Protein AF-0000000070467250 (afdb_homodimer)

InterPro domains:
  IPR012338 Beta-lactamase/transpeptidase-like [G3DSA:3.40.710.10] (108-352)
  IPR012338 Beta-lactamase/transpeptidase-like [SSF56601] (98-347)
  IPR045155 Beta-lactamase class A, catalytic domain [PF13354] (159-342)

Secondary structure (DSSP, 8-state):
------------------------TT-TTSSTTGGGSGGG------------------S--B-SS-EEEE-HHHHHHHHHHHHHHHHH-SSTTT---EEEEEEEEETTEEEEEEEEEESTT--B--GGGHHHHHHHHHHHIIIIIS--S-TTTTHHHHHHHHHS--HHHHHHHHHHHHT----TT---TTSHHHHHHHHHHTHHHHHHHHTT--TT-B-----SSBTTBSS--THHHHHHHHH-S-BB-HHHHHHHHHIIIIIS-HHHHHHHHHHHB--TTSSS-SSGGGSPTT-EEEEEEEEETTEEEEEEEEE-TTS-EEEEEEEE----SGGGGGTTHHHHHHHHHHTT-STTPSPEEEEETT---TTTEEE-TT-EEEE-TT-STTTT-SSSEEEEE-SS-SS-EEEEEEEEESS-EEEEEEEEE---TT--S---EEEEEEEETTTTEEEEEEEE--BTEEEEEEEEEE-SEEEEEEEEEEEPTT--S-EEE-EEEEEEPPP-/---------------------------TTGGGGGGGSGGG------------------S--B-SS-EEEE-HHHHHHHHHHHHHHHHH-SSTTT---EEEEEEEEETTEEEEEEEEEESTT--B--GGGHHHHHHHHHHHIIIIIS--S-TTTTHHHHHHHHHS--HHHHHHHHHHHHT----TT---TTSHHHHHHHHHHTHHHHHHHHTT--TT-B-----SSBTTBSS--THHHHHHHHH-S-BB-HHHHHHHHHIIIIIS-HHHHHHHHHHHB--TTSSS-SSGGGSPTT-EEEEEEEEETTEEEEEEEEE-TTS-EEEEEEEE----SGGGGGTTHHHHHHHHHHTT-STTPSPEEEEETT---TTTEEE-TT-EEEE-TT-STTTT-SSSEEEEE-SS-SS-EEEEEEEEESS-EEEEEEEEE---TT--S---EEEEEEEETTTTEEEEEEEE--BTEEEEEEEEEE-SEEEEEEEEEEEPTT--S-EEE-EEEEEEPP--

pLDDT: mean 85.25, std 23.59, range [15.07, 98.94]

Foldseek 3Di:
DDDDPDDDDDDDDDDDDDDDDDDDPPDPPDDVPPPPPPVPDPPPPPPPPPPPPPPPDQQQADDPQAGEAEDAVLQVLLVVLVVVQLQLAAPSVQWPDKWKKKWFADPPDLRYIYMHIDQQADKDDQALLLLLLLLVLQQCCCCPPVNVPASCPPVVLSLCCFQVVDQASQLVSLCVSLVADFDQPADECPPPVLVVRQVSLCSSVVVCVVRSLQPPWDRRAGRPPYNVHRDDHGSRVNVCVVVNDTIDGNSSSLVSLSCLQPVDPPSRNVVQQVSQWDDQAPLQAQARLLAFPPKTWGWGWGDDDQKTWMWIWIQHNVGTTMTMTMITSHRDAPLNSNLCNVSNNSSCVSVVVCPPAFDKDKDWPVPPPPQFKDWDPQKDKDQDQPDSFQSLFDPRIKIKHAAQAQFKIKMFGKDAAAAWAKWWKKFAFGGGPVPPSDKDKFWKWAQADDPRDIDIWIWIDRHNGITTGDIGTHGHTMDGSRMMGIDGGRHGHMDMGTMMMIGGHDDD/DDDDPDDDDDDDDDPCPDDDDDDDDPDPPDDVPPVPPPVPDPPPPPPPPPPPPPPPDQQQADDPQAGEAEDAVLQVLLVVLVVVQLQLAAPSVQWPDKWKKKWFADPPDLRYIYMHIDQQADKDDQALLLLLLLLVLQQCCCCPPVNVPASCPPVVLSLCCFQVVDQASQLVSLCVSLVADFDQPADECPPPVLVVRQVSLCSSVVVCVVRSLQPPWDRRAGHPPYNVHRDDHHSRVNVCVVVNDTIDGNSSSLSSLSCLQPVDPPSRNVVQQVSQWDDQAPLQAQARLLAFPPKTWGWGWGDDDQKTWMWIWIQHNVGTTMTMTMITSHRDAPLNSNLCNVSNNSSCVSVVVCPPAFDKDKDWPVPPPVQFKDWDPQKDKDQDQPDSFQSLFDPRIKIKHAAQAQFKIKMFGKDAAAAWAKWWKKFAFGGGPVPPSDKDKFWKWAQADDPRDIDIWIWIDRHNGITTGDIGTHGHTMDGSRMMGIDGGRHGHMDMGTMMMIHGHDDD

Sequence (1016 aa):
MWSTILLFADPKHKPIVRPQQQQQGRQLLFFLLSILFFLQMTHLFFLTTTNALGTPQCECTNYPDLQIVDDDELSNQLAHVRDQFMKTVALKDKFTRLDATILLPIGNDTMKWRRGSVNPRQLSYPASCVKLAYLVSSMHWCMAVAKRNRVDCIEEHTHPMITYSDNLETGFVVDIITEQANIYDLNSANDVRFKSWMEKRNFTMRYLSSENLIGNQVFVSKTYPTNSGEWPIGAEDVQRKVTGGNAMASCCAASLVLHTIYRLPKEQSDYAKRLLYHRRFDDWSAIAPGLPPGTLLHNKIGNAYNDINDLAHITLPNGQVLILAVLSNGYQRPSDTTILSRFMEMLLQRLSLVQNLPPIVTLTTDNTNLIQFNTQDGWMYVNNSRLEEGVDRIGNSFVFLPPYPKKATTFSWSVILPEDGLYEVTVYSSTLSTSSSSQYSVPCVVNYYPVASSSDYSYPIRFSSWTKIGDFLLYQGLNKNVVQVQVPQNYPYPVVINAIKFSKYPNQMWSTILLFADPKHKPIVRPQQQQQGRQLLFFLLSILFFLQMTHLFFLTTTNALGTPQCECTNYPDLQIVDDDELSNQLAHVRDQFMKTVALKDKFTRLDATILLPIGNDTMKWRRGSVNPRQLSYPASCVKLAYLVSSMHWCMAVAKRNRVDCIEEHTHPMITYSDNLETGFVVDIITEQANIYDLNSANDVRFKSWMEKRNFTMRYLSSENLIGNQVFVSKTYPTNSGEWPIGAEDVQRKVTGGNAMASCCAASLVLHTIYRLPKEQSDYAKRLLYHRRFDDWSAIAPGLPPGTLLHNKIGNAYNDINDLAHITLPNGQVLILAVLSNGYQRPSDTTILSRFMEMLLQRLSLVQNLPPIVTLTTDNTNLIQFNTQDGWMYVNNSRLEEGVDRIGNSFVFLPPYPKKATTFSWSVILPEDGLYEVTVYSSTLSTSSSSQYSVPCVVNYYPVASSSDYSYPIRFSSWTKIGDFLLYQGLNKNVVQVQVPQNYPYPVVINAIKFSKYPNQ

Organism: Naegleria fowleri (NCBI:txid5763)

Nearest PDB structures (foldseek):
  2jbf-assembly1_A  TM=7.150E-01  e=1.624E-09  Synechococcus elongatus
  2j7v-assembly1_A  TM=6.895E-01  e=2.828E-09  Synechococcus elongatus
  2wuq-assembly1_B  TM=6.682E-01  e=2.394E-09  Streptomyces cacaoi
  2wuq-assembly1_A  TM=7.027E-01  e=8.572E-09  Streptomyces cacaoi
  4ewf-assembly4_D  TM=7.028E-01  e=5.971E-08  Sphaerobacter thermophilus DSM 20745

Structure (mmCIF, N/CA/C/O backbone):
data_AF-0000000070467250-model_v1
#
loop_
_entity.id
_entity.type
_entity.pdbx_description
1 polymer 'Beta-lactamase class A catalytic domain-containing protein'
#
loop_
_atom_site.group_PDB
_atom_site.id
_atom_site.type_symbol
_atom_site.label_atom_id
_atom_site.label_alt_id
_atom_site.label_comp_id
_atom_site.label_asym_id
_atom_site.label_entity_id
_atom_site.label_seq_id
_atom_site.pdbx_PDB_ins_code
_atom_site.Cartn_x
_atom_site.Cartn_y
_atom_site.Cartn_z
_atom_site.occupancy
_atom_site.B_iso_or_equiv
_atom_site.auth_seq_id
_atom_site.auth_comp_id
_atom_site.auth_asym_id
_atom_site.auth_atom_id
_atom_site.pdbx_PDB_model_num
ATOM 1 N N . MET A 1 1 ? 13.766 10.555 -54.781 1 15.77 1 MET A N 1
ATOM 2 C CA . MET A 1 1 ? 14.375 9.375 -55.375 1 15.77 1 MET A CA 1
ATOM 3 C C . MET A 1 1 ? 15.812 9.203 -54.875 1 15.77 1 MET A C 1
ATOM 5 O O . MET A 1 1 ? 16.156 8.18 -54.281 1 15.77 1 MET A O 1
ATOM 9 N N . TRP A 1 2 ? 16.781 9.547 -55.75 1 15.07 2 TRP A N 1
ATOM 10 C CA . TRP A 1 2 ? 17.938 9.016 -56.469 1 15.07 2 TRP A CA 1
ATOM 11 C C . TRP A 1 2 ? 19.234 9.273 -55.688 1 15.07 2 TRP A C 1
ATOM 13 O O . TRP A 1 2 ? 20.031 8.352 -55.5 1 15.07 2 TRP A O 1
ATOM 23 N N . SER A 1 3 ? 19.844 10.414 -55.812 1 15.55 3 SER A N 1
ATOM 24 C CA . SER A 1 3 ? 21.141 10.469 -56.5 1 15.55 3 SER A CA 1
ATOM 25 C C . SER A 1 3 ? 22.266 10.094 -55.531 1 15.55 3 SER A C 1
ATOM 27 O O . SER A 1 3 ? 22.125 10.211 -54.312 1 15.55 3 SER A O 1
ATOM 29 N N . THR A 1 4 ? 23.453 9.719 -56 1 16.28 4 THR A N 1
ATOM 30 C CA . THR A 1 4 ? 24.641 8.914 -56.219 1 16.28 4 THR A CA 1
ATOM 31 C C . THR A 1 4 ? 25.812 9.461 -55.375 1 16.28 4 THR A C 1
ATOM 33 O O . THR A 1 4 ? 26.922 8.922 -55.438 1 16.28 4 THR A O 1
ATOM 36 N N . ILE A 1 5 ? 25.719 10.258 -54.312 1 16.05 5 ILE A N 1
ATOM 37 C CA . ILE A 1 5 ? 26.969 11.016 -54.375 1 16.05 5 ILE A CA 1
ATOM 38 C C . ILE A 1 5 ? 28.156 10.07 -54.125 1 16.05 5 ILE A C 1
ATOM 40 O O . ILE A 1 5 ? 28.172 9.32 -53.156 1 16.05 5 ILE A O 1
ATOM 44 N N . LEU A 1 6 ? 29.188 9.875 -55.031 1 15.24 6 LEU A N 1
ATOM 45 C CA . LEU A 1 6 ? 30.328 9.18 -55.594 1 15.24 6 LEU A CA 1
ATOM 46 C C . LEU A 1 6 ? 31.547 9.312 -54.656 1 15.24 6 LEU A C 1
ATOM 48 O O . LEU A 1 6 ? 32.594 8.719 -54.938 1 15.24 6 LEU A O 1
ATOM 52 N N . LEU A 1 7 ? 31.562 9.992 -53.562 1 15.66 7 LEU A N 1
ATOM 53 C CA . LEU A 1 7 ? 32.906 10.547 -53.594 1 15.66 7 LEU A CA 1
ATOM 54 C C . LEU A 1 7 ? 33.938 9.445 -53.469 1 15.66 7 LEU A C 1
ATOM 56 O O . LEU A 1 7 ? 33.656 8.359 -52.969 1 15.66 7 LEU A O 1
ATOM 60 N N . PHE A 1 8 ? 35.219 9.797 -53.281 1 15.84 8 PHE A N 1
ATOM 61 C CA . PHE A 1 8 ? 36.594 9.789 -53.781 1 15.84 8 PHE A CA 1
ATOM 62 C C . PHE A 1 8 ? 37.438 8.797 -53 1 15.84 8 PHE A C 1
ATOM 64 O O . PHE A 1 8 ? 37.156 8.508 -51.812 1 15.84 8 PHE A O 1
ATOM 71 N N . ALA A 1 9 ? 38.562 8.164 -53.531 1 15.62 9 ALA A N 1
ATOM 72 C CA . ALA A 1 9 ? 39.406 6.988 -53.781 1 15.62 9 ALA A CA 1
ATOM 73 C C . ALA A 1 9 ? 40.531 6.902 -52.75 1 15.62 9 ALA A C 1
ATOM 75 O O . ALA A 1 9 ? 41.094 5.828 -52.531 1 15.62 9 ALA A O 1
ATOM 76 N N . ASP A 1 10 ? 40.812 7.852 -51.812 1 15.17 10 ASP A N 1
ATOM 77 C CA . ASP A 1 10 ? 42.25 8.008 -52 1 15.17 10 ASP A CA 1
ATOM 78 C C . ASP A 1 10 ? 43 6.746 -51.562 1 15.17 10 ASP A C 1
ATOM 80 O O . ASP A 1 10 ? 42.469 5.906 -50.844 1 15.17 10 ASP A O 1
ATOM 84 N N . PRO A 1 11 ? 44.219 6.938 -50.812 1 16.25 11 PRO A N 1
ATOM 85 C CA . PRO A 1 11 ? 45.625 6.613 -51.125 1 16.25 11 PRO A CA 1
ATOM 86 C C . PRO A 1 11 ? 46.062 5.277 -50.531 1 16.25 11 PRO A C 1
ATOM 88 O O . PRO A 1 11 ? 45.469 4.812 -49.531 1 16.25 11 PRO A O 1
ATOM 91 N N . LYS A 1 12 ? 47.125 4.641 -51.031 1 16.36 12 LYS A N 1
ATOM 92 C CA . LYS A 1 12 ? 47.812 3.457 -51.531 1 16.36 12 LYS A CA 1
ATOM 93 C C . LYS A 1 12 ? 48.719 2.885 -50.438 1 16.36 12 LYS A C 1
ATOM 95 O O . LYS A 1 12 ? 49.188 1.746 -50.531 1 16.36 12 LYS A O 1
ATOM 100 N N . HIS A 1 13 ? 49.25 3.611 -49.406 1 16.89 13 HIS A N 1
ATOM 101 C CA . HIS A 1 13 ? 50.688 3.379 -49.312 1 16.89 13 HIS A CA 1
ATOM 102 C C . HIS A 1 13 ? 50.969 2.006 -48.688 1 16.89 13 HIS A C 1
ATOM 104 O O . HIS A 1 13 ? 50.312 1.586 -47.75 1 16.89 13 HIS A O 1
ATOM 110 N N . LYS A 1 14 ? 51.938 1.214 -49.25 1 16.59 14 LYS A N 1
ATOM 111 C CA . LYS A 1 14 ? 52.344 -0.158 -49.531 1 16.59 14 LYS A CA 1
ATOM 112 C C . LYS A 1 14 ? 53.25 -0.697 -48.438 1 16.59 14 LYS A C 1
ATOM 114 O O . LYS A 1 14 ? 53.656 -1.859 -48.469 1 16.59 14 LYS A O 1
ATOM 119 N N . PRO A 1 15 ? 53.312 -0.312 -47.188 1 16.39 15 PRO A N 1
ATOM 120 C CA . PRO A 1 15 ? 54.719 -0.475 -46.812 1 16.39 15 PRO A CA 1
ATOM 121 C C . PRO A 1 15 ? 55.188 -1.923 -46.938 1 16.39 15 PRO A C 1
ATOM 123 O O . PRO A 1 15 ? 54.375 -2.848 -46.875 1 16.39 15 PRO A O 1
ATOM 126 N N . ILE A 1 16 ? 56.562 -2.08 -46.844 1 17.08 16 ILE A N 1
ATOM 127 C CA . ILE A 1 16 ? 57.719 -2.863 -47.25 1 17.08 16 ILE A CA 1
ATOM 128 C C . ILE A 1 16 ? 57.75 -4.16 -46.438 1 17.08 16 ILE A C 1
ATOM 130 O O . ILE A 1 16 ? 57.406 -4.176 -45.25 1 17.08 16 ILE A O 1
ATOM 134 N N . VAL A 1 17 ? 58.438 -5.27 -46.906 1 16.52 17 VAL A N 1
ATOM 135 C CA . VAL A 1 17 ? 58.438 -6.699 -47.188 1 16.52 17 VAL A CA 1
ATOM 136 C C . VAL A 1 17 ? 59.156 -7.457 -46.094 1 16.52 17 VAL A C 1
ATOM 138 O O . VAL A 1 17 ? 58.688 -8.508 -45.656 1 16.52 17 VAL A O 1
ATOM 141 N N . ARG A 1 18 ? 60.188 -6.945 -45.312 1 16.55 18 ARG A N 1
ATOM 142 C CA . ARG A 1 18 ? 61.344 -7.828 -45.5 1 16.55 18 ARG A CA 1
ATOM 143 C C . ARG A 1 18 ? 61.156 -9.125 -44.719 1 16.55 18 ARG A C 1
ATOM 145 O O . ARG A 1 18 ? 60.594 -9.125 -43.625 1 16.55 18 ARG A O 1
ATOM 152 N N . PRO A 1 19 ? 61.688 -10.406 -45.219 1 17.14 19 PRO A N 1
ATOM 153 C CA . PRO A 1 19 ? 61.438 -11.844 -45.156 1 17.14 19 PRO A CA 1
ATOM 154 C C . PRO A 1 19 ? 62.031 -12.516 -43.938 1 17.14 19 PRO A C 1
ATOM 156 O O . PRO A 1 19 ? 61.688 -13.648 -43.594 1 17.14 19 PRO A O 1
ATOM 159 N N . GLN A 1 20 ? 62.906 -11.82 -43.156 1 15.81 20 GLN A N 1
ATOM 160 C CA . GLN A 1 20 ? 64.125 -12.625 -43.031 1 15.81 20 GLN A CA 1
ATOM 161 C C . GLN A 1 20 ? 63.844 -13.938 -42.312 1 15.81 20 GLN A C 1
ATOM 163 O O . GLN A 1 20 ? 64.188 -15.016 -42.781 1 15.81 20 GLN A O 1
ATOM 168 N N . GLN A 1 21 ? 64.5 -14.109 -41.031 1 17.75 21 GLN A N 1
ATOM 169 C CA . GLN A 1 21 ? 65.562 -15.008 -40.562 1 17.75 21 GLN A CA 1
ATOM 170 C C . GLN A 1 21 ? 64.938 -16.266 -39.938 1 17.75 21 GLN A C 1
ATOM 172 O O . GLN A 1 21 ? 64.062 -16.188 -39.062 1 17.75 21 GLN A O 1
ATOM 177 N N . GLN A 1 22 ? 65.312 -17.547 -40.406 1 17.12 22 GLN A N 1
ATOM 178 C CA . GLN A 1 22 ? 64.938 -18.953 -40.625 1 17.12 22 GLN A CA 1
ATOM 179 C C . GLN A 1 22 ? 65 -19.75 -39.312 1 17.12 22 GLN A C 1
ATOM 181 O O . GLN A 1 22 ? 64.125 -20.547 -39 1 17.12 22 GLN A O 1
ATOM 186 N N . GLN A 1 23 ? 66.25 -19.906 -38.781 1 16.75 23 GLN A N 1
ATOM 187 C CA . GLN A 1 23 ? 66.812 -21.219 -38.812 1 16.75 23 GLN A CA 1
ATOM 188 C C . GLN A 1 23 ? 66.312 -22.094 -37.656 1 16.75 23 GLN A C 1
ATOM 190 O O . GLN A 1 23 ? 65.875 -23.219 -37.875 1 16.75 23 GLN A O 1
ATOM 195 N N . GLN A 1 24 ? 67.062 -22.094 -36.469 1 17.69 24 GLN A N 1
ATOM 196 C CA . GLN A 1 24 ? 67.812 -23.203 -35.938 1 17.69 24 GLN A CA 1
ATOM 197 C C . GLN A 1 24 ? 67 -24.016 -34.938 1 17.69 24 GLN A C 1
ATOM 199 O O . GLN A 1 24 ? 67.438 -25.078 -34.469 1 17.69 24 GLN A O 1
ATOM 204 N N . GLY A 1 25 ? 66 -23.484 -34.312 1 17.97 25 GLY A N 1
ATOM 205 C CA . GLY A 1 25 ? 65.75 -23.953 -32.969 1 17.97 25 GLY A CA 1
ATOM 206 C C . GLY A 1 25 ? 65.188 -25.359 -32.875 1 17.97 25 GLY A C 1
ATOM 207 O O . GLY A 1 25 ? 63.969 -25.531 -32.812 1 17.97 25 GLY A O 1
ATOM 208 N N . ARG A 1 26 ? 65.75 -26.312 -33.656 1 17.98 26 ARG A N 1
ATOM 209 C CA . ARG A 1 26 ? 65.125 -27.609 -33.906 1 17.98 26 ARG A CA 1
ATOM 210 C C . ARG A 1 26 ? 65 -28.406 -32.594 1 17.98 26 ARG A C 1
ATOM 212 O O . ARG A 1 26 ? 64.062 -29.156 -32.438 1 17.98 26 ARG A O 1
ATOM 219 N N . GLN A 1 27 ? 66.188 -28.5 -31.906 1 18.91 27 GLN A N 1
ATOM 220 C CA . GLN A 1 27 ? 66.562 -29.828 -31.469 1 18.91 27 GLN A CA 1
ATOM 221 C C . GLN A 1 27 ? 65.688 -30.328 -30.328 1 18.91 27 GLN A C 1
ATOM 223 O O . GLN A 1 27 ? 65.5 -31.531 -30.172 1 18.91 27 GLN A O 1
ATOM 228 N N . LEU A 1 28 ? 65.625 -29.516 -29.25 1 20.64 28 LEU A N 1
ATOM 229 C CA . LEU A 1 28 ? 65.562 -30.047 -27.906 1 20.64 28 LEU A CA 1
ATOM 230 C C . LEU A 1 28 ? 64.25 -30.766 -27.656 1 20.64 28 LEU A C 1
ATOM 232 O O . LEU A 1 28 ? 63.219 -30.125 -27.406 1 20.64 28 LEU A O 1
ATOM 236 N N . LEU A 1 29 ? 63.75 -31.641 -28.594 1 20.64 29 LEU A N 1
ATOM 237 C CA . LEU A 1 29 ? 62.469 -32.344 -28.75 1 20.64 29 LEU A CA 1
ATOM 238 C C . LEU A 1 29 ? 62.281 -33.375 -27.656 1 20.64 29 LEU A C 1
ATOM 240 O O . LEU A 1 29 ? 61.156 -33.594 -27.188 1 20.64 29 LEU A O 1
ATOM 244 N N . PHE A 1 30 ? 63.312 -34.219 -27.422 1 22.08 30 PHE A N 1
ATOM 245 C CA . PHE A 1 30 ? 63.094 -35.656 -27.266 1 22.08 30 PHE A CA 1
ATOM 246 C C . PHE A 1 30 ? 62.469 -35.938 -25.906 1 22.08 30 PHE A C 1
ATOM 248 O O . PHE A 1 30 ? 61.594 -36.812 -25.797 1 22.08 30 PHE A O 1
ATOM 255 N N . PHE A 1 31 ? 63.281 -35.562 -24.844 1 24.38 31 PHE A N 1
ATOM 256 C CA . PHE A 1 31 ? 63.344 -36.375 -23.625 1 24.38 31 PHE A CA 1
ATOM 257 C C . PHE A 1 31 ? 62 -36.281 -22.875 1 24.38 31 PHE A C 1
ATOM 259 O O . PHE A 1 31 ? 61.688 -37.156 -22.047 1 24.38 31 PHE A O 1
ATOM 266 N N . LEU A 1 32 ? 61.406 -35.125 -22.797 1 21.69 32 LEU A N 1
ATOM 267 C CA . LEU A 1 32 ? 60.375 -34.875 -21.781 1 21.69 32 LEU A CA 1
ATOM 268 C C . LEU A 1 32 ? 59.125 -35.719 -22.078 1 21.69 32 LEU A C 1
ATOM 270 O O . LEU A 1 32 ? 58.125 -35.156 -22.531 1 21.69 32 LEU A O 1
ATOM 274 N N . LEU A 1 33 ? 59.188 -36.719 -22.922 1 22.77 33 LEU A N 1
ATOM 275 C CA . LEU A 1 33 ? 58.062 -37.5 -23.453 1 22.77 33 LEU A CA 1
ATOM 276 C C . LEU A 1 33 ? 57.5 -38.438 -22.391 1 22.77 33 LEU A C 1
ATOM 278 O O . LEU A 1 33 ? 56.406 -38.969 -22.531 1 22.77 33 LEU A O 1
ATOM 282 N N . SER A 1 34 ? 58.438 -39.094 -21.625 1 23.12 34 SER A N 1
ATOM 283 C CA . SER A 1 34 ? 58.156 -40.406 -21.094 1 23.12 34 SER A CA 1
ATOM 284 C C . SER A 1 34 ? 57 -40.375 -20.078 1 23.12 34 SER A C 1
ATOM 286 O O . SER A 1 34 ? 56.281 -41.344 -19.906 1 23.12 34 SER A O 1
ATOM 288 N N . ILE A 1 35 ? 57.25 -39.656 -18.969 1 28.03 35 ILE A N 1
ATOM 289 C CA . ILE A 1 35 ? 56.594 -39.875 -17.703 1 28.03 35 ILE A CA 1
ATOM 290 C C . ILE A 1 35 ? 55.094 -39.688 -17.859 1 28.03 35 ILE A C 1
ATOM 292 O O . ILE A 1 35 ? 54.375 -39.406 -16.906 1 28.03 35 ILE A O 1
ATOM 296 N N . LEU A 1 36 ? 54.594 -39.625 -19.109 1 24.03 36 LEU A N 1
ATOM 297 C CA . LEU A 1 36 ? 53.188 -39.375 -19.453 1 24.03 36 LEU A CA 1
ATOM 298 C C . LEU A 1 36 ? 52.312 -40.594 -19.109 1 24.03 36 LEU A C 1
ATOM 300 O O . LEU A 1 36 ? 51.094 -40.5 -19.094 1 24.03 36 LEU A O 1
ATOM 304 N N . PHE A 1 37 ? 52.938 -41.75 -19.359 1 24.95 37 PHE A N 1
ATOM 305 C CA . PHE A 1 37 ? 52.031 -42.844 -19.656 1 24.95 37 PHE A CA 1
ATOM 306 C C . PHE A 1 37 ? 51.219 -43.219 -18.422 1 24.95 37 PHE A C 1
ATOM 308 O O . PHE A 1 37 ? 50.094 -43.719 -18.547 1 24.95 37 PHE A O 1
ATOM 315 N N . PHE A 1 38 ? 52 -43.5 -17.391 1 26.48 38 PHE A N 1
ATOM 316 C CA . PHE A 1 38 ? 51.469 -44.438 -16.406 1 26.48 38 PHE A CA 1
ATOM 317 C C . PHE A 1 38 ? 50.219 -43.906 -15.758 1 26.48 38 PHE A C 1
ATOM 319 O O . PHE A 1 38 ? 49.469 -44.656 -15.133 1 26.48 38 PHE A O 1
ATOM 326 N N . LEU A 1 39 ? 50.312 -42.688 -15.398 1 25.19 39 LEU A N 1
ATOM 327 C CA . LEU A 1 39 ? 49.344 -42.281 -14.383 1 25.19 39 LEU A CA 1
ATOM 328 C C . LEU A 1 39 ? 47.938 -42.375 -14.922 1 25.19 39 LEU A C 1
ATOM 330 O O . LEU A 1 39 ? 47.031 -41.688 -14.414 1 25.19 39 LEU A O 1
ATOM 334 N N . GLN A 1 40 ? 47.75 -42.844 -16.188 1 21.12 40 GLN A N 1
ATOM 335 C CA . GLN A 1 40 ? 46.469 -42.625 -16.797 1 21.12 40 GLN A CA 1
ATOM 336 C C . GLN A 1 40 ? 45.375 -43.406 -16.109 1 21.12 40 GLN A C 1
ATOM 338 O O . GLN A 1 40 ? 44.219 -43 -16.047 1 21.12 40 GLN A O 1
ATOM 343 N N . MET A 1 41 ? 45.594 -44.75 -15.992 1 22.98 41 MET A N 1
ATOM 344 C CA . MET A 1 41 ? 44.438 -45.562 -16.281 1 22.98 41 MET A CA 1
ATOM 345 C C . MET A 1 41 ? 43.438 -45.531 -15.125 1 22.98 41 MET A C 1
ATOM 347 O O . MET A 1 41 ? 42.5 -46.312 -15.086 1 22.98 41 MET A O 1
ATOM 351 N N . THR A 1 42 ? 43.844 -45.188 -13.953 1 26.11 42 THR A N 1
ATOM 352 C CA . THR A 1 42 ? 42.875 -45.688 -12.977 1 26.11 42 THR A CA 1
ATOM 353 C C . THR A 1 42 ? 41.469 -45.156 -13.305 1 26.11 42 THR A C 1
ATOM 355 O O . THR A 1 42 ? 41.219 -43.969 -13.273 1 26.11 42 THR A O 1
ATOM 358 N N . HIS A 1 43 ? 40.812 -45.875 -14.281 1 24.05 43 HIS A N 1
ATOM 359 C CA . HIS A 1 43 ? 39.438 -45.688 -14.641 1 24.05 43 HIS A CA 1
ATOM 360 C C . HIS A 1 43 ? 38.531 -45.625 -13.398 1 24.05 43 HIS A C 1
ATOM 362 O O . HIS A 1 43 ? 38.438 -46.625 -12.656 1 24.05 43 HIS A O 1
ATOM 368 N N . LEU A 1 44 ? 38.656 -44.594 -12.555 1 24.95 44 LEU A N 1
ATOM 369 C CA . LEU A 1 44 ? 37.594 -44.469 -11.555 1 24.95 44 LEU A CA 1
ATOM 370 C C . LEU A 1 44 ? 36.25 -44.781 -12.156 1 24.95 44 LEU A C 1
ATOM 372 O O . LEU A 1 44 ? 35.812 -44.125 -13.109 1 24.95 44 LEU A O 1
ATOM 376 N N . PHE A 1 45 ? 35.906 -46.062 -12.125 1 26.36 45 PHE A N 1
ATOM 377 C CA . PHE A 1 45 ? 34.531 -46.438 -12.352 1 26.36 45 PHE A CA 1
ATOM 378 C C . PHE A 1 45 ? 33.562 -45.5 -11.617 1 26.36 45 PHE A C 1
ATOM 380 O O . PHE A 1 45 ? 33.5 -45.531 -10.391 1 26.36 45 PHE A O 1
ATOM 387 N N . PHE A 1 46 ? 33.562 -44.219 -12.07 1 26.69 46 PHE A N 1
ATOM 388 C CA . PHE A 1 46 ? 32.375 -43.5 -11.703 1 26.69 46 PHE A CA 1
ATOM 389 C C . PHE A 1 46 ? 31.125 -44.312 -12.023 1 26.69 46 PHE A C 1
ATOM 391 O O . PHE A 1 46 ? 30.797 -44.531 -13.188 1 26.69 46 PHE A O 1
ATOM 398 N N . LEU A 1 47 ? 30.953 -45.375 -11.266 1 26.48 47 LEU A N 1
ATOM 399 C CA . LEU A 1 47 ? 29.594 -45.906 -11.312 1 26.48 47 LEU A CA 1
ATOM 400 C C . LEU A 1 47 ? 28.562 -44.75 -11.398 1 26.48 47 LEU A C 1
ATOM 402 O O . LEU A 1 47 ? 28.453 -43.938 -10.477 1 26.48 47 LEU A O 1
ATOM 406 N N . THR A 1 48 ? 28.438 -44.281 -12.609 1 28.25 48 THR A N 1
ATOM 407 C CA . THR A 1 48 ? 27.188 -43.625 -12.938 1 28.25 48 THR A CA 1
ATOM 408 C C . THR A 1 48 ? 26 -44.406 -12.406 1 28.25 48 THR A C 1
ATOM 410 O O . THR A 1 48 ? 25.656 -45.469 -12.953 1 28.25 48 THR A O 1
ATOM 413 N N . THR A 1 49 ? 25.969 -44.656 -11.125 1 29.58 49 THR A N 1
ATOM 414 C CA . THR A 1 49 ? 24.609 -45.062 -10.82 1 29.58 49 THR A CA 1
ATOM 415 C C . THR A 1 49 ? 23.609 -44.25 -11.633 1 29.58 49 THR A C 1
ATOM 417 O O . THR A 1 49 ? 23.594 -43 -11.555 1 29.58 49 THR A O 1
ATOM 420 N N . THR A 1 50 ? 23.391 -44.625 -12.859 1 29.75 50 THR A N 1
ATOM 421 C CA . THR A 1 50 ? 22.156 -44.25 -13.547 1 29.75 50 THR A CA 1
ATOM 422 C C . THR A 1 50 ? 21 -44.094 -12.555 1 29.75 50 THR A C 1
ATOM 424 O O . THR A 1 50 ? 20.391 -45.094 -12.156 1 29.75 50 THR A O 1
ATOM 427 N N . ASN A 1 51 ? 21.156 -43.375 -11.516 1 30.7 51 ASN A N 1
ATOM 428 C CA . ASN A 1 51 ? 19.859 -43.094 -10.93 1 30.7 51 ASN A CA 1
ATOM 429 C C . ASN A 1 51 ? 18.797 -42.875 -12.008 1 30.7 51 ASN A C 1
ATOM 431 O O . ASN A 1 51 ? 19.062 -42.188 -13 1 30.7 51 ASN A O 1
ATOM 435 N N . ALA A 1 52 ? 17.906 -43.688 -12.227 1 33.28 52 ALA A N 1
ATOM 436 C CA . ALA A 1 52 ? 16.703 -43.469 -13.016 1 33.28 52 ALA A CA 1
ATOM 437 C C . ALA A 1 52 ? 16.391 -41.969 -13.117 1 33.28 52 ALA A C 1
ATOM 439 O O . ALA A 1 52 ? 16.578 -41.219 -12.156 1 33.28 52 ALA A O 1
ATOM 440 N N . LEU A 1 53 ? 16.359 -41.375 -14.32 1 35.28 53 LEU A N 1
ATOM 441 C CA . LEU A 1 53 ? 15.906 -40.031 -14.688 1 35.28 53 LEU A CA 1
ATOM 442 C C . LEU A 1 53 ? 14.859 -39.5 -13.711 1 35.28 53 LEU A C 1
ATOM 444 O O . LEU A 1 53 ? 13.656 -39.594 -13.984 1 35.28 53 LEU A O 1
ATOM 448 N N . GLY A 1 54 ? 14.844 -40 -12.516 1 38.47 54 GLY A N 1
ATOM 449 C CA . GLY A 1 54 ? 13.812 -39.5 -11.609 1 38.47 54 GLY A CA 1
ATOM 450 C C . GLY A 1 54 ? 13.75 -38 -11.555 1 38.47 54 GLY A C 1
ATOM 451 O O . GLY A 1 54 ? 14.711 -37.312 -11.906 1 38.47 54 GLY A O 1
ATOM 452 N N . THR A 1 55 ? 12.578 -37.438 -11.773 1 49 55 THR A N 1
ATOM 453 C CA . THR A 1 55 ? 12.328 -36 -11.562 1 49 55 THR A CA 1
ATOM 454 C C . THR A 1 55 ? 13.242 -35.469 -10.469 1 49 55 THR A C 1
ATOM 456 O O . THR A 1 55 ? 13.359 -36.062 -9.391 1 49 55 THR A O 1
ATOM 459 N N . PRO A 1 56 ? 14.359 -34.781 -10.883 1 59.44 56 PRO A N 1
ATOM 460 C CA . PRO A 1 56 ? 15.227 -34.219 -9.844 1 59.44 56 PRO A CA 1
ATOM 461 C C . PRO A 1 56 ? 14.469 -33.875 -8.57 1 59.44 56 PRO A C 1
ATOM 463 O O . PRO A 1 56 ? 13.445 -33.188 -8.625 1 59.44 56 PRO A O 1
ATOM 466 N N . GLN A 1 57 ? 14.695 -34.625 -7.57 1 73.81 57 GLN A N 1
ATOM 467 C CA . GLN A 1 57 ? 14.008 -34.562 -6.285 1 73.81 57 GLN A CA 1
ATOM 468 C C . GLN A 1 57 ? 14.336 -33.25 -5.574 1 73.81 57 GLN A C 1
ATOM 470 O O . GLN A 1 57 ? 15.438 -32.719 -5.723 1 73.81 57 GLN A O 1
ATOM 475 N N . CYS A 1 58 ? 13.375 -32.531 -5.117 1 87.12 58 CYS A N 1
ATOM 476 C CA . CYS A 1 58 ? 13.508 -31.328 -4.312 1 87.12 58 CYS A CA 1
ATOM 477 C C . CYS A 1 58 ? 14.469 -31.547 -3.152 1 87.12 58 CYS A C 1
ATOM 479 O O . CYS A 1 58 ? 14.391 -32.562 -2.451 1 87.12 58 CYS A O 1
ATOM 481 N N . GLU A 1 59 ? 15.547 -30.75 -2.938 1 86.81 59 GLU A N 1
ATOM 482 C CA . GLU A 1 59 ? 16.594 -30.859 -1.933 1 86.81 59 GLU A CA 1
ATOM 483 C C . GLU A 1 59 ? 16.109 -30.359 -0.571 1 86.81 59 GLU A C 1
ATOM 485 O O . GLU A 1 59 ? 16.672 -30.734 0.464 1 86.81 59 GLU A O 1
ATOM 490 N N . CYS A 1 60 ? 15.156 -29.578 -0.393 1 91.88 60 CYS A N 1
ATOM 491 C CA . CYS A 1 60 ? 14.695 -28.938 0.83 1 91.88 60 CYS A CA 1
ATOM 492 C C . CYS A 1 60 ? 13.539 -29.703 1.455 1 91.88 60 CYS A C 1
ATOM 494 O O . CYS A 1 60 ? 12.406 -29.219 1.481 1 91.88 60 CYS A O 1
ATOM 496 N N . THR A 1 61 ? 13.797 -30.969 1.995 1 84.69 61 THR A N 1
ATOM 497 C CA . THR A 1 61 ? 12.719 -31.844 2.424 1 84.69 61 THR A CA 1
ATOM 498 C C . THR A 1 61 ? 12.984 -32.375 3.822 1 84.69 61 THR A C 1
ATOM 500 O O . THR A 1 61 ? 12.07 -32.875 4.488 1 84.69 61 THR A O 1
ATOM 503 N N . ASN A 1 62 ? 14.148 -32.438 4.301 1 81.12 62 ASN A N 1
ATOM 504 C CA . ASN A 1 62 ? 14.461 -33.156 5.535 1 81.12 62 ASN A CA 1
ATOM 505 C C . ASN A 1 62 ? 14.539 -32.188 6.727 1 81.12 62 ASN A C 1
ATOM 507 O O . ASN A 1 62 ? 15.531 -31.5 6.898 1 81.12 62 ASN A O 1
ATOM 511 N N . TYR A 1 63 ? 13.336 -32.219 7.469 1 90.44 63 TYR A N 1
ATOM 512 C CA . TYR A 1 63 ? 13.281 -31.422 8.695 1 90.44 63 TYR A CA 1
ATOM 513 C C . TYR A 1 63 ? 12.914 -32.312 9.891 1 90.44 63 TYR A C 1
ATOM 515 O O . TYR A 1 63 ? 12.133 -33.25 9.75 1 90.44 63 TYR A O 1
ATOM 523 N N . PRO A 1 64 ? 13.477 -32.094 11.055 1 86.56 64 PRO A N 1
ATOM 524 C CA . PRO A 1 64 ? 13.195 -32.969 12.211 1 86.56 64 PRO A CA 1
ATOM 525 C C . PRO A 1 64 ? 11.742 -32.875 12.672 1 86.56 64 PRO A C 1
ATOM 527 O O . PRO A 1 64 ? 11.172 -33.844 13.133 1 86.56 64 PRO A O 1
ATOM 530 N N . ASP A 1 65 ? 11.117 -31.797 12.562 1 89.12 65 ASP A N 1
ATOM 531 C CA . ASP A 1 65 ? 9.82 -31.531 13.172 1 89.12 65 ASP A CA 1
ATOM 532 C C . ASP A 1 65 ? 8.742 -31.328 12.109 1 89.12 65 ASP A C 1
ATOM 534 O O . ASP A 1 65 ? 7.598 -30.984 12.43 1 89.12 65 ASP A O 1
ATOM 538 N N . LEU A 1 66 ? 9.102 -31.484 10.875 1 91.94 66 LEU A N 1
ATOM 539 C CA . LEU A 1 66 ? 8.195 -31.25 9.758 1 91.94 66 LEU A CA 1
ATOM 540 C C . LEU A 1 66 ? 8.492 -32.188 8.602 1 91.94 66 LEU A C 1
ATOM 542 O O . LEU A 1 66 ? 9.648 -32.406 8.242 1 91.94 66 LEU A O 1
ATOM 546 N N . GLN A 1 67 ? 7.426 -32.844 8.109 1 93 67 GLN A N 1
ATOM 547 C CA . GLN A 1 67 ? 7.586 -33.812 7.035 1 93 67 GLN A CA 1
ATOM 548 C C . GLN A 1 67 ? 6.988 -33.281 5.73 1 93 67 GLN A C 1
ATOM 550 O O . GLN A 1 67 ? 5.875 -32.75 5.719 1 93 67 GLN A O 1
ATOM 555 N N . ILE A 1 68 ? 7.738 -33.438 4.699 1 95.56 68 ILE A N 1
ATOM 556 C CA . ILE A 1 68 ? 7.266 -33.156 3.344 1 95.56 68 ILE A CA 1
ATOM 557 C C . ILE A 1 68 ? 7.367 -34.438 2.506 1 95.56 68 ILE A C 1
ATOM 559 O O . ILE A 1 68 ? 8.445 -35.031 2.396 1 95.56 68 ILE A O 1
ATOM 563 N N . VAL A 1 69 ? 6.266 -34.844 1.953 1 94 69 VAL A N 1
ATOM 564 C CA . VAL A 1 69 ? 6.23 -36.062 1.113 1 94 69 VAL A CA 1
ATOM 565 C C . VAL A 1 69 ? 5.973 -35.656 -0.339 1 94 69 VAL A C 1
ATOM 567 O O . VAL A 1 69 ? 4.965 -35 -0.644 1 94 69 VAL A O 1
ATOM 570 N N . ASP A 1 70 ? 6.84 -36.094 -1.192 1 94.88 70 ASP A N 1
ATOM 571 C CA . ASP A 1 70 ? 6.609 -35.844 -2.611 1 94.88 70 ASP A CA 1
ATOM 572 C C . ASP A 1 70 ? 5.43 -36.656 -3.131 1 94.88 70 ASP A C 1
ATOM 574 O O . ASP A 1 70 ? 5.359 -37.875 -2.918 1 94.88 70 ASP A O 1
ATOM 578 N N . ASP A 1 71 ? 4.535 -36 -3.756 1 96.38 71 ASP A N 1
ATOM 579 C CA . ASP A 1 71 ? 3.309 -36.594 -4.277 1 96.38 71 ASP A CA 1
ATOM 580 C C . ASP A 1 71 ? 3.262 -36.531 -5.801 1 96.38 71 ASP A C 1
ATOM 582 O O . ASP A 1 71 ? 2.9 -35.5 -6.359 1 96.38 71 ASP A O 1
ATOM 586 N N . ASP A 1 72 ? 3.461 -37.656 -6.441 1 96.75 72 ASP A N 1
ATOM 587 C CA . ASP A 1 72 ? 3.539 -37.719 -7.898 1 96.75 72 ASP A CA 1
ATOM 588 C C . ASP A 1 72 ? 2.201 -37.344 -8.531 1 96.75 72 ASP A C 1
ATOM 590 O O . ASP A 1 72 ? 2.168 -36.719 -9.602 1 96.75 72 ASP A O 1
ATOM 594 N N . GLU A 1 73 ? 1.188 -37.781 -7.938 1 97.62 73 GLU A N 1
ATOM 595 C CA . GLU A 1 73 ? -0.126 -37.438 -8.469 1 97.62 73 GLU A CA 1
ATOM 596 C C . GLU A 1 73 ? -0.366 -35.938 -8.414 1 97.62 73 GLU A C 1
ATOM 598 O O . GLU A 1 73 ? -0.903 -35.344 -9.352 1 97.62 73 GLU A O 1
ATOM 603 N N . LEU A 1 74 ? -0.028 -35.344 -7.324 1 98.12 74 LEU A N 1
ATOM 604 C CA . LEU A 1 74 ? -0.146 -33.875 -7.191 1 98.12 74 LEU A CA 1
ATOM 605 C C . LEU A 1 74 ? 0.726 -33.188 -8.219 1 98.12 74 LEU A C 1
ATOM 607 O O . LEU A 1 74 ? 0.312 -32.156 -8.797 1 98.12 74 LEU A O 1
ATOM 611 N N . SER A 1 75 ? 1.918 -33.688 -8.469 1 98.19 75 SER A N 1
ATOM 612 C CA . SER A 1 75 ? 2.805 -33.125 -9.484 1 98.19 75 SER A CA 1
ATOM 613 C C . SER A 1 75 ? 2.174 -33.188 -10.867 1 98.19 75 SER A C 1
ATOM 615 O O . SER A 1 75 ? 2.27 -32.25 -11.656 1 98.19 75 SER A O 1
ATOM 617 N N . ASN A 1 76 ? 1.573 -34.312 -11.102 1 98.31 76 ASN A N 1
ATOM 618 C CA . ASN A 1 76 ? 0.93 -34.5 -12.398 1 98.31 76 ASN A CA 1
ATOM 619 C C . ASN A 1 76 ? -0.229 -33.531 -12.594 1 98.31 76 ASN A C 1
ATOM 621 O O . ASN A 1 76 ? -0.411 -32.969 -13.688 1 98.31 76 ASN A O 1
ATOM 625 N N . GLN A 1 77 ? -1.005 -33.344 -11.578 1 98.5 77 GLN A N 1
ATOM 626 C CA . GLN A 1 77 ? -2.109 -32.406 -11.648 1 98.5 77 GLN A CA 1
ATOM 627 C C . GLN A 1 77 ? -1.6 -30.969 -11.859 1 98.5 77 GLN A C 1
ATOM 629 O O . GLN A 1 77 ? -2.145 -30.219 -12.672 1 98.5 77 GLN A O 1
ATOM 634 N N . LEU A 1 78 ? -0.596 -30.625 -11.164 1 98.62 78 LEU A N 1
ATOM 635 C CA . LEU A 1 78 ? 0.02 -29.312 -11.305 1 98.62 78 LEU A CA 1
ATOM 636 C C . LEU A 1 78 ? 0.565 -29.125 -12.719 1 98.62 78 LEU A C 1
ATOM 638 O O . LEU A 1 78 ? 0.374 -28.062 -13.328 1 98.62 78 LEU A O 1
ATOM 642 N N . ALA A 1 79 ? 1.229 -30.109 -13.227 1 98.44 79 ALA A N 1
ATOM 643 C CA . ALA A 1 79 ? 1.79 -30.047 -14.57 1 98.44 79 ALA A CA 1
ATOM 644 C C . ALA A 1 79 ? 0.69 -29.891 -15.617 1 98.44 79 ALA A C 1
ATOM 646 O O . ALA A 1 79 ? 0.855 -29.156 -16.594 1 98.44 79 ALA A O 1
ATOM 647 N N . HIS A 1 80 ? -0.338 -30.594 -15.398 1 98.5 80 HIS A N 1
ATOM 648 C CA . HIS A 1 80 ? -1.466 -30.484 -16.328 1 98.5 80 HIS A CA 1
ATOM 649 C C . HIS A 1 80 ? -2.012 -29.062 -16.375 1 98.5 80 HIS A C 1
ATOM 651 O O . HIS A 1 80 ? -2.223 -28.516 -17.453 1 98.5 80 HIS A O 1
ATOM 657 N N . VAL A 1 81 ? -2.266 -28.469 -15.242 1 98.5 81 VAL A N 1
ATOM 658 C CA . VAL A 1 81 ? -2.787 -27.109 -15.172 1 98.5 81 VAL A CA 1
ATOM 659 C C . VAL A 1 81 ? -1.793 -26.141 -15.805 1 98.5 81 VAL A C 1
ATOM 661 O O . VAL A 1 81 ? -2.184 -25.25 -16.562 1 98.5 81 VAL A O 1
ATOM 664 N N . ARG A 1 82 ? -0.528 -26.297 -15.453 1 98.31 82 ARG A N 1
ATOM 665 C CA . ARG A 1 82 ? 0.524 -25.453 -16.016 1 98.31 82 ARG A CA 1
ATOM 666 C C . ARG A 1 82 ? 0.515 -25.516 -17.531 1 98.31 82 ARG A C 1
ATOM 668 O O . ARG A 1 82 ? 0.562 -24.484 -18.203 1 98.31 82 ARG A O 1
ATOM 675 N N . ASP A 1 83 ? 0.43 -26.703 -18.078 1 97.5 83 ASP A N 1
ATOM 676 C CA . ASP A 1 83 ? 0.447 -26.891 -19.531 1 97.5 83 ASP A CA 1
ATOM 677 C C . ASP A 1 83 ? -0.791 -26.266 -20.172 1 97.5 83 ASP A C 1
ATOM 679 O O . ASP A 1 83 ? -0.695 -25.609 -21.219 1 97.5 83 ASP A O 1
ATOM 683 N N . GLN A 1 84 ? -1.916 -26.469 -19.594 1 96.06 84 GLN A N 1
ATOM 684 C CA . GLN A 1 84 ? -3.145 -25.875 -20.125 1 96.06 84 GLN A CA 1
ATOM 685 C C . GLN A 1 84 ? -3.088 -24.344 -20.078 1 96.06 84 GLN A C 1
ATOM 687 O O . GLN A 1 84 ? -3.5 -23.688 -21.031 1 96.06 84 GLN A O 1
ATOM 692 N N . PHE A 1 85 ? -2.613 -23.828 -19 1 96.5 85 PHE A N 1
ATOM 693 C CA . PHE A 1 85 ? -2.471 -22.391 -18.859 1 96.5 85 PHE A CA 1
ATOM 694 C C . PHE A 1 85 ? -1.521 -21.828 -19.906 1 96.5 85 PHE A C 1
ATOM 696 O O . PHE A 1 85 ? -1.838 -20.844 -20.578 1 96.5 85 PHE A O 1
ATOM 703 N N . MET A 1 86 ? -0.4 -22.469 -20.094 1 95.56 86 MET A N 1
ATOM 704 C CA . MET A 1 86 ? 0.623 -21.984 -21.016 1 95.56 86 MET A CA 1
ATOM 705 C C . MET A 1 86 ? 0.121 -22.031 -22.453 1 95.56 86 MET A C 1
ATOM 707 O O . MET A 1 86 ? 0.591 -21.266 -23.297 1 95.56 86 MET A O 1
ATOM 711 N N . LYS A 1 87 ? -0.822 -22.812 -22.719 1 91.19 87 LYS A N 1
ATOM 712 C CA . LYS A 1 87 ? -1.397 -22.891 -24.047 1 91.19 87 LYS A CA 1
ATOM 713 C C . LYS A 1 87 ? -2.279 -21.688 -24.344 1 91.19 87 LYS A C 1
ATOM 715 O O . LYS A 1 87 ? -2.521 -21.344 -25.5 1 91.19 87 LYS A O 1
ATOM 720 N N . THR A 1 88 ? -2.74 -21.016 -23.312 1 88.12 88 THR A N 1
ATOM 721 C CA . THR A 1 88 ? -3.744 -19.984 -23.516 1 88.12 88 THR A CA 1
ATOM 722 C C . THR A 1 88 ? -3.193 -18.609 -23.109 1 88.12 88 THR A C 1
ATOM 724 O O . THR A 1 88 ? -3.93 -17.625 -23.078 1 88.12 88 THR A O 1
ATOM 727 N N . VAL A 1 89 ? -1.926 -18.547 -22.797 1 87.69 89 VAL A N 1
ATOM 728 C CA . VAL A 1 89 ? -1.392 -17.266 -22.344 1 87.69 89 VAL A CA 1
ATOM 729 C C . VAL A 1 89 ? -1.175 -16.344 -23.531 1 87.69 89 VAL A C 1
ATOM 731 O O . VAL A 1 89 ? -0.94 -16.812 -24.656 1 87.69 89 VAL A O 1
ATOM 734 N N . ALA A 1 90 ? -1.339 -15.086 -23.281 1 80.88 90 ALA A N 1
ATOM 735 C CA . ALA A 1 90 ? -1.009 -14.094 -24.297 1 80.88 90 ALA A CA 1
ATOM 736 C C . ALA A 1 90 ? 0.501 -14 -24.5 1 80.88 90 ALA A C 1
ATOM 738 O O . ALA A 1 90 ? 1.275 -14.305 -23.594 1 80.88 90 ALA A O 1
ATOM 739 N N . LEU A 1 91 ? 1.003 -13.57 -25.656 1 82 91 LEU A N 1
ATOM 740 C CA . LEU A 1 91 ? 2.416 -13.383 -25.969 1 82 91 LEU A CA 1
ATOM 741 C C . LEU A 1 91 ? 3.201 -14.664 -25.719 1 82 91 LEU A C 1
ATOM 743 O O . LEU A 1 91 ? 4.223 -14.648 -25.016 1 82 91 LEU A O 1
ATOM 747 N N . LYS A 1 92 ? 2.777 -15.719 -26.25 1 83.38 92 LYS A N 1
ATOM 748 C CA . LYS A 1 92 ? 3.305 -17.062 -26.016 1 83.38 92 LYS A CA 1
ATOM 749 C C . LYS A 1 92 ? 4.773 -17.156 -26.422 1 83.38 92 LYS A C 1
ATOM 751 O O . LYS A 1 92 ? 5.527 -17.953 -25.859 1 83.38 92 LYS A O 1
ATOM 756 N N . ASP A 1 93 ? 5.145 -16.391 -27.281 1 87.69 93 ASP A N 1
ATOM 757 C CA . ASP A 1 93 ? 6.531 -16.422 -27.75 1 87.69 93 ASP A CA 1
ATOM 758 C C . ASP A 1 93 ? 7.465 -15.781 -26.719 1 87.69 93 ASP A C 1
ATOM 760 O O . ASP A 1 93 ? 8.664 -16.047 -26.719 1 87.69 93 ASP A O 1
ATOM 764 N N . LYS A 1 94 ? 6.898 -14.977 -25.875 1 91.19 94 LYS A N 1
ATOM 765 C CA . LYS A 1 94 ? 7.711 -14.289 -24.875 1 91.19 94 LYS A CA 1
ATOM 766 C C . LYS A 1 94 ? 7.527 -14.922 -23.5 1 91.19 94 LYS A C 1
ATOM 768 O O . LYS A 1 94 ? 8.484 -15.023 -22.719 1 91.19 94 LYS A O 1
ATOM 773 N N . PHE A 1 95 ? 6.34 -15.305 -23.203 1 93.88 95 PHE A N 1
ATOM 774 C CA . PHE A 1 95 ? 6.062 -16.047 -21.969 1 93.88 95 PHE A CA 1
ATOM 775 C C . PHE A 1 95 ? 6.34 -17.531 -22.172 1 93.88 95 PHE A C 1
ATOM 777 O O . PHE A 1 95 ? 5.453 -18.281 -22.578 1 93.88 95 PHE A O 1
ATOM 784 N N . THR A 1 96 ? 7.547 -18.016 -21.688 1 95.44 96 THR A N 1
ATOM 785 C CA . THR A 1 96 ? 8 -19.344 -22.109 1 95.44 96 THR A CA 1
ATOM 786 C C . THR A 1 96 ? 8.305 -20.219 -20.891 1 95.44 96 THR A C 1
ATOM 788 O O . THR A 1 96 ? 8.562 -21.406 -21.031 1 95.44 96 THR A O 1
ATOM 791 N N . ARG A 1 97 ? 8.234 -19.625 -19.75 1 96.69 97 ARG A N 1
ATOM 792 C CA . ARG A 1 97 ? 8.648 -20.375 -18.578 1 96.69 97 ARG A CA 1
ATOM 793 C C . ARG A 1 97 ? 7.688 -20.156 -17.406 1 96.69 97 ARG A C 1
ATOM 795 O O . ARG A 1 97 ? 7.344 -19.016 -17.094 1 96.69 97 ARG A O 1
ATOM 802 N N . LEU A 1 98 ? 7.289 -21.219 -16.75 1 98.25 98 LEU A N 1
ATOM 803 C CA . LEU A 1 98 ? 6.523 -21.25 -15.516 1 98.25 98 LEU A CA 1
ATOM 804 C C . LEU A 1 98 ? 6.859 -22.484 -14.688 1 98.25 98 LEU A C 1
ATOM 806 O O . LEU A 1 98 ? 6.457 -23.594 -15.031 1 98.25 98 LEU A O 1
ATOM 810 N N . ASP A 1 99 ? 7.609 -22.344 -13.641 1 98.56 99 ASP A N 1
ATOM 811 C CA . ASP A 1 99 ? 7.973 -23.375 -12.672 1 98.56 99 ASP A CA 1
ATOM 812 C C . ASP A 1 99 ? 7.211 -23.188 -11.359 1 98.56 99 ASP A C 1
ATOM 814 O O . ASP A 1 99 ? 7.004 -22.062 -10.906 1 98.56 99 ASP A O 1
ATOM 818 N N . ALA A 1 100 ? 6.734 -24.297 -10.812 1 98.81 100 ALA A N 1
ATOM 819 C CA . ALA A 1 100 ? 5.875 -24.125 -9.641 1 98.81 100 ALA A CA 1
ATOM 820 C C . ALA A 1 100 ? 5.977 -25.328 -8.703 1 98.81 100 ALA A C 1
ATOM 822 O O . ALA A 1 100 ? 6.254 -26.453 -9.148 1 98.81 100 ALA A O 1
ATOM 823 N N . THR A 1 101 ? 5.852 -25.094 -7.473 1 98.81 101 THR A N 1
ATOM 824 C CA . THR A 1 101 ? 5.707 -26.094 -6.422 1 98.81 101 THR A CA 1
ATOM 825 C C . THR A 1 101 ? 4.543 -25.75 -5.5 1 98.81 101 THR A C 1
ATOM 827 O O . THR A 1 101 ? 4.41 -24.594 -5.059 1 98.81 101 THR A O 1
ATOM 830 N N . ILE A 1 102 ? 3.715 -26.75 -5.246 1 98.81 102 ILE A N 1
ATOM 831 C CA . ILE A 1 102 ? 2.574 -26.578 -4.348 1 98.81 102 ILE A CA 1
ATOM 832 C C . ILE A 1 102 ? 2.701 -27.531 -3.166 1 98.81 102 ILE A C 1
ATOM 834 O O . ILE A 1 102 ? 3.176 -28.656 -3.318 1 98.81 102 ILE A O 1
ATOM 838 N N . LEU A 1 103 ? 2.395 -27.062 -1.974 1 98.38 103 LEU A N 1
ATOM 839 C CA . LEU A 1 103 ? 2.293 -27.875 -0.765 1 98.38 103 LEU A CA 1
ATOM 840 C C . LEU A 1 103 ? 0.87 -27.859 -0.22 1 98.38 103 LEU A C 1
ATOM 842 O O . LEU A 1 103 ? 0.246 -26.797 -0.124 1 98.38 103 LEU A O 1
ATOM 846 N N . LEU A 1 104 ? 0.377 -29.031 0.067 1 98.06 104 LEU A N 1
ATOM 847 C CA . LEU A 1 104 ? -0.901 -29.219 0.744 1 98.06 104 LEU A CA 1
ATOM 848 C C . LEU A 1 104 ? -0.723 -30.016 2.029 1 98.06 104 LEU A C 1
ATOM 850 O O . LEU A 1 104 ? 0.049 -30.984 2.062 1 98.06 104 LEU A O 1
ATOM 854 N N . PRO A 1 105 ? -1.397 -29.578 3.061 1 96.94 105 PRO A N 1
ATOM 855 C CA . PRO A 1 105 ? -1.304 -30.375 4.285 1 96.94 105 PRO A CA 1
ATOM 856 C C . PRO A 1 105 ? -1.906 -31.766 4.125 1 96.94 105 PRO A C 1
ATOM 858 O O . PRO A 1 105 ? -2.824 -31.953 3.324 1 96.94 105 PRO A O 1
ATOM 861 N N . ILE A 1 106 ? -1.358 -32.688 4.848 1 94.94 106 ILE A N 1
ATOM 862 C CA . ILE A 1 106 ? -1.943 -34 4.922 1 94.94 106 ILE A CA 1
ATOM 863 C C . ILE A 1 106 ? -2.92 -34.094 6.094 1 94.94 106 ILE A C 1
ATOM 865 O O . ILE A 1 106 ? -2.516 -33.969 7.258 1 94.94 106 ILE A O 1
ATOM 869 N N . GLY A 1 107 ? -4.102 -34.188 5.824 1 88.81 107 GLY A N 1
ATOM 870 C CA . GLY A 1 107 ? -5.105 -34.125 6.875 1 88.81 107 GLY A CA 1
ATOM 871 C C . GLY A 1 107 ? -5.168 -32.781 7.543 1 88.81 107 GLY A C 1
ATOM 872 O O . GLY A 1 107 ? -5.125 -31.734 6.867 1 88.81 107 GLY A O 1
ATOM 873 N N . ASN A 1 108 ? -5.324 -32.781 8.867 1 83.94 108 ASN A N 1
ATOM 874 C CA . ASN A 1 108 ? -5.398 -31.547 9.625 1 83.94 108 ASN A CA 1
ATOM 875 C C . ASN A 1 108 ? -4.094 -31.266 10.359 1 83.94 108 ASN A C 1
ATOM 877 O O . ASN A 1 108 ? -4.051 -30.406 11.25 1 83.94 108 ASN A O 1
ATOM 881 N N . ASP A 1 109 ? -3.057 -31.938 9.883 1 83 109 ASP A N 1
ATOM 882 C CA . ASP A 1 109 ? -1.751 -31.812 10.516 1 83 109 ASP A CA 1
ATOM 883 C C . ASP A 1 109 ? -0.87 -30.812 9.766 1 83 109 ASP A C 1
ATOM 885 O O . ASP A 1 109 ? -0.411 -31.094 8.656 1 83 109 ASP A O 1
ATOM 889 N N . THR A 1 110 ? -0.582 -29.703 10.422 1 84.12 110 THR A N 1
ATOM 890 C CA . THR A 1 110 ? 0.213 -28.688 9.742 1 84.12 110 THR A CA 1
ATOM 891 C C . THR A 1 110 ? 1.703 -29 9.859 1 84.12 110 THR A C 1
ATOM 893 O O . THR A 1 110 ? 2.545 -28.172 9.484 1 84.12 110 THR A O 1
ATOM 896 N N . MET A 1 111 ? 2.016 -30.234 10.266 1 90.25 111 MET A N 1
ATOM 897 C CA . MET A 1 111 ? 3.422 -30.625 10.305 1 90.25 111 MET A CA 1
ATOM 898 C C . MET A 1 111 ? 3.709 -31.719 9.297 1 90.25 111 MET A C 1
ATOM 900 O O . MET A 1 111 ? 4.836 -32.219 9.211 1 90.25 111 MET A O 1
ATOM 904 N N . LYS A 1 112 ? 2.742 -32.094 8.523 1 94.75 112 LYS A N 1
ATOM 905 C CA . LYS A 1 112 ? 2.902 -33.031 7.406 1 94.75 112 LYS A CA 1
ATOM 906 C C . LYS A 1 112 ? 2.293 -32.469 6.125 1 94.75 112 LYS A C 1
ATOM 908 O O . LYS A 1 112 ? 1.1 -32.156 6.082 1 94.75 112 LYS A O 1
ATOM 913 N N . TRP A 1 113 ? 3.105 -32.438 5.109 1 96.81 113 TRP A N 1
ATOM 914 C CA . TRP A 1 113 ? 2.686 -31.812 3.861 1 96.81 113 TRP A CA 1
ATOM 915 C C . TRP A 1 113 ? 2.994 -32.719 2.666 1 96.81 113 TRP A C 1
ATOM 917 O O . TRP A 1 113 ? 3.994 -33.438 2.666 1 96.81 113 TRP A O 1
ATOM 927 N N . ARG A 1 114 ? 2.143 -32.75 1.711 1 96.5 114 ARG A N 1
ATOM 928 C CA . ARG A 1 114 ? 2.467 -33.344 0.415 1 96.5 114 ARG A CA 1
ATOM 929 C C . ARG A 1 114 ? 2.893 -32.281 -0.582 1 96.5 114 ARG A C 1
ATOM 931 O O . ARG A 1 114 ? 2.346 -31.156 -0.583 1 96.5 114 ARG A O 1
ATOM 938 N N . ARG A 1 115 ? 3.809 -32.594 -1.422 1 97.62 115 ARG A N 1
ATOM 939 C CA . ARG A 1 115 ? 4.418 -31.641 -2.354 1 97.62 115 ARG A CA 1
ATOM 940 C C . ARG A 1 115 ? 4.234 -32.094 -3.797 1 97.62 115 ARG A C 1
ATOM 942 O O . ARG A 1 115 ? 4.461 -33.281 -4.117 1 97.62 115 ARG A O 1
ATOM 949 N N . GLY A 1 116 ? 3.693 -31.266 -4.656 1 98.25 116 GLY A N 1
ATOM 950 C CA . GLY A 1 116 ? 3.709 -31.391 -6.105 1 98.25 116 GLY A CA 1
ATOM 951 C C . GLY A 1 116 ? 4.52 -30.297 -6.789 1 98.25 116 GLY A C 1
ATOM 952 O O . GLY A 1 116 ? 4.469 -29.141 -6.387 1 98.25 116 GLY A O 1
ATOM 953 N N . SER A 1 117 ? 5.344 -30.75 -7.844 1 97.88 117 SER A N 1
ATOM 954 C CA . SER A 1 117 ? 6.211 -29.75 -8.461 1 97.88 117 SER A CA 1
ATOM 955 C C . SER A 1 117 ? 6.305 -29.969 -9.969 1 97.88 117 SER A C 1
ATOM 957 O O . SER A 1 117 ? 6.156 -31.078 -10.461 1 97.88 117 SER A O 1
ATOM 959 N N . VAL A 1 118 ? 6.488 -28.859 -10.664 1 97.81 118 VAL A N 1
ATOM 960 C CA . VAL A 1 118 ? 6.902 -28.812 -12.062 1 97.81 118 VAL A CA 1
ATOM 961 C C . VAL A 1 118 ? 8.211 -28.047 -12.195 1 97.81 118 VAL A C 1
ATOM 963 O O . VAL A 1 118 ? 8.281 -26.859 -11.859 1 97.81 118 VAL A O 1
ATOM 966 N N . ASN A 1 119 ? 9.305 -28.703 -12.664 1 97.31 119 ASN A N 1
ATOM 967 C CA . ASN A 1 119 ? 10.648 -28.141 -12.766 1 97.31 119 ASN A CA 1
ATOM 968 C C . ASN A 1 119 ? 11.133 -27.594 -11.422 1 97.31 119 ASN A C 1
ATOM 970 O O . ASN A 1 119 ? 11.562 -26.438 -11.336 1 97.31 119 ASN A O 1
ATOM 974 N N . PRO A 1 120 ? 11.117 -28.531 -10.445 1 97.12 120 PRO A N 1
ATOM 975 C CA . PRO A 1 120 ? 11.32 -28.094 -9.055 1 97.12 120 PRO A CA 1
ATOM 976 C C . PRO A 1 120 ? 12.688 -27.453 -8.828 1 97.12 120 PRO A C 1
ATOM 978 O O . PRO A 1 120 ? 12.844 -26.625 -7.938 1 97.12 120 PRO A O 1
ATOM 981 N N . ARG A 1 121 ? 13.75 -27.719 -9.602 1 97.19 121 ARG A N 1
ATOM 982 C CA . ARG A 1 121 ? 15.109 -27.281 -9.32 1 97.19 121 ARG A CA 1
ATOM 983 C C . ARG A 1 121 ? 15.562 -26.234 -10.328 1 97.19 121 ARG A C 1
ATOM 985 O O . ARG A 1 121 ? 16.688 -25.734 -10.258 1 97.19 121 ARG A O 1
ATOM 992 N N . GLN A 1 122 ? 14.688 -25.938 -11.312 1 97.69 122 GLN A N 1
ATOM 993 C CA . GLN A 1 122 ? 15.047 -24.906 -12.281 1 97.69 122 GLN A CA 1
ATOM 994 C C . GLN A 1 122 ? 15.266 -23.562 -11.594 1 97.69 122 GLN A C 1
ATOM 996 O O . GLN A 1 122 ? 14.422 -23.109 -10.82 1 97.69 122 GLN A O 1
ATOM 1001 N N . LEU A 1 123 ? 16.453 -23.031 -11.859 1 97.88 123 LEU A N 1
ATOM 1002 C CA . LEU A 1 123 ? 16.781 -21.734 -11.25 1 97.88 123 LEU A CA 1
ATOM 1003 C C . LEU A 1 123 ? 16.234 -20.594 -12.094 1 97.88 123 LEU A C 1
ATOM 1005 O O . LEU A 1 123 ? 16.281 -20.641 -13.328 1 97.88 123 LEU A O 1
ATOM 1009 N N . SER A 1 124 ? 15.664 -19.625 -11.391 1 97.69 124 SER A N 1
ATOM 1010 C CA . SER A 1 124 ? 15.172 -18.391 -12 1 97.69 124 SER A CA 1
ATOM 1011 C C . SER A 1 124 ? 15.57 -17.172 -11.172 1 97.69 124 SER A C 1
ATOM 1013 O O . SER A 1 124 ? 15.891 -17.297 -9.992 1 97.69 124 SER A O 1
ATOM 1015 N N . TYR A 1 125 ? 15.625 -16.031 -11.898 1 98.12 125 TYR A N 1
ATOM 1016 C CA . TYR A 1 125 ? 15.805 -14.781 -11.172 1 98.12 125 TYR A CA 1
ATOM 1017 C C . TYR A 1 125 ? 14.625 -14.523 -10.234 1 98.12 125 TYR A C 1
ATOM 1019 O O . TYR A 1 125 ? 13.477 -14.461 -10.672 1 98.12 125 TYR A O 1
ATOM 1027 N N . PRO A 1 126 ? 14.898 -14.367 -8.984 1 98.56 126 PRO A N 1
ATOM 1028 C CA . PRO A 1 126 ? 13.797 -14.297 -8.016 1 98.56 126 PRO A CA 1
ATOM 1029 C C . PRO A 1 126 ? 13.156 -12.914 -7.961 1 98.56 126 PRO A C 1
ATOM 1031 O O . PRO A 1 126 ? 12.055 -12.766 -7.414 1 98.56 126 PRO A O 1
ATOM 1034 N N . ALA A 1 127 ? 13.812 -11.914 -8.5 1 98.19 127 ALA A N 1
ATOM 1035 C CA . ALA A 1 127 ? 13.414 -10.547 -8.188 1 98.19 127 ALA A CA 1
ATOM 1036 C C . ALA A 1 127 ? 13.227 -10.359 -6.684 1 98.19 127 ALA A C 1
ATOM 1038 O O . ALA A 1 127 ? 14.062 -10.797 -5.887 1 98.19 127 ALA A O 1
ATOM 1039 N N . SER A 1 128 ? 12.117 -9.758 -6.234 1 98.62 128 SER A N 1
ATOM 1040 C CA . SER A 1 128 ? 11.953 -9.391 -4.828 1 98.62 128 SER A CA 1
ATOM 1041 C C . SER A 1 128 ? 11.555 -10.602 -3.986 1 98.62 128 SER A C 1
ATOM 1043 O O . SER A 1 128 ? 11.477 -10.508 -2.76 1 98.62 128 SER A O 1
ATOM 1045 N N . CYS A 1 129 ? 11.336 -11.719 -4.516 1 98.88 129 CYS A N 1
ATOM 1046 C CA . CYS A 1 129 ? 11.039 -12.906 -3.717 1 98.88 129 CYS A CA 1
ATOM 1047 C C . CYS A 1 129 ? 12.195 -13.234 -2.781 1 98.88 129 CYS A C 1
ATOM 1049 O O . CYS A 1 129 ? 11.984 -13.82 -1.714 1 98.88 129 CYS A O 1
ATOM 1051 N N . VAL A 1 130 ? 13.383 -12.844 -3.154 1 98.94 130 VAL A N 1
ATOM 1052 C CA . VAL A 1 130 ? 14.562 -13.125 -2.344 1 98.94 130 VAL A CA 1
ATOM 1053 C C . VAL A 1 130 ? 14.422 -12.453 -0.979 1 98.94 130 VAL A C 1
ATOM 1055 O O . VAL A 1 130 ? 15.016 -12.898 0.004 1 98.94 130 VAL A O 1
ATOM 1058 N N . LYS A 1 131 ? 13.586 -11.445 -0.881 1 98.94 131 LYS A N 1
ATOM 1059 C CA . LYS A 1 131 ? 13.43 -10.672 0.347 1 98.94 131 LYS A CA 1
ATOM 1060 C C . LYS A 1 131 ? 12.844 -11.531 1.467 1 98.94 131 LYS A C 1
ATOM 1062 O O . LYS A 1 131 ? 13.016 -11.219 2.646 1 98.94 131 LYS A O 1
ATOM 1067 N N . LEU A 1 132 ? 12.141 -12.594 1.127 1 98.94 132 LEU A N 1
ATOM 1068 C CA . LEU A 1 132 ? 11.688 -13.516 2.164 1 98.94 132 LEU A CA 1
ATOM 1069 C C . LEU A 1 132 ? 12.875 -14.195 2.846 1 98.94 132 LEU A C 1
ATOM 1071 O O . LEU A 1 132 ? 12.867 -14.398 4.062 1 98.94 132 LEU A O 1
ATOM 1075 N N . ALA A 1 133 ? 13.898 -14.578 2.088 1 98.94 133 ALA A N 1
ATOM 1076 C CA . ALA A 1 133 ? 15.109 -15.156 2.652 1 98.94 133 ALA A CA 1
ATOM 1077 C C . ALA A 1 133 ? 15.797 -14.18 3.605 1 98.94 133 ALA A C 1
ATOM 1079 O O . ALA A 1 133 ? 16.25 -14.57 4.684 1 98.94 133 ALA A O 1
ATOM 1080 N N . TYR A 1 134 ? 15.82 -12.938 3.207 1 98.94 134 TYR A N 1
ATOM 1081 C CA . TYR A 1 134 ? 16.438 -11.914 4.043 1 98.94 134 TYR A CA 1
ATOM 1082 C C . TYR A 1 134 ? 15.641 -11.695 5.32 1 98.94 134 TYR A C 1
ATOM 1084 O O . TYR A 1 134 ? 16.203 -11.422 6.379 1 98.94 134 TYR A O 1
ATOM 1092 N N . LEU A 1 135 ? 14.297 -11.773 5.207 1 98.94 135 LEU A N 1
ATOM 1093 C CA . LEU A 1 135 ? 13.477 -11.617 6.398 1 98.94 135 LEU A CA 1
ATOM 1094 C C . LEU A 1 135 ? 13.773 -12.719 7.41 1 98.94 135 LEU A C 1
ATOM 1096 O O . LEU A 1 135 ? 14 -12.438 8.594 1 98.94 135 LEU A O 1
ATOM 1100 N N . VAL A 1 136 ? 13.789 -13.953 6.961 1 98.75 136 VAL A N 1
ATOM 1101 C CA . VAL A 1 136 ? 14.016 -15.094 7.84 1 98.75 136 VAL A CA 1
ATOM 1102 C C . VAL A 1 136 ? 15.414 -14.992 8.461 1 98.75 136 VAL A C 1
ATOM 1104 O O . VAL A 1 136 ? 15.578 -15.227 9.656 1 98.75 136 VAL A O 1
ATOM 1107 N N . SER A 1 137 ? 16.344 -14.625 7.688 1 98.75 137 SER A N 1
ATOM 1108 C CA . SER A 1 137 ? 17.703 -14.469 8.164 1 98.75 137 SER A CA 1
ATOM 1109 C C . SER A 1 137 ? 17.828 -13.32 9.164 1 98.75 137 SER A C 1
ATOM 1111 O O . SER A 1 137 ? 18.609 -13.383 10.102 1 98.75 137 SER A O 1
ATOM 1113 N N . SER A 1 138 ? 17.062 -12.258 8.922 1 98.75 138 SER A N 1
ATOM 1114 C CA . SER A 1 138 ? 17.094 -11.117 9.828 1 98.75 138 SER A CA 1
ATOM 1115 C C . SER A 1 138 ? 16.562 -11.484 11.203 1 98.75 138 SER A C 1
ATOM 1117 O O . SER A 1 138 ? 17.062 -11.016 12.227 1 98.75 138 SER A O 1
ATOM 1119 N N . MET A 1 139 ? 15.531 -12.281 11.219 1 98.5 139 MET A N 1
ATOM 1120 C CA . MET A 1 139 ? 14.992 -12.727 12.5 1 98.5 139 MET A CA 1
ATOM 1121 C C . MET A 1 139 ? 16 -13.586 13.25 1 98.5 139 MET A C 1
ATOM 1123 O O . MET A 1 139 ? 16.156 -13.461 14.469 1 98.5 139 MET A O 1
ATOM 1127 N N . HIS A 1 140 ? 16.719 -14.438 12.531 1 97.88 140 HIS A N 1
ATOM 1128 C CA . HIS A 1 140 ? 17.797 -15.211 13.133 1 97.88 140 HIS A CA 1
ATOM 1129 C C . HIS A 1 140 ? 18.906 -14.297 13.664 1 97.88 140 HIS A C 1
ATOM 1131 O O . HIS A 1 140 ? 19.391 -14.5 14.781 1 97.88 140 HIS A O 1
ATOM 1137 N N . TRP A 1 141 ? 19.281 -13.336 12.867 1 98.38 141 TRP A N 1
ATOM 1138 C CA . TRP A 1 141 ? 20.312 -12.398 13.273 1 98.38 141 TRP A CA 1
ATOM 1139 C C . TRP A 1 141 ? 19.922 -11.664 14.547 1 98.38 141 TRP A C 1
ATOM 1141 O O . TRP A 1 141 ? 20.703 -11.555 15.484 1 98.38 141 TRP A O 1
ATOM 1151 N N . CYS A 1 142 ? 18.703 -11.164 14.617 1 98.06 142 CYS A N 1
ATOM 1152 C CA . CYS A 1 142 ? 18.203 -10.422 15.773 1 98.06 142 CYS A CA 1
ATOM 1153 C C . CYS A 1 142 ? 18.25 -11.281 17.031 1 98.06 142 CYS A C 1
ATOM 1155 O O . CYS A 1 142 ? 18.609 -10.797 18.109 1 98.06 142 CYS A O 1
ATOM 1157 N N . MET A 1 143 ? 17.969 -12.555 16.875 1 96.44 143 MET A N 1
ATOM 1158 C CA . MET A 1 143 ? 17.781 -13.414 18.047 1 96.44 143 MET A CA 1
ATOM 1159 C C . MET A 1 143 ? 19.109 -14.086 18.438 1 96.44 143 MET A C 1
ATOM 1161 O O . MET A 1 143 ? 19.438 -14.148 19.609 1 96.44 143 MET A O 1
ATOM 1165 N N . ALA A 1 144 ? 19.859 -14.539 17.516 1 94.56 144 ALA A N 1
ATOM 1166 C CA . ALA A 1 144 ? 20.969 -15.445 17.797 1 94.56 144 ALA A CA 1
ATOM 1167 C C . ALA A 1 144 ? 22.312 -14.742 17.641 1 94.56 144 ALA A C 1
ATOM 1169 O O . ALA A 1 144 ? 23.312 -15.133 18.266 1 94.56 144 ALA A O 1
ATOM 1170 N N . VAL A 1 145 ? 22.375 -13.742 16.844 1 94.44 145 VAL A N 1
ATOM 1171 C CA . VAL A 1 145 ? 23.656 -13.109 16.562 1 94.44 145 VAL A CA 1
ATOM 1172 C C . VAL A 1 145 ? 23.766 -11.797 17.344 1 94.44 145 VAL A C 1
ATOM 1174 O O . VAL A 1 145 ? 24.594 -11.672 18.234 1 94.44 145 VAL A O 1
ATOM 1177 N N . ALA A 1 146 ? 22.812 -10.93 17.078 1 93.38 146 ALA A N 1
ATOM 1178 C CA . ALA A 1 146 ? 22.812 -9.656 17.781 1 93.38 146 ALA A CA 1
ATOM 1179 C C . ALA A 1 146 ? 22.281 -9.812 19.203 1 93.38 146 ALA A C 1
ATOM 1181 O O . ALA A 1 146 ? 22.484 -8.945 20.047 1 93.38 146 ALA A O 1
ATOM 1182 N N . LYS A 1 147 ? 21.594 -10.836 19.547 1 92.38 147 LYS A N 1
ATOM 1183 C CA . LYS A 1 147 ? 21.047 -11.18 20.859 1 92.38 147 LYS A CA 1
ATOM 1184 C C . LYS A 1 147 ? 20.219 -10.023 21.422 1 92.38 147 LYS A C 1
ATOM 1186 O O . LYS A 1 147 ? 20.422 -9.617 22.578 1 92.38 147 LYS A O 1
ATOM 1191 N N . ARG A 1 148 ? 19.391 -9.445 20.578 1 89.75 148 ARG A N 1
ATOM 1192 C CA . ARG A 1 148 ? 18.531 -8.336 20.984 1 89.75 148 ARG A CA 1
ATOM 1193 C C . ARG A 1 148 ? 17.266 -8.844 21.672 1 89.75 148 ARG A C 1
ATOM 1195 O O . ARG A 1 148 ? 16.469 -8.055 22.188 1 89.75 148 ARG A O 1
ATOM 1202 N N . ASN A 1 149 ? 16.984 -10.117 21.688 1 89.88 149 ASN A N 1
ATOM 1203 C CA . ASN A 1 149 ? 15.836 -10.781 22.297 1 89.88 149 ASN A CA 1
ATOM 1204 C C . ASN A 1 149 ? 14.523 -10.242 21.75 1 89.88 149 ASN A C 1
ATOM 1206 O O . ASN A 1 149 ? 13.539 -10.125 22.484 1 89.88 149 ASN A O 1
ATOM 1210 N N . ARG A 1 150 ? 14.516 -9.719 20.625 1 93 150 ARG A N 1
ATOM 1211 C CA . ARG A 1 150 ? 13.344 -9.297 19.859 1 93 150 ARG A CA 1
ATOM 1212 C C . ARG A 1 150 ? 13.477 -9.672 18.391 1 93 150 ARG A C 1
ATOM 1214 O O . ARG A 1 150 ? 14.531 -9.461 17.781 1 93 150 ARG A O 1
ATOM 1221 N N . VAL A 1 151 ? 12.453 -10.266 17.812 1 93.62 151 VAL A N 1
ATOM 1222 C CA . VAL A 1 151 ? 12.5 -10.758 16.453 1 93.62 151 VAL A CA 1
ATOM 1223 C C . VAL A 1 151 ? 12.477 -9.586 15.469 1 93.62 151 VAL A C 1
ATOM 1225 O O . VAL A 1 151 ? 12.93 -9.711 14.336 1 93.62 151 VAL A O 1
ATOM 1228 N N . ASP A 1 152 ? 11.938 -8.43 15.922 1 94.88 152 ASP A N 1
ATOM 1229 C CA . ASP A 1 152 ? 11.711 -7.266 15.07 1 94.88 152 ASP A CA 1
ATOM 1230 C C . ASP A 1 152 ? 12.719 -6.16 15.375 1 94.88 152 ASP A C 1
ATOM 1232 O O . ASP A 1 152 ? 12.375 -4.977 15.352 1 94.88 152 ASP A O 1
ATOM 1236 N N . CYS A 1 153 ? 13.953 -6.48 15.664 1 96.31 153 CYS A N 1
ATOM 1237 C CA . CYS A 1 153 ? 14.938 -5.531 16.172 1 96.31 153 CYS A CA 1
ATOM 1238 C C . CYS A 1 153 ? 15.367 -4.555 15.086 1 96.31 153 CYS A C 1
ATOM 1240 O O . CYS A 1 153 ? 15.961 -3.518 15.383 1 96.31 153 CYS A O 1
ATOM 1242 N N . ILE A 1 154 ? 15.023 -4.805 13.82 1 97.06 154 ILE A N 1
ATOM 1243 C CA . ILE A 1 154 ? 15.297 -3.867 12.742 1 97.06 154 ILE A CA 1
ATOM 1244 C C . ILE A 1 154 ? 14.047 -3.697 11.875 1 97.06 154 ILE A C 1
ATOM 1246 O O . ILE A 1 154 ? 14.133 -3.68 10.648 1 97.06 154 ILE A O 1
ATOM 1250 N N . GLU A 1 155 ? 12.953 -3.627 12.484 1 96.44 155 GLU A N 1
ATOM 1251 C CA . GLU A 1 155 ? 11.656 -3.578 11.82 1 96.44 155 GLU A CA 1
ATOM 1252 C C . GLU A 1 155 ? 11.539 -2.35 10.922 1 96.44 155 GLU A C 1
ATOM 1254 O O . GLU A 1 155 ? 10.859 -2.387 9.898 1 96.44 155 GLU A O 1
ATOM 1259 N N . GLU A 1 156 ? 12.227 -1.228 11.227 1 95.25 156 GLU A N 1
ATOM 1260 C CA . GLU A 1 156 ? 12.195 -0.034 10.391 1 95.25 156 GLU A CA 1
ATOM 1261 C C . GLU A 1 156 ? 12.664 -0.344 8.969 1 95.25 156 GLU A C 1
ATOM 1263 O O . GLU A 1 156 ? 12.297 0.357 8.023 1 95.25 156 GLU A O 1
ATOM 1268 N N . HIS A 1 157 ? 13.414 -1.48 8.859 1 97.62 157 HIS A N 1
ATOM 1269 C CA . HIS A 1 157 ? 13.914 -1.885 7.551 1 97.62 157 HIS A CA 1
ATOM 1270 C C . HIS A 1 157 ? 13.164 -3.105 7.027 1 97.62 157 HIS A C 1
ATOM 1272 O O . HIS A 1 157 ? 12.789 -3.15 5.852 1 97.62 157 HIS A O 1
ATOM 1278 N N . THR A 1 158 ? 12.875 -4.078 7.887 1 98.56 158 THR A N 1
ATOM 1279 C CA . THR A 1 158 ? 12.258 -5.32 7.422 1 98.56 158 THR A CA 1
ATOM 1280 C C . THR A 1 158 ? 10.805 -5.094 7.035 1 98.56 158 THR A C 1
ATOM 1282 O O . THR A 1 158 ? 10.297 -5.727 6.105 1 98.56 158 THR A O 1
ATOM 1285 N N . HIS A 1 159 ? 10.141 -4.18 7.691 1 98.25 159 HIS A N 1
ATOM 1286 C CA . HIS A 1 159 ? 8.742 -3.92 7.391 1 98.25 159 HIS A CA 1
ATOM 1287 C C . HIS A 1 159 ? 8.57 -3.396 5.969 1 98.25 159 HIS A C 1
ATOM 1289 O O . HIS A 1 159 ? 7.887 -4.016 5.148 1 98.25 159 HIS A O 1
ATOM 1295 N N . PRO A 1 160 ? 9.203 -2.301 5.59 1 97.69 160 PRO A N 1
ATOM 1296 C CA . PRO A 1 160 ? 9.047 -1.842 4.207 1 97.69 160 PRO A CA 1
ATOM 1297 C C . PRO A 1 160 ? 9.648 -2.812 3.193 1 97.69 160 PRO A C 1
ATOM 1299 O O . PRO A 1 160 ? 9.148 -2.918 2.068 1 97.69 160 PRO A O 1
ATOM 1302 N N . MET A 1 161 ? 10.688 -3.555 3.553 1 98.56 161 MET A N 1
ATOM 1303 C CA . MET A 1 161 ? 11.281 -4.555 2.666 1 98.56 161 MET A CA 1
ATOM 1304 C C . MET A 1 161 ? 10.242 -5.59 2.246 1 98.56 161 MET A C 1
ATOM 1306 O O . MET A 1 161 ? 10.156 -5.945 1.068 1 98.56 161 MET A O 1
ATOM 1310 N N . ILE A 1 162 ? 9.438 -5.977 3.17 1 98.75 162 ILE A N 1
ATOM 1311 C CA . ILE A 1 162 ? 8.547 -7.109 2.912 1 98.75 162 ILE A CA 1
ATOM 1312 C C . ILE A 1 162 ? 7.191 -6.602 2.434 1 98.75 162 ILE A C 1
ATOM 1314 O O . ILE A 1 162 ? 6.699 -7.023 1.384 1 98.75 162 ILE A O 1
ATOM 1318 N N . THR A 1 163 ? 6.594 -5.664 3.104 1 97.56 163 THR A N 1
ATOM 1319 C CA . THR A 1 163 ? 5.23 -5.227 2.822 1 97.56 163 THR A CA 1
ATOM 1320 C C . THR A 1 163 ? 5.18 -4.422 1.526 1 97.56 163 THR A C 1
ATOM 1322 O O . THR A 1 163 ? 4.219 -4.527 0.761 1 97.56 163 THR A O 1
ATOM 1325 N N . TYR A 1 164 ? 6.266 -3.648 1.277 1 96.44 164 TYR A N 1
ATOM 1326 C CA . TYR A 1 164 ? 6.234 -2.748 0.13 1 96.44 164 TYR A CA 1
ATOM 1327 C C . TYR A 1 164 ? 7.359 -3.064 -0.844 1 96.44 164 TYR A C 1
ATOM 1329 O O . TYR A 1 164 ? 7.652 -2.275 -1.746 1 96.44 164 TYR A O 1
ATOM 1337 N N . SER A 1 165 ? 8.016 -4.195 -0.622 1 97.56 165 SER A N 1
ATOM 1338 C CA . SER A 1 165 ? 9.102 -4.656 -1.479 1 97.56 165 SER A CA 1
ATOM 1339 C C . SER A 1 165 ? 10.133 -3.559 -1.7 1 97.56 165 SER A C 1
ATOM 1341 O O . SER A 1 165 ? 10.656 -3.406 -2.807 1 97.56 165 SER A O 1
ATOM 1343 N N . ASP A 1 166 ? 10.516 -2.824 -0.698 1 97.38 166 ASP A N 1
ATOM 1344 C CA . ASP A 1 166 ? 11.406 -1.67 -0.784 1 97.38 166 ASP A CA 1
ATOM 1345 C C . ASP A 1 166 ? 12.859 -2.107 -0.963 1 97.38 166 ASP A C 1
ATOM 1347 O O . ASP A 1 166 ? 13.438 -2.752 -0.082 1 97.38 166 ASP A O 1
ATOM 1351 N N . ASN A 1 167 ? 13.484 -1.66 -2.039 1 97.94 167 ASN A N 1
ATOM 1352 C CA . ASN A 1 167 ? 14.859 -2.053 -2.348 1 97.94 167 ASN A CA 1
ATOM 1353 C C . ASN A 1 167 ? 15.867 -1.327 -1.459 1 97.94 167 ASN A C 1
ATOM 1355 O O . ASN A 1 167 ? 16.875 -1.902 -1.066 1 97.94 167 ASN A O 1
ATOM 1359 N N . LEU A 1 168 ? 15.602 -0.084 -1.199 1 97.31 168 LEU A N 1
ATOM 1360 C CA . LEU A 1 168 ? 16.5 0.676 -0.332 1 97.31 168 LEU A CA 1
ATOM 1361 C C . LEU A 1 168 ? 16.641 -0.003 1.026 1 97.31 168 LEU A C 1
ATOM 1363 O O . LEU A 1 168 ? 17.766 -0.245 1.487 1 97.31 168 LEU A O 1
ATOM 1367 N N . GLU A 1 169 ? 15.508 -0.301 1.603 1 97.75 169 GLU A N 1
ATOM 1368 C CA . GLU A 1 169 ? 15.492 -0.908 2.93 1 97.75 169 GLU A CA 1
ATOM 1369 C C . GLU A 1 169 ? 16.062 -2.324 2.895 1 97.75 169 GLU A C 1
ATOM 1371 O O . GLU A 1 169 ? 16.672 -2.781 3.867 1 97.75 169 GLU A O 1
ATOM 1376 N N . THR A 1 170 ? 15.93 -3.008 1.766 1 98.69 170 THR A N 1
ATOM 1377 C CA . THR A 1 170 ? 16.562 -4.316 1.607 1 98.69 170 THR A CA 1
ATOM 1378 C C . THR A 1 170 ? 18.078 -4.203 1.721 1 98.69 170 THR A C 1
ATOM 1380 O O . THR A 1 170 ? 18.719 -5.051 2.342 1 98.69 170 THR A O 1
ATOM 1383 N N . GLY A 1 171 ? 18.594 -3.18 1.077 1 98.06 171 GLY A N 1
ATOM 1384 C CA . GLY A 1 171 ? 20.031 -2.975 1.175 1 98.06 171 GLY A CA 1
ATOM 1385 C C . GLY A 1 171 ? 20.516 -2.797 2.602 1 98.06 171 GLY A C 1
ATOM 1386 O O . GLY A 1 171 ? 21.531 -3.357 2.992 1 98.06 171 GLY A O 1
ATOM 1387 N N . PHE A 1 172 ? 19.797 -2.059 3.377 1 97.81 172 PHE A N 1
ATOM 1388 C CA . PHE A 1 172 ? 20.141 -1.864 4.781 1 97.81 172 PHE A CA 1
ATOM 1389 C C . PHE A 1 172 ? 20.062 -3.182 5.543 1 97.81 172 PHE A C 1
ATOM 1391 O O . PHE A 1 172 ? 20.938 -3.475 6.367 1 97.81 172 PHE A O 1
ATOM 1398 N N . VAL A 1 173 ? 19.031 -3.975 5.273 1 98.62 173 VAL A N 1
ATOM 1399 C CA . VAL A 1 173 ? 18.875 -5.262 5.945 1 98.62 173 VAL A CA 1
ATOM 1400 C C . VAL A 1 173 ? 20.094 -6.145 5.641 1 98.62 173 VAL A C 1
ATOM 1402 O O . VAL A 1 173 ? 20.703 -6.695 6.555 1 98.62 173 VAL A O 1
ATOM 1405 N N . VAL A 1 174 ? 20.453 -6.242 4.387 1 98.69 174 VAL A N 1
ATOM 1406 C CA . VAL A 1 174 ? 21.562 -7.102 3.982 1 98.69 174 VAL A CA 1
ATOM 1407 C C . VAL A 1 174 ? 22.859 -6.629 4.645 1 98.69 174 VAL A C 1
ATOM 1409 O O . VAL A 1 174 ? 23.625 -7.441 5.156 1 98.69 174 VAL A O 1
ATOM 1412 N N . ASP A 1 175 ? 23.094 -5.344 4.652 1 98.12 175 ASP A N 1
ATOM 1413 C CA . ASP A 1 175 ? 24.297 -4.809 5.305 1 98.12 175 ASP A CA 1
ATOM 1414 C C . ASP A 1 175 ? 24.297 -5.148 6.793 1 98.12 175 ASP A C 1
ATOM 1416 O O . ASP A 1 175 ? 25.328 -5.555 7.336 1 98.12 175 ASP A O 1
ATOM 1420 N N . ILE A 1 176 ? 23.188 -4.949 7.457 1 97.94 176 ILE A N 1
ATOM 1421 C CA . ILE A 1 176 ? 23.094 -5.125 8.898 1 97.94 176 ILE A CA 1
ATOM 1422 C C . ILE A 1 176 ? 23.328 -6.586 9.266 1 97.94 176 ILE A C 1
ATOM 1424 O O . ILE A 1 176 ? 24.188 -6.891 10.102 1 97.94 176 ILE A O 1
ATOM 1428 N N . ILE A 1 177 ? 22.656 -7.516 8.562 1 98.44 177 ILE A N 1
ATOM 1429 C CA . ILE A 1 177 ? 22.672 -8.898 9.023 1 98.44 177 ILE A CA 1
ATOM 1430 C C . ILE A 1 177 ? 24 -9.555 8.625 1 98.44 177 ILE A C 1
ATOM 1432 O O . ILE A 1 177 ? 24.406 -10.562 9.211 1 98.44 177 ILE A O 1
ATOM 1436 N N . THR A 1 178 ? 24.656 -9 7.637 1 98.12 178 THR A N 1
ATOM 1437 C CA . THR A 1 178 ? 25.969 -9.531 7.254 1 98.12 178 THR A CA 1
ATOM 1438 C C . THR A 1 178 ? 27.094 -8.766 7.941 1 98.12 178 THR A C 1
ATOM 1440 O O . THR A 1 178 ? 28.25 -9.18 7.895 1 98.12 178 THR A O 1
ATOM 1443 N N . GLU A 1 179 ? 26.719 -7.613 8.508 1 95.25 179 GLU A N 1
ATOM 1444 C CA . GLU A 1 179 ? 27.656 -6.703 9.141 1 95.25 179 GLU A CA 1
ATOM 1445 C C . GLU A 1 179 ? 28.734 -6.246 8.148 1 95.25 179 GLU A C 1
ATOM 1447 O O . GLU A 1 179 ? 29.906 -6.121 8.508 1 95.25 179 GLU A O 1
ATOM 1452 N N . GLN A 1 180 ? 28.297 -6.176 6.914 1 92.06 180 GLN A N 1
ATOM 1453 C CA . GLN A 1 180 ? 29.219 -5.793 5.848 1 92.06 180 GLN A CA 1
ATOM 1454 C C . GLN A 1 180 ? 28.547 -4.82 4.875 1 92.06 180 GLN A C 1
ATOM 1456 O O . GLN A 1 180 ? 27.656 -5.199 4.125 1 92.06 180 GLN A O 1
ATOM 1461 N N . ALA A 1 181 ? 29.094 -3.617 4.859 1 93.44 181 ALA A N 1
ATOM 1462 C CA . ALA A 1 181 ? 28.719 -2.656 3.826 1 93.44 181 ALA A CA 1
ATOM 1463 C C . ALA A 1 181 ? 29.562 -2.844 2.57 1 93.44 181 ALA A C 1
ATOM 1465 O O . ALA A 1 181 ? 30.5 -3.635 2.564 1 93.44 181 ALA A O 1
ATOM 1466 N N . ASN A 1 182 ? 29.172 -2.219 1.508 1 94.81 182 ASN A N 1
ATOM 1467 C CA . ASN A 1 182 ? 29.906 -2.268 0.256 1 94.81 182 ASN A CA 1
ATOM 1468 C C . ASN A 1 182 ? 31.328 -1.706 0.423 1 94.81 182 ASN A C 1
ATOM 1470 O O . ASN A 1 182 ? 31.562 -0.866 1.293 1 94.81 182 ASN A O 1
ATOM 1474 N N . ILE A 1 183 ? 32.281 -2.264 -0.318 1 96.06 183 ILE A N 1
ATOM 1475 C CA . ILE A 1 183 ? 33.594 -1.672 -0.505 1 96.06 183 ILE A CA 1
ATOM 1476 C C . ILE A 1 183 ? 33.688 -1.094 -1.914 1 96.06 183 ILE A C 1
ATOM 1478 O O . ILE A 1 183 ? 34.031 -1.812 -2.863 1 96.06 183 ILE A O 1
ATOM 1482 N N . TYR A 1 184 ? 33.625 0.15 -2.055 1 90.75 184 TYR A N 1
ATOM 1483 C CA . TYR A 1 184 ? 33.344 0.798 -3.334 1 90.75 184 TYR A CA 1
ATOM 1484 C C . TYR A 1 184 ? 34.562 0.751 -4.234 1 90.75 184 TYR A C 1
ATOM 1486 O O . TYR A 1 184 ? 34.469 0.727 -5.461 1 90.75 184 TYR A O 1
ATOM 1494 N N . ASP A 1 185 ? 35.75 0.75 -3.625 1 92.62 185 ASP A N 1
ATOM 1495 C CA . ASP A 1 185 ? 36.969 0.806 -4.43 1 92.62 185 ASP A CA 1
ATOM 1496 C C . ASP A 1 185 ? 37.5 -0.595 -4.707 1 92.62 185 ASP A C 1
ATOM 1498 O O . ASP A 1 185 ? 38.625 -0.747 -5.223 1 92.62 185 ASP A O 1
ATOM 1502 N N . LEU A 1 186 ? 36.75 -1.594 -4.348 1 95.75 186 LEU A N 1
ATOM 1503 C CA . LEU A 1 186 ? 37.156 -2.971 -4.609 1 95.75 186 LEU A CA 1
ATOM 1504 C C . LEU A 1 186 ? 36.75 -3.396 -6.02 1 95.75 186 LEU A C 1
ATOM 1506 O O . LEU A 1 186 ? 35.594 -3.303 -6.387 1 95.75 186 LEU A O 1
ATOM 1510 N N . ASN A 1 187 ? 37.781 -3.936 -6.812 1 94.19 187 ASN A N 1
ATOM 1511 C CA . ASN A 1 187 ? 37.438 -4.176 -8.219 1 94.19 187 ASN A CA 1
ATOM 1512 C C . ASN A 1 187 ? 37.875 -5.578 -8.656 1 94.19 187 ASN A C 1
ATOM 1514 O O . ASN A 1 187 ? 37.75 -5.93 -9.828 1 94.19 187 ASN A O 1
ATOM 1518 N N . SER A 1 188 ? 38.344 -6.352 -7.672 1 96.75 188 SER A N 1
ATOM 1519 C CA . SER A 1 188 ? 38.812 -7.68 -8.047 1 96.75 188 SER A CA 1
ATOM 1520 C C . SER A 1 188 ? 38.594 -8.68 -6.914 1 96.75 188 SER A C 1
ATOM 1522 O O . SER A 1 188 ? 38.75 -8.336 -5.738 1 96.75 188 SER A O 1
ATOM 1524 N N . ALA A 1 189 ? 38.375 -9.922 -7.316 1 96.88 189 ALA A N 1
ATOM 1525 C CA . ALA A 1 189 ? 38.25 -10.992 -6.336 1 96.88 189 ALA A CA 1
ATOM 1526 C C . ALA A 1 189 ? 39.562 -11.312 -5.672 1 96.88 189 ALA A C 1
ATOM 1528 O O . ALA A 1 189 ? 39.594 -11.969 -4.629 1 96.88 189 ALA A O 1
ATOM 1529 N N . ASN A 1 190 ? 40.625 -10.836 -6.301 1 96.5 190 ASN A N 1
ATOM 1530 C CA . ASN A 1 190 ? 41.969 -11.062 -5.75 1 96.5 190 ASN A CA 1
ATOM 1531 C C . ASN A 1 190 ? 42.312 -10.031 -4.672 1 96.5 190 ASN A C 1
ATOM 1533 O O . ASN A 1 190 ? 43.312 -10.188 -3.963 1 96.5 190 ASN A O 1
ATOM 1537 N N . ASP A 1 191 ? 41.531 -9.039 -4.641 1 96.62 191 ASP A N 1
ATOM 1538 C CA . ASP A 1 191 ? 41.688 -8.102 -3.537 1 96.62 191 ASP A CA 1
ATOM 1539 C C . ASP A 1 191 ? 41.562 -8.805 -2.188 1 96.62 191 ASP A C 1
ATOM 1541 O O . ASP A 1 191 ? 40.594 -9.531 -1.94 1 96.62 191 ASP A O 1
ATOM 1545 N N . VAL A 1 192 ? 42.5 -8.586 -1.294 1 94.62 192 VAL A N 1
ATOM 1546 C CA . VAL A 1 192 ? 42.625 -9.312 -0.036 1 94.62 192 VAL A CA 1
ATOM 1547 C C . VAL A 1 192 ? 41.406 -9.062 0.824 1 94.62 192 VAL A C 1
ATOM 1549 O O . VAL A 1 192 ? 41.031 -9.898 1.65 1 94.62 192 VAL A O 1
ATOM 1552 N N . ARG A 1 193 ? 40.781 -8.016 0.62 1 96.38 193 ARG A N 1
ATOM 1553 C CA . ARG A 1 193 ? 39.594 -7.68 1.399 1 96.38 193 ARG A CA 1
ATOM 1554 C C . ARG A 1 193 ? 38.406 -8.523 0.969 1 96.38 193 ARG A C 1
ATOM 1556 O O . ARG A 1 193 ? 37.438 -8.703 1.733 1 96.38 193 ARG A O 1
ATOM 1563 N N . PHE A 1 194 ? 38.344 -8.953 -0.249 1 97.75 194 PHE A N 1
ATOM 1564 C CA . PHE A 1 194 ? 37.156 -9.562 -0.853 1 97.75 194 PHE A CA 1
ATOM 1565 C C . PHE A 1 194 ? 36.812 -10.859 -0.141 1 97.75 194 PHE A C 1
ATOM 1567 O O . PHE A 1 194 ? 35.625 -11.141 0.1 1 97.75 194 PHE A O 1
ATOM 1574 N N . LYS A 1 195 ? 37.781 -11.641 0.185 1 96.56 195 LYS A N 1
ATOM 1575 C CA . LYS A 1 195 ? 37.531 -12.938 0.811 1 96.56 195 LYS A CA 1
ATOM 1576 C C . LYS A 1 195 ? 36.781 -12.773 2.129 1 96.56 195 LYS A C 1
ATOM 1578 O O . LYS A 1 195 ? 35.781 -13.438 2.359 1 96.56 195 LYS A O 1
ATOM 1583 N N . SER A 1 196 ? 37.281 -11.93 2.992 1 96.69 196 SER A N 1
ATOM 1584 C CA . SER A 1 196 ? 36.625 -11.688 4.273 1 96.69 196 SER A CA 1
ATOM 1585 C C . SER A 1 196 ? 35.25 -11.055 4.086 1 96.69 196 SER A C 1
ATOM 1587 O O . SER A 1 196 ? 34.312 -11.398 4.801 1 96.69 196 SER A O 1
ATOM 1589 N N . TRP A 1 197 ? 35.156 -10.172 3.156 1 98.12 197 TRP A N 1
ATOM 1590 C CA . TRP A 1 197 ? 33.875 -9.539 2.846 1 98.12 197 TRP A CA 1
ATOM 1591 C C . TRP A 1 197 ? 32.844 -10.57 2.416 1 98.12 197 TRP A C 1
ATOM 1593 O O . TRP A 1 197 ? 31.719 -10.562 2.896 1 98.12 197 TRP A O 1
ATOM 1603 N N . MET A 1 198 ? 33.25 -11.453 1.574 1 97.56 198 MET A N 1
ATOM 1604 C CA . MET A 1 198 ? 32.375 -12.477 1.03 1 97.56 198 MET A CA 1
ATOM 1605 C C . MET A 1 198 ? 31.938 -13.453 2.119 1 97.56 198 MET A C 1
ATOM 1607 O O . MET A 1 198 ? 30.781 -13.914 2.125 1 97.56 198 MET A O 1
ATOM 1611 N N . GLU A 1 199 ? 32.812 -13.797 2.996 1 97.31 199 GLU A N 1
ATOM 1612 C CA . GLU A 1 199 ? 32.5 -14.695 4.098 1 97.31 199 GLU A CA 1
ATOM 1613 C C . GLU A 1 199 ? 31.359 -14.141 4.953 1 97.31 199 GLU A C 1
ATOM 1615 O O . GLU A 1 199 ? 30.422 -14.867 5.312 1 97.31 199 GLU A O 1
ATOM 1620 N N . LYS A 1 200 ? 31.453 -12.922 5.219 1 97.62 200 LYS A N 1
ATOM 1621 C CA . LYS A 1 200 ? 30.422 -12.273 6.02 1 97.62 200 LYS A CA 1
ATOM 1622 C C . LYS A 1 200 ? 29.125 -12.102 5.219 1 97.62 200 LYS A C 1
ATOM 1624 O O . LYS A 1 200 ? 28.031 -12.32 5.738 1 97.62 200 LYS A O 1
ATOM 1629 N N . ARG A 1 201 ? 29.297 -11.766 3.965 1 98.06 201 ARG A N 1
ATOM 1630 C CA . ARG A 1 201 ? 28.156 -11.516 3.078 1 98.06 201 ARG A CA 1
ATOM 1631 C C . ARG A 1 201 ? 27.344 -12.789 2.863 1 98.06 201 ARG A C 1
ATOM 1633 O O . ARG A 1 201 ? 26.172 -12.727 2.51 1 98.06 201 ARG A O 1
ATOM 1640 N N . ASN A 1 202 ? 27.906 -13.922 3.133 1 98.12 202 ASN A N 1
ATOM 1641 C CA . ASN A 1 202 ? 27.266 -15.211 2.926 1 98.12 202 ASN A CA 1
ATOM 1642 C C . ASN A 1 202 ? 26.406 -15.609 4.125 1 98.12 202 ASN A C 1
ATOM 1644 O O . ASN A 1 202 ? 26.016 -16.766 4.254 1 98.12 202 ASN A O 1
ATOM 1648 N N . PHE A 1 203 ? 26.109 -14.664 4.938 1 98.62 203 PHE A N 1
ATOM 1649 C CA . PHE A 1 203 ? 25.375 -14.93 6.164 1 98.62 203 PHE A CA 1
ATOM 1650 C C . PHE A 1 203 ? 24.062 -15.648 5.859 1 98.62 203 PHE A C 1
ATOM 1652 O O . PHE A 1 203 ? 23.75 -16.672 6.465 1 98.62 203 PHE A O 1
ATOM 1659 N N . THR A 1 204 ? 23.266 -15.156 4.906 1 98.75 204 THR A N 1
ATOM 1660 C CA . THR A 1 204 ? 21.969 -15.727 4.559 1 98.75 204 THR A CA 1
ATOM 1661 C C . THR A 1 204 ? 22.125 -17.141 3.996 1 98.75 204 THR A C 1
ATOM 1663 O O . THR A 1 204 ? 21.391 -18.047 4.371 1 98.75 204 THR A O 1
ATOM 1666 N N . MET A 1 205 ? 23.094 -17.281 3.16 1 98.62 205 MET A N 1
ATOM 1667 C CA . MET A 1 205 ? 23.375 -18.609 2.592 1 98.62 205 MET A CA 1
ATOM 1668 C C . MET A 1 205 ? 23.703 -19.609 3.688 1 98.62 205 MET A C 1
ATOM 1670 O O . MET A 1 205 ? 23.203 -20.734 3.686 1 98.62 205 MET A O 1
ATOM 1674 N N . ARG A 1 206 ? 24.547 -19.219 4.59 1 98.31 206 ARG A N 1
ATOM 1675 C CA . ARG A 1 206 ? 24.969 -20.109 5.668 1 98.31 206 ARG A CA 1
ATOM 1676 C C . ARG A 1 206 ? 23.797 -20.484 6.562 1 98.31 206 ARG A C 1
ATOM 1678 O O . ARG A 1 206 ? 23.625 -21.656 6.91 1 98.31 206 ARG A O 1
ATOM 1685 N N . TYR A 1 207 ? 23.062 -19.5 6.934 1 98.38 207 TYR A N 1
ATOM 1686 C CA . TYR A 1 207 ? 21.922 -19.766 7.812 1 98.38 207 TYR A CA 1
ATOM 1687 C C . TYR A 1 207 ? 20.922 -20.703 7.148 1 98.38 207 TYR A C 1
ATOM 1689 O O . TYR A 1 207 ? 20.531 -21.703 7.738 1 98.38 207 TYR A O 1
ATOM 1697 N N . LEU A 1 208 ? 20.547 -20.406 5.895 1 98.31 208 LEU A N 1
ATOM 1698 C CA . LEU A 1 208 ? 19.547 -21.234 5.215 1 98.31 208 LEU A CA 1
ATOM 1699 C C . LEU A 1 208 ? 20.078 -22.625 4.949 1 98.31 208 LEU A C 1
ATOM 1701 O O . LEU A 1 208 ? 19.312 -23.609 4.969 1 98.31 208 LEU A O 1
ATOM 1705 N N . SER A 1 209 ? 21.328 -22.703 4.703 1 97.44 209 SER A N 1
ATOM 1706 C CA . SER A 1 209 ? 21.938 -24.016 4.562 1 97.44 209 SER A CA 1
ATOM 1707 C C . SER A 1 209 ? 21.828 -24.828 5.855 1 97.44 209 SER A C 1
ATOM 1709 O O . SER A 1 209 ? 21.516 -26.016 5.828 1 97.44 209 SER A O 1
ATOM 1711 N N . SER A 1 210 ? 22.078 -24.203 6.953 1 96.56 210 SER A N 1
ATOM 1712 C CA . SER A 1 210 ? 22 -24.875 8.242 1 96.56 210 SER A CA 1
ATOM 1713 C C . SER A 1 210 ? 20.578 -25.359 8.523 1 96.56 210 SER A C 1
ATOM 1715 O O . SER A 1 210 ? 20.375 -26.312 9.273 1 96.56 210 SER A O 1
ATOM 1717 N N . GLU A 1 211 ? 19.656 -24.703 7.895 1 96.12 211 GLU A N 1
ATOM 1718 C CA . GLU A 1 211 ? 18.25 -25.078 8.078 1 96.12 211 GLU A CA 1
ATOM 1719 C C . GLU A 1 211 ? 17.766 -25.969 6.945 1 96.12 211 GLU A C 1
ATOM 1721 O O . GLU A 1 211 ? 16.578 -26.281 6.855 1 96.12 211 GLU A O 1
ATOM 1726 N N . ASN A 1 212 ? 18.688 -26.359 5.996 1 96.62 212 ASN A N 1
ATOM 1727 C CA . ASN A 1 212 ? 18.344 -27.172 4.828 1 96.62 212 ASN A CA 1
ATOM 1728 C C . ASN A 1 212 ? 17.297 -26.484 3.955 1 96.62 212 ASN A C 1
ATOM 1730 O O . ASN A 1 212 ? 16.297 -27.109 3.588 1 96.62 212 ASN A O 1
ATOM 1734 N N . LEU A 1 213 ? 17.516 -25.25 3.656 1 97.75 213 LEU A N 1
ATOM 1735 C CA . LEU A 1 213 ? 16.547 -24.469 2.906 1 97.75 213 LEU A CA 1
ATOM 1736 C C . LEU A 1 213 ? 17.172 -23.859 1.65 1 97.75 213 LEU A C 1
ATOM 1738 O O . LEU A 1 213 ? 16.5 -23.172 0.891 1 97.75 213 LEU A O 1
ATOM 1742 N N . ILE A 1 214 ? 18.375 -24.109 1.413 1 97.06 214 ILE A N 1
ATOM 1743 C CA . ILE A 1 214 ? 19.047 -23.359 0.35 1 97.06 214 ILE A CA 1
ATOM 1744 C C . ILE A 1 214 ? 19 -24.172 -0.948 1 97.06 214 ILE A C 1
ATOM 1746 O O . ILE A 1 214 ? 18.734 -23.609 -2.02 1 97.06 214 ILE A O 1
ATOM 1750 N N . GLY A 1 215 ? 19.297 -25.562 -0.91 1 95.88 215 GLY A N 1
ATOM 1751 C CA . GLY A 1 215 ? 19.422 -26.328 -2.133 1 95.88 215 GLY A CA 1
ATOM 1752 C C . GLY A 1 215 ? 20.406 -25.719 -3.121 1 95.88 215 GLY A C 1
ATOM 1753 O O . GLY A 1 215 ? 21.531 -25.391 -2.758 1 95.88 215 GLY A O 1
ATOM 1754 N N . ASN A 1 216 ? 20.016 -25.609 -4.375 1 96.88 216 ASN A N 1
ATOM 1755 C CA . ASN A 1 216 ? 20.891 -25.047 -5.398 1 96.88 216 ASN A CA 1
ATOM 1756 C C . ASN A 1 216 ? 20.672 -23.547 -5.555 1 96.88 216 ASN A C 1
ATOM 1758 O O . ASN A 1 216 ? 21.141 -22.953 -6.527 1 96.88 216 ASN A O 1
ATOM 1762 N N . GLN A 1 217 ? 19.969 -22.906 -4.637 1 98.31 217 GLN A N 1
ATOM 1763 C CA . GLN A 1 217 ? 19.625 -21.484 -4.719 1 98.31 217 GLN A CA 1
ATOM 1764 C C . GLN A 1 217 ? 20.812 -20.609 -4.332 1 98.31 217 GLN A C 1
ATOM 1766 O O . GLN A 1 217 ? 21.781 -21.094 -3.723 1 98.31 217 GLN A O 1
ATOM 1771 N N . VAL A 1 218 ? 20.797 -19.359 -4.75 1 98.56 218 VAL A N 1
ATOM 1772 C CA . VAL A 1 218 ? 21.828 -18.375 -4.414 1 98.56 218 VAL A CA 1
ATOM 1773 C C . VAL A 1 218 ? 21.156 -17.094 -3.93 1 98.56 218 VAL A C 1
ATOM 1775 O O . VAL A 1 218 ? 20.359 -16.484 -4.648 1 98.56 218 VAL A O 1
ATOM 1778 N N . PHE A 1 219 ? 21.453 -16.703 -2.699 1 98.62 219 PHE A N 1
ATOM 1779 C CA . PHE A 1 219 ? 20.953 -15.477 -2.104 1 98.62 219 PHE A CA 1
ATOM 1780 C C . PHE A 1 219 ? 22.094 -14.688 -1.466 1 98.62 219 PHE A C 1
ATOM 1782 O O . PHE A 1 219 ? 22.375 -14.852 -0.278 1 98.62 219 PHE A O 1
ATOM 1789 N N . VAL A 1 220 ? 22.672 -13.781 -2.197 1 98.44 220 VAL A N 1
ATOM 1790 C CA . VAL A 1 220 ? 23.828 -13.039 -1.684 1 98.44 220 VAL A CA 1
ATOM 1791 C C . VAL A 1 220 ? 23.656 -11.555 -1.986 1 98.44 220 VAL A C 1
ATOM 1793 O O . VAL A 1 220 ? 23.969 -10.703 -1.146 1 98.44 220 VAL A O 1
ATOM 1796 N N . SER A 1 221 ? 23.172 -11.25 -3.129 1 98 221 SER A N 1
ATOM 1797 C CA . SER A 1 221 ? 23.125 -9.891 -3.65 1 98 221 SER A CA 1
ATOM 1798 C C . SER A 1 221 ? 21.953 -9.102 -3.049 1 98 221 SER A C 1
ATOM 1800 O O . SER A 1 221 ? 20.906 -9.672 -2.768 1 98 221 SER A O 1
ATOM 1802 N N . LYS A 1 222 ? 22.203 -7.805 -2.91 1 98.06 222 LYS A N 1
ATOM 1803 C CA . LYS A 1 222 ? 21.094 -6.898 -2.652 1 98.06 222 LYS A CA 1
ATOM 1804 C C . LYS A 1 222 ? 20.156 -6.828 -3.852 1 98.06 222 LYS A C 1
ATOM 1806 O O . LYS A 1 222 ? 20.344 -7.531 -4.844 1 98.06 222 LYS A O 1
ATOM 1811 N N . THR A 1 223 ? 19.062 -6.145 -3.707 1 97.94 223 THR A N 1
ATOM 1812 C CA . THR A 1 223 ? 18.172 -5.797 -4.812 1 97.94 223 THR A CA 1
ATOM 1813 C C . THR A 1 223 ? 18.328 -4.324 -5.184 1 97.94 223 THR A C 1
ATOM 1815 O O . THR A 1 223 ? 18.234 -3.449 -4.316 1 97.94 223 THR A O 1
ATOM 1818 N N . TYR A 1 224 ? 18.609 -4.016 -6.457 1 94.62 224 TYR A N 1
ATOM 1819 C CA . TYR A 1 224 ? 18.953 -2.666 -6.887 1 94.62 224 TYR A CA 1
ATOM 1820 C C . TYR A 1 224 ? 17.797 -2.01 -7.625 1 94.62 224 TYR A C 1
ATOM 1822 O O . TYR A 1 224 ? 16.984 -2.693 -8.258 1 94.62 224 TYR A O 1
ATOM 1830 N N . PRO A 1 225 ? 17.703 -0.71 -7.641 1 93.94 225 PRO A N 1
ATOM 1831 C CA . PRO A 1 225 ? 18.531 0.241 -6.902 1 93.94 225 PRO A CA 1
ATOM 1832 C C . PRO A 1 225 ? 18.359 0.125 -5.391 1 93.94 225 PRO A C 1
ATOM 1834 O O . PRO A 1 225 ? 17.297 -0.252 -4.914 1 93.94 225 PRO A O 1
ATOM 1837 N N . THR A 1 226 ? 19.438 0.417 -4.652 1 96.06 226 THR A N 1
ATOM 1838 C CA . THR A 1 226 ? 19.406 0.272 -3.203 1 96.06 226 THR A CA 1
ATOM 1839 C C . THR A 1 226 ? 20.359 1.275 -2.541 1 96.06 226 THR A C 1
ATOM 1841 O O . THR A 1 226 ? 20.703 2.295 -3.139 1 96.06 226 THR A O 1
ATOM 1844 N N . ASN A 1 227 ? 20.719 1.087 -1.235 1 94.94 227 ASN A N 1
ATOM 1845 C CA . ASN A 1 227 ? 21.484 2.031 -0.421 1 94.94 227 ASN A CA 1
ATOM 1846 C C . ASN A 1 227 ? 22.906 2.17 -0.917 1 94.94 227 ASN A C 1
ATOM 1848 O O . ASN A 1 227 ? 23.625 3.102 -0.53 1 94.94 227 ASN A O 1
ATOM 1852 N N . SER A 1 228 ? 23.344 1.247 -1.763 1 93 228 SER A N 1
ATOM 1853 C CA . SER A 1 228 ? 24.703 1.297 -2.281 1 93 228 SER A CA 1
ATOM 1854 C C . SER A 1 228 ? 24.734 1.731 -3.742 1 93 228 SER A C 1
ATOM 1856 O O . SER A 1 228 ? 25.75 1.582 -4.426 1 93 228 SER A O 1
ATOM 1858 N N . GLY A 1 229 ? 23.562 2.135 -4.234 1 89.44 229 GLY A N 1
ATOM 1859 C CA . GLY A 1 229 ? 23.547 2.719 -5.566 1 89.44 229 GLY A CA 1
ATOM 1860 C C . GLY A 1 229 ? 22.531 2.082 -6.488 1 89.44 229 GLY A C 1
ATOM 1861 O O . GLY A 1 229 ? 21.766 1.218 -6.066 1 89.44 229 GLY A O 1
ATOM 1862 N N . GLU A 1 230 ? 22.547 2.48 -7.793 1 90.12 230 GLU A N 1
ATOM 1863 C CA . GLU A 1 230 ? 21.578 2.053 -8.797 1 90.12 230 GLU A CA 1
ATOM 1864 C C . GLU A 1 230 ? 21.906 0.653 -9.312 1 90.12 230 GLU A C 1
ATOM 1866 O O . GLU A 1 230 ? 21 -0.086 -9.727 1 90.12 230 GLU A O 1
ATOM 1871 N N . TRP A 1 231 ? 23.219 0.366 -9.289 1 90.69 231 TRP A N 1
ATOM 1872 C CA . TRP A 1 231 ? 23.75 -0.91 -9.758 1 90.69 231 TRP A CA 1
ATOM 1873 C C . TRP A 1 231 ? 24.844 -1.421 -8.82 1 90.69 231 TRP A C 1
ATOM 1875 O O . TRP A 1 231 ? 25.422 -0.648 -8.055 1 90.69 231 TRP A O 1
ATOM 1885 N N . PRO A 1 232 ? 25.047 -2.734 -8.922 1 93.69 232 PRO A N 1
ATOM 1886 C CA . PRO A 1 232 ? 26.156 -3.229 -8.125 1 93.69 232 PRO A CA 1
ATOM 1887 C C . PRO A 1 232 ? 27.5 -2.615 -8.531 1 93.69 232 PRO A C 1
ATOM 1889 O O . PRO A 1 232 ? 27.828 -2.59 -9.719 1 93.69 232 PRO A O 1
ATOM 1892 N N . ILE A 1 233 ? 28.203 -2.117 -7.594 1 91.44 233 ILE A N 1
ATOM 1893 C CA . ILE A 1 233 ? 29.531 -1.574 -7.781 1 91.44 233 ILE A CA 1
ATOM 1894 C C . ILE A 1 233 ? 30.453 -2.078 -6.668 1 91.44 233 ILE A C 1
ATOM 1896 O O . ILE A 1 233 ? 29.984 -2.617 -5.664 1 91.44 233 ILE A O 1
ATOM 1900 N N . GLY A 1 234 ? 31.734 -1.989 -6.871 1 94.5 234 GLY A N 1
ATOM 1901 C CA . GLY A 1 234 ? 32.656 -2.4 -5.836 1 94.5 234 GLY A CA 1
ATOM 1902 C C . GLY A 1 234 ? 32.594 -3.881 -5.508 1 94.5 234 GLY A C 1
ATOM 1903 O O . GLY A 1 234 ? 32.562 -4.719 -6.41 1 94.5 234 GLY A O 1
ATOM 1904 N N . ALA A 1 235 ? 32.594 -4.141 -4.246 1 97.75 235 ALA A N 1
ATOM 1905 C CA . ALA A 1 235 ? 32.562 -5.527 -3.787 1 97.75 235 ALA A CA 1
ATOM 1906 C C . ALA A 1 235 ? 31.328 -6.246 -4.289 1 97.75 235 ALA A C 1
ATOM 1908 O O . ALA A 1 235 ? 31.359 -7.445 -4.578 1 97.75 235 ALA A O 1
ATOM 1909 N N . GLU A 1 236 ? 30.266 -5.531 -4.398 1 97.19 236 GLU A N 1
ATOM 1910 C CA . GLU A 1 236 ? 29 -6.129 -4.816 1 97.19 236 GLU A CA 1
ATOM 1911 C C . GLU A 1 236 ? 29.031 -6.504 -6.293 1 97.19 236 GLU A C 1
ATOM 1913 O O . GLU A 1 236 ? 28.422 -7.492 -6.703 1 97.19 236 GLU A O 1
ATOM 1918 N N . ASP A 1 237 ? 29.734 -5.742 -7.082 1 96.44 237 ASP A N 1
ATOM 1919 C CA . ASP A 1 237 ? 29.938 -6.105 -8.484 1 96.44 237 ASP A CA 1
ATOM 1920 C C . ASP A 1 237 ? 30.828 -7.34 -8.609 1 96.44 237 ASP A C 1
ATOM 1922 O O . ASP A 1 237 ? 30.531 -8.242 -9.398 1 96.44 237 ASP A O 1
ATOM 1926 N N . VAL A 1 238 ? 31.938 -7.32 -7.852 1 97.88 238 VAL A N 1
ATOM 1927 C CA . VAL A 1 238 ? 32.844 -8.453 -7.867 1 97.88 238 VAL A CA 1
ATOM 1928 C C . VAL A 1 238 ? 32.125 -9.711 -7.406 1 97.88 238 VAL A C 1
ATOM 1930 O O . VAL A 1 238 ? 32.312 -10.789 -7.988 1 97.88 238 VAL A O 1
ATOM 1933 N N . GLN A 1 239 ? 31.344 -9.578 -6.363 1 97.94 239 GLN A N 1
ATOM 1934 C CA . GLN A 1 239 ? 30.562 -10.695 -5.867 1 97.94 239 GLN A CA 1
ATOM 1935 C C . GLN A 1 239 ? 29.703 -11.297 -6.973 1 97.94 239 GLN A C 1
ATOM 1937 O O . GLN A 1 239 ? 29.641 -12.516 -7.133 1 97.94 239 GLN A O 1
ATOM 1942 N N . ARG A 1 240 ? 29.031 -10.562 -7.742 1 97 240 ARG A N 1
ATOM 1943 C CA . ARG A 1 240 ? 28.141 -11.039 -8.789 1 97 240 ARG A CA 1
ATOM 1944 C C . ARG A 1 240 ? 28.922 -11.75 -9.898 1 97 240 ARG A C 1
ATOM 1946 O O . ARG A 1 240 ? 28.422 -12.703 -10.5 1 97 240 ARG A O 1
ATOM 1953 N N . LYS A 1 241 ? 30.062 -11.227 -10.086 1 96.62 241 LYS A N 1
ATOM 1954 C CA . LYS A 1 241 ? 30.922 -11.859 -11.086 1 96.62 241 LYS A CA 1
ATOM 1955 C C . LYS A 1 241 ? 31.391 -13.234 -10.602 1 96.62 241 LYS A C 1
ATOM 1957 O O . LYS A 1 241 ? 31.656 -14.125 -11.414 1 96.62 241 LYS A O 1
ATOM 1962 N N . VAL A 1 242 ? 31.453 -13.352 -9.352 1 96.94 242 VAL A N 1
ATOM 1963 C CA . VAL A 1 242 ? 31.984 -14.578 -8.766 1 96.94 242 VAL A CA 1
ATOM 1964 C C . VAL A 1 242 ? 30.859 -15.578 -8.539 1 96.94 242 VAL A C 1
ATOM 1966 O O . VAL A 1 242 ? 30.984 -16.75 -8.891 1 96.94 242 VAL A O 1
ATOM 1969 N N . THR A 1 243 ? 29.781 -15.18 -7.949 1 96.12 243 THR A N 1
ATOM 1970 C CA . THR A 1 243 ? 28.75 -16.094 -7.516 1 96.12 243 THR A CA 1
ATOM 1971 C C . THR A 1 243 ? 27.562 -16.062 -8.477 1 96.12 243 THR A C 1
ATOM 1973 O O . THR A 1 243 ? 26.688 -16.938 -8.414 1 96.12 243 THR A O 1
ATOM 1976 N N . GLY A 1 244 ? 27.594 -15.133 -9.43 1 95.81 244 GLY A N 1
ATOM 1977 C CA . GLY A 1 244 ? 26.359 -14.836 -10.117 1 95.81 244 GLY A CA 1
ATOM 1978 C C . GLY A 1 244 ? 25.375 -14.047 -9.273 1 95.81 244 GLY A C 1
ATOM 1979 O O . GLY A 1 244 ? 25.656 -13.719 -8.125 1 95.81 244 GLY A O 1
ATOM 1980 N N . GLY A 1 245 ? 24.219 -13.727 -9.859 1 97.31 245 GLY A N 1
ATOM 1981 C CA . GLY A 1 245 ? 23.141 -13.055 -9.133 1 97.31 245 GLY A CA 1
ATOM 1982 C C . GLY A 1 245 ? 22.297 -14.016 -8.312 1 97.31 245 GLY A C 1
ATOM 1983 O O . GLY A 1 245 ? 22.547 -15.219 -8.305 1 97.31 245 GLY A O 1
ATOM 1984 N N . ASN A 1 246 ? 21.344 -13.453 -7.609 1 98.62 246 ASN A N 1
ATOM 1985 C CA . ASN A 1 246 ? 20.406 -14.289 -6.867 1 98.62 246 ASN A CA 1
ATOM 1986 C C . ASN A 1 246 ? 19.672 -15.258 -7.789 1 98.62 246 ASN A C 1
ATOM 1988 O O . ASN A 1 246 ? 19.328 -14.906 -8.914 1 98.62 246 ASN A O 1
ATOM 1992 N N . ALA A 1 247 ? 19.453 -16.438 -7.312 1 98.75 247 ALA A N 1
ATOM 1993 C CA . ALA A 1 247 ? 18.75 -17.484 -8.047 1 98.75 247 ALA A CA 1
ATOM 1994 C C . ALA A 1 247 ? 17.859 -18.312 -7.117 1 98.75 247 ALA A C 1
ATOM 1996 O O . ALA A 1 247 ? 18.25 -18.625 -5.988 1 98.75 247 ALA A O 1
ATOM 1997 N N . MET A 1 248 ? 16.688 -18.609 -7.602 1 98.75 248 MET A N 1
ATOM 1998 C CA . MET A 1 248 ? 15.688 -19.281 -6.773 1 98.75 248 MET A CA 1
ATOM 1999 C C . MET A 1 248 ? 15.07 -20.453 -7.516 1 98.75 248 MET A C 1
ATOM 2001 O O . MET A 1 248 ? 14.891 -20.406 -8.734 1 98.75 248 MET A O 1
ATOM 2005 N N . ALA A 1 249 ? 14.766 -21.484 -6.805 1 98.62 249 ALA A N 1
ATOM 2006 C CA . ALA A 1 249 ? 14.047 -22.656 -7.297 1 98.62 249 ALA A CA 1
ATOM 2007 C C . ALA A 1 249 ? 12.727 -22.844 -6.555 1 98.62 249 ALA A C 1
ATOM 2009 O O . ALA A 1 249 ? 12.648 -22.609 -5.344 1 98.62 249 ALA A O 1
ATOM 2010 N N . SER A 1 250 ? 11.688 -23.266 -7.297 1 98.56 250 SER A N 1
ATOM 2011 C CA . SER A 1 250 ? 10.344 -23.266 -6.727 1 98.56 250 SER A CA 1
ATOM 2012 C C . SER A 1 250 ? 10.25 -24.234 -5.551 1 98.56 250 SER A C 1
ATOM 2014 O O . SER A 1 250 ? 9.547 -23.969 -4.574 1 98.56 250 SER A O 1
ATOM 2016 N N . CYS A 1 251 ? 10.938 -25.359 -5.652 1 97.19 251 CYS A N 1
ATOM 2017 C CA . CYS A 1 251 ? 10.797 -26.375 -4.617 1 97.19 251 CYS A CA 1
ATOM 2018 C C . CYS A 1 251 ? 11.297 -25.859 -3.273 1 97.19 251 CYS A C 1
ATOM 2020 O O . CYS A 1 251 ? 10.562 -25.859 -2.287 1 97.19 251 CYS A O 1
ATOM 2022 N N . CYS A 1 252 ? 12.531 -25.375 -3.193 1 98.31 252 CYS A N 1
ATOM 2023 C CA . CYS A 1 252 ? 13.086 -24.891 -1.936 1 98.31 252 CYS A CA 1
ATOM 2024 C C . CYS A 1 252 ? 12.422 -23.578 -1.518 1 98.31 252 CYS A C 1
ATOM 2026 O O . CYS A 1 252 ? 12.297 -23.297 -0.325 1 98.31 252 CYS A O 1
ATOM 2028 N N . ALA A 1 253 ? 11.938 -22.797 -2.467 1 98.81 253 ALA A N 1
ATOM 2029 C CA . ALA A 1 253 ? 11.188 -21.594 -2.139 1 98.81 253 ALA A CA 1
ATOM 2030 C C . ALA A 1 253 ? 9.906 -21.922 -1.382 1 98.81 253 ALA A C 1
ATOM 2032 O O . ALA A 1 253 ? 9.547 -21.25 -0.416 1 98.81 253 ALA A O 1
ATOM 2033 N N . ALA A 1 254 ? 9.203 -22.938 -1.834 1 98.75 254 ALA A N 1
ATOM 2034 C CA . ALA A 1 254 ? 8.008 -23.375 -1.124 1 98.75 254 ALA A CA 1
ATOM 2035 C C . ALA A 1 254 ? 8.344 -23.828 0.296 1 98.75 254 ALA A C 1
ATOM 2037 O O . ALA A 1 254 ? 7.609 -23.516 1.24 1 98.75 254 ALA A O 1
ATOM 2038 N N . SER A 1 255 ? 9.43 -24.547 0.436 1 98.31 255 SER A N 1
ATOM 2039 C CA . SER A 1 255 ? 9.875 -24.969 1.755 1 98.31 255 SER A CA 1
ATOM 2040 C C . SER A 1 255 ? 10.211 -23.781 2.645 1 98.31 255 SER A C 1
ATOM 2042 O O . SER A 1 255 ? 10 -23.828 3.857 1 98.31 255 SER A O 1
ATOM 2044 N N . LEU A 1 256 ? 10.766 -22.766 2.047 1 98.69 256 LEU A N 1
ATOM 2045 C CA . LEU A 1 256 ? 11.062 -21.547 2.789 1 98.69 256 LEU A CA 1
ATOM 2046 C C . LEU A 1 256 ? 9.781 -20.922 3.338 1 98.69 256 LEU A C 1
ATOM 2048 O O . LEU A 1 256 ? 9.75 -20.469 4.484 1 98.69 256 LEU A O 1
ATOM 2052 N N . VAL A 1 257 ? 8.727 -20.859 2.525 1 98.81 257 VAL A N 1
ATOM 2053 C CA . VAL A 1 257 ? 7.445 -20.344 2.99 1 98.81 257 VAL A CA 1
ATOM 2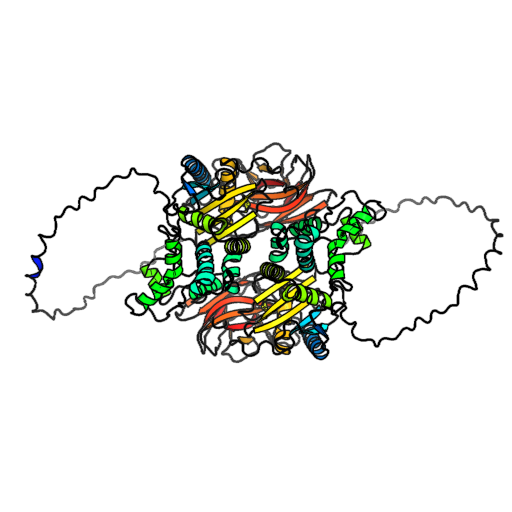054 C C . VAL A 1 257 ? 6.922 -21.219 4.129 1 98.81 257 VAL A C 1
ATOM 2056 O O . VAL A 1 257 ? 6.488 -20.703 5.164 1 98.81 257 VAL A O 1
ATOM 2059 N N . LEU A 1 258 ? 6.984 -22.5 3.934 1 98.19 258 LEU A N 1
ATOM 2060 C CA . LEU A 1 258 ? 6.527 -23.438 4.945 1 98.19 258 LEU A CA 1
ATOM 2061 C C . LEU A 1 258 ? 7.281 -23.25 6.254 1 98.19 258 LEU A C 1
ATOM 2063 O O . LEU A 1 258 ? 6.676 -23.203 7.328 1 98.19 258 LEU A O 1
ATOM 2067 N N . HIS A 1 259 ? 8.539 -23.156 6.148 1 97.38 259 HIS A N 1
ATOM 2068 C CA . HIS A 1 259 ? 9.391 -22.906 7.305 1 97.38 259 HIS A CA 1
ATOM 2069 C C . HIS A 1 259 ? 8.984 -21.609 8.016 1 97.38 259 HIS A C 1
ATOM 2071 O O . HIS A 1 259 ? 8.844 -21.594 9.242 1 97.38 259 HIS A O 1
ATOM 2077 N N . THR A 1 260 ? 8.758 -20.562 7.324 1 98.12 260 THR A N 1
ATOM 2078 C CA . THR A 1 260 ? 8.453 -19.234 7.84 1 98.12 260 THR A CA 1
ATOM 2079 C C . THR A 1 260 ? 7.125 -19.234 8.594 1 98.12 260 THR A C 1
ATOM 2081 O O . THR A 1 260 ? 7.004 -18.625 9.656 1 98.12 260 THR A O 1
ATOM 2084 N N . ILE A 1 261 ? 6.211 -19.953 8.062 1 97.81 261 ILE A N 1
ATOM 2085 C CA . ILE A 1 261 ? 4.848 -19.891 8.586 1 97.81 261 ILE A CA 1
ATOM 2086 C C . ILE A 1 261 ? 4.668 -20.906 9.703 1 97.81 261 ILE A C 1
ATOM 2088 O O . ILE A 1 261 ? 3.971 -20.656 10.688 1 97.81 261 ILE A O 1
ATOM 2092 N N . TYR A 1 262 ? 5.379 -22.109 9.68 1 96.25 262 TYR A N 1
ATOM 2093 C CA . TYR A 1 262 ? 4.957 -23.188 10.555 1 96.25 262 TYR A CA 1
ATOM 2094 C C . TYR A 1 262 ? 6.125 -23.703 11.391 1 96.25 262 TYR A C 1
ATOM 2096 O O . TYR A 1 262 ? 5.922 -24.344 12.43 1 96.25 262 TYR A O 1
ATOM 2104 N N . ARG A 1 263 ? 7.289 -23.531 10.992 1 95.5 263 ARG A N 1
ATOM 2105 C CA . ARG A 1 263 ? 8.398 -24.172 11.695 1 95.5 263 ARG A CA 1
ATOM 2106 C C . ARG A 1 263 ? 9.062 -23.188 12.664 1 95.5 263 ARG A C 1
ATOM 2108 O O . ARG A 1 263 ? 9.562 -23.594 13.711 1 95.5 263 ARG A O 1
ATOM 2115 N N . LEU A 1 264 ? 9.172 -21.969 12.289 1 96.19 264 LEU A N 1
ATOM 2116 C CA . LEU A 1 264 ? 9.766 -20.984 13.172 1 96.19 264 LEU A CA 1
ATOM 2117 C C . LEU A 1 264 ? 8.953 -20.844 14.461 1 96.19 264 LEU A C 1
ATOM 2119 O O . LEU A 1 264 ? 7.758 -21.156 14.484 1 96.19 264 LEU A O 1
ATOM 2123 N N . PRO A 1 265 ? 9.641 -20.406 15.562 1 95.12 265 PRO A N 1
ATOM 2124 C CA . PRO A 1 265 ? 8.883 -20.094 16.766 1 95.12 265 PRO A CA 1
ATOM 2125 C C . PRO A 1 265 ? 7.715 -19.141 16.5 1 95.12 265 PRO A C 1
ATOM 2127 O O . PRO A 1 265 ? 7.797 -18.297 15.617 1 95.12 265 PRO A O 1
ATOM 2130 N N . LYS A 1 266 ? 6.766 -19.219 17.297 1 93.94 266 LYS A N 1
ATOM 2131 C CA . LYS A 1 266 ? 5.5 -18.516 17.094 1 93.94 266 LYS A CA 1
ATOM 2132 C C . LYS A 1 266 ? 5.715 -17.016 16.938 1 93.94 266 LYS A C 1
ATOM 2134 O O . LYS A 1 266 ? 5.105 -16.391 16.078 1 93.94 266 LYS A O 1
ATOM 2139 N N . GLU A 1 267 ? 6.496 -16.406 17.766 1 93.25 267 GLU A N 1
ATOM 2140 C CA . GLU A 1 267 ? 6.734 -14.977 17.688 1 93.25 267 GLU A CA 1
ATOM 2141 C C . GLU A 1 267 ? 7.289 -14.562 16.328 1 93.25 267 GLU A C 1
ATOM 2143 O O . GLU A 1 267 ? 6.906 -13.531 15.789 1 93.25 267 GLU A O 1
ATOM 2148 N N . GLN A 1 268 ? 8.188 -15.406 15.812 1 96.81 268 GLN A N 1
ATOM 2149 C CA . GLN A 1 268 ? 8.789 -15.141 14.508 1 96.81 268 GLN A CA 1
ATOM 2150 C C . GLN A 1 268 ? 7.777 -15.336 13.391 1 96.81 268 GLN A C 1
ATOM 2152 O O . GLN A 1 268 ? 7.676 -14.508 12.484 1 96.81 268 GLN A O 1
ATOM 2157 N N . SER A 1 269 ? 7.066 -16.391 13.461 1 97 269 SER A N 1
ATOM 2158 C CA . SER A 1 269 ? 6.062 -16.688 12.445 1 97 269 SER A CA 1
ATOM 2159 C C . SER A 1 269 ? 4.98 -15.609 12.422 1 97 269 SER A C 1
ATOM 2161 O O . SER A 1 269 ? 4.551 -15.18 11.344 1 97 269 SER A O 1
ATOM 2163 N N . ASP A 1 270 ? 4.516 -15.18 13.57 1 94.12 270 ASP A N 1
ATOM 2164 C CA . ASP A 1 270 ? 3.498 -14.133 13.656 1 94.12 270 ASP A CA 1
ATOM 2165 C C . ASP A 1 270 ? 4.008 -12.82 13.062 1 94.12 270 ASP A C 1
ATOM 2167 O O . ASP A 1 270 ? 3.271 -12.133 12.359 1 94.12 270 ASP A O 1
ATOM 2171 N N . TYR A 1 271 ? 5.246 -12.5 13.414 1 96.06 271 TYR A N 1
ATOM 2172 C CA . TYR A 1 271 ? 5.863 -11.289 12.875 1 96.06 271 TYR A CA 1
ATOM 2173 C C . TYR A 1 271 ? 5.93 -11.344 11.359 1 96.06 271 TYR A C 1
ATOM 2175 O O . TYR A 1 271 ? 5.535 -10.398 10.68 1 96.06 271 TYR A O 1
ATOM 2183 N N . ALA A 1 272 ? 6.344 -12.469 10.836 1 98.44 272 ALA A N 1
ATOM 2184 C CA . ALA A 1 272 ? 6.465 -12.641 9.391 1 98.44 272 ALA A CA 1
ATOM 2185 C C . ALA A 1 272 ? 5.098 -12.555 8.719 1 98.44 272 ALA A C 1
ATOM 2187 O O . ALA A 1 272 ? 4.949 -11.891 7.688 1 98.44 272 ALA A O 1
ATOM 2188 N N . LYS A 1 273 ? 4.141 -13.203 9.266 1 97.38 273 LYS A N 1
ATOM 2189 C CA . LYS A 1 273 ? 2.797 -13.203 8.688 1 97.38 273 LYS A CA 1
ATOM 2190 C C . LYS A 1 273 ? 2.24 -11.789 8.586 1 97.38 273 LYS A C 1
ATOM 2192 O O . LYS A 1 273 ? 1.632 -11.422 7.574 1 97.38 273 LYS A O 1
ATOM 2197 N N . ARG A 1 274 ? 2.439 -11.039 9.562 1 96.5 274 ARG A N 1
ATOM 2198 C CA . ARG A 1 274 ? 1.924 -9.672 9.562 1 96.5 274 ARG A CA 1
ATOM 2199 C C . ARG A 1 274 ? 2.553 -8.852 8.438 1 96.5 274 ARG A C 1
ATOM 2201 O O . ARG A 1 274 ? 1.876 -8.047 7.797 1 96.5 274 ARG A O 1
ATOM 2208 N N . LEU A 1 275 ? 3.848 -9.031 8.258 1 98.19 275 LEU A N 1
ATOM 2209 C CA . LEU A 1 275 ? 4.527 -8.273 7.207 1 98.19 275 LEU A CA 1
ATOM 2210 C C . LEU A 1 275 ? 4.137 -8.789 5.824 1 98.19 275 LEU A C 1
ATOM 2212 O O . LEU A 1 275 ? 4.094 -8.023 4.859 1 98.19 275 LEU A O 1
ATOM 2216 N N . LEU A 1 276 ? 3.756 -10.055 5.734 1 98.56 276 LEU A N 1
ATOM 2217 C CA . LEU A 1 276 ? 3.492 -10.711 4.461 1 98.56 276 LEU A CA 1
ATOM 2218 C C . LEU A 1 276 ? 2.029 -10.555 4.062 1 98.56 276 LEU A C 1
ATOM 2220 O O . LEU A 1 276 ? 1.643 -10.922 2.949 1 98.56 276 LEU A O 1
ATOM 2224 N N . TYR A 1 277 ? 1.26 -9.977 4.879 1 97.88 277 TYR A N 1
ATOM 2225 C CA . TYR A 1 277 ? -0.163 -9.828 4.594 1 97.88 277 TYR A CA 1
ATOM 2226 C C . TYR A 1 277 ? -0.392 -8.836 3.459 1 97.88 277 TYR A C 1
ATOM 2228 O O . TYR A 1 277 ? 0.114 -7.715 3.494 1 97.88 277 TYR A O 1
ATOM 2236 N N . HIS A 1 278 ? -1.144 -9.281 2.496 1 97.69 278 HIS A N 1
ATOM 2237 C CA . HIS A 1 278 ? -1.544 -8.391 1.413 1 97.69 278 HIS A CA 1
ATOM 2238 C C . HIS A 1 278 ? -3.008 -8.602 1.04 1 97.69 278 HIS A C 1
ATOM 2240 O O . HIS A 1 278 ? -3.549 -9.695 1.225 1 97.69 278 HIS A O 1
ATOM 2246 N N . ARG A 1 279 ? -3.574 -7.539 0.497 1 95.44 279 ARG A N 1
ATOM 2247 C CA . ARG A 1 279 ? -4.914 -7.633 -0.073 1 95.44 279 ARG A CA 1
ATOM 2248 C C . ARG A 1 279 ? -4.871 -8.227 -1.478 1 95.44 279 ARG A C 1
ATOM 2250 O O . ARG A 1 279 ? -3.832 -8.195 -2.139 1 95.44 279 ARG A O 1
ATOM 2257 N N . ARG A 1 280 ? -5.961 -8.633 -1.983 1 95.5 280 ARG A N 1
ATOM 2258 C CA . ARG A 1 280 ? -6.004 -9.445 -3.199 1 95.5 280 ARG A CA 1
ATOM 2259 C C . ARG A 1 280 ? -5.871 -8.57 -4.441 1 95.5 280 ARG A C 1
ATOM 2261 O O . ARG A 1 280 ? -5.473 -9.047 -5.504 1 95.5 280 ARG A O 1
ATOM 2268 N N . PHE A 1 281 ? -6.188 -7.277 -4.383 1 93.31 281 PHE A N 1
ATOM 2269 C CA . PHE A 1 281 ? -6.234 -6.496 -5.613 1 93.31 281 PHE A CA 1
ATOM 2270 C C . PHE A 1 281 ? -5.32 -5.281 -5.523 1 93.31 281 PHE A C 1
ATOM 2272 O O . PHE A 1 281 ? -5.582 -4.25 -6.148 1 93.31 281 PHE A O 1
ATOM 2279 N N . ASP A 1 282 ? -4.227 -5.301 -4.707 1 87.69 282 ASP A N 1
ATOM 2280 C CA . ASP A 1 282 ? -3.307 -4.18 -4.57 1 87.69 282 ASP A CA 1
ATOM 2281 C C . ASP A 1 282 ? -2.043 -4.398 -5.402 1 87.69 282 ASP A C 1
ATOM 2283 O O . ASP A 1 282 ? -1.064 -3.666 -5.258 1 87.69 282 ASP A O 1
ATOM 2287 N N . ASP A 1 283 ? -1.906 -5.23 -6.25 1 86.12 283 ASP A N 1
ATOM 2288 C CA . ASP A 1 283 ? -0.793 -5.5 -7.156 1 86.12 283 ASP A CA 1
ATOM 2289 C C . ASP A 1 283 ? 0.431 -5.992 -6.387 1 86.12 283 ASP A C 1
ATOM 2291 O O . ASP A 1 283 ? 1.567 -5.719 -6.777 1 86.12 283 ASP A O 1
ATOM 2295 N N . TRP A 1 284 ? 0.239 -6.555 -5.27 1 94.62 284 TRP A N 1
ATOM 2296 C CA . TRP A 1 284 ? 1.345 -7.109 -4.496 1 94.62 284 TRP A CA 1
ATOM 2297 C C . TRP A 1 284 ? 1.345 -8.633 -4.566 1 94.62 284 TRP A C 1
ATOM 2299 O O . TRP A 1 284 ? 1.984 -9.297 -3.746 1 94.62 284 TRP A O 1
ATOM 2309 N N . SER A 1 285 ? 0.598 -9.102 -5.547 1 97.31 285 SER A N 1
ATOM 2310 C CA . SER A 1 285 ? 0.579 -10.539 -5.781 1 97.31 285 SER A CA 1
ATOM 2311 C C . SER A 1 285 ? 0.296 -10.859 -7.242 1 97.31 285 SER A C 1
ATOM 2313 O O . SER A 1 285 ? -0.571 -10.242 -7.863 1 97.31 285 SER A O 1
ATOM 2315 N N . ALA A 1 286 ? 0.992 -11.836 -7.707 1 97.31 286 ALA A N 1
ATOM 2316 C CA . ALA A 1 286 ? 0.833 -12.234 -9.102 1 97.31 286 ALA A CA 1
ATOM 2317 C C . ALA A 1 286 ? -0.368 -13.164 -9.273 1 97.31 286 ALA A C 1
ATOM 2319 O O . ALA A 1 286 ? -0.833 -13.383 -10.391 1 97.31 286 ALA A O 1
ATOM 2320 N N . ILE A 1 287 ? -0.932 -13.641 -8.164 1 98.12 287 ILE A N 1
ATOM 2321 C CA . ILE A 1 287 ? -1.912 -14.711 -8.289 1 98.12 287 ILE A CA 1
ATOM 2322 C C . ILE A 1 287 ? -3.223 -14.289 -7.625 1 98.12 287 ILE A C 1
ATOM 2324 O O . ILE A 1 287 ? -4.266 -14.914 -7.84 1 98.12 287 ILE A O 1
ATOM 2328 N N . ALA A 1 288 ? -3.314 -13.273 -6.914 1 97.56 288 ALA A N 1
ATOM 2329 C CA . ALA A 1 288 ? -4.32 -13 -5.887 1 97.56 288 ALA A CA 1
ATOM 2330 C C . ALA A 1 288 ? -5.695 -12.781 -6.512 1 97.56 288 ALA A C 1
ATOM 2332 O O . ALA A 1 288 ? -6.707 -13.211 -5.961 1 97.56 288 ALA A O 1
ATOM 2333 N N . PRO A 1 289 ? -5.781 -12.156 -7.699 1 96.81 289 PRO A N 1
ATOM 2334 C CA . PRO A 1 289 ? -7.113 -11.945 -8.266 1 96.81 289 PRO A CA 1
ATOM 2335 C C . PRO A 1 289 ? -7.828 -13.25 -8.602 1 96.81 289 PRO A C 1
ATOM 2337 O O . PRO A 1 289 ? -9.031 -13.258 -8.852 1 96.81 289 PRO A O 1
ATOM 2340 N N . GLY A 1 290 ? -7.09 -14.336 -8.602 1 97.31 290 GLY A N 1
ATOM 2341 C CA . GLY A 1 290 ? -7.684 -15.633 -8.867 1 97.31 290 GLY A CA 1
ATOM 2342 C C . GLY A 1 290 ? -8.234 -16.297 -7.617 1 97.31 290 GLY A C 1
ATOM 2343 O O . GLY A 1 290 ? -8.82 -17.391 -7.691 1 97.31 290 GLY A O 1
ATOM 2344 N N . LEU A 1 291 ? -8.102 -15.695 -6.457 1 98.31 291 LEU A N 1
ATOM 2345 C CA . LEU A 1 291 ? -8.539 -16.25 -5.176 1 98.31 291 LEU A CA 1
ATOM 2346 C C . LEU A 1 291 ? -9.922 -15.734 -4.809 1 98.31 291 LEU A C 1
ATOM 2348 O O . LEU A 1 291 ? -10.258 -14.578 -5.098 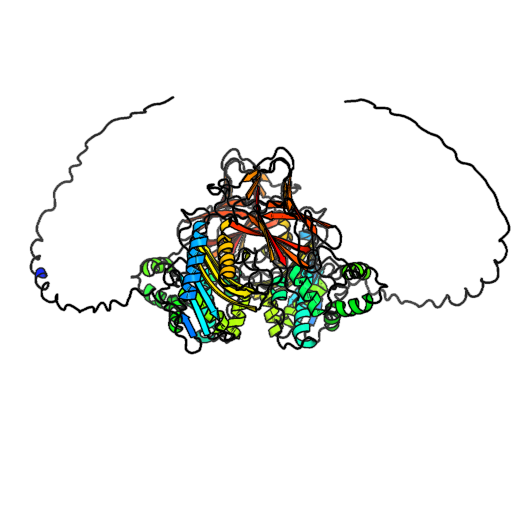1 98.31 291 LEU A O 1
ATOM 2352 N N . PRO A 1 292 ? -10.75 -16.5 -4.172 1 97.75 292 PRO A N 1
ATOM 2353 C CA . PRO A 1 292 ? -12.078 -16.047 -3.768 1 97.75 292 PRO A CA 1
ATOM 2354 C C . PRO A 1 292 ? -12.039 -15.047 -2.615 1 97.75 292 PRO A C 1
ATOM 2356 O O . PRO A 1 292 ? -11.062 -15.008 -1.862 1 97.75 292 PRO A O 1
ATOM 2359 N N . PRO A 1 293 ? -13.148 -14.203 -2.553 1 97.06 293 PRO A N 1
ATOM 2360 C CA . PRO A 1 293 ? -13.18 -13.273 -1.418 1 97.06 293 PRO A CA 1
ATOM 2361 C C . PRO A 1 293 ? -13.203 -14 -0.071 1 97.06 293 PRO A C 1
ATOM 2363 O O . PRO A 1 293 ? -13.766 -15.094 0.04 1 97.06 293 PRO A O 1
ATOM 2366 N N . GLY A 1 294 ? -12.594 -13.383 0.934 1 95.62 294 GLY A N 1
ATOM 2367 C CA . GLY A 1 294 ? -12.453 -14.008 2.242 1 95.62 294 GLY A CA 1
ATOM 2368 C C . GLY A 1 294 ? -11.148 -14.766 2.404 1 95.62 294 GLY A C 1
ATOM 2369 O O . GLY A 1 294 ? -10.828 -15.234 3.496 1 95.62 294 GLY A O 1
ATOM 2370 N N . THR A 1 295 ? -10.359 -14.844 1.344 1 97.5 295 THR A N 1
ATOM 2371 C CA . THR A 1 295 ? -9.062 -15.516 1.396 1 97.5 295 THR A CA 1
ATOM 2372 C C . THR A 1 295 ? -8.062 -14.695 2.199 1 97.5 295 THR A C 1
ATOM 2374 O O . THR A 1 295 ? -8 -13.469 2.059 1 97.5 295 THR A O 1
ATOM 2377 N N . LEU A 1 296 ? -7.359 -15.352 3.105 1 97.25 296 LEU A N 1
ATOM 2378 C CA . LEU A 1 296 ? -6.207 -14.75 3.771 1 97.25 296 LEU A CA 1
ATOM 2379 C C . LEU A 1 296 ? -4.922 -15.047 3.008 1 97.25 296 LEU A C 1
ATOM 2381 O O . LEU A 1 296 ? -4.59 -16.219 2.775 1 97.25 296 LEU A O 1
ATOM 2385 N N . LEU A 1 297 ? -4.246 -13.992 2.627 1 98.31 297 LEU A N 1
ATOM 2386 C CA . LEU A 1 297 ? -3.074 -14.109 1.767 1 98.31 297 LEU A CA 1
ATOM 2387 C C . LEU A 1 297 ? -1.831 -13.578 2.469 1 98.31 297 LEU A C 1
ATOM 2389 O O . LEU A 1 297 ? -1.798 -12.414 2.883 1 98.31 297 LEU A O 1
ATOM 2393 N N . HIS A 1 298 ? -0.834 -14.391 2.664 1 98.75 298 HIS A N 1
ATOM 2394 C CA . HIS A 1 298 ? 0.521 -14.023 3.064 1 98.75 298 HIS A CA 1
ATOM 2395 C C . HIS A 1 298 ? 1.524 -14.344 1.96 1 98.75 298 HIS A C 1
ATOM 2397 O O . HIS A 1 298 ? 1.815 -15.508 1.695 1 98.75 298 HIS A O 1
ATOM 2403 N N . ASN A 1 299 ? 2.062 -13.242 1.348 1 98.81 299 ASN A N 1
ATOM 2404 C CA . ASN A 1 299 ? 2.871 -13.539 0.17 1 98.81 299 ASN A CA 1
ATOM 2405 C C . ASN A 1 299 ? 4.016 -12.547 0.009 1 98.81 299 ASN A C 1
ATOM 2407 O O . ASN A 1 299 ? 4.031 -11.5 0.656 1 98.81 299 ASN A O 1
ATOM 2411 N N . LYS A 1 300 ? 4.941 -12.922 -0.762 1 98.81 300 LYS A N 1
ATOM 2412 C CA . LYS A 1 300 ? 6.008 -12.07 -1.285 1 98.81 300 LYS A CA 1
ATOM 2413 C C . LYS A 1 300 ? 6.082 -12.156 -2.807 1 98.81 300 LYS A C 1
ATOM 2415 O O . LYS A 1 300 ? 6.418 -13.211 -3.355 1 98.81 300 LYS A O 1
ATOM 2420 N N . ILE A 1 301 ? 5.844 -11.094 -3.477 1 98.5 301 ILE A N 1
ATOM 2421 C CA . ILE A 1 301 ? 5.887 -11.008 -4.934 1 98.5 301 ILE A CA 1
ATOM 2422 C C . ILE A 1 301 ? 7.309 -10.711 -5.395 1 98.5 301 ILE A C 1
ATOM 2424 O O . ILE A 1 301 ? 8.117 -10.172 -4.633 1 98.5 301 ILE A O 1
ATOM 2428 N N . GLY A 1 302 ? 7.691 -11.133 -6.594 1 98.44 302 GLY A N 1
ATOM 2429 C CA . GLY A 1 302 ? 8.883 -10.719 -7.316 1 98.44 302 GLY A CA 1
ATOM 2430 C C . GLY A 1 302 ? 8.602 -10.305 -8.75 1 98.44 302 GLY A C 1
ATOM 2431 O O . GLY A 1 302 ? 8.125 -11.109 -9.555 1 98.44 302 GLY A O 1
ATOM 2432 N N . ASN A 1 303 ? 8.852 -9.078 -9.047 1 96.94 303 ASN A N 1
ATOM 2433 C CA . ASN A 1 303 ? 8.617 -8.523 -10.383 1 96.94 303 ASN A CA 1
ATOM 2434 C C . ASN A 1 303 ? 9.789 -7.656 -10.836 1 96.94 303 ASN A C 1
ATOM 2436 O O . ASN A 1 303 ? 10.031 -6.586 -10.273 1 96.94 303 ASN A O 1
ATOM 2440 N N . ALA A 1 304 ? 10.5 -8.102 -11.781 1 95.44 304 ALA A N 1
ATOM 2441 C CA . ALA A 1 304 ? 11.602 -7.355 -12.391 1 95.44 304 ALA A CA 1
ATOM 2442 C C . ALA A 1 304 ? 11.914 -7.879 -13.789 1 95.44 304 ALA A C 1
ATOM 2444 O O . ALA A 1 304 ? 11.891 -9.086 -14.023 1 95.44 304 ALA A O 1
ATOM 2445 N N . TYR A 1 305 ? 12.18 -6.906 -14.672 1 94.12 305 TYR A N 1
ATOM 2446 C CA . TYR A 1 305 ? 12.445 -7.258 -16.062 1 94.12 305 TYR A CA 1
ATOM 2447 C C . TYR A 1 305 ? 11.281 -8.023 -16.672 1 94.12 305 TYR A C 1
ATOM 2449 O O . TYR A 1 305 ? 10.148 -7.539 -16.672 1 94.12 305 TYR A O 1
ATOM 2457 N N . ASN A 1 306 ? 11.539 -9.289 -17.047 1 95.56 306 ASN A N 1
ATOM 2458 C CA . ASN A 1 306 ? 10.422 -10.055 -17.594 1 95.56 306 ASN A CA 1
ATOM 2459 C C . ASN A 1 306 ? 9.906 -11.094 -16.609 1 95.56 306 ASN A C 1
ATOM 2461 O O . ASN A 1 306 ? 9.039 -11.898 -16.938 1 95.56 306 ASN A O 1
ATOM 2465 N N . ASP A 1 307 ? 10.438 -11.062 -15.367 1 97.44 307 ASP A N 1
ATOM 2466 C CA . ASP A 1 307 ? 10.055 -12.062 -14.375 1 97.44 307 ASP A CA 1
ATOM 2467 C C . ASP A 1 307 ? 8.867 -11.594 -13.547 1 97.44 307 ASP A C 1
ATOM 2469 O O . ASP A 1 307 ? 8.781 -10.422 -13.18 1 97.44 307 ASP A O 1
ATOM 2473 N N . ILE A 1 308 ? 7.902 -12.469 -13.32 1 97.56 308 ILE A N 1
ATOM 2474 C CA . ILE A 1 308 ? 6.816 -12.289 -12.359 1 97.56 308 ILE A CA 1
ATOM 2475 C C . ILE A 1 308 ? 6.637 -13.562 -11.539 1 97.56 308 ILE A C 1
ATOM 2477 O O . ILE A 1 308 ? 6.332 -14.625 -12.094 1 97.56 308 ILE A O 1
ATOM 2481 N N . ASN A 1 309 ? 6.926 -13.477 -10.211 1 98.69 309 ASN A N 1
ATOM 2482 C CA . ASN A 1 309 ? 6.973 -14.586 -9.258 1 98.69 309 ASN A CA 1
ATOM 2483 C C . ASN A 1 309 ? 6.09 -14.312 -8.039 1 98.69 309 ASN A C 1
ATOM 2485 O O . ASN A 1 309 ? 5.707 -13.164 -7.789 1 98.69 309 ASN A O 1
ATOM 2489 N N . ASP A 1 310 ? 5.746 -15.398 -7.359 1 98.81 310 ASP A N 1
ATOM 2490 C CA . ASP A 1 310 ? 4.984 -15.234 -6.121 1 98.81 310 ASP A CA 1
ATOM 2491 C C . ASP A 1 310 ? 5.227 -16.406 -5.172 1 98.81 310 ASP A C 1
ATOM 2493 O O . ASP A 1 310 ? 5.172 -17.562 -5.586 1 98.81 310 ASP A O 1
ATOM 2497 N N . LEU A 1 311 ? 5.613 -16.125 -3.975 1 98.94 311 LEU A N 1
ATOM 2498 C CA . LEU A 1 311 ? 5.621 -17.078 -2.859 1 98.94 311 LEU A CA 1
ATOM 2499 C C . LEU A 1 311 ? 4.449 -16.812 -1.919 1 98.94 311 LEU A C 1
ATOM 2501 O O . LEU A 1 311 ? 4.363 -15.742 -1.309 1 98.94 311 LEU A O 1
ATOM 2505 N N . ALA A 1 312 ? 3.58 -17.828 -1.754 1 98.88 312 ALA A N 1
ATOM 2506 C CA . ALA A 1 312 ? 2.336 -17.484 -1.068 1 98.88 312 ALA A CA 1
ATOM 2507 C C . ALA A 1 312 ? 1.901 -18.609 -0.127 1 98.88 312 ALA A C 1
ATOM 2509 O O . ALA A 1 312 ? 2.014 -19.797 -0.465 1 98.88 312 ALA A O 1
ATOM 2510 N N . HIS A 1 313 ? 1.547 -18.281 1.065 1 98.88 313 HIS A N 1
ATOM 2511 C CA . HIS A 1 313 ? 0.697 -19.062 1.955 1 98.88 313 HIS A CA 1
ATOM 2512 C C . HIS A 1 313 ? -0.75 -18.578 1.894 1 98.88 313 HIS A C 1
ATOM 2514 O O . HIS A 1 313 ? -1.025 -17.391 2.072 1 98.88 313 HIS A O 1
ATOM 2520 N N . ILE A 1 314 ? -1.636 -19.469 1.62 1 98.62 314 ILE A N 1
ATOM 2521 C CA . ILE A 1 314 ? -3.02 -19.109 1.324 1 98.62 314 ILE A CA 1
ATOM 2522 C C . ILE A 1 314 ? -3.961 -19.875 2.244 1 98.62 314 ILE A C 1
ATOM 2524 O O . ILE A 1 314 ? -3.836 -21.094 2.389 1 98.62 314 ILE A O 1
ATOM 2528 N N . THR A 1 315 ? -4.848 -19.203 2.896 1 97.62 315 THR A N 1
ATOM 2529 C CA . THR A 1 315 ? -5.977 -19.797 3.607 1 97.62 315 THR A CA 1
ATOM 2530 C C . THR A 1 315 ? -7.293 -19.422 2.939 1 97.62 315 THR A C 1
ATOM 2532 O O . THR A 1 315 ? -7.711 -18.266 2.982 1 97.62 315 THR A O 1
ATOM 2535 N N . LEU A 1 316 ? -7.93 -20.375 2.381 1 97.31 316 LEU A N 1
ATOM 2536 C CA . LEU A 1 316 ? -9.188 -20.156 1.676 1 97.31 316 LEU A CA 1
ATOM 2537 C C . LEU A 1 316 ? -10.344 -20 2.66 1 97.31 316 LEU A C 1
ATOM 2539 O O . LEU A 1 316 ? -10.219 -20.375 3.83 1 97.31 316 LEU A O 1
ATOM 2543 N N . PRO A 1 317 ? -11.5 -19.453 2.188 1 95.75 317 PRO A N 1
ATOM 2544 C CA . PRO A 1 317 ? -12.609 -19.188 3.105 1 95.75 317 PRO A CA 1
ATOM 2545 C C . PRO A 1 317 ? -13.227 -20.453 3.688 1 95.75 317 PRO A C 1
ATOM 2547 O O . PRO A 1 317 ? -13.883 -20.406 4.73 1 95.75 317 PRO A O 1
ATOM 2550 N N . ASN A 1 318 ? -13.062 -21.562 3.102 1 95.44 318 ASN A N 1
ATOM 2551 C CA . ASN A 1 318 ? -13.578 -22.828 3.625 1 95.44 318 ASN A CA 1
ATOM 2552 C C . ASN A 1 318 ? -12.594 -23.469 4.598 1 95.44 318 ASN A C 1
ATOM 2554 O O . ASN A 1 318 ? -12.797 -24.609 5.027 1 95.44 318 ASN A O 1
ATOM 2558 N N . GLY A 1 319 ? -11.461 -22.812 4.793 1 93.94 319 GLY A N 1
ATOM 2559 C CA . GLY A 1 319 ? -10.5 -23.281 5.773 1 93.94 319 GLY A CA 1
ATOM 2560 C C . GLY A 1 319 ? -9.336 -24.031 5.16 1 93.94 319 GLY A C 1
ATOM 2561 O O . GLY A 1 319 ? -8.336 -24.297 5.828 1 93.94 319 GLY A O 1
ATOM 2562 N N . GLN A 1 320 ? -9.43 -24.391 3.934 1 95.38 320 GLN A N 1
ATOM 2563 C CA . GLN A 1 320 ? -8.328 -25.078 3.277 1 95.38 320 GLN A CA 1
ATOM 2564 C C . GLN A 1 320 ? -7.094 -24.188 3.186 1 95.38 320 GLN A C 1
ATOM 2566 O O . GLN A 1 320 ? -7.211 -22.984 2.988 1 95.38 320 GLN A O 1
ATOM 2571 N N . VAL A 1 321 ? -5.949 -24.875 3.344 1 96.88 321 VAL A N 1
ATOM 2572 C CA . VAL A 1 321 ? -4.676 -24.172 3.324 1 96.88 321 VAL A CA 1
ATOM 2573 C C . VAL A 1 321 ? -3.775 -24.75 2.234 1 96.88 321 VAL A C 1
ATOM 2575 O O . VAL A 1 321 ? -3.822 -25.938 1.954 1 96.88 321 VAL A O 1
ATOM 2578 N N . LEU A 1 322 ? -2.994 -23.875 1.643 1 98.19 322 LEU A N 1
ATOM 2579 C CA . LEU A 1 322 ? -1.98 -24.312 0.693 1 98.19 322 LEU A CA 1
ATOM 2580 C C . LEU A 1 322 ? -0.815 -23.328 0.643 1 98.19 322 LEU A C 1
ATOM 2582 O O . LEU A 1 322 ? -0.941 -22.188 1.093 1 98.19 322 LEU A O 1
ATOM 2586 N N . ILE A 1 323 ? 0.293 -23.781 0.181 1 98.69 323 ILE A N 1
ATOM 2587 C CA . ILE A 1 323 ? 1.469 -22.984 -0.138 1 98.69 323 ILE A CA 1
ATOM 2588 C C . ILE A 1 323 ? 1.807 -23.125 -1.62 1 98.69 323 ILE A C 1
ATOM 2590 O O . ILE A 1 323 ? 1.75 -24.234 -2.17 1 98.69 323 ILE A O 1
ATOM 2594 N N . LEU A 1 324 ? 2.105 -22.031 -2.268 1 98.94 324 LEU A N 1
ATOM 2595 C CA . LEU A 1 324 ? 2.48 -22.031 -3.678 1 98.94 324 LEU A CA 1
ATOM 2596 C C . LEU A 1 324 ? 3.713 -21.172 -3.92 1 98.94 324 LEU A C 1
ATOM 2598 O O . LEU A 1 324 ? 3.758 -20.016 -3.5 1 98.94 324 LEU A O 1
ATOM 2602 N N . ALA A 1 325 ? 4.711 -21.719 -4.477 1 98.94 325 ALA A N 1
ATOM 2603 C CA . ALA A 1 325 ? 5.824 -20.984 -5.074 1 98.94 325 ALA A CA 1
ATOM 2604 C C . ALA A 1 325 ? 5.785 -21.078 -6.594 1 98.94 325 ALA A C 1
ATOM 2606 O O . ALA A 1 325 ? 5.871 -22.172 -7.164 1 98.94 325 ALA A O 1
ATOM 2607 N N . VAL A 1 326 ? 5.621 -19.969 -7.234 1 98.94 326 VAL A N 1
ATOM 2608 C CA . VAL A 1 326 ? 5.535 -19.938 -8.695 1 98.94 326 VAL A CA 1
ATOM 2609 C C . VAL A 1 326 ? 6.516 -18.906 -9.25 1 98.94 326 VAL A C 1
ATOM 2611 O O . VAL A 1 326 ? 6.559 -17.766 -8.781 1 98.94 326 VAL A O 1
ATOM 2614 N N . LEU A 1 327 ? 7.359 -19.344 -10.164 1 98.88 327 LEU A N 1
ATOM 2615 C CA . LEU A 1 327 ? 8.383 -18.531 -10.828 1 98.88 327 LEU A CA 1
ATOM 2616 C C . LEU A 1 327 ? 8.188 -18.531 -12.336 1 98.88 327 LEU A C 1
ATOM 2618 O O . LEU A 1 327 ? 8.062 -19.594 -12.953 1 98.88 327 LEU A O 1
ATOM 2622 N N . SER A 1 328 ? 8.133 -17.297 -12.945 1 98.31 328 SER A N 1
ATOM 2623 C CA . SER A 1 328 ? 7.844 -17.234 -14.375 1 98.31 328 SER A CA 1
ATOM 2624 C C . SER A 1 328 ? 8.5 -16.016 -15.016 1 98.31 328 SER A C 1
ATOM 2626 O O . SER A 1 328 ? 9.008 -15.133 -14.312 1 98.31 328 SER A O 1
ATOM 2628 N N . ASN A 1 329 ? 8.531 -16 -16.328 1 97.38 329 ASN A N 1
ATOM 2629 C CA . ASN A 1 329 ? 8.93 -14.812 -17.078 1 97.38 329 ASN A CA 1
ATOM 2630 C C . ASN A 1 329 ? 7.742 -14.18 -17.812 1 97.38 329 ASN A C 1
ATOM 2632 O O . ASN A 1 329 ? 7.855 -13.789 -18.969 1 97.38 329 ASN A O 1
ATOM 2636 N N . GLY A 1 330 ? 6.656 -14.094 -17.094 1 93.12 330 GLY A N 1
ATOM 2637 C CA . GLY A 1 330 ? 5.398 -13.711 -17.719 1 93.12 330 GLY A CA 1
ATOM 2638 C C . GLY A 1 330 ? 5.184 -12.211 -17.766 1 93.12 330 GLY A C 1
ATOM 2639 O O . GLY A 1 330 ? 4.23 -11.734 -18.375 1 93.12 330 GLY A O 1
ATOM 2640 N N . TYR A 1 331 ? 6.012 -11.453 -17.203 1 89.88 331 TYR A N 1
ATOM 2641 C CA . TYR A 1 331 ? 5.82 -10.008 -17.188 1 89.88 331 TYR A CA 1
ATOM 2642 C C . TYR A 1 331 ? 6.273 -9.383 -18.5 1 89.88 331 TYR A C 1
ATOM 2644 O O . TYR A 1 331 ? 7.434 -9 -18.641 1 89.88 331 TYR A O 1
ATOM 2652 N N . GLN A 1 332 ? 5.328 -9.156 -19.297 1 84.44 332 GLN A N 1
ATOM 2653 C CA . GLN A 1 332 ? 5.652 -8.672 -20.641 1 84.44 332 GLN A CA 1
ATOM 2654 C C . GLN A 1 332 ? 5.016 -7.305 -20.906 1 84.44 332 GLN A C 1
ATOM 2656 O O . GLN A 1 332 ? 5.469 -6.559 -21.766 1 84.44 332 GLN A O 1
ATOM 2661 N N . ARG A 1 333 ? 3.947 -7.062 -20.234 1 84.19 333 ARG A N 1
ATOM 2662 C CA . ARG A 1 333 ? 3.258 -5.777 -20.234 1 84.19 333 ARG A CA 1
ATOM 2663 C C . ARG A 1 333 ? 3.07 -5.25 -18.812 1 84.19 333 ARG A C 1
ATOM 2665 O O . ARG A 1 333 ? 3.064 -6.027 -17.859 1 84.19 333 ARG A O 1
ATOM 2672 N N . PRO A 1 334 ? 2.861 -3.92 -18.609 1 78.06 334 PRO A N 1
ATOM 2673 C CA . PRO A 1 334 ? 2.627 -3.385 -17.266 1 78.06 334 PRO A CA 1
ATOM 2674 C C . PRO A 1 334 ? 1.437 -4.039 -16.562 1 78.06 334 PRO A C 1
ATOM 2676 O O . PRO A 1 334 ? 1.427 -4.164 -15.336 1 78.06 334 PRO A O 1
ATOM 2679 N N . SER A 1 335 ? 0.538 -4.504 -17.297 1 77.31 335 SER A N 1
ATOM 2680 C CA . SER A 1 335 ? -0.661 -5.109 -16.719 1 77.31 335 SER A CA 1
ATOM 2681 C C . SER A 1 335 ? -0.41 -6.562 -16.328 1 77.31 335 SER A C 1
ATOM 2683 O O . SER A 1 335 ? -1.255 -7.188 -15.688 1 77.31 335 SER A O 1
ATOM 2685 N N . ASP A 1 336 ? 0.779 -7.051 -16.594 1 88.88 336 ASP A N 1
ATOM 2686 C CA . ASP A 1 336 ? 1.012 -8.484 -16.422 1 88.88 336 ASP A CA 1
ATOM 2687 C C . ASP A 1 336 ? 1.466 -8.797 -14.992 1 88.88 336 ASP A C 1
ATOM 2689 O O . ASP A 1 336 ? 1.912 -9.914 -14.711 1 88.88 336 ASP A O 1
ATOM 2693 N N . THR A 1 337 ? 1.299 -7.82 -14.117 1 91.94 337 THR A N 1
ATOM 2694 C CA . THR A 1 337 ? 1.672 -8.047 -12.727 1 91.94 337 THR A CA 1
ATOM 2695 C C . THR A 1 337 ? 0.809 -9.148 -12.109 1 91.94 337 THR A C 1
ATOM 2697 O O . THR A 1 337 ? 1.215 -9.789 -11.141 1 91.94 337 THR A O 1
ATOM 2700 N N . THR A 1 338 ? -0.379 -9.352 -12.641 1 93.75 338 THR A N 1
ATOM 2701 C CA . THR A 1 338 ? -1.289 -10.352 -12.094 1 93.75 338 THR A CA 1
ATOM 2702 C C . THR A 1 338 ? -1.581 -11.438 -13.117 1 93.75 338 THR A C 1
ATOM 2704 O O . THR A 1 338 ? -2.619 -12.102 -13.055 1 93.75 338 THR A O 1
ATOM 2707 N N . ILE A 1 339 ? -0.732 -11.672 -14 1 92.31 339 ILE A N 1
ATOM 2708 C CA . ILE A 1 339 ? -0.946 -12.547 -15.156 1 92.31 339 ILE A CA 1
ATOM 2709 C C . ILE A 1 339 ? -1.13 -13.984 -14.68 1 92.31 339 ILE A C 1
ATOM 2711 O O . ILE A 1 339 ? -1.688 -14.812 -15.398 1 92.31 339 ILE A O 1
ATOM 2715 N N . LEU A 1 340 ? -0.686 -14.297 -13.445 1 96.88 340 LEU A N 1
ATOM 2716 C CA . LEU A 1 340 ? -0.742 -15.672 -12.961 1 96.88 340 LEU A CA 1
ATOM 2717 C C . LEU A 1 340 ? -2.051 -15.938 -12.227 1 96.88 340 LEU A C 1
ATOM 2719 O O . LEU A 1 340 ? -2.25 -17.016 -11.672 1 96.88 340 LEU A O 1
ATOM 2723 N N . SER A 1 341 ? -2.947 -15.008 -12.234 1 95.5 341 SER A N 1
ATOM 2724 C CA . SER A 1 341 ? -4.227 -15.148 -11.547 1 95.5 341 SER A CA 1
ATOM 2725 C C . SER A 1 341 ? -5.043 -16.297 -12.133 1 95.5 341 SER A C 1
ATOM 2727 O O . SER A 1 341 ? -5.652 -17.078 -11.391 1 95.5 341 SER A O 1
ATOM 2729 N N . ARG A 1 342 ? -5.055 -16.406 -13.43 1 95.06 342 ARG A N 1
ATOM 2730 C CA . ARG A 1 342 ? -5.809 -17.469 -14.078 1 95.06 342 ARG A CA 1
ATOM 2731 C C . ARG A 1 342 ? -5.203 -18.828 -13.766 1 95.06 342 ARG A C 1
ATOM 2733 O O . ARG A 1 342 ? -5.93 -19.812 -13.562 1 95.06 342 ARG A O 1
ATOM 2740 N N . PHE A 1 343 ? -3.891 -18.859 -13.766 1 97.69 343 PHE A N 1
ATOM 2741 C CA . PHE A 1 343 ? -3.221 -20.094 -13.367 1 97.69 343 PHE A CA 1
ATOM 2742 C C . PHE A 1 343 ? -3.686 -20.547 -11.984 1 97.69 343 PHE A C 1
ATOM 2744 O O . PHE A 1 343 ? -4.016 -21.719 -11.789 1 97.69 343 PHE A O 1
ATOM 2751 N N . MET A 1 344 ? -3.703 -19.625 -11.031 1 98.31 344 MET A N 1
ATOM 2752 C CA . MET A 1 344 ? -4.133 -19.906 -9.664 1 98.31 344 MET A CA 1
ATOM 2753 C C . MET A 1 344 ? -5.57 -20.422 -9.641 1 98.31 344 MET A C 1
ATOM 2755 O O . MET A 1 344 ? -5.879 -21.391 -8.953 1 98.31 344 MET A O 1
ATOM 2759 N N . GLU A 1 345 ? -6.391 -19.797 -10.336 1 96.94 345 GLU A N 1
ATOM 2760 C CA . GLU A 1 345 ? -7.797 -20.188 -10.406 1 96.94 345 GLU A CA 1
ATOM 2761 C C . GLU A 1 345 ? -7.941 -21.609 -10.953 1 96.94 345 GLU A C 1
ATOM 2763 O O . GLU A 1 345 ? -8.688 -22.406 -10.406 1 96.94 345 GLU A O 1
ATOM 2768 N N . MET A 1 346 ? -7.281 -21.891 -12.055 1 97.44 346 MET A N 1
ATOM 2769 C CA . MET A 1 346 ? -7.324 -23.219 -12.672 1 97.44 346 MET A CA 1
ATOM 2770 C C . MET A 1 346 ? -6.812 -24.281 -11.703 1 97.44 346 MET A C 1
ATOM 2772 O O . MET A 1 346 ? -7.367 -25.375 -11.641 1 97.44 346 MET A O 1
ATOM 2776 N N . LEU A 1 347 ? -5.805 -23.891 -11.008 1 98.62 347 LEU A N 1
ATOM 2777 C CA . LEU A 1 347 ? -5.203 -24.828 -10.07 1 98.62 347 LEU A CA 1
ATOM 2778 C C . LEU A 1 347 ? -6.172 -25.172 -8.938 1 98.62 347 LEU A C 1
ATOM 2780 O O . LEU A 1 347 ? -6.332 -26.344 -8.578 1 98.62 347 LEU A O 1
ATOM 2784 N N . LEU A 1 348 ? -6.812 -24.188 -8.359 1 98.38 348 LEU A N 1
ATOM 2785 C CA . LEU A 1 348 ? -7.777 -24.406 -7.289 1 98.38 348 LEU A CA 1
ATOM 2786 C C . LEU A 1 348 ? -8.922 -25.312 -7.758 1 98.38 348 LEU A C 1
ATOM 2788 O O . LEU A 1 348 ? -9.375 -26.172 -7.012 1 98.38 348 LEU A O 1
ATOM 2792 N N . GLN A 1 349 ? -9.344 -25.094 -8.969 1 96.69 349 GLN A N 1
ATOM 2793 C CA . GLN A 1 349 ? -10.43 -25.891 -9.523 1 96.69 349 GLN A CA 1
ATOM 2794 C C . GLN A 1 349 ? -9.992 -27.344 -9.734 1 96.69 349 GLN A C 1
ATOM 2796 O O . GLN A 1 349 ? -10.711 -28.266 -9.359 1 96.69 349 GLN A O 1
ATOM 2801 N N . ARG A 1 350 ? -8.867 -27.5 -10.336 1 97.94 350 ARG A N 1
ATOM 2802 C CA . ARG A 1 350 ? -8.344 -28.828 -10.648 1 97.94 350 ARG A CA 1
ATOM 2803 C C . ARG A 1 350 ? -8.188 -29.656 -9.383 1 97.94 350 ARG A C 1
ATOM 2805 O O . ARG A 1 350 ? -8.445 -30.859 -9.383 1 97.94 350 ARG A O 1
ATOM 2812 N N . LEU A 1 351 ? -7.809 -29.016 -8.32 1 97.94 351 LEU A N 1
ATOM 2813 C CA . LEU A 1 351 ? -7.508 -29.719 -7.078 1 97.94 351 LEU A CA 1
ATOM 2814 C C . LEU A 1 351 ? -8.727 -29.766 -6.168 1 97.94 351 LEU A C 1
ATOM 2816 O O . LEU A 1 351 ? -8.641 -30.234 -5.027 1 97.94 351 LEU A O 1
ATOM 2820 N N . SER A 1 352 ? -9.867 -29.234 -6.582 1 96.56 352 SER A N 1
ATOM 2821 C CA . SER A 1 352 ? -11.125 -29.234 -5.848 1 96.56 352 SER A CA 1
ATOM 2822 C C . SER A 1 352 ? -10.969 -28.562 -4.48 1 96.56 352 SER A C 1
ATOM 2824 O O . SER A 1 352 ? -11.453 -29.094 -3.475 1 96.56 352 SER A O 1
ATOM 2826 N N . LEU A 1 353 ? -10.227 -27.531 -4.5 1 96.5 353 LEU A N 1
ATOM 2827 C CA . LEU A 1 353 ? -9.977 -26.844 -3.24 1 96.5 353 LEU A CA 1
ATOM 2828 C C . LEU A 1 353 ? -11.047 -25.781 -2.982 1 96.5 353 LEU A C 1
ATOM 2830 O O . LEU A 1 353 ? -11.102 -25.203 -1.899 1 96.5 353 LEU A O 1
ATOM 2834 N N . VAL A 1 354 ? -11.883 -25.516 -3.916 1 94.31 354 VAL A N 1
ATOM 2835 C CA . VAL A 1 354 ? -12.875 -24.453 -3.795 1 94.31 354 VAL A CA 1
ATOM 2836 C C . VAL A 1 354 ? -14.273 -25.047 -3.65 1 94.31 354 VAL A C 1
ATOM 2838 O O . VAL A 1 354 ? -15.25 -24.484 -4.137 1 94.31 354 VAL A O 1
ATOM 2841 N N . GLN A 1 355 ? -14.352 -26.156 -3.031 1 93.75 355 GLN A N 1
ATOM 2842 C CA . GLN A 1 355 ? -15.633 -26.766 -2.682 1 93.75 355 GLN A CA 1
ATOM 2843 C C . GLN A 1 355 ? -16.172 -26.172 -1.384 1 93.75 355 GLN A C 1
ATOM 2845 O O . GLN A 1 355 ? -15.414 -25.719 -0.532 1 93.75 355 GLN A O 1
ATOM 2850 N N . ASN A 1 356 ? -17.531 -26.109 -1.229 1 93.62 356 ASN A N 1
ATOM 2851 C CA . ASN A 1 356 ? -18.203 -25.641 -0.025 1 93.62 356 ASN A CA 1
ATOM 2852 C C . ASN A 1 356 ? -17.891 -24.172 0.274 1 93.62 356 ASN A C 1
ATOM 2854 O O . ASN A 1 356 ? -17.656 -23.812 1.43 1 93.62 356 ASN A O 1
ATOM 2858 N N . LEU A 1 357 ? -17.641 -23.453 -0.722 1 95.44 357 LEU A N 1
ATOM 2859 C CA . LEU A 1 357 ? -17.531 -22 -0.623 1 95.44 357 LEU A CA 1
ATOM 2860 C C . LEU A 1 357 ? -18.891 -21.344 -0.819 1 95.44 357 LEU A C 1
ATOM 2862 O O . LEU A 1 357 ? -19.812 -21.953 -1.35 1 95.44 357 LEU A O 1
ATOM 2866 N N . PRO A 1 358 ? -18.969 -20.062 -0.325 1 95.25 358 PRO A N 1
ATOM 2867 C CA . PRO A 1 358 ? -20.141 -19.328 -0.774 1 95.25 358 PRO A CA 1
ATOM 2868 C C . PRO A 1 358 ? -20.266 -19.281 -2.295 1 95.25 358 PRO A C 1
ATOM 2870 O O . PRO A 1 358 ? -19.281 -19.5 -3.006 1 95.25 358 PRO A O 1
ATOM 2873 N N . PRO A 1 359 ? -21.438 -19.016 -2.748 1 95.81 359 PRO A N 1
ATOM 2874 C CA . PRO A 1 359 ? -21.688 -19.094 -4.188 1 95.81 359 PRO A CA 1
ATOM 2875 C C . PRO A 1 359 ? -20.75 -18.219 -5.004 1 95.81 359 PRO A C 1
ATOM 2877 O O . PRO A 1 359 ? -20.5 -17.062 -4.633 1 95.81 359 PRO A O 1
ATOM 2880 N N . ILE A 1 360 ? -20.266 -18.75 -6.035 1 96.44 360 ILE A N 1
ATOM 2881 C CA . ILE A 1 360 ? -19.5 -18.047 -7.066 1 96.44 360 ILE A CA 1
ATOM 2882 C C . ILE A 1 360 ? -20.141 -18.297 -8.43 1 96.44 360 ILE A C 1
ATOM 2884 O O . ILE A 1 360 ? -20.219 -19.438 -8.891 1 96.44 360 ILE A O 1
ATOM 2888 N N . VAL A 1 361 ? -20.641 -17.25 -9.055 1 96.31 361 VAL A N 1
ATOM 2889 C CA . VAL A 1 361 ? -21.25 -17.344 -10.367 1 96.31 361 VAL A CA 1
ATOM 2890 C C . VAL A 1 361 ? -20.375 -16.656 -11.406 1 96.31 361 VAL A C 1
ATOM 2892 O O . VAL A 1 361 ? -20.094 -15.461 -11.305 1 96.31 361 VAL A O 1
ATOM 2895 N N . THR A 1 362 ? -19.922 -17.422 -12.336 1 95.25 362 THR A N 1
ATOM 2896 C CA . THR A 1 362 ? -19.109 -16.891 -13.438 1 95.25 362 THR A CA 1
ATOM 2897 C C . THR A 1 362 ? -19.906 -16.922 -14.742 1 95.25 362 THR A C 1
ATOM 2899 O O . THR A 1 362 ? -20.438 -17.953 -15.133 1 95.25 362 THR A O 1
ATOM 2902 N N . LEU A 1 363 ? -19.969 -15.781 -15.344 1 95.25 363 LEU A N 1
ATOM 2903 C CA . LEU A 1 363 ? -20.594 -15.656 -16.656 1 95.25 363 LEU A CA 1
ATOM 2904 C C . LEU A 1 363 ? -19.562 -15.328 -17.719 1 95.25 363 LEU A C 1
ATOM 2906 O O . LEU A 1 363 ? -18.641 -14.539 -17.469 1 95.25 363 LEU A O 1
ATOM 2910 N N . THR A 1 364 ? -19.672 -15.953 -18.844 1 94.06 364 THR A N 1
ATOM 2911 C CA . THR A 1 364 ? -18.828 -15.648 -20 1 94.06 364 THR A CA 1
ATOM 2912 C C . THR A 1 364 ? -19.688 -15.172 -21.172 1 94.06 364 THR A C 1
ATOM 2914 O O . THR A 1 364 ? -20.906 -15.273 -21.141 1 94.06 364 THR A O 1
ATOM 2917 N N . THR A 1 365 ? -19.062 -14.656 -22.141 1 91.62 365 THR A N 1
ATOM 2918 C CA . THR A 1 365 ? -19.766 -14.18 -23.328 1 91.62 365 THR A CA 1
ATOM 2919 C C . THR A 1 365 ? -20.156 -15.352 -24.234 1 91.62 365 THR A C 1
ATOM 2921 O O . THR A 1 365 ? -20.766 -15.148 -25.281 1 91.62 365 THR A O 1
ATOM 2924 N N . ASP A 1 366 ? -19.828 -16.594 -23.781 1 87.62 366 ASP A N 1
ATOM 2925 C CA . ASP A 1 366 ? -20.266 -17.766 -24.531 1 87.62 366 ASP A CA 1
ATOM 2926 C C . ASP A 1 366 ? -21.766 -18 -24.359 1 87.62 366 ASP A C 1
ATOM 2928 O O . ASP A 1 366 ? -22.391 -18.656 -25.203 1 87.62 366 ASP A O 1
ATOM 2932 N N . ASN A 1 367 ? -22.219 -17.75 -23.109 1 71.5 367 ASN A N 1
ATOM 2933 C CA . ASN A 1 367 ? -23.594 -18.078 -22.797 1 71.5 367 ASN A CA 1
ATOM 2934 C C . ASN A 1 367 ? -24.578 -17.234 -23.625 1 71.5 367 ASN A C 1
ATOM 2936 O O . ASN A 1 367 ? -24.656 -16.016 -23.438 1 71.5 367 ASN A O 1
ATOM 2940 N N . THR A 1 368 ? -25.141 -17.797 -24.75 1 59.28 368 THR A N 1
ATOM 2941 C CA . THR A 1 368 ? -25.984 -17.109 -25.703 1 59.28 368 THR A CA 1
ATOM 2942 C C . THR A 1 368 ? -27.391 -16.891 -25.141 1 59.28 368 THR A C 1
ATOM 2944 O O . THR A 1 368 ? -28.297 -16.453 -25.859 1 59.28 368 THR A O 1
ATOM 2947 N N . ASN A 1 369 ? -27.516 -17.375 -23.984 1 56.34 369 ASN A N 1
ATOM 2948 C CA . ASN A 1 369 ? -28.828 -17.016 -23.469 1 56.34 369 ASN A CA 1
ATOM 2949 C C . ASN A 1 369 ? -28.953 -15.516 -23.234 1 56.34 369 ASN A C 1
ATOM 2951 O O . ASN A 1 369 ? -28.203 -14.953 -22.422 1 56.34 369 ASN A O 1
ATOM 2955 N N . LEU A 1 370 ? -29.641 -14.859 -24.172 1 53.62 370 LEU A N 1
ATOM 2956 C CA . LEU A 1 370 ? -29.844 -13.414 -24.25 1 53.62 370 LEU A CA 1
ATOM 2957 C C . LEU A 1 370 ? -30.125 -12.82 -22.875 1 53.62 370 LEU A C 1
ATOM 2959 O O . LEU A 1 370 ? -30.016 -11.609 -22.688 1 53.62 370 LEU A O 1
ATOM 2963 N N . ILE A 1 371 ? -30.25 -13.641 -21.938 1 61.78 371 ILE A N 1
ATOM 2964 C CA . ILE A 1 371 ? -30.625 -13.117 -20.625 1 61.78 371 ILE A CA 1
ATOM 2965 C C . ILE A 1 371 ? -29.375 -12.719 -19.844 1 61.78 371 ILE A C 1
ATOM 2967 O O . ILE A 1 371 ? -29.391 -11.766 -19.062 1 61.78 371 ILE A O 1
ATOM 2971 N N . GLN A 1 372 ? -28.266 -13.125 -20.266 1 81.81 372 GLN A N 1
ATOM 2972 C CA . GLN A 1 372 ? -27.125 -12.922 -19.391 1 81.81 372 GLN A CA 1
ATOM 2973 C C . GLN A 1 372 ? -26.375 -11.641 -19.75 1 81.81 372 GLN A C 1
ATOM 2975 O O . GLN A 1 372 ? -25.891 -10.93 -18.859 1 81.81 372 GLN A O 1
ATOM 2980 N N . PHE A 1 373 ? -26.328 -11.359 -21.094 1 86.25 373 PHE A N 1
ATOM 2981 C CA . PHE A 1 373 ? -25.781 -10.039 -21.406 1 86.25 373 PHE A CA 1
ATOM 2982 C C . PHE A 1 373 ? -26.453 -9.453 -22.641 1 86.25 373 PHE A C 1
ATOM 2984 O O . PHE A 1 373 ? -27.094 -10.18 -23.406 1 86.25 373 PHE A O 1
ATOM 2991 N N . ASN A 1 374 ? -26.531 -8.172 -22.766 1 89.56 374 ASN A N 1
ATOM 2992 C CA . ASN A 1 374 ? -27.078 -7.414 -23.875 1 89.56 374 ASN A CA 1
ATOM 2993 C C . ASN A 1 374 ? -26.141 -6.297 -24.312 1 89.56 374 ASN A C 1
ATOM 2995 O O . ASN A 1 374 ? -25.391 -5.75 -23.5 1 89.56 374 ASN A O 1
ATOM 2999 N N . THR A 1 375 ? -26.141 -6.086 -25.656 1 90.94 375 THR A N 1
ATOM 3000 C CA . THR A 1 375 ? -25.297 -5.023 -26.188 1 90.94 375 THR A CA 1
ATOM 3001 C C . THR A 1 375 ? -26.141 -4.016 -26.984 1 90.94 375 THR A C 1
ATOM 3003 O O . THR A 1 375 ? -27.141 -4.379 -27.594 1 90.94 375 THR A O 1
ATOM 3006 N N . GLN A 1 376 ? -25.719 -2.855 -26.875 1 93.44 376 GLN A N 1
ATOM 3007 C CA . GLN A 1 376 ? -26.188 -1.846 -27.828 1 93.44 376 GLN A CA 1
ATOM 3008 C C . GLN A 1 376 ? -25.328 -1.822 -29.078 1 93.44 376 GLN A C 1
ATOM 3010 O O . GLN A 1 376 ? -24.516 -2.723 -29.297 1 93.44 376 GLN A O 1
ATOM 3015 N N . ASP A 1 377 ? -25.578 -0.872 -29.906 1 92.06 377 ASP A N 1
ATOM 3016 C CA . ASP A 1 377 ? -24.891 -0.792 -31.188 1 92.06 377 ASP A CA 1
ATOM 3017 C C . ASP A 1 377 ? -23.391 -0.565 -31 1 92.06 377 ASP A C 1
ATOM 3019 O O . ASP A 1 377 ? -22.984 0.111 -30.047 1 92.06 377 ASP A O 1
ATOM 3023 N N . GLY A 1 378 ? -22.578 -1.156 -31.891 1 93.38 378 GLY A N 1
ATOM 3024 C CA . GLY A 1 378 ? -21.156 -0.872 -31.938 1 93.38 378 GLY A CA 1
ATOM 3025 C C . GLY A 1 378 ? -20.312 -2.01 -31.406 1 93.38 378 GLY A C 1
ATOM 3026 O O . GLY A 1 378 ? -19.125 -2.105 -31.719 1 93.38 378 GLY A O 1
ATOM 3027 N N . TRP A 1 379 ? -20.922 -2.818 -30.641 1 94 379 TRP A N 1
ATOM 3028 C CA . TRP A 1 379 ? -20.188 -3.934 -30.047 1 94 379 TRP A CA 1
ATOM 3029 C C . TRP A 1 379 ? -20.062 -5.082 -31.047 1 94 379 TRP A C 1
ATOM 3031 O O . TRP A 1 379 ? -21 -5.383 -31.781 1 94 379 TRP A O 1
ATOM 3041 N N . MET A 1 380 ? -18.875 -5.703 -31.016 1 89.88 380 MET A N 1
ATOM 3042 C CA . MET A 1 380 ? -18.609 -6.824 -31.906 1 89.88 380 MET A CA 1
ATOM 3043 C C . MET A 1 380 ? -18.438 -8.117 -31.109 1 89.88 380 MET A C 1
ATOM 3045 O O . MET A 1 380 ? -17.672 -8.172 -30.156 1 89.88 380 MET A O 1
ATOM 3049 N N . TYR A 1 381 ? -19.125 -9.031 -31.516 1 89.62 381 TYR A N 1
ATOM 3050 C CA . TYR A 1 381 ? -19.016 -10.367 -30.938 1 89.62 381 TYR A CA 1
ATOM 3051 C C . TYR A 1 381 ? -18.016 -11.219 -31.703 1 89.62 381 TYR A C 1
ATOM 3053 O O . TYR A 1 381 ? -18.141 -11.367 -32.938 1 89.62 381 TYR A O 1
ATOM 3061 N N . VAL A 1 382 ? -17.094 -11.703 -31 1 86.12 382 VAL A N 1
ATOM 3062 C CA . VAL A 1 382 ? -16.062 -12.523 -31.625 1 86.12 382 VAL A CA 1
ATOM 3063 C C . VAL A 1 382 ? -16.125 -13.945 -31.062 1 86.12 382 VAL A C 1
ATOM 3065 O O . VAL A 1 382 ? -16 -14.148 -29.859 1 86.12 382 VAL A O 1
ATOM 3068 N N . ASN A 1 383 ? -16.484 -14.812 -31.891 1 81.56 383 ASN A N 1
ATOM 3069 C 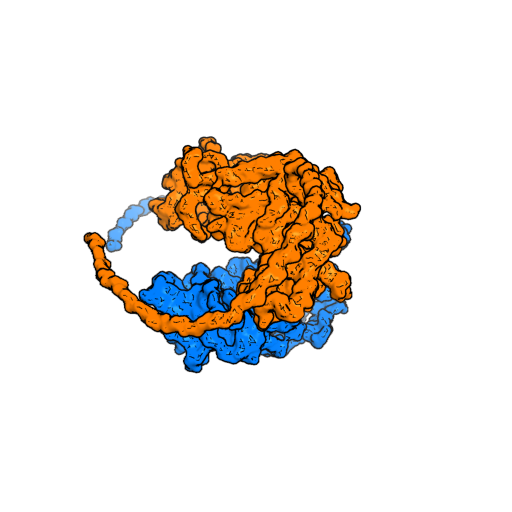CA . ASN A 1 383 ? -16.516 -16.219 -31.5 1 81.56 383 ASN A CA 1
ATOM 3070 C C . ASN A 1 383 ? -15.625 -17.062 -32.406 1 81.56 383 ASN A C 1
ATOM 3072 O O . ASN A 1 383 ? -16.031 -17.438 -33.5 1 81.56 383 ASN A O 1
ATOM 3076 N N . ASN A 1 384 ? -14.398 -16.766 -32.438 1 65.31 384 ASN A N 1
ATOM 3077 C CA . ASN A 1 384 ? -13.562 -17.547 -33.344 1 65.31 384 ASN A CA 1
ATOM 3078 C C . ASN A 1 384 ? -12.43 -18.234 -32.594 1 65.31 384 ASN A C 1
ATOM 3080 O O . ASN A 1 384 ? -11.586 -17.562 -31.984 1 65.31 384 ASN A O 1
ATOM 3084 N N . SER A 1 385 ? -12.539 -19.562 -32.625 1 59.75 385 SER A N 1
ATOM 3085 C CA . SER A 1 385 ? -11.539 -20.375 -31.969 1 59.75 385 SER A CA 1
ATOM 3086 C C . SER A 1 385 ? -10.148 -20.125 -32.531 1 59.75 385 SER A C 1
ATOM 3088 O O . SER A 1 385 ? -9.141 -20.469 -31.906 1 59.75 385 SER A O 1
ATOM 3090 N N . ARG A 1 386 ? -10.086 -19.516 -33.688 1 53.97 386 ARG A N 1
ATOM 3091 C CA . ARG A 1 386 ? -8.789 -19.469 -34.375 1 53.97 386 ARG A CA 1
ATOM 3092 C C . ARG A 1 386 ? -8.172 -18.062 -34.281 1 53.97 386 ARG A C 1
ATOM 3094 O O . ARG A 1 386 ? -7.133 -17.797 -34.875 1 53.97 386 ARG A O 1
ATOM 3101 N N . LEU A 1 387 ? -8.82 -17.219 -33.5 1 60.47 387 LEU A N 1
ATOM 3102 C CA . LEU A 1 387 ? -8.297 -15.852 -33.5 1 60.47 387 LEU A CA 1
ATOM 3103 C C . LEU A 1 387 ? -7.133 -15.711 -32.531 1 60.47 387 LEU A C 1
ATOM 3105 O O . LEU A 1 387 ? -7.145 -16.312 -31.453 1 60.47 387 LEU A O 1
ATOM 3109 N N . GLU A 1 388 ? -6.078 -15.148 -33.156 1 62.94 388 GLU A N 1
ATOM 3110 C CA . GLU A 1 388 ? -4.91 -14.773 -32.344 1 62.94 388 GLU A CA 1
ATOM 3111 C C . GLU A 1 388 ? -5.273 -13.734 -31.297 1 62.94 388 GLU A C 1
ATOM 3113 O O . GLU A 1 388 ? -4.582 -13.609 -30.281 1 62.94 388 GLU A O 1
ATOM 3118 N N . GLU A 1 389 ? -6.422 -13.156 -31.547 1 70.69 389 GLU A N 1
ATOM 3119 C CA . GLU A 1 389 ? -6.855 -12.164 -30.562 1 70.69 389 GLU A CA 1
ATOM 3120 C C . GLU A 1 389 ? -7.625 -12.812 -29.422 1 70.69 389 GLU A C 1
ATOM 3122 O O . GLU A 1 389 ? -8.422 -13.727 -29.641 1 70.69 389 GLU A O 1
ATOM 3127 N N . GLY A 1 390 ? -7.246 -12.438 -28.297 1 78.62 390 GLY A N 1
ATOM 3128 C CA . GLY A 1 390 ? -7.965 -12.93 -27.141 1 78.62 390 GLY A CA 1
ATOM 3129 C C . GLY A 1 390 ? -7.664 -14.383 -26.828 1 78.62 390 GLY A C 1
ATOM 3130 O O . GLY A 1 390 ? -8.562 -15.148 -26.453 1 78.62 390 GLY A O 1
ATOM 3131 N N . VAL A 1 391 ? -6.465 -14.852 -27.109 1 83.56 391 VAL A N 1
ATOM 3132 C CA . VAL A 1 391 ? -6.098 -16.25 -26.906 1 83.56 391 VAL A CA 1
ATOM 3133 C C . VAL A 1 391 ? -6.27 -16.625 -25.438 1 83.56 391 VAL A C 1
ATOM 3135 O O . VAL A 1 391 ? -6.52 -17.797 -25.125 1 83.56 391 VAL A O 1
ATOM 3138 N N . ASP A 1 392 ? -6.195 -15.664 -24.594 1 89.69 392 ASP A N 1
ATOM 3139 C CA . ASP A 1 392 ? -6.266 -15.883 -23.156 1 89.69 392 ASP A CA 1
ATOM 3140 C C . ASP A 1 392 ? -7.711 -15.805 -22.656 1 89.69 392 ASP A C 1
ATOM 3142 O O . ASP A 1 392 ? -7.953 -15.742 -21.453 1 89.69 392 ASP A O 1
ATOM 3146 N N . ARG A 1 393 ? -8.688 -15.82 -23.484 1 91 393 ARG A N 1
ATOM 3147 C CA . ARG A 1 393 ? -10.086 -15.695 -23.109 1 91 393 ARG A CA 1
ATOM 3148 C C . ARG A 1 393 ? -10.547 -16.906 -22.297 1 91 393 ARG A C 1
ATOM 3150 O O . ARG A 1 393 ? -9.984 -18 -22.422 1 91 393 ARG A O 1
ATOM 3157 N N . ILE A 1 394 ? -11.5 -16.703 -21.484 1 91.88 394 ILE A N 1
ATOM 3158 C CA . ILE A 1 394 ? -12.234 -17.781 -20.844 1 91.88 394 ILE A CA 1
ATOM 3159 C C . ILE A 1 394 ? -13.414 -18.203 -21.703 1 91.88 394 ILE A C 1
ATOM 3161 O O . ILE A 1 394 ? -14.273 -17.375 -22.047 1 91.88 394 ILE A O 1
ATOM 3165 N N . GLY A 1 395 ? -13.414 -19.438 -22.078 1 89.06 395 GLY A N 1
ATOM 3166 C CA . GLY A 1 395 ? -14.414 -19.891 -23.031 1 89.06 395 GLY A CA 1
ATOM 3167 C C . GLY A 1 395 ? -14 -19.688 -24.469 1 89.06 395 GLY A C 1
ATOM 3168 O O . GLY A 1 395 ? -12.828 -19.844 -24.812 1 89.06 395 GLY A O 1
ATOM 3169 N N . ASN A 1 396 ? -15.016 -19.359 -25.312 1 87.81 396 ASN A N 1
ATOM 3170 C CA . ASN A 1 396 ? -14.719 -19.391 -26.75 1 87.81 396 ASN A CA 1
ATOM 3171 C C . ASN A 1 396 ? -14.961 -18.031 -27.391 1 87.81 396 ASN A C 1
ATOM 3173 O O . ASN A 1 396 ? -14.703 -17.844 -28.578 1 87.81 396 ASN A O 1
ATOM 3177 N N . SER A 1 397 ? -15.445 -17.109 -26.578 1 88.88 397 SER A N 1
ATOM 3178 C CA . SER A 1 397 ? -15.828 -15.859 -27.203 1 88.88 397 SER A CA 1
ATOM 3179 C C . SER A 1 397 ? -15.5 -14.664 -26.312 1 88.88 397 SER A C 1
ATOM 3181 O O . SER A 1 397 ? -15.188 -14.836 -25.141 1 88.88 397 SER A O 1
ATOM 3183 N N . PHE A 1 398 ? -15.469 -13.492 -26.922 1 90.25 398 PHE A N 1
ATOM 3184 C CA . PHE A 1 398 ? -15.422 -12.211 -26.234 1 90.25 398 PHE A CA 1
ATOM 3185 C C . PHE A 1 398 ? -16.141 -11.141 -27.031 1 90.25 398 PHE A C 1
ATOM 3187 O O . PHE A 1 398 ? -16.5 -11.352 -28.188 1 90.25 398 PHE A O 1
ATOM 3194 N N . VAL A 1 399 ? -16.5 -10.109 -26.391 1 91.19 399 VAL A N 1
ATOM 3195 C CA . VAL A 1 399 ? -17.125 -8.953 -27.016 1 91.19 399 VAL A CA 1
ATOM 3196 C C . VAL A 1 399 ? -16.172 -7.762 -26.969 1 91.19 399 VAL A C 1
ATOM 3198 O O . VAL A 1 399 ? -15.477 -7.551 -25.984 1 91.19 399 VAL A O 1
ATOM 3201 N N . PHE A 1 400 ? -16.141 -7.098 -28.078 1 90.5 400 PHE A N 1
ATOM 3202 C CA . PHE A 1 400 ? -15.156 -6.031 -28.203 1 90.5 400 PHE A CA 1
ATOM 3203 C C . PHE A 1 400 ? -15.789 -4.781 -28.812 1 90.5 400 PHE A C 1
ATOM 3205 O O . PHE A 1 400 ? -16.703 -4.875 -29.625 1 90.5 400 PHE A O 1
ATOM 3212 N N . LEU A 1 401 ? -15.43 -3.604 -28.25 1 92.69 401 LEU A N 1
ATOM 3213 C CA . LEU A 1 401 ? -15.797 -2.301 -28.797 1 92.69 401 LEU A CA 1
ATOM 3214 C C . LEU A 1 401 ? -14.555 -1.551 -29.281 1 92.69 401 LEU A C 1
ATOM 3216 O O . LEU A 1 401 ? -13.68 -1.213 -28.484 1 92.69 401 LEU A O 1
ATOM 3220 N N . PRO A 1 402 ? -14.438 -1.277 -30.609 1 91.06 402 PRO A N 1
ATOM 3221 C CA . PRO A 1 402 ? -13.305 -0.488 -31.109 1 91.06 402 PRO A CA 1
ATOM 3222 C C . PRO A 1 402 ? -13.258 0.912 -30.5 1 91.06 402 PRO A C 1
ATOM 3224 O O . PRO A 1 402 ? -14.273 1.418 -30.016 1 91.06 402 PRO A O 1
ATOM 3227 N N . PRO A 1 403 ? -12.086 1.509 -30.516 1 91.5 403 PRO A N 1
ATOM 3228 C CA . PRO A 1 403 ? -11.984 2.879 -30 1 91.5 403 PRO A CA 1
ATOM 3229 C C . PRO A 1 403 ? -12.812 3.873 -30.828 1 91.5 403 PRO A C 1
ATOM 3231 O O . PRO A 1 403 ? -13.109 3.617 -31.984 1 91.5 403 PRO A O 1
ATOM 3234 N N . TYR A 1 404 ? -13.195 4.934 -30.203 1 93.5 404 TYR A N 1
ATOM 3235 C CA . TYR A 1 404 ? -13.867 6.078 -30.812 1 93.5 404 TYR A CA 1
ATOM 3236 C C . TYR A 1 404 ? -15.227 5.68 -31.375 1 93.5 404 TYR A C 1
ATOM 3238 O O . TYR A 1 404 ? -15.531 5.949 -32.531 1 93.5 404 TYR A O 1
ATOM 3246 N N . PRO A 1 405 ? -16.031 5.086 -30.562 1 94.94 405 PRO A N 1
ATOM 3247 C CA . PRO A 1 405 ? -17.391 4.812 -31.047 1 94.94 405 PRO A CA 1
ATOM 3248 C C . PRO A 1 405 ? -18.125 6.082 -31.453 1 94.94 405 PRO A C 1
ATOM 3250 O O . PRO A 1 405 ? -18 7.117 -30.797 1 94.94 405 PRO A O 1
ATOM 3253 N N . LYS A 1 406 ? -18.969 5.996 -32.469 1 95.44 406 LYS A N 1
ATOM 3254 C CA . LYS A 1 406 ? -19.672 7.145 -33.031 1 95.44 406 LYS A CA 1
ATOM 3255 C C . LYS A 1 406 ? -20.734 7.664 -32.062 1 95.44 406 LYS A C 1
ATOM 3257 O O . LYS A 1 406 ? -21.078 8.844 -32.094 1 95.44 406 LYS A O 1
ATOM 3262 N N . LYS A 1 407 ? -21.312 6.777 -31.266 1 96.19 407 LYS A N 1
ATOM 3263 C CA . LYS A 1 407 ? -22.297 7.117 -30.234 1 96.19 407 LYS A CA 1
ATOM 3264 C C . LYS A 1 407 ? -21.969 6.418 -28.922 1 96.19 407 LYS A C 1
ATOM 3266 O O . LYS A 1 407 ? -21.281 5.395 -28.906 1 96.19 407 LYS A O 1
ATOM 3271 N N . ALA A 1 408 ? -22.469 7.125 -27.844 1 96.94 408 ALA A N 1
ATOM 3272 C CA . ALA A 1 408 ? -22.391 6.418 -26.562 1 96.94 408 ALA A CA 1
ATOM 3273 C C . ALA A 1 408 ? -23.094 5.066 -26.656 1 96.94 408 ALA A C 1
ATOM 3275 O O . ALA A 1 408 ? -24.141 4.938 -27.297 1 96.94 408 ALA A O 1
ATOM 3276 N N . THR A 1 409 ? -22.547 4.027 -26.031 1 97.38 409 THR A N 1
ATOM 3277 C CA . THR A 1 409 ? -23.094 2.676 -26.125 1 97.38 409 THR A CA 1
ATOM 3278 C C . THR A 1 409 ? -22.906 1.925 -24.812 1 97.38 409 THR A C 1
ATOM 3280 O O . THR A 1 409 ? -22.109 2.336 -23.969 1 97.38 409 THR A O 1
ATOM 3283 N N . THR A 1 410 ? -23.75 0.882 -24.641 1 96.62 410 THR A N 1
ATOM 3284 C CA . THR A 1 410 ? -23.75 0.183 -23.359 1 96.62 410 THR A CA 1
ATOM 3285 C C . THR A 1 410 ? -23.734 -1.329 -23.562 1 96.62 410 THR A C 1
ATOM 3287 O O . THR A 1 410 ? -24.406 -1.843 -24.469 1 96.62 410 THR A O 1
ATOM 3290 N N . PHE A 1 411 ? -22.891 -2.027 -22.875 1 96 411 PHE A N 1
ATOM 3291 C CA . PHE A 1 411 ? -22.938 -3.469 -22.656 1 96 411 PHE A CA 1
ATOM 3292 C C . PHE A 1 411 ? -23.438 -3.789 -21.25 1 96 411 PHE A C 1
ATOM 3294 O O . PHE A 1 411 ? -22.922 -3.271 -20.266 1 96 411 PHE A O 1
ATOM 3301 N N . SER A 1 412 ? -24.453 -4.684 -21.109 1 95 412 SER A N 1
ATOM 3302 C CA . SER A 1 412 ? -25.047 -4.938 -19.812 1 95 412 SER A CA 1
ATOM 3303 C C . SER A 1 412 ? -24.969 -6.418 -19.438 1 95 412 SER A C 1
ATOM 3305 O O . SER A 1 412 ? -25.25 -7.281 -20.281 1 95 412 SER A O 1
ATOM 3307 N N . TRP A 1 413 ? -24.594 -6.676 -18.172 1 95.19 413 TRP A N 1
ATOM 3308 C CA . TRP A 1 413 ? -24.672 -8.008 -17.594 1 95.19 413 TRP A CA 1
ATOM 3309 C C . TRP A 1 413 ? -25.922 -8.148 -16.719 1 95.19 413 TRP A C 1
ATOM 3311 O O . TRP A 1 413 ? -26.281 -7.227 -15.992 1 95.19 413 TRP A O 1
ATOM 3321 N N . SER A 1 414 ? -26.578 -9.25 -16.859 1 93.94 414 SER A N 1
ATOM 3322 C CA . SER A 1 414 ? -27.578 -9.703 -15.914 1 93.94 414 SER A CA 1
ATOM 3323 C C . SER A 1 414 ? -27.203 -11.039 -15.289 1 93.94 414 SER A C 1
ATOM 3325 O O . SER A 1 414 ? -26.516 -11.852 -15.914 1 93.94 414 SER A O 1
ATOM 3327 N N . VAL A 1 415 ? -27.625 -11.273 -14.008 1 94.38 415 VAL A N 1
ATOM 3328 C CA . VAL A 1 415 ? -27.203 -12.5 -13.344 1 94.38 415 VAL A CA 1
ATOM 3329 C C . VAL A 1 415 ? -28.312 -13.016 -12.445 1 94.38 415 VAL A C 1
ATOM 3331 O O . VAL A 1 415 ? -29.094 -12.227 -11.891 1 94.38 415 VAL A O 1
ATOM 3334 N N . ILE A 1 416 ? -28.469 -14.273 -12.398 1 94.44 416 ILE A N 1
ATOM 3335 C CA . ILE A 1 416 ? -29.312 -14.93 -11.406 1 94.44 416 ILE A CA 1
ATOM 3336 C C . ILE A 1 416 ? -28.453 -15.453 -10.258 1 94.44 416 ILE A C 1
ATOM 3338 O O . ILE A 1 416 ? -27.578 -16.312 -10.469 1 94.44 416 ILE A O 1
ATOM 3342 N N . LEU A 1 417 ? -28.672 -14.914 -9.102 1 95.56 417 LEU A N 1
ATOM 3343 C CA . LEU A 1 417 ? -27.875 -15.305 -7.949 1 95.56 417 LEU A CA 1
ATOM 3344 C C . LEU A 1 417 ? -28.656 -16.234 -7.027 1 95.56 417 LEU A C 1
ATOM 3346 O O . LEU A 1 417 ? -29.859 -16.062 -6.848 1 95.56 417 LEU A O 1
ATOM 3350 N N . PRO A 1 418 ? -28.016 -17.188 -6.402 1 96.44 418 PRO A N 1
ATOM 3351 C CA . PRO A 1 418 ? -28.719 -18.188 -5.586 1 96.44 418 PRO A CA 1
ATOM 3352 C C . PRO A 1 418 ? -29.094 -17.656 -4.207 1 96.44 418 PRO A C 1
ATOM 3354 O O . PRO A 1 418 ? -29.969 -18.219 -3.549 1 96.44 418 PRO A O 1
ATOM 3357 N N . GLU A 1 419 ? -28.406 -16.609 -3.715 1 95.06 419 GLU A N 1
ATOM 3358 C CA . GLU A 1 419 ? -28.625 -16.078 -2.375 1 95.06 419 GLU A CA 1
ATOM 3359 C C . GLU A 1 419 ? -28.469 -14.555 -2.359 1 95.06 419 GLU A C 1
ATOM 3361 O O . GLU A 1 419 ? -27.719 -13.992 -3.164 1 95.06 419 GLU A O 1
ATOM 3366 N N . ASP A 1 420 ? -29.188 -13.992 -1.4 1 92.5 420 ASP A N 1
ATOM 3367 C CA . ASP A 1 420 ? -28.875 -12.602 -1.086 1 92.5 420 ASP A CA 1
ATOM 3368 C C . ASP A 1 420 ? -27.516 -12.492 -0.412 1 92.5 420 ASP A C 1
ATOM 3370 O O . ASP A 1 420 ? -27.078 -13.422 0.269 1 92.5 420 ASP A O 1
ATOM 3374 N N . GLY A 1 421 ? -26.859 -11.398 -0.66 1 92.38 421 GLY A N 1
ATOM 3375 C CA . GLY A 1 421 ? -25.656 -11.203 0.123 1 92.38 421 GLY A CA 1
ATOM 3376 C C . GLY A 1 421 ? -24.688 -10.219 -0.509 1 92.38 421 GLY A C 1
ATOM 3377 O O . GLY A 1 421 ? -25.031 -9.531 -1.476 1 92.38 421 GLY A O 1
ATOM 3378 N N . LEU A 1 422 ? -23.578 -10.008 0.226 1 94.62 422 LEU A N 1
ATOM 3379 C CA . LEU A 1 422 ? -22.469 -9.188 -0.266 1 94.62 422 LEU A CA 1
ATOM 3380 C C . LEU A 1 422 ? -21.625 -9.953 -1.279 1 94.62 422 LEU A C 1
ATOM 3382 O O . LEU A 1 422 ? -21.109 -11.023 -0.97 1 94.62 422 LEU A O 1
ATOM 3386 N N . TYR A 1 423 ? -21.547 -9.414 -2.506 1 96.62 423 TYR A N 1
ATOM 3387 C CA . TYR A 1 423 ? -20.812 -10.07 -3.582 1 96.62 423 TYR A CA 1
ATOM 3388 C C . TYR A 1 423 ? -19.641 -9.203 -4.055 1 96.62 423 TYR A C 1
ATOM 3390 O O . TYR A 1 423 ? -19.797 -7.992 -4.23 1 96.62 423 TYR A O 1
ATOM 3398 N N . GLU A 1 424 ? -18.516 -9.805 -4.199 1 97.5 424 GLU A N 1
ATOM 3399 C CA . GLU A 1 424 ? -17.422 -9.227 -4.973 1 97.5 424 GLU A CA 1
ATOM 3400 C C . GLU A 1 424 ? -17.656 -9.383 -6.469 1 97.5 424 GLU A C 1
ATOM 3402 O O . GLU A 1 424 ? -17.891 -10.492 -6.953 1 97.5 424 GLU A O 1
ATOM 3407 N N . VAL A 1 425 ? -17.594 -8.258 -7.18 1 97.38 425 VAL A N 1
ATOM 3408 C CA . VAL A 1 425 ? -17.797 -8.289 -8.625 1 97.38 425 VAL A CA 1
ATOM 3409 C C . VAL A 1 425 ? -16.484 -8.016 -9.344 1 97.38 425 VAL A C 1
ATOM 3411 O O . VAL A 1 425 ? -15.875 -6.961 -9.148 1 97.38 425 VAL A O 1
ATOM 3414 N N . THR A 1 426 ? -16.078 -8.969 -10.188 1 97.5 426 THR A N 1
ATOM 3415 C CA . THR A 1 426 ? -14.836 -8.844 -10.938 1 97.5 426 THR A CA 1
ATOM 3416 C C . THR A 1 426 ? -15.078 -9.117 -12.422 1 97.5 426 THR A C 1
ATOM 3418 O O . THR A 1 426 ? -15.984 -9.875 -12.781 1 97.5 426 THR A O 1
ATOM 3421 N N . VAL A 1 427 ? -14.289 -8.461 -13.281 1 96.31 427 VAL A N 1
ATOM 3422 C CA . VAL A 1 427 ? -14.398 -8.641 -14.727 1 96.31 427 VAL A CA 1
ATOM 3423 C C . VAL A 1 427 ? -13.07 -9.148 -15.281 1 96.31 427 VAL A C 1
ATOM 3425 O O . VAL A 1 427 ? -12 -8.82 -14.766 1 96.31 427 VAL A O 1
ATOM 3428 N N . TYR A 1 428 ? -13.188 -10 -16.281 1 95 428 TYR A N 1
ATOM 3429 C CA . TYR A 1 428 ? -12.031 -10.531 -17 1 95 428 TYR A CA 1
ATOM 3430 C C . TYR A 1 428 ? -11.961 -9.977 -18.422 1 95 428 TYR A C 1
ATOM 3432 O O . TYR A 1 428 ? -12.945 -10.008 -19.156 1 95 428 TYR A O 1
ATOM 3440 N N . SER A 1 429 ? -10.852 -9.461 -18.75 1 90.31 429 SER A N 1
ATOM 3441 C CA . SER A 1 429 ? -10.625 -8.945 -20.094 1 90.31 429 SER A CA 1
ATOM 3442 C C . SER A 1 429 ? -9.523 -9.727 -20.812 1 90.31 429 SER A C 1
ATOM 3444 O O . SER A 1 429 ? -8.398 -9.82 -20.328 1 90.31 429 SER A O 1
ATOM 3446 N N . SER A 1 430 ? -9.852 -10.234 -21.984 1 88.94 430 SER A N 1
ATOM 3447 C CA . SER A 1 430 ? -8.859 -10.938 -22.797 1 88.94 430 SER A CA 1
ATOM 3448 C C . SER A 1 430 ? -7.996 -9.953 -23.578 1 88.94 430 SER A C 1
ATOM 3450 O O . SER A 1 430 ? -8.398 -8.805 -23.797 1 88.94 430 SER A O 1
ATOM 3452 N N . THR A 1 431 ? -6.828 -10.461 -23.938 1 85.75 431 THR A N 1
ATOM 3453 C CA . THR A 1 431 ? -5.852 -9.617 -24.625 1 85.75 431 THR A CA 1
ATOM 3454 C C . THR A 1 431 ? -6.328 -9.266 -26.031 1 85.75 431 THR A C 1
ATOM 3456 O O . THR A 1 431 ? -6.891 -10.109 -26.734 1 85.75 431 THR A O 1
ATOM 3459 N N . LEU A 1 432 ? -6.113 -7.973 -26.359 1 75.81 432 LEU A N 1
ATOM 3460 C CA . LEU A 1 432 ? -6.273 -7.52 -27.734 1 75.81 432 LEU A CA 1
ATOM 3461 C C . LEU A 1 432 ? -4.934 -7.09 -28.328 1 75.81 432 LEU A C 1
ATOM 3463 O O . LEU A 1 432 ? -4.078 -6.559 -27.609 1 75.81 432 LEU A O 1
ATOM 3467 N N . SER A 1 433 ? -4.77 -7.512 -29.531 1 64.88 433 SER A N 1
ATOM 3468 C CA . SER A 1 433 ? -3.518 -7.191 -30.203 1 64.88 433 SER A CA 1
ATOM 3469 C C . SER A 1 433 ? -3.178 -5.711 -30.062 1 64.88 433 SER A C 1
ATOM 3471 O O . SER A 1 433 ? -2.002 -5.34 -30.016 1 64.88 433 SER A O 1
ATOM 3473 N N . THR A 1 434 ? -4.219 -4.914 -30.125 1 60.16 434 THR A N 1
ATOM 3474 C CA . THR A 1 434 ? -3.953 -3.484 -30.016 1 60.16 434 THR A CA 1
ATOM 3475 C C . THR A 1 434 ? -3.713 -3.088 -28.562 1 60.16 434 THR A C 1
ATOM 3477 O O . THR A 1 434 ? -3.629 -1.899 -28.25 1 60.16 434 THR A O 1
ATOM 3480 N N . SER A 1 435 ? -3.773 -4.098 -27.812 1 59.47 435 SER A N 1
ATOM 3481 C CA . SER A 1 435 ? -3.672 -3.818 -26.375 1 59.47 435 SER A CA 1
ATOM 3482 C C . SER A 1 435 ? -2.307 -3.242 -26.031 1 59.47 435 SER A C 1
ATOM 3484 O O . SER A 1 435 ? -1.294 -3.943 -26.094 1 59.47 435 SER A O 1
ATOM 3486 N N . SER A 1 436 ? -2.186 -1.968 -26.5 1 57.09 436 SER A N 1
ATOM 3487 C CA . SER A 1 436 ? -1 -1.213 -26.109 1 57.09 436 SER A CA 1
ATOM 3488 C C . SER A 1 436 ? -0.837 -1.184 -24.594 1 57.09 436 SER A C 1
ATOM 3490 O O . SER A 1 436 ? -1.743 -1.581 -23.859 1 57.09 436 SER A O 1
ATOM 3492 N N . SER A 1 437 ? 0.368 -0.843 -24.172 1 57.22 437 SER A N 1
ATOM 3493 C CA . SER A 1 437 ? 0.913 -0.689 -22.828 1 57.22 437 SER A CA 1
ATOM 3494 C C . SER A 1 437 ? 0.081 0.286 -22 1 57.22 437 SER A C 1
ATOM 3496 O O . SER A 1 437 ? 0.379 0.528 -20.828 1 57.22 437 SER A O 1
ATOM 3498 N N . SER A 1 438 ? -1.09 0.61 -22.609 1 58.72 438 SER A N 1
ATOM 3499 C CA . SER A 1 438 ? -1.684 1.731 -21.891 1 58.72 438 SER A CA 1
ATOM 3500 C C . SER A 1 438 ? -2.703 1.251 -20.859 1 58.72 438 SER A C 1
ATOM 3502 O O . SER A 1 438 ? -3.498 0.352 -21.141 1 58.72 438 SER A O 1
ATOM 3504 N N . GLN A 1 439 ? -2.539 1.634 -19.688 1 68.88 439 GLN A N 1
ATOM 3505 C CA . GLN A 1 439 ? -3.508 1.444 -18.609 1 68.88 439 GLN A CA 1
ATOM 3506 C C . GLN A 1 439 ? -4.598 2.51 -18.656 1 68.88 439 GLN A C 1
ATOM 3508 O O . GLN A 1 439 ? -4.305 3.701 -18.781 1 68.88 439 GLN A O 1
ATOM 3513 N N . TYR A 1 440 ? -5.836 2.084 -19.016 1 82.81 440 TYR A N 1
ATOM 3514 C CA . TYR A 1 440 ? -6.977 2.992 -18.984 1 82.81 440 TYR A CA 1
ATOM 3515 C C . TYR A 1 440 ? -8.125 2.4 -18.172 1 82.81 440 TYR A C 1
ATOM 3517 O O . TYR A 1 440 ? -8.078 1.234 -17.781 1 82.81 440 TYR A O 1
ATOM 3525 N N . SER A 1 441 ? -9.023 3.301 -17.891 1 89.69 441 SER A N 1
ATOM 3526 C CA . SER A 1 441 ? -10.18 2.877 -17.094 1 89.69 441 SER A CA 1
ATOM 3527 C C . SER A 1 441 ? -11.438 2.795 -17.953 1 89.69 441 SER A C 1
ATOM 3529 O O . SER A 1 441 ? -11.609 3.58 -18.891 1 89.69 441 SER A O 1
ATOM 3531 N N . VAL A 1 442 ? -12.266 1.868 -17.609 1 92.31 442 VAL A N 1
ATOM 3532 C CA . VAL A 1 442 ? -13.523 1.648 -18.297 1 92.31 442 VAL A CA 1
ATOM 3533 C C . VAL A 1 442 ? -14.688 2.07 -17.406 1 92.31 442 VAL A C 1
ATOM 3535 O O . VAL A 1 442 ? -14.844 1.557 -16.297 1 92.31 442 VAL A O 1
ATOM 3538 N N . PRO A 1 443 ? -15.516 2.971 -17.906 1 94.5 443 PRO A N 1
ATOM 3539 C CA . PRO A 1 443 ? -16.656 3.4 -17.094 1 94.5 443 PRO A CA 1
ATOM 3540 C C . PRO A 1 443 ? -17.766 2.352 -17.016 1 94.5 443 PRO A C 1
ATOM 3542 O O . PRO A 1 443 ? -18.031 1.675 -18.016 1 94.5 443 PRO A O 1
ATOM 3545 N N . CYS A 1 444 ? -18.375 2.275 -15.867 1 95.75 444 CYS A N 1
ATOM 3546 C CA . CYS A 1 444 ? -19.516 1.377 -15.719 1 95.75 444 CYS A CA 1
ATOM 3547 C C . CYS A 1 444 ? -20.453 1.856 -14.609 1 95.75 444 CYS A C 1
ATOM 3549 O O . CYS A 1 444 ? -20.109 2.762 -13.852 1 95.75 444 CYS A O 1
ATOM 3551 N N . VAL A 1 445 ? -21.641 1.314 -14.695 1 94.75 445 VAL A N 1
ATOM 3552 C CA . VAL A 1 445 ? -22.656 1.529 -13.68 1 94.75 445 VAL A CA 1
ATOM 3553 C C . VAL A 1 445 ? -23.062 0.193 -13.055 1 94.75 445 VAL A C 1
ATOM 3555 O O . VAL A 1 445 ? -23.203 -0.81 -13.758 1 94.75 445 VAL A O 1
ATOM 3558 N N . VAL A 1 446 ? -23.125 0.171 -11.766 1 94.12 446 VAL A N 1
ATOM 3559 C CA . VAL A 1 446 ? -23.594 -1.033 -11.078 1 94.12 446 VAL A CA 1
ATOM 3560 C C . VAL A 1 446 ? -24.922 -0.761 -10.391 1 94.12 446 VAL A C 1
ATOM 3562 O O . VAL A 1 446 ? -25.062 0.21 -9.641 1 94.12 446 VAL A O 1
ATOM 3565 N N . ASN A 1 447 ? -25.812 -1.612 -10.719 1 91.88 447 ASN A N 1
ATOM 3566 C CA . ASN A 1 447 ? -27.109 -1.581 -10.055 1 91.88 447 ASN A CA 1
ATOM 3567 C C . ASN A 1 447 ? -27.172 -2.551 -8.875 1 91.88 447 ASN A C 1
ATOM 3569 O O . ASN A 1 447 ? -26.797 -3.721 -9.016 1 91.88 447 ASN A O 1
ATOM 3573 N N . TYR A 1 448 ? -27.453 -2.031 -7.672 1 84.19 448 TYR A N 1
ATOM 3574 C CA . TYR A 1 448 ? -27.422 -2.84 -6.457 1 84.19 448 TYR A CA 1
ATOM 3575 C C . TYR A 1 448 ? -28.641 -2.549 -5.578 1 84.19 448 TYR A C 1
ATOM 3577 O O . TYR A 1 448 ? -29.469 -1.694 -5.91 1 84.19 448 TYR A O 1
ATOM 3585 N N . TYR A 1 449 ? -28.891 -3.518 -4.609 1 72.75 449 TYR A N 1
ATOM 3586 C CA . TYR A 1 449 ? -29.984 -3.453 -3.654 1 72.75 449 TYR A CA 1
ATOM 3587 C C . TYR A 1 449 ? -29.5 -3.002 -2.283 1 72.75 449 TYR A C 1
ATOM 3589 O O . TYR A 1 449 ? -28.281 -2.971 -2.029 1 72.75 449 TYR A O 1
ATOM 3597 N N . PRO A 1 450 ? -30.766 -2.662 -1.452 1 60.91 450 PRO A N 1
ATOM 3598 C CA . PRO A 1 450 ? -32.219 -2.738 -1.517 1 60.91 450 PRO A CA 1
ATOM 3599 C C . PRO A 1 450 ? -32.844 -1.547 -2.24 1 60.91 450 PRO A C 1
ATOM 3601 O O . PRO A 1 450 ? -34 -1.61 -2.662 1 60.91 450 PRO A O 1
ATOM 3604 N N . VAL A 1 451 ? -31.938 -0.436 -2.342 1 57.09 451 VAL A N 1
ATOM 3605 C CA . VAL A 1 451 ? -32.625 0.653 -3.01 1 57.09 451 VAL A CA 1
ATOM 3606 C C . VAL A 1 451 ? -32.125 0.804 -4.438 1 57.09 451 VAL A C 1
ATOM 3608 O O . VAL A 1 451 ? -30.938 0.596 -4.699 1 57.09 451 VAL A O 1
ATOM 3611 N N . ALA A 1 452 ? -33.094 0.535 -5.367 1 59.69 452 ALA A N 1
ATOM 3612 C CA . ALA A 1 452 ? -32.75 0.728 -6.777 1 59.69 452 ALA A CA 1
ATOM 3613 C C . ALA A 1 452 ? -31.719 1.837 -6.945 1 59.69 452 ALA A C 1
ATOM 3615 O O . ALA A 1 452 ? -32.062 2.977 -7.262 1 59.69 452 ALA A O 1
ATOM 3616 N N . SER A 1 453 ? -30.578 1.468 -6.438 1 74.06 453 SER A N 1
ATOM 3617 C CA . SER A 1 453 ? -29.5 2.461 -6.48 1 74.06 453 SER A CA 1
ATOM 3618 C C . SER A 1 453 ? -28.422 2.061 -7.473 1 74.06 453 SER A C 1
ATOM 3620 O O . SER A 1 453 ? -28.297 0.887 -7.832 1 74.06 453 SER A O 1
ATOM 3622 N N . SER A 1 454 ? -28 3.109 -8.125 1 79.31 454 SER A N 1
ATOM 3623 C CA . SER A 1 454 ? -26.891 2.936 -9.047 1 79.31 454 SER A CA 1
ATOM 3624 C C . SER A 1 454 ? -25.719 3.848 -8.68 1 79.31 454 SER A C 1
ATOM 3626 O O . SER A 1 454 ? -25.906 4.883 -8.039 1 79.31 454 SER A O 1
ATOM 3628 N N . SER A 1 455 ? -24.594 3.275 -8.875 1 82.62 455 SER A N 1
ATOM 3629 C CA . SER A 1 455 ? -23.406 4.086 -8.672 1 82.62 455 SER A CA 1
ATOM 3630 C C . SER A 1 455 ? -22.469 4 -9.875 1 82.62 455 SER A C 1
ATOM 3632 O O . SER A 1 455 ? -22.375 2.957 -10.523 1 82.62 455 SER A O 1
ATOM 3634 N N . ASP A 1 456 ? -21.859 5.168 -10.133 1 82.31 456 ASP A N 1
ATOM 3635 C CA . ASP A 1 456 ? -20.844 5.223 -11.18 1 82.31 456 ASP A CA 1
ATOM 3636 C C . ASP A 1 456 ? -19.516 4.676 -10.68 1 82.31 456 ASP A C 1
ATOM 3638 O O . ASP A 1 456 ? -19.062 5.023 -9.586 1 82.31 456 ASP A O 1
ATOM 3642 N N . TYR A 1 457 ? -19.016 3.791 -11.461 1 89.75 457 TYR A N 1
ATOM 3643 C CA . TYR A 1 457 ? -17.703 3.223 -11.195 1 89.75 457 TYR A CA 1
ATOM 3644 C C . TYR A 1 457 ? -16.828 3.24 -12.445 1 89.75 457 TYR A C 1
ATOM 3646 O O . TYR A 1 457 ? -17.25 3.736 -13.492 1 89.75 457 TYR A O 1
ATOM 3654 N N . SER A 1 458 ? -15.641 3.006 -12.312 1 91.81 458 SER A N 1
ATOM 3655 C CA . SER A 1 458 ? -14.672 2.699 -13.367 1 91.81 458 SER A CA 1
ATOM 3656 C C . SER A 1 458 ? -13.664 1.652 -12.906 1 91.81 458 SER A C 1
ATOM 3658 O O . SER A 1 458 ? -13.391 1.534 -11.711 1 91.81 458 SER A O 1
ATOM 3660 N N . TYR A 1 459 ? -13.32 0.828 -13.797 1 89.69 459 TYR A N 1
ATOM 3661 C CA . TYR A 1 459 ? -12.297 -0.155 -13.461 1 89.69 459 TYR A CA 1
ATOM 3662 C C . TYR A 1 459 ? -11.156 -0.122 -14.469 1 89.69 459 TYR A C 1
ATOM 3664 O O . TYR A 1 459 ? -11.375 0.123 -15.656 1 89.69 459 TYR A O 1
ATOM 3672 N N . PRO A 1 460 ? -9.969 -0.294 -13.969 1 87.69 460 PRO A N 1
ATOM 3673 C CA . PRO A 1 460 ? -8.836 -0.363 -14.898 1 87.69 460 PRO A CA 1
ATOM 3674 C C . PRO A 1 460 ? -8.852 -1.631 -15.75 1 87.69 460 PRO A C 1
ATOM 3676 O O . PRO A 1 460 ? -9.172 -2.711 -15.25 1 87.69 460 PRO A O 1
ATOM 3679 N N . ILE A 1 461 ? -8.531 -1.449 -16.938 1 84.69 461 ILE A N 1
ATOM 3680 C CA . ILE A 1 461 ? -8.438 -2.627 -17.797 1 84.69 461 ILE A CA 1
ATOM 3681 C C . ILE A 1 461 ? -7.109 -3.338 -17.562 1 84.69 461 ILE A C 1
ATOM 3683 O O . ILE A 1 461 ? -6.051 -2.707 -17.578 1 84.69 461 ILE A O 1
ATOM 3687 N N . ARG A 1 462 ? -7.195 -4.555 -17.156 1 86.25 462 ARG A N 1
ATOM 3688 C CA . ARG A 1 462 ? -6.062 -5.473 -17.062 1 86.25 462 ARG A CA 1
ATOM 3689 C C . ARG A 1 462 ? -6.309 -6.734 -17.891 1 86.25 462 ARG A C 1
ATOM 3691 O O . ARG A 1 462 ? -7.234 -7.496 -17.594 1 86.25 462 ARG A O 1
ATOM 3698 N N . PHE A 1 463 ? -5.445 -6.871 -18.812 1 86.88 463 PHE A N 1
ATOM 3699 C CA . PHE A 1 463 ? -5.641 -8.023 -19.688 1 86.88 463 PHE A CA 1
ATOM 3700 C C . PHE A 1 463 ? -5.145 -9.297 -19.016 1 86.88 463 PHE A C 1
ATOM 3702 O O . PHE A 1 463 ? -4.207 -9.258 -18.219 1 86.88 463 PHE A O 1
ATOM 3709 N N . SER A 1 464 ? -5.727 -10.383 -19.297 1 89.06 464 SER A N 1
ATOM 3710 C CA . SER A 1 464 ? -5.359 -11.727 -18.859 1 89.06 464 SER A CA 1
ATOM 3711 C C . SER A 1 464 ? -5.504 -11.867 -17.344 1 89.06 464 SER A C 1
ATOM 3713 O O . SER A 1 464 ? -4.754 -12.609 -16.719 1 89.06 464 SER A O 1
ATOM 3715 N N . SER A 1 465 ? -6.371 -11.078 -16.797 1 92.12 465 SER A N 1
ATOM 3716 C CA . SER A 1 465 ? -6.566 -11.125 -15.344 1 92.12 465 SER A CA 1
ATOM 3717 C C . SER A 1 465 ? -7.949 -10.625 -14.953 1 92.12 465 SER A C 1
ATOM 3719 O O . SER A 1 465 ? -8.656 -10.039 -15.773 1 92.12 465 SER A O 1
ATOM 3721 N N . TRP A 1 466 ? -8.32 -10.891 -13.727 1 95.06 466 TRP A N 1
ATOM 3722 C CA . TRP A 1 466 ? -9.547 -10.352 -13.148 1 95.06 466 TRP A CA 1
ATOM 3723 C C . TRP A 1 466 ? -9.305 -8.961 -12.555 1 95.06 466 TRP A C 1
ATOM 3725 O O . TRP A 1 466 ? -8.273 -8.719 -11.93 1 95.06 466 TRP A O 1
ATOM 3735 N N . THR A 1 467 ? -10.211 -8.094 -12.812 1 94.44 467 THR A N 1
ATOM 3736 C CA . THR A 1 467 ? -10.203 -6.762 -12.211 1 94.44 467 THR A CA 1
ATOM 3737 C C . THR A 1 467 ? -11.453 -6.543 -11.367 1 94.44 467 THR A C 1
ATOM 3739 O O . THR A 1 467 ? -12.562 -6.871 -11.789 1 94.44 467 THR A O 1
ATOM 3742 N N . LYS A 1 468 ? -11.266 -6 -10.234 1 96.12 468 LYS A N 1
ATOM 3743 C CA . LYS A 1 468 ? -12.375 -5.797 -9.305 1 96.12 468 LYS A CA 1
ATOM 3744 C C . LYS A 1 468 ? -13.117 -4.5 -9.609 1 96.12 468 LYS A C 1
ATOM 3746 O O . LYS A 1 468 ? -12.5 -3.445 -9.758 1 96.12 468 LYS A O 1
ATOM 3751 N N . ILE A 1 469 ? -14.422 -4.574 -9.719 1 95.56 469 ILE A N 1
ATOM 3752 C CA . ILE A 1 469 ? -15.266 -3.389 -9.82 1 95.56 469 ILE A CA 1
ATOM 3753 C C . ILE A 1 469 ? -15.602 -2.871 -8.422 1 95.56 469 ILE A C 1
ATOM 3755 O O . ILE A 1 469 ? -15.477 -1.674 -8.156 1 95.56 469 ILE A O 1
ATOM 3759 N N . GLY A 1 470 ? -16 -3.818 -7.598 1 95 470 GLY A N 1
ATOM 3760 C CA . GLY A 1 470 ? -16.359 -3.445 -6.238 1 95 470 GLY A CA 1
ATOM 3761 C C . GLY A 1 470 ? -17.094 -4.547 -5.488 1 95 470 GLY A C 1
ATOM 3762 O O . GLY A 1 470 ? -17.078 -5.703 -5.914 1 95 470 GLY A O 1
ATOM 3763 N N . ASP A 1 471 ? -17.562 -4.281 -4.281 1 95.56 471 ASP A N 1
ATOM 3764 C CA . ASP A 1 471 ? -18.344 -5.148 -3.414 1 95.56 471 ASP A CA 1
ATOM 3765 C C . ASP A 1 471 ? -19.766 -4.609 -3.242 1 95.56 471 ASP A C 1
ATOM 3767 O O . ASP A 1 471 ? -19.953 -3.455 -2.848 1 95.56 471 ASP A O 1
ATOM 3771 N N . PHE A 1 472 ? -20.766 -5.426 -3.564 1 94.62 472 PHE A N 1
ATOM 3772 C CA . PHE A 1 472 ? -22.125 -4.906 -3.617 1 94.62 472 PHE A CA 1
ATOM 3773 C C . PHE A 1 472 ? -23.094 -5.875 -2.961 1 94.62 472 PHE A C 1
ATOM 3775 O O . PHE A 1 472 ? -22.922 -7.094 -3.049 1 94.62 472 PHE A O 1
ATOM 3782 N N . LEU A 1 473 ? -24.062 -5.32 -2.357 1 93.06 473 LEU A N 1
ATOM 3783 C CA . LEU A 1 473 ? -25.203 -6.125 -1.907 1 93.06 473 LEU A CA 1
ATOM 3784 C C . LEU A 1 473 ? -26.141 -6.445 -3.066 1 93.06 473 LEU A C 1
ATOM 3786 O O . LEU A 1 473 ? -26.688 -5.539 -3.689 1 93.06 473 LEU A O 1
ATOM 3790 N N . LEU A 1 474 ? -26.312 -7.738 -3.316 1 93.62 474 LEU A N 1
ATOM 3791 C CA . LEU A 1 474 ? -27.172 -8.188 -4.41 1 93.62 474 LEU A CA 1
ATOM 3792 C C . LEU A 1 474 ? -28.203 -9.18 -3.908 1 93.62 474 LEU A C 1
ATOM 3794 O O . LEU A 1 474 ? -28.047 -9.758 -2.83 1 93.62 474 LEU A O 1
ATOM 3798 N N . TYR A 1 475 ? -29.266 -9.359 -4.672 1 91.81 475 TYR A N 1
ATOM 3799 C CA . TYR A 1 475 ? -30.391 -10.18 -4.23 1 91.81 475 TYR A CA 1
ATOM 3800 C C . TYR A 1 475 ? -30.359 -11.555 -4.898 1 91.81 475 TYR A C 1
ATOM 3802 O O . TYR A 1 475 ? -29.797 -11.703 -5.988 1 91.81 475 TYR A O 1
ATOM 3810 N N . GLN A 1 476 ? -30.984 -12.43 -4.148 1 94.62 476 GLN A N 1
ATOM 3811 C CA . GLN A 1 476 ? -31.266 -13.719 -4.762 1 94.62 476 GLN A CA 1
ATOM 3812 C C . GLN A 1 476 ? -32.188 -13.562 -5.973 1 94.62 476 GLN A C 1
ATOM 3814 O O . GLN A 1 476 ? -33.125 -12.781 -5.938 1 94.62 476 GLN A O 1
ATOM 3819 N N . GLY A 1 477 ? -31.891 -14.344 -6.992 1 93.5 477 GLY A N 1
ATOM 3820 C CA . GLY A 1 477 ? -32.688 -14.289 -8.211 1 93.5 477 GLY A CA 1
ATOM 3821 C C . GLY A 1 477 ? -32.062 -13.398 -9.281 1 93.5 477 GLY A C 1
ATOM 3822 O O . GLY A 1 477 ? -30.844 -13.266 -9.352 1 93.5 477 GLY A O 1
ATOM 3823 N N . LEU A 1 478 ? -32.938 -12.898 -10.102 1 92.5 478 LEU A N 1
ATOM 3824 C CA . LEU A 1 478 ? -32.438 -12.172 -11.281 1 92.5 478 LEU A CA 1
ATOM 3825 C C . LEU A 1 478 ? -32.062 -10.742 -10.914 1 92.5 478 LEU A C 1
ATOM 3827 O O . LEU A 1 478 ? -32.906 -9.977 -10.414 1 92.5 478 LEU A O 1
ATOM 3831 N N . ASN A 1 479 ? -30.875 -10.391 -11.031 1 93.12 479 ASN A N 1
ATOM 3832 C CA . ASN A 1 479 ? -30.375 -9.023 -11.055 1 93.12 479 ASN A CA 1
ATOM 3833 C C . ASN A 1 479 ? -30.156 -8.523 -12.477 1 93.12 479 ASN A C 1
ATOM 3835 O O . ASN A 1 479 ? -29.109 -8.781 -13.078 1 93.12 479 ASN A O 1
ATOM 3839 N N . LYS A 1 480 ? -31.109 -7.801 -12.945 1 91.25 480 LYS A N 1
ATOM 3840 C CA . LYS A 1 480 ? -31.094 -7.363 -14.336 1 91.25 480 LYS A CA 1
ATOM 3841 C C . LYS A 1 480 ? -30.188 -6.16 -14.531 1 91.25 480 LYS A C 1
ATOM 3843 O O . LYS A 1 480 ? -30.203 -5.223 -13.734 1 91.25 480 LYS A O 1
ATOM 3848 N N . ASN A 1 481 ? -29.438 -6.191 -15.617 1 92.38 481 ASN A N 1
ATOM 3849 C CA . ASN A 1 481 ? -28.516 -5.105 -15.945 1 92.38 481 ASN A CA 1
ATOM 3850 C C . ASN A 1 481 ? -27.719 -4.668 -14.719 1 92.38 481 ASN A C 1
ATOM 3852 O O . ASN A 1 481 ? -27.625 -3.477 -14.43 1 92.38 481 ASN A O 1
ATOM 3856 N N . VAL A 1 482 ? -27.281 -5.633 -13.969 1 94.31 482 VAL A N 1
ATOM 3857 C CA . VAL A 1 482 ? -26.625 -5.383 -12.695 1 94.31 482 VAL A CA 1
ATOM 3858 C C . VAL A 1 482 ? -25.328 -4.609 -12.922 1 94.31 482 VAL A C 1
ATOM 3860 O O . VAL A 1 482 ? -24.953 -3.746 -12.117 1 94.31 482 VAL A O 1
ATOM 3863 N N . VAL A 1 483 ? -24.578 -4.945 -13.938 1 96.06 483 VAL A N 1
ATOM 3864 C CA . VAL A 1 483 ? -23.375 -4.199 -14.328 1 96.06 483 VAL A CA 1
ATOM 3865 C C . VAL A 1 483 ? -23.531 -3.699 -15.766 1 96.06 483 VAL A C 1
ATOM 3867 O O . VAL A 1 483 ? -23.719 -4.492 -16.688 1 96.06 483 VAL A O 1
ATOM 3870 N N . GLN A 1 484 ? -23.438 -2.4 -15.93 1 96.25 484 GLN A N 1
ATOM 3871 C CA . GLN A 1 484 ? -23.547 -1.775 -17.234 1 96.25 484 GLN A CA 1
ATOM 3872 C C . GLN A 1 484 ? -22.266 -1.042 -17.609 1 96.25 484 GLN A C 1
ATOM 3874 O O . GLN A 1 484 ? -21.953 0.005 -17.047 1 96.25 484 GLN A O 1
ATOM 3879 N N . VAL A 1 485 ? -21.531 -1.627 -18.547 1 96.38 485 VAL A N 1
ATOM 3880 C CA . VAL A 1 485 ? -20.375 -0.928 -19.094 1 96.38 485 VAL A CA 1
ATOM 3881 C C . VAL A 1 485 ? -20.844 0.153 -20.078 1 96.38 485 VAL A C 1
ATOM 3883 O O . VAL A 1 485 ? -21.266 -0.151 -21.188 1 96.38 485 VAL A O 1
ATOM 3886 N N . GLN A 1 486 ? -20.703 1.388 -19.656 1 96.19 486 GLN A N 1
ATOM 3887 C CA . GLN A 1 486 ? -21.188 2.521 -20.438 1 96.19 486 GLN A CA 1
ATOM 3888 C C . GLN A 1 486 ? -20.031 3.314 -21.031 1 96.19 486 GLN A C 1
ATOM 3890 O O . GLN A 1 486 ? -19.422 4.137 -20.359 1 96.19 486 GLN A O 1
ATOM 3895 N N . VAL A 1 487 ? -19.906 3.178 -22.312 1 95.75 487 VAL A N 1
ATOM 3896 C CA . VAL A 1 487 ? -18.781 3.814 -23.016 1 95.75 487 VAL A CA 1
ATOM 3897 C C . VAL A 1 487 ? -19.266 5.09 -23.688 1 95.75 487 VAL A C 1
ATOM 3899 O O . VAL A 1 487 ? -20.188 5.051 -24.531 1 95.75 487 VAL A O 1
ATOM 3902 N N . PRO A 1 488 ? -18.656 6.211 -23.344 1 95.81 488 PRO A N 1
ATOM 3903 C CA . PRO A 1 488 ? -19.078 7.465 -23.969 1 95.81 488 PRO A CA 1
ATOM 3904 C C . PRO A 1 488 ? -18.656 7.574 -25.422 1 95.81 488 PRO A C 1
ATOM 3906 O O . PRO A 1 488 ? -17.797 6.824 -25.875 1 95.81 488 PRO A O 1
ATOM 3909 N N . GLN A 1 489 ? -19.312 8.508 -26.094 1 95.81 489 GLN A N 1
ATOM 3910 C CA . GLN A 1 489 ? -18.922 8.82 -27.469 1 95.81 489 GLN A CA 1
ATOM 3911 C C . GLN A 1 489 ? -17.453 9.234 -27.547 1 95.81 489 GLN A C 1
ATOM 3913 O O . GLN A 1 489 ? -16.969 9.961 -26.672 1 95.81 489 GLN A O 1
ATOM 3918 N N . ASN A 1 490 ? -16.719 8.719 -28.5 1 94.62 490 ASN A N 1
ATOM 3919 C CA . ASN A 1 490 ? -15.344 9.07 -28.844 1 94.62 490 ASN A CA 1
ATOM 3920 C C . ASN A 1 490 ? -14.375 8.57 -27.766 1 94.62 490 ASN A C 1
ATOM 3922 O O . ASN A 1 490 ? -13.273 9.117 -27.625 1 94.62 490 ASN A O 1
ATOM 3926 N N . TYR A 1 491 ? -14.844 7.598 -26.953 1 92.5 491 TYR A N 1
ATOM 3927 C CA . TYR A 1 491 ? -13.898 6.977 -26.031 1 92.5 491 TYR A CA 1
ATOM 3928 C C . TYR A 1 491 ? -12.695 6.422 -26.781 1 92.5 491 TYR A C 1
ATOM 3930 O O . TYR A 1 491 ? -12.852 5.605 -27.703 1 92.5 491 TYR A O 1
ATOM 3938 N N . PRO A 1 492 ? -11.469 6.793 -26.375 1 89 492 PRO A N 1
ATOM 3939 C CA . PRO A 1 492 ? -10.328 6.594 -27.266 1 89 492 PRO A CA 1
ATOM 3940 C C . PRO A 1 492 ? -9.703 5.207 -27.125 1 89 492 PRO A C 1
ATOM 3942 O O . PRO A 1 492 ? -8.703 4.91 -27.781 1 89 492 PRO A O 1
ATOM 3945 N N . TYR A 1 493 ? -10.219 4.391 -26.312 1 88.12 493 TYR A N 1
ATOM 3946 C CA . TYR A 1 493 ? -9.602 3.094 -26.078 1 88.12 493 TYR A CA 1
ATOM 3947 C C . TYR A 1 493 ? -10.562 1.96 -26.406 1 88.12 493 TYR A C 1
ATOM 3949 O O . TYR A 1 493 ? -11.781 2.125 -26.312 1 88.12 493 TYR A O 1
ATOM 3957 N N . PRO A 1 494 ? -9.992 0.848 -26.781 1 89.75 494 PRO A N 1
ATOM 3958 C CA . PRO A 1 494 ? -10.852 -0.319 -26.969 1 89.75 494 PRO A CA 1
ATOM 3959 C C . PRO A 1 494 ? -11.352 -0.901 -25.656 1 89.75 494 PRO A C 1
ATOM 3961 O O . PRO A 1 494 ? -10.664 -0.807 -24.625 1 89.75 494 PRO A O 1
ATOM 3964 N N . VAL A 1 495 ? -12.523 -1.445 -25.719 1 91.44 495 VAL A N 1
ATOM 3965 C CA . VAL A 1 495 ? -13.086 -2.121 -24.562 1 91.44 495 VAL A CA 1
ATOM 3966 C C . VAL A 1 495 ? -13.336 -3.59 -24.891 1 91.44 495 VAL A C 1
ATOM 3968 O O . VAL A 1 495 ? -13.953 -3.908 -25.906 1 91.44 495 VAL A O 1
ATOM 3971 N N . VAL A 1 496 ? -12.797 -4.477 -24.062 1 91.06 496 VAL A N 1
ATOM 3972 C CA . VAL A 1 496 ? -12.977 -5.91 -24.266 1 91.06 496 VAL A CA 1
ATOM 3973 C C . VAL A 1 496 ? -13.711 -6.508 -23.062 1 91.06 496 VAL A C 1
ATOM 3975 O O . VAL A 1 496 ? -13.336 -6.27 -21.906 1 91.06 496 VAL A O 1
ATOM 3978 N N . ILE A 1 497 ? -14.719 -7.277 -23.328 1 92.56 497 ILE A N 1
ATOM 3979 C CA . ILE A 1 497 ? -15.5 -7.973 -22.297 1 92.56 497 ILE A CA 1
ATOM 3980 C C . ILE A 1 497 ? -15.492 -9.477 -22.578 1 92.56 497 ILE A C 1
ATOM 3982 O O . ILE A 1 497 ? -15.891 -9.914 -23.672 1 92.56 497 ILE A O 1
ATOM 3986 N N . ASN A 1 498 ? -15.039 -10.227 -21.594 1 93.69 498 ASN A N 1
ATOM 3987 C CA . ASN A 1 498 ? -14.961 -11.672 -21.781 1 93.69 498 ASN A CA 1
ATOM 3988 C C . ASN A 1 498 ? -15.781 -12.406 -20.719 1 93.69 498 ASN A C 1
ATOM 3990 O O . ASN A 1 498 ? -16.547 -13.32 -21.031 1 93.69 498 ASN A O 1
ATOM 3994 N N . ALA A 1 499 ? -15.586 -12.023 -19.531 1 95.44 499 ALA A N 1
ATOM 3995 C CA . ALA A 1 499 ? -16.297 -12.711 -18.453 1 95.44 499 ALA A CA 1
ATOM 3996 C C . ALA A 1 499 ? -16.5 -11.789 -17.25 1 95.44 499 ALA A C 1
ATOM 3998 O O . ALA A 1 499 ? -15.844 -10.742 -17.141 1 95.44 499 ALA A O 1
ATOM 3999 N N . ILE A 1 500 ? -17.453 -12.125 -16.438 1 96.69 500 ILE A N 1
ATOM 4000 C CA . ILE A 1 500 ? -17.719 -11.438 -15.172 1 96.69 500 ILE A CA 1
ATOM 4001 C C . ILE A 1 500 ? -17.984 -12.461 -14.07 1 96.69 500 ILE A C 1
ATOM 4003 O O . ILE A 1 500 ? -18.5 -13.547 -14.336 1 96.69 500 ILE A O 1
ATOM 4007 N N . LYS A 1 501 ? -17.531 -12.188 -12.906 1 97.12 501 LYS A N 1
ATOM 4008 C CA . LYS A 1 501 ? -17.672 -13.094 -11.766 1 97.12 501 LYS A CA 1
ATOM 4009 C C . LYS A 1 501 ? -18.328 -12.391 -10.578 1 97.12 501 LYS A C 1
ATOM 4011 O O . LYS A 1 501 ? -17.984 -11.25 -10.258 1 97.12 501 LYS A O 1
ATOM 4016 N N . PHE A 1 502 ? -19.344 -13.008 -10.031 1 97.5 502 PHE A N 1
ATOM 4017 C CA . PHE A 1 502 ? -20 -12.617 -8.781 1 97.5 502 PHE A CA 1
ATOM 4018 C C . PHE A 1 502 ? -19.688 -13.617 -7.676 1 97.5 502 PHE A C 1
ATOM 4020 O O . PHE A 1 502 ? -20.219 -14.734 -7.668 1 97.5 502 PHE A O 1
ATOM 4027 N N . SER A 1 503 ? -18.844 -13.227 -6.762 1 98 503 SER A N 1
ATOM 4028 C CA . SER A 1 503 ? -18.422 -14.109 -5.684 1 98 503 SER A CA 1
ATOM 4029 C C . SER A 1 503 ? -18.922 -13.625 -4.332 1 98 503 SER A C 1
ATOM 4031 O O . SER A 1 503 ? -18.547 -12.547 -3.873 1 98 503 SER A O 1
ATOM 4033 N N . LYS A 1 504 ? -19.75 -14.445 -3.699 1 97.69 504 LYS A N 1
ATOM 4034 C CA . LYS A 1 504 ? -20.312 -14.055 -2.412 1 97.69 504 LYS A CA 1
ATOM 4035 C C . LYS A 1 504 ? -19.281 -14.156 -1.298 1 97.69 504 LYS A C 1
ATOM 4037 O O . LYS A 1 504 ? -18.5 -15.109 -1.247 1 97.69 504 LYS A O 1
ATOM 4042 N N . TYR A 1 505 ? -19.234 -13.125 -0.427 1 96.56 505 TYR A N 1
ATOM 4043 C CA . TYR A 1 505 ? -18.406 -13.164 0.772 1 96.56 505 TYR A CA 1
ATOM 4044 C C . TYR A 1 505 ? -18.922 -14.195 1.765 1 96.56 505 TYR A C 1
ATOM 4046 O O . TYR A 1 505 ? -20.125 -14.453 1.819 1 96.56 505 TYR A O 1
ATOM 4054 N N . PRO A 1 506 ? -17.984 -14.789 2.527 1 93.19 506 PRO A N 1
ATOM 4055 C CA . PRO A 1 506 ? -18.469 -15.641 3.617 1 93.19 506 PRO A CA 1
ATOM 4056 C C . PRO A 1 506 ? -19.234 -14.859 4.68 1 93.19 506 PRO A C 1
ATOM 4058 O O . PRO A 1 506 ? -18.969 -13.672 4.895 1 93.19 506 PRO A O 1
ATOM 4061 N N . ASN A 1 507 ? -20.188 -15.602 5.258 1 78.56 507 ASN A N 1
ATOM 4062 C CA . ASN A 1 507 ? -20.938 -14.969 6.34 1 78.56 507 ASN A CA 1
ATOM 4063 C C . ASN A 1 507 ? -20.078 -14.781 7.582 1 78.56 507 ASN A C 1
ATOM 4065 O O . ASN A 1 507 ? -19.25 -15.633 7.906 1 78.56 507 ASN A O 1
ATOM 4069 N N . GLN A 1 508 ? -19.844 -13.523 7.969 1 64.88 508 GLN A N 1
ATOM 4070 C CA . GLN A 1 508 ? -19.062 -13.305 9.18 1 64.88 508 GLN A CA 1
ATOM 4071 C C . GLN A 1 508 ? -19.891 -13.609 10.43 1 64.88 508 GLN A C 1
ATOM 4073 O O . GLN A 1 508 ? -21.109 -13.484 10.414 1 64.88 508 GLN A O 1
ATOM 4078 N N . MET B 1 1 ? -27.172 35.188 -35.5 1 16.34 1 MET B N 1
ATOM 4079 C CA . MET B 1 1 ? -28.078 36.219 -35.031 1 16.34 1 MET B CA 1
ATOM 4080 C C . MET B 1 1 ? -28.906 35.75 -33.844 1 16.34 1 MET B C 1
ATOM 4082 O O . MET B 1 1 ? -29.047 34.531 -33.625 1 16.34 1 MET B O 1
ATOM 4086 N N . TRP B 1 2 ? -29.906 36.688 -33.25 1 16.77 2 TRP B N 1
ATOM 4087 C CA . TRP B 1 2 ? -30.531 37.031 -31.984 1 16.77 2 TRP B CA 1
ATOM 4088 C C . TRP B 1 2 ? -31.547 36 -31.547 1 16.77 2 TRP B C 1
ATOM 4090 O O . TRP B 1 2 ? -31.469 35.469 -30.438 1 16.77 2 TRP B O 1
ATOM 4100 N N . SER B 1 3 ? -32.938 36.188 -31.859 1 15.86 3 SER B N 1
ATOM 4101 C CA . SER B 1 3 ? -34.031 36.656 -31.016 1 15.86 3 SER B CA 1
ATOM 4102 C C . SER B 1 3 ? -34.719 35.469 -30.344 1 15.86 3 SER B C 1
ATOM 4104 O O . SER B 1 3 ? -34.5 34.312 -30.703 1 15.86 3 SER B O 1
ATOM 4106 N N . THR B 1 4 ? -36.125 35.594 -30.047 1 16.05 4 THR B N 1
ATOM 4107 C CA . THR B 1 4 ? -37.188 35.906 -29.109 1 16.05 4 THR B CA 1
ATOM 4108 C C . THR B 1 4 ? -38.188 34.75 -28.984 1 16.05 4 THR B C 1
ATOM 4110 O O . THR B 1 4 ? -39.312 34.938 -28.531 1 16.05 4 THR B O 1
ATOM 4113 N N . ILE B 1 5 ? -37.969 33.469 -29.156 1 18.17 5 ILE B N 1
ATOM 4114 C CA . ILE B 1 5 ? -39.25 32.844 -29.516 1 18.17 5 ILE B CA 1
ATOM 4115 C C . ILE B 1 5 ? -40.219 32.969 -28.344 1 18.17 5 ILE B C 1
ATOM 4117 O O . ILE B 1 5 ? -39.938 32.5 -27.25 1 18.17 5 ILE B O 1
ATOM 4121 N N . LEU B 1 6 ? -41.375 33.812 -28.328 1 15.72 6 LEU B N 1
ATOM 4122 C CA . LEU B 1 6 ? -42.406 34.531 -27.594 1 15.72 6 LEU B CA 1
ATOM 4123 C C . LEU B 1 6 ? -43.438 33.594 -26.984 1 15.72 6 LEU B C 1
ATOM 4125 O O . LEU B 1 6 ? -44.344 34.031 -26.25 1 15.72 6 LEU B O 1
ATOM 4129 N N . LEU B 1 7 ? -43.562 32.312 -27.25 1 17.94 7 LEU B N 1
ATOM 4130 C CA . LEU B 1 7 ? -44.969 32.031 -27.25 1 17.94 7 LEU B CA 1
ATOM 4131 C C . LEU B 1 7 ? -45.594 32.281 -25.891 1 17.94 7 LEU B C 1
ATOM 4133 O O . LEU B 1 7 ? -45 31.953 -24.859 1 17.94 7 LEU B O 1
ATOM 4137 N N . PHE B 1 8 ? -46.75 33 -25.656 1 15.77 8 PHE B N 1
ATOM 4138 C CA . PHE B 1 8 ? -47.688 33.875 -24.938 1 15.77 8 PHE B CA 1
ATOM 4139 C C . PHE B 1 8 ? -48.406 33.094 -23.844 1 15.77 8 PHE B C 1
ATOM 4141 O O . PHE B 1 8 ? -48.312 33.406 -22.656 1 15.77 8 PHE B O 1
ATOM 4148 N N . ALA B 1 9 ? -49.75 32.625 -23.984 1 15.91 9 ALA B N 1
ATOM 4149 C CA . ALA B 1 9 ? -50.938 33.094 -23.312 1 15.91 9 ALA B CA 1
ATOM 4150 C C . ALA B 1 9 ? -51.188 32.312 -22.031 1 15.91 9 ALA B C 1
ATOM 4152 O O . ALA B 1 9 ? -50.719 31.188 -21.875 1 15.91 9 ALA B O 1
ATOM 4153 N N . ASP B 1 10 ? -52.156 32.719 -20.984 1 15.48 10 ASP B N 1
ATOM 4154 C CA . ASP B 1 10 ? -52.375 33.156 -19.609 1 15.48 10 ASP B CA 1
ATOM 4155 C C . ASP B 1 10 ? -53.125 32.062 -18.812 1 15.48 10 ASP B C 1
ATOM 4157 O O . ASP B 1 10 ? -52.688 31.688 -17.734 1 15.48 10 ASP B O 1
ATOM 4161 N N . PRO B 1 11 ? -54.531 31.703 -19.047 1 15.98 11 PRO B N 1
ATOM 4162 C CA . PRO B 1 11 ? -55.562 32.156 -18.125 1 15.98 11 PRO B CA 1
ATOM 4163 C C . PRO B 1 11 ? -55.812 31.203 -16.969 1 15.98 11 PRO B C 1
ATOM 4165 O O . PRO B 1 11 ? -55.312 30.078 -16.984 1 15.98 11 PRO B O 1
ATOM 4168 N N . LYS B 1 12 ? -57.25 31.031 -16.391 1 16.73 12 LYS B N 1
ATOM 4169 C CA . LYS B 1 12 ? -58.094 31.344 -15.25 1 16.73 12 LYS B CA 1
ATOM 4170 C C . LYS B 1 12 ? -58.562 30.078 -14.547 1 16.73 12 LYS B C 1
ATOM 4172 O O . LYS B 1 12 ? -59.188 30.156 -13.484 1 16.73 12 LYS B O 1
ATOM 4177 N N . HIS B 1 13 ? -58.531 28.828 -15.055 1 17.39 13 HIS B N 1
ATOM 4178 C CA . HIS B 1 13 ? -59.75 28.062 -14.812 1 17.39 13 HIS B CA 1
ATOM 4179 C C . HIS B 1 13 ? -59.844 27.656 -13.344 1 17.39 13 HIS B C 1
ATOM 4181 O O . HIS B 1 13 ? -58.938 27.078 -12.781 1 17.39 13 HIS B O 1
ATOM 4187 N N . LYS B 1 14 ? -60.875 28.156 -12.57 1 17.89 14 LYS B N 1
ATOM 4188 C CA . LYS B 1 14 ? -61.344 28.484 -11.227 1 17.89 14 LYS B CA 1
ATOM 4189 C C . LYS B 1 14 ? -61.812 27.219 -10.5 1 17.89 14 LYS B C 1
ATOM 4191 O O . LYS B 1 14 ? -62.219 27.281 -9.336 1 17.89 14 LYS B O 1
ATOM 4196 N N . PRO B 1 15 ? -61.25 26.031 -10.617 1 17.7 15 PRO B N 1
ATOM 4197 C CA . PRO B 1 15 ? -62.281 25.031 -10.305 1 17.7 15 PRO B CA 1
ATOM 4198 C C . PRO B 1 15 ? -62.875 25.219 -8.906 1 17.7 15 PRO B C 1
ATOM 4200 O O . PRO B 1 15 ? -62.188 25.719 -8 1 17.7 15 PRO B O 1
ATOM 4203 N N . ILE B 1 16 ? -64.188 25.109 -8.742 1 18.23 16 ILE B N 1
ATOM 4204 C CA . ILE B 1 16 ? -65.312 25.391 -7.836 1 18.23 16 ILE B CA 1
ATOM 4205 C C . ILE B 1 16 ? -65.188 24.484 -6.609 1 18.23 16 ILE B C 1
ATOM 4207 O O . ILE B 1 16 ? -65.375 23.266 -6.711 1 18.23 16 ILE B O 1
ATOM 4211 N N . VAL B 1 17 ? -64.125 24.609 -5.875 1 18.59 17 VAL B N 1
ATOM 4212 C CA . VAL B 1 17 ? -63.906 23.75 -4.707 1 18.59 17 VAL B CA 1
ATOM 4213 C C . VAL B 1 17 ? -65.062 23.938 -3.73 1 18.59 17 VAL B C 1
ATOM 4215 O O . VAL B 1 17 ? -65.312 25.047 -3.25 1 18.59 17 VAL B O 1
ATOM 4218 N N . ARG B 1 18 ? -66.062 23.188 -4 1 17.45 18 ARG B N 1
ATOM 4219 C CA . ARG B 1 18 ? -67.312 23.328 -3.227 1 17.45 18 ARG B CA 1
ATOM 4220 C C . ARG B 1 18 ? -67.062 23.297 -1.729 1 17.45 18 ARG B C 1
ATOM 4222 O O . ARG B 1 18 ? -66.125 22.625 -1.286 1 17.45 18 ARG B O 1
ATOM 4229 N N . PRO B 1 19 ? -67.75 24.172 -0.862 1 18.05 19 PRO B N 1
ATOM 4230 C CA . PRO B 1 19 ? -67.688 24.844 0.433 1 18.05 19 PRO B CA 1
ATOM 4231 C C . PRO B 1 19 ? -67.812 23.891 1.613 1 18.05 19 PRO B C 1
ATOM 4233 O O . PRO B 1 19 ? -67.625 24.281 2.764 1 18.05 19 PRO B O 1
ATOM 4236 N N . GLN B 1 20 ? -68.062 22.5 1.309 1 16.52 20 GLN B N 1
ATOM 4237 C CA . GLN B 1 20 ? -69.188 22.203 2.193 1 16.52 20 GLN B CA 1
ATOM 4238 C C . GLN B 1 20 ? -68.812 22.438 3.654 1 16.52 20 GLN B C 1
ATOM 4240 O O . GLN B 1 20 ? -69.562 23.047 4.41 1 16.52 20 GLN B O 1
ATOM 4245 N N . GLN B 1 21 ? -68.062 21.422 4.227 1 19.27 21 GLN B N 1
ATOM 4246 C CA . GLN B 1 21 ? -68.562 20.75 5.414 1 19.27 21 GLN B CA 1
ATOM 4247 C C . GLN B 1 21 ? -68.25 21.516 6.68 1 19.27 21 GLN B C 1
ATOM 4249 O O . GLN B 1 21 ? -67.062 21.734 6.977 1 19.27 21 GLN B O 1
ATOM 4254 N N . GLN B 1 22 ? -69.125 22.359 7.305 1 16.95 22 GLN B N 1
ATOM 4255 C CA . GLN B 1 22 ? -69.188 23.484 8.242 1 16.95 22 GLN B CA 1
ATOM 4256 C C . GLN B 1 22 ? -68.625 23.094 9.602 1 16.95 22 GLN B C 1
ATOM 4258 O O . GLN B 1 22 ? -67.812 23.828 10.18 1 16.95 22 GLN B O 1
ATOM 4263 N N . GLN B 1 23 ? -69.438 22.391 10.414 1 16.98 23 GLN B N 1
ATOM 4264 C CA . GLN B 1 23 ? -70.062 23.078 11.539 1 16.98 23 GLN B CA 1
ATOM 4265 C C . GLN B 1 23 ? -69.125 23.109 12.742 1 16.98 23 GLN B C 1
ATOM 4267 O O . GLN B 1 23 ? -68.875 24.156 13.336 1 16.98 23 GLN B O 1
ATOM 4272 N N . GLN B 1 24 ? -69.25 22.031 13.664 1 18.67 24 GLN B N 1
ATOM 4273 C CA . GLN B 1 24 ? -69.75 22.172 15.023 1 18.67 24 GLN B CA 1
ATOM 4274 C C . GLN B 1 24 ? -68.562 22.406 16.016 1 18.67 24 GLN B C 1
ATOM 4276 O O . GLN B 1 24 ? -68.75 23.047 17.047 1 18.67 24 GLN B O 1
ATOM 4281 N N . GLY B 1 25 ? -67.562 21.625 15.906 1 19.48 25 GLY B N 1
ATOM 4282 C CA . GLY B 1 25 ? -66.938 21.141 17.141 1 19.48 25 GLY B CA 1
ATOM 4283 C C . GLY B 1 25 ? -66.188 22.203 17.875 1 19.48 25 GLY B C 1
ATOM 4284 O O . GLY B 1 25 ? -65 22.406 17.609 1 19.48 25 GLY B O 1
ATOM 4285 N N . ARG B 1 26 ? -66.75 23.375 18.141 1 18.47 26 ARG B N 1
ATOM 4286 C CA . ARG B 1 26 ? -66.125 24.625 18.547 1 18.47 26 ARG B CA 1
ATOM 4287 C C . ARG B 1 26 ? -65.438 24.484 19.891 1 18.47 26 ARG B C 1
ATOM 4289 O O . ARG B 1 26 ? -64.438 25.141 20.141 1 18.47 26 ARG B O 1
ATOM 4296 N N . GLN B 1 27 ? -66.25 23.969 20.828 1 19.61 27 GLN B N 1
ATOM 4297 C CA . GLN B 1 27 ? -66.25 24.703 22.094 1 19.61 27 GLN B CA 1
ATOM 4298 C C . GLN B 1 27 ? -65 24.5 22.891 1 19.61 27 GLN B C 1
ATOM 4300 O O . GLN B 1 27 ? -64.625 25.312 23.75 1 19.61 27 GLN B O 1
ATOM 4305 N N . LEU B 1 28 ? -64.562 23.25 22.953 1 21.73 28 LEU B N 1
ATOM 4306 C CA . LEU B 1 28 ? -63.844 22.844 24.156 1 21.73 28 LEU B CA 1
ATOM 4307 C C . LEU B 1 28 ? -62.5 23.531 24.25 1 21.73 28 LEU B C 1
ATOM 4309 O O . LEU B 1 28 ? -61.469 22.984 23.828 1 21.73 28 LEU B O 1
ATOM 4313 N N . LEU B 1 29 ? -62.344 24.75 23.688 1 20.64 29 LEU B N 1
ATOM 4314 C CA . LEU B 1 29 ? -61.062 25.406 23.516 1 20.64 29 LEU B CA 1
ATOM 4315 C C . LEU B 1 29 ? -60.5 25.875 24.844 1 20.64 29 LEU B C 1
ATOM 4317 O O . LEU B 1 29 ? -59.281 26.047 25 1 20.64 29 LEU B O 1
ATOM 4321 N N . PHE B 1 30 ? -61.469 26.281 25.734 1 22.61 30 PHE B N 1
ATOM 4322 C CA . PHE B 1 30 ? -61.062 27.406 26.594 1 22.61 30 PHE B CA 1
ATOM 4323 C C . PHE B 1 30 ? -60.031 26.953 27.625 1 22.61 30 PHE B C 1
ATOM 4325 O O . PHE B 1 30 ? -59.219 27.75 28.078 1 22.61 30 PHE B O 1
ATOM 4332 N N . PHE B 1 31 ? -60.375 25.812 28.266 1 24.7 31 PHE B N 1
ATOM 4333 C CA . PHE B 1 31 ? -59.906 25.594 29.625 1 24.7 31 PHE B CA 1
ATOM 4334 C C . PHE B 1 31 ? -58.375 25.453 29.641 1 24.7 31 PHE B C 1
ATOM 4336 O O . PHE B 1 31 ? -57.781 25.359 30.719 1 24.7 31 PHE B O 1
ATOM 4343 N N . LEU B 1 32 ? -57.812 25.016 28.547 1 22 32 LEU B N 1
ATOM 4344 C CA . LEU B 1 32 ? -56.438 24.609 28.641 1 22 32 LEU B CA 1
ATOM 4345 C C . LEU B 1 32 ? -55.531 25.828 28.859 1 22 32 LEU B C 1
ATOM 4347 O O . LEU B 1 32 ? -54.281 25.703 28.844 1 22 32 LEU B O 1
ATOM 4351 N N . LEU B 1 33 ? -56.031 27.031 28.906 1 23.3 33 LEU B N 1
ATOM 4352 C CA . LEU B 1 33 ? -55.156 28.172 28.812 1 23.3 33 LEU B CA 1
ATOM 4353 C C . LEU B 1 33 ? -54.406 28.391 30.109 1 23.3 33 LEU B C 1
ATOM 4355 O O . LEU B 1 33 ? -53.375 29.094 30.141 1 23.3 33 LEU B O 1
ATOM 4359 N N . SER B 1 34 ? -55.156 28.219 31.219 1 23.03 34 SER B N 1
ATOM 4360 C CA . SER B 1 34 ? -54.75 28.953 32.406 1 23.03 34 SER B CA 1
ATOM 4361 C C . SER B 1 34 ? -53.406 28.484 32.938 1 23.03 34 SER B C 1
ATOM 4363 O O . SER B 1 34 ? -52.781 29.156 33.75 1 23.03 34 SER B O 1
ATOM 4365 N N . ILE B 1 35 ? -53.25 27.188 33.156 1 26.81 35 ILE B N 1
ATOM 4366 C CA . ILE B 1 35 ? -52.188 26.672 34 1 26.81 35 ILE B CA 1
ATOM 4367 C C . ILE B 1 35 ? -50.844 27.109 33.469 1 26.81 35 ILE B C 1
ATOM 4369 O O . ILE B 1 35 ? -49.844 26.391 33.656 1 26.81 35 ILE B O 1
ATOM 4373 N N . LEU B 1 36 ? -50.75 28.141 32.656 1 24.56 36 LEU B N 1
ATOM 4374 C CA . LEU B 1 36 ? -49.594 28.719 31.984 1 24.56 36 LEU B CA 1
ATOM 4375 C C . LEU B 1 36 ? -48.688 29.406 33 1 24.56 36 LEU B C 1
ATOM 4377 O O . LEU B 1 36 ? -47.469 29.516 32.781 1 24.56 36 LEU B O 1
ATOM 4381 N N . PHE B 1 37 ? -49.312 30.266 33.844 1 25.45 37 PHE B N 1
ATOM 4382 C CA . PHE B 1 37 ? -48.562 31.438 34.281 1 25.45 37 PHE B CA 1
ATOM 4383 C C . PHE B 1 37 ? -47.469 31.031 35.25 1 25.45 37 PHE B C 1
ATOM 4385 O O . PHE B 1 37 ? -46.438 31.703 35.344 1 25.45 37 PHE B O 1
ATOM 4392 N N . PHE B 1 38 ? -47.938 30.344 36.312 1 26.84 38 PHE B N 1
ATOM 4393 C CA . PHE B 1 38 ? -47.156 30.422 37.562 1 26.84 38 PHE B CA 1
ATOM 4394 C C . PHE B 1 38 ? -45.75 29.875 37.375 1 26.84 38 PHE B C 1
ATOM 4396 O O . PHE B 1 38 ? -44.906 30.062 38.219 1 26.84 38 PHE B O 1
ATOM 4403 N N . LEU B 1 39 ? -45.719 28.797 36.688 1 24.72 39 LEU B N 1
ATOM 4404 C CA . LEU B 1 39 ? -44.469 28.047 36.875 1 24.72 39 LEU B CA 1
ATOM 4405 C C . LEU B 1 39 ? -43.281 28.812 36.344 1 24.72 39 LEU B C 1
ATOM 4407 O O . LEU B 1 39 ? -42.406 28.234 35.688 1 24.72 39 LEU B O 1
ATOM 4411 N N . GLN B 1 40 ? -43.5 30.094 35.969 1 21.2 40 GLN B N 1
ATOM 4412 C CA . GLN B 1 40 ? -42.406 30.656 35.156 1 21.2 40 GLN B CA 1
ATOM 4413 C C . GLN B 1 40 ? -41.156 30.875 35.969 1 21.2 40 GLN B C 1
ATOM 4415 O O . GLN B 1 40 ? -40.031 30.719 35.469 1 21.2 40 GLN B O 1
ATOM 4420 N N . MET B 1 41 ? -41.281 31.609 37.094 1 23.42 41 MET B N 1
ATOM 4421 C CA . MET B 1 41 ? -40.219 32.594 37.312 1 23.42 41 MET B CA 1
ATOM 4422 C C . MET B 1 41 ? -38.969 31.922 37.844 1 23.42 41 MET B C 1
ATOM 4424 O O . MET B 1 41 ? -38.062 32.594 38.344 1 23.42 41 MET B O 1
ATOM 4428 N N . THR B 1 42 ? -39 30.734 38.344 1 26.12 42 THR B N 1
ATOM 4429 C CA . THR B 1 42 ? -37.781 30.5 39.125 1 26.12 42 THR B CA 1
ATOM 4430 C C . THR B 1 42 ? -36.562 30.797 38.281 1 26.12 42 THR B C 1
ATOM 4432 O O . THR B 1 42 ? -36.344 30.141 37.25 1 26.12 42 THR B O 1
ATOM 4435 N N . HIS B 1 43 ? -36.125 32.094 38.281 1 24.67 43 HIS B N 1
ATOM 4436 C CA . HIS B 1 43 ? -34.906 32.625 37.688 1 24.67 43 HIS B CA 1
ATOM 4437 C C . HIS B 1 43 ? -33.719 31.797 38.062 1 24.67 43 HIS B C 1
ATOM 4439 O O . HIS B 1 43 ? -33.344 31.703 39.25 1 24.67 43 HIS B O 1
ATOM 4445 N N . LEU B 1 44 ? -33.625 30.531 37.594 1 24.72 44 LEU B N 1
ATOM 4446 C CA . LEU B 1 44 ? -32.344 29.875 37.75 1 24.72 44 LEU B CA 1
ATOM 4447 C C . LEU B 1 44 ? -31.188 30.812 37.406 1 24.72 44 LEU B C 1
ATOM 4449 O O . LEU B 1 44 ? -31.109 31.328 36.281 1 24.72 44 LEU B O 1
ATOM 4453 N N . PHE B 1 45 ? -30.781 31.578 38.406 1 26.94 45 PHE B N 1
ATOM 4454 C CA . PHE B 1 45 ? -29.516 32.281 38.312 1 26.94 45 PHE B CA 1
ATOM 4455 C C . PHE B 1 45 ? -28.438 31.375 37.719 1 26.94 45 PHE B C 1
ATOM 4457 O O . PHE B 1 45 ? -28 30.406 38.344 1 26.94 45 PHE B O 1
ATOM 4464 N N . PHE B 1 46 ? -28.625 31.078 36.406 1 26.64 46 PHE B N 1
ATOM 4465 C CA . PHE B 1 46 ? -27.453 30.609 35.688 1 26.64 46 PHE B CA 1
ATOM 4466 C C . PHE B 1 46 ? -26.266 31.547 35.938 1 26.64 46 PHE B C 1
ATOM 4468 O O . PHE B 1 46 ? -26.266 32.688 35.469 1 26.64 46 PHE B O 1
ATOM 4475 N N . LEU B 1 47 ? -25.797 31.516 37.156 1 26.61 47 LEU B N 1
ATOM 4476 C CA . LEU B 1 47 ? -24.469 32.094 37.25 1 26.61 47 LEU B CA 1
ATOM 4477 C C . LEU B 1 47 ? -23.609 31.719 36.031 1 26.61 47 LEU B C 1
ATOM 4479 O O . LEU B 1 47 ? -23.328 30.547 35.812 1 26.61 47 LEU B O 1
ATOM 4483 N N . THR B 1 48 ? -23.859 32.469 35 1 28.47 48 THR B N 1
ATOM 4484 C CA . THR B 1 48 ? -22.844 32.625 33.969 1 28.47 48 THR B CA 1
ATOM 4485 C C . THR B 1 48 ? -21.469 32.844 34.562 1 28.47 48 THR B C 1
ATOM 4487 O O . THR B 1 48 ? -21.156 33.938 35.062 1 28.47 48 THR B O 1
ATOM 4490 N N . THR B 1 49 ? -21.047 31.938 35.438 1 29.84 49 THR B N 1
ATOM 4491 C CA . THR B 1 49 ? -19.609 32.156 35.562 1 29.84 49 THR B CA 1
ATOM 4492 C C . THR B 1 49 ? -18.984 32.438 34.219 1 29.84 49 THR B C 1
ATOM 4494 O O . THR B 1 49 ? -19.125 31.641 33.281 1 29.84 49 THR B O 1
ATOM 4497 N N . THR B 1 50 ? -19.047 33.656 33.781 1 29.88 50 THR B N 1
ATOM 4498 C CA . THR B 1 50 ? -18.125 34.156 32.75 1 29.88 50 THR B CA 1
ATOM 4499 C C . THR B 1 50 ? -16.766 33.469 32.875 1 29.88 50 THR B C 1
ATOM 4501 O O . THR B 1 50 ? -15.953 33.812 33.75 1 29.88 50 THR B O 1
ATOM 4504 N N . ASN B 1 51 ? -16.734 32.188 32.906 1 30.5 51 ASN B N 1
ATOM 4505 C CA . ASN B 1 51 ? -15.367 31.734 32.688 1 30.5 51 ASN B CA 1
ATOM 4506 C C . ASN B 1 51 ? -14.688 32.594 31.609 1 30.5 51 ASN B C 1
ATOM 4508 O O . ASN B 1 51 ? -15.297 32.938 30.594 1 30.5 51 ASN B O 1
ATOM 4512 N N . ALA B 1 52 ? -13.789 33.375 31.891 1 33.41 52 ALA B N 1
ATOM 4513 C CA . ALA B 1 52 ? -12.867 34.031 30.953 1 33.41 52 ALA B CA 1
ATOM 4514 C C . ALA B 1 52 ? -12.773 33.219 29.656 1 33.41 52 ALA B C 1
ATOM 4516 O O . ALA B 1 52 ? -12.758 31.984 29.672 1 33.41 52 ALA B O 1
ATOM 4517 N N . LEU B 1 53 ? -13.18 33.75 28.484 1 35.59 53 LEU B N 1
ATOM 4518 C CA . LEU B 1 53 ? -13.07 33.312 27.109 1 35.59 53 LEU B CA 1
ATOM 4519 C C . LEU B 1 53 ? -11.852 32.375 26.922 1 35.59 53 LEU B C 1
ATOM 4521 O O . LEU B 1 53 ? -10.797 32.844 26.484 1 35.59 53 LEU B O 1
ATOM 4525 N N . GLY B 1 54 ? -11.43 31.75 27.969 1 38.47 54 GLY B N 1
ATOM 4526 C CA . GLY B 1 54 ? -10.266 30.906 27.75 1 38.47 54 GLY B CA 1
ATOM 4527 C C . GLY B 1 54 ? -10.422 29.953 26.594 1 38.47 54 GLY B C 1
ATOM 4528 O O . GLY B 1 54 ? -11.539 29.656 26.172 1 38.47 54 GLY B O 1
ATOM 4529 N N . THR B 1 55 ? -9.461 29.938 25.672 1 49.03 55 THR B N 1
ATOM 4530 C CA . THR B 1 55 ? -9.375 28.953 24.609 1 49.03 55 THR B CA 1
ATOM 4531 C C . THR B 1 55 ? -10.008 27.625 25.047 1 49.03 55 THR B C 1
ATOM 4533 O O . THR B 1 55 ? -9.711 27.141 26.141 1 49.03 55 THR B O 1
ATOM 4536 N N . PRO B 1 56 ? -11.297 27.359 24.625 1 59.25 56 PRO B N 1
ATOM 4537 C CA . PRO B 1 56 ? -11.898 26.094 25.016 1 59.25 56 PRO B CA 1
ATOM 4538 C C . PRO B 1 56 ? -10.859 24.984 25.219 1 59.25 56 PRO B C 1
ATOM 4540 O O . PRO B 1 56 ? -10.016 24.766 24.359 1 59.25 56 PRO B O 1
ATOM 4543 N N . GLN B 1 57 ? -10.664 24.625 26.438 1 74.31 57 GLN B N 1
ATOM 4544 C CA . GLN B 1 57 ? -9.648 23.688 26.875 1 74.31 57 GLN B CA 1
ATOM 4545 C C . GLN B 1 57 ? -9.945 22.281 26.359 1 74.31 57 GLN B C 1
ATOM 4547 O O . GLN B 1 57 ? -11.109 21.891 26.203 1 74.31 57 GLN B O 1
ATOM 4552 N N . CYS B 1 58 ? -9.023 21.625 25.766 1 87.56 58 CYS B N 1
ATOM 4553 C CA . CYS B 1 58 ? -9.086 20.234 25.328 1 87.56 58 CYS B CA 1
ATOM 4554 C C . CYS B 1 58 ? -9.625 19.344 26.438 1 87.56 58 CYS B C 1
ATOM 4556 O O . CYS B 1 58 ? -9.188 19.438 27.594 1 87.56 58 CYS B O 1
ATOM 4558 N N . GLU B 1 59 ? -10.688 18.531 26.281 1 87.12 59 GLU B N 1
ATOM 4559 C CA . GLU B 1 59 ? -11.375 17.672 27.234 1 87.12 59 GLU B CA 1
ATOM 4560 C C . GLU B 1 59 ? -10.586 16.391 27.484 1 87.12 59 GLU B C 1
ATOM 4562 O O . GLU B 1 59 ? -10.758 15.742 28.516 1 87.12 59 GLU B O 1
ATOM 4567 N N . CYS B 1 60 ? -9.75 15.914 26.688 1 92.12 60 CYS B N 1
ATOM 4568 C CA . CYS B 1 60 ? -9.047 14.641 26.75 1 92.12 60 CYS B CA 1
ATOM 4569 C C . CYS B 1 60 ? -7.656 14.812 27.344 1 92.12 60 CYS B C 1
ATOM 4571 O O . CYS B 1 60 ? -6.648 14.656 26.656 1 92.12 60 CYS B O 1
ATOM 4573 N N . THR B 1 61 ? -7.566 15.133 28.703 1 85.44 61 THR B N 1
ATOM 4574 C CA . THR B 1 61 ? -6.297 15.523 29.297 1 85.44 61 THR B CA 1
ATOM 4575 C C . THR B 1 61 ? -6.039 14.742 30.578 1 85.44 61 THR B C 1
ATOM 4577 O O . THR B 1 61 ? -4.902 14.656 31.047 1 85.44 61 THR B O 1
ATOM 4580 N N . ASN 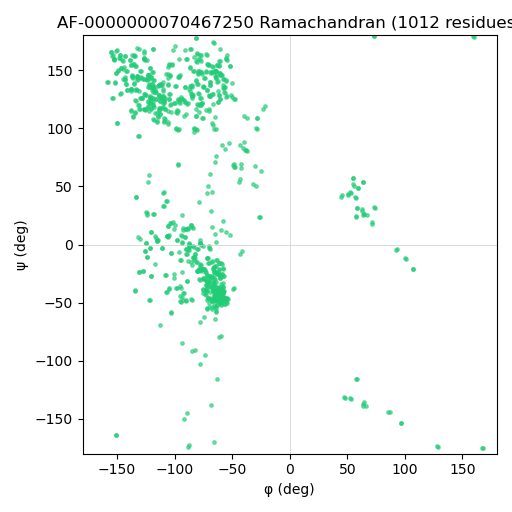B 1 62 ? -7 14.242 31.234 1 81.5 62 ASN B N 1
ATOM 4581 C CA . ASN B 1 62 ? -6.809 13.68 32.562 1 81.5 62 ASN B CA 1
ATOM 4582 C C . ASN B 1 62 ? -6.672 12.164 32.531 1 81.5 62 ASN B C 1
ATOM 4584 O O . ASN B 1 62 ? -7.66 11.453 32.344 1 81.5 62 ASN B O 1
ATOM 4588 N N . TYR B 1 63 ? -5.328 11.766 32.625 1 90.69 63 TYR B N 1
ATOM 4589 C CA . TYR B 1 63 ? -5.031 10.336 32.688 1 90.69 63 TYR B CA 1
ATOM 4590 C C . TYR B 1 63 ? -4.211 10.016 33.938 1 90.69 63 TYR B C 1
ATOM 4592 O O . TYR B 1 63 ? -3.375 10.812 34.375 1 90.69 63 TYR B O 1
ATOM 4600 N N . PRO B 1 64 ? -4.426 8.914 34.625 1 86.88 64 PRO B N 1
ATOM 4601 C CA . PRO B 1 64 ? -3.695 8.586 35.844 1 86.88 64 PRO B CA 1
ATOM 4602 C C . PRO B 1 64 ? -2.201 8.383 35.625 1 86.88 64 PRO B C 1
ATOM 4604 O O . PRO B 1 64 ? -1.386 8.719 36.469 1 86.88 64 PRO B O 1
ATOM 4607 N N . ASP B 1 65 ? -1.799 7.91 34.531 1 89.25 65 ASP B N 1
ATOM 4608 C CA . ASP B 1 65 ? -0.431 7.457 34.281 1 89.25 65 ASP B CA 1
ATOM 4609 C C . ASP B 1 65 ? 0.252 8.312 33.219 1 89.25 65 ASP B C 1
ATOM 4611 O O . ASP B 1 65 ? 1.379 8.023 32.812 1 89.25 65 ASP B O 1
ATOM 4615 N N . LEU B 1 66 ? -0.432 9.312 32.75 1 91.94 66 LEU B N 1
ATOM 4616 C CA . LEU B 1 66 ? 0.061 10.148 31.672 1 91.94 66 LEU B CA 1
ATOM 4617 C C . LEU B 1 66 ? -0.408 11.594 31.844 1 91.94 66 LEU B C 1
ATOM 4619 O O . LEU B 1 66 ? -1.576 11.836 32.156 1 91.94 66 LEU B O 1
ATOM 4623 N N . GLN B 1 67 ? 0.553 12.523 31.75 1 92.94 67 GLN B N 1
ATOM 4624 C CA . GLN B 1 67 ? 0.231 13.938 31.938 1 92.94 67 GLN B CA 1
ATOM 4625 C C . GLN B 1 67 ? 0.333 14.703 30.625 1 92.94 67 GLN B C 1
ATOM 4627 O O . GLN B 1 67 ? 1.301 14.539 29.875 1 92.94 67 GLN B O 1
ATOM 4632 N N . ILE B 1 68 ? -0.669 15.469 30.359 1 95.56 68 ILE B N 1
ATOM 4633 C CA . ILE B 1 68 ? -0.66 16.422 29.25 1 95.56 68 ILE B CA 1
ATOM 4634 C C . ILE B 1 68 ? -0.821 17.844 29.781 1 95.56 68 ILE B C 1
ATOM 4636 O O . ILE B 1 68 ? -1.787 18.141 30.484 1 95.56 68 ILE B O 1
ATOM 4640 N N . VAL B 1 69 ? 0.119 18.688 29.469 1 94.19 69 VAL B N 1
ATOM 4641 C CA . VAL B 1 69 ? 0.079 20.078 29.906 1 94.19 69 VAL B CA 1
ATOM 4642 C C . VAL B 1 69 ? -0.158 20.984 28.703 1 94.19 69 VAL B C 1
ATOM 4644 O O . VAL B 1 69 ? 0.614 20.969 27.75 1 94.19 69 VAL B O 1
ATOM 4647 N N . ASP B 1 70 ? -1.171 21.797 28.812 1 94.94 70 ASP B N 1
ATOM 4648 C CA . ASP B 1 70 ? -1.405 22.766 27.75 1 94.94 70 ASP B CA 1
ATOM 4649 C C . ASP B 1 70 ? -0.32 23.844 27.734 1 94.94 70 ASP B C 1
ATOM 4651 O O . ASP B 1 70 ? -0.023 24.438 28.781 1 94.94 70 ASP B O 1
ATOM 4655 N N . ASP B 1 71 ? 0.258 24.062 26.641 1 96.44 71 ASP B N 1
ATOM 4656 C CA . ASP B 1 71 ? 1.353 25 26.438 1 96.44 71 ASP B CA 1
ATOM 4657 C C . ASP B 1 71 ? 0.939 26.141 25.5 1 96.44 71 ASP B C 1
ATOM 4659 O O . ASP B 1 71 ? 0.972 25.984 24.281 1 96.44 71 ASP B O 1
ATOM 4663 N N . ASP B 1 72 ? 0.719 27.297 26.078 1 96.88 72 ASP B N 1
ATOM 4664 C CA . ASP B 1 72 ? 0.228 28.438 25.312 1 96.88 72 ASP B CA 1
ATOM 4665 C C . ASP B 1 72 ? 1.251 28.891 24.281 1 96.88 72 ASP B C 1
ATOM 4667 O O . ASP B 1 72 ? 0.882 29.328 23.188 1 96.88 72 ASP B O 1
ATOM 4671 N N . GLU B 1 73 ? 2.447 28.859 24.672 1 97.69 73 GLU B N 1
ATOM 4672 C CA . GLU B 1 73 ? 3.482 29.234 23.719 1 97.69 73 GLU B CA 1
ATOM 4673 C C . GLU B 1 73 ? 3.512 28.297 22.516 1 97.69 73 GLU B C 1
ATOM 4675 O O . GLU B 1 73 ? 3.66 28.734 21.375 1 97.69 73 GLU B O 1
ATOM 4680 N N . LEU B 1 74 ? 3.424 27.047 22.781 1 98.12 74 LEU B N 1
ATOM 4681 C CA . LEU B 1 74 ? 3.369 26.062 21.703 1 98.12 74 LEU B CA 1
ATOM 4682 C C . LEU B 1 74 ? 2.143 26.281 20.828 1 98.12 74 LEU B C 1
ATOM 4684 O O . LEU B 1 74 ? 2.221 26.172 19.594 1 98.12 74 LEU B O 1
ATOM 4688 N N . SER B 1 75 ? 1.017 26.609 21.406 1 98.25 75 SER B N 1
ATOM 4689 C CA . SER B 1 75 ? -0.198 26.922 20.656 1 98.25 75 SER B CA 1
ATOM 4690 C C . SER B 1 75 ? 0.004 28.125 19.75 1 98.25 75 SER B C 1
ATOM 4692 O O . SER B 1 75 ? -0.454 28.125 18.609 1 98.25 75 SER B O 1
A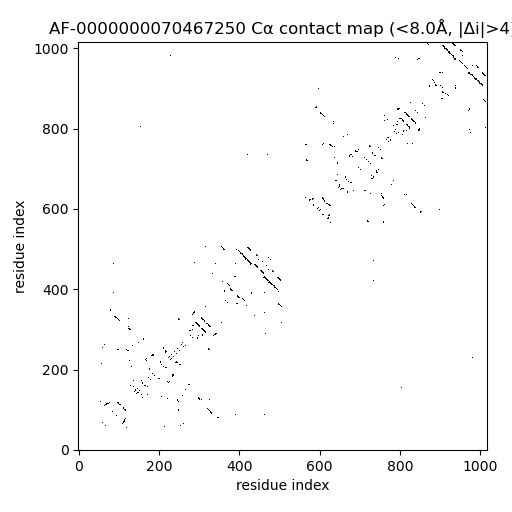TOM 4694 N N . ASN B 1 76 ? 0.663 29.078 20.312 1 98.31 76 ASN B N 1
ATOM 4695 C CA . ASN B 1 76 ? 0.918 30.297 19.531 1 98.31 76 ASN B CA 1
ATOM 4696 C C . ASN B 1 76 ? 1.818 30 18.328 1 98.31 76 ASN B C 1
ATOM 4698 O O . ASN B 1 76 ? 1.596 30.531 17.25 1 98.31 76 ASN B O 1
ATOM 4702 N N . GLN B 1 77 ? 2.832 29.219 18.547 1 98.5 77 GLN B N 1
ATOM 4703 C CA . GLN B 1 77 ? 3.721 28.844 17.438 1 98.5 77 GLN B CA 1
ATOM 4704 C C . GLN B 1 77 ? 2.973 28.047 16.375 1 98.5 77 GLN B C 1
ATOM 4706 O O . GLN B 1 77 ? 3.145 28.297 15.18 1 98.5 77 GLN B O 1
ATOM 4711 N N . LEU B 1 78 ? 2.17 27.156 16.812 1 98.69 78 LEU B N 1
ATOM 4712 C CA . LEU B 1 78 ? 1.356 26.375 15.891 1 98.69 78 LEU B CA 1
ATOM 4713 C C . LEU B 1 78 ? 0.403 27.266 15.102 1 98.69 78 LEU B C 1
ATOM 4715 O O . LEU B 1 78 ? 0.257 27.109 13.891 1 98.69 78 LEU B O 1
ATOM 4719 N N . ALA B 1 79 ? -0.235 28.172 15.773 1 98.5 79 ALA B N 1
ATOM 4720 C CA . ALA B 1 79 ? -1.165 29.094 15.133 1 98.5 79 ALA B CA 1
ATOM 4721 C C . ALA B 1 79 ? -0.451 29.953 14.094 1 98.5 79 ALA B C 1
ATOM 4723 O O . ALA B 1 79 ? -0.996 30.219 13.016 1 98.5 79 ALA B O 1
ATOM 4724 N N . HIS B 1 80 ? 0.688 30.375 14.453 1 98.5 80 HIS B N 1
ATOM 4725 C CA . HIS B 1 80 ? 1.474 31.188 13.523 1 98.5 80 HIS B CA 1
ATOM 4726 C C . HIS B 1 80 ? 1.771 30.422 12.242 1 98.5 80 HIS B C 1
ATOM 4728 O O . HIS B 1 80 ? 1.577 30.938 11.141 1 98.5 80 HIS B O 1
ATOM 4734 N N . VAL B 1 81 ? 2.256 29.203 12.344 1 98.5 81 VAL B N 1
ATOM 4735 C CA . VAL B 1 81 ? 2.576 28.391 11.188 1 98.5 81 VAL B CA 1
ATOM 4736 C C . VAL B 1 81 ? 1.312 28.125 10.367 1 98.5 81 VAL B C 1
ATOM 4738 O O . VAL B 1 81 ? 1.332 28.219 9.141 1 98.5 81 VAL B O 1
ATOM 4741 N N . ARG B 1 82 ? 0.242 27.766 11.062 1 98.31 82 ARG B N 1
ATOM 4742 C CA . ARG B 1 82 ? -1.039 27.531 10.398 1 98.31 82 ARG B CA 1
ATOM 4743 C C . ARG B 1 82 ? -1.464 28.75 9.578 1 98.31 82 ARG B C 1
ATOM 4745 O O . ARG B 1 82 ? -1.849 28.609 8.414 1 98.31 82 ARG B O 1
ATOM 4752 N N . ASP B 1 83 ? -1.379 29.906 10.164 1 97.56 83 ASP B N 1
ATOM 4753 C CA . ASP B 1 83 ? -1.794 31.125 9.492 1 97.56 83 ASP B CA 1
ATOM 4754 C C . ASP B 1 83 ? -0.9 31.422 8.289 1 97.56 83 ASP B C 1
ATOM 4756 O O . ASP B 1 83 ? -1.388 31.812 7.227 1 97.56 83 ASP B O 1
ATOM 4760 N N . GLN B 1 84 ? 0.369 31.266 8.43 1 96.12 84 GLN B N 1
ATOM 4761 C CA . GLN B 1 84 ? 1.294 31.484 7.32 1 96.12 84 GLN B CA 1
ATOM 4762 C C . GLN B 1 84 ? 1.032 30.5 6.188 1 96.12 84 GLN B C 1
ATOM 4764 O O . GLN B 1 84 ? 1.049 30.875 5.012 1 96.12 84 GLN B O 1
ATOM 4769 N N . PHE B 1 85 ? 0.819 29.281 6.531 1 96.5 85 PHE B N 1
ATOM 4770 C CA . PHE B 1 85 ? 0.519 28.25 5.539 1 96.5 85 PHE B CA 1
ATOM 4771 C C . PHE B 1 85 ? -0.769 28.578 4.793 1 96.5 85 PHE B C 1
ATOM 4773 O O . PHE B 1 85 ? -0.808 28.531 3.561 1 96.5 85 PHE B O 1
ATOM 4780 N N . MET B 1 86 ? -1.797 28.953 5.516 1 95.62 86 MET B N 1
ATOM 4781 C CA . MET B 1 86 ? -3.104 29.219 4.922 1 95.62 86 MET B CA 1
ATOM 4782 C C . MET B 1 86 ? -3.043 30.422 3.992 1 95.62 86 MET B C 1
ATOM 4784 O O . MET B 1 86 ? -3.848 30.531 3.064 1 95.62 86 MET B O 1
ATOM 4788 N N . LYS B 1 87 ? -2.115 31.266 4.184 1 91.25 87 LYS B N 1
ATOM 4789 C CA . LYS B 1 87 ? -1.952 32.438 3.32 1 91.25 87 LYS B CA 1
ATOM 4790 C C . LYS B 1 87 ? -1.382 32.031 1.962 1 91.25 87 LYS B C 1
ATOM 4792 O O . LYS B 1 87 ? -1.548 32.75 0.976 1 91.25 87 LYS B O 1
ATOM 4797 N N . THR B 1 88 ? -0.736 30.891 1.893 1 88.25 88 THR B N 1
ATOM 4798 C CA . THR B 1 88 ? 0.003 30.547 0.683 1 88.25 88 THR B CA 1
ATOM 4799 C C . THR B 1 88 ? -0.595 29.297 0.018 1 88.25 88 THR B C 1
ATOM 4801 O O . THR B 1 88 ? -0.04 28.781 -0.954 1 88.25 88 THR B O 1
ATOM 4804 N N . VAL B 1 89 ? -1.7 28.828 0.542 1 87.69 89 VAL B N 1
ATOM 4805 C CA . VAL B 1 89 ? -2.246 27.609 -0.027 1 87.69 89 VAL B CA 1
ATOM 4806 C C . VAL B 1 89 ? -2.947 27.922 -1.349 1 87.69 89 VAL B C 1
ATOM 4808 O O . VAL B 1 89 ? -3.436 29.031 -1.553 1 87.69 89 VAL B O 1
ATOM 4811 N N . ALA B 1 90 ? -2.895 26.953 -2.232 1 81.12 90 ALA B N 1
ATOM 4812 C CA . ALA B 1 90 ? -3.652 27.078 -3.475 1 81.12 90 ALA B CA 1
ATOM 4813 C C . ALA B 1 90 ? -5.152 26.953 -3.217 1 81.12 90 ALA B C 1
ATOM 4815 O O . ALA B 1 90 ? -5.57 26.344 -2.236 1 81.12 90 ALA B O 1
ATOM 4816 N N . LEU B 1 91 ? -6.031 27.516 -4.07 1 82.12 91 LEU B N 1
ATOM 4817 C CA . LEU B 1 91 ? -7.484 27.422 -3.979 1 82.12 91 LEU B CA 1
ATOM 4818 C C . LEU B 1 91 ? -7.973 27.922 -2.619 1 82.12 91 LEU B C 1
ATOM 4820 O O . LEU B 1 91 ? -8.734 27.219 -1.94 1 82.12 91 LEU B O 1
ATOM 4824 N N . LYS B 1 92 ? -7.562 29.031 -2.23 1 83.5 92 LYS B N 1
ATOM 4825 C CA . LYS B 1 92 ? -7.801 29.609 -0.911 1 83.5 92 LYS B CA 1
ATOM 4826 C C . LYS B 1 92 ? -9.297 29.781 -0.643 1 83.5 92 LYS B C 1
ATOM 4828 O O . LYS B 1 92 ? -9.727 29.75 0.51 1 83.5 92 LYS B O 1
ATOM 4833 N N . ASP B 1 93 ? -10.016 29.922 -1.613 1 87.81 93 ASP B N 1
ATOM 4834 C CA . ASP B 1 93 ? -11.453 30.109 -1.449 1 87.81 93 ASP B CA 1
ATOM 4835 C C . ASP B 1 93 ? -12.133 28.781 -1.077 1 87.81 93 ASP B C 1
ATOM 4837 O O . ASP B 1 93 ? -13.227 28.781 -0.515 1 87.81 93 ASP B O 1
ATOM 4841 N N . LYS B 1 94 ? -11.477 27.719 -1.383 1 91.38 94 LYS B N 1
ATOM 4842 C CA . LYS B 1 94 ? -12.055 26.406 -1.102 1 91.38 94 LYS B CA 1
ATOM 4843 C C . LYS B 1 94 ? -11.383 25.75 0.108 1 91.38 94 LYS B C 1
ATOM 4845 O O . LYS B 1 94 ? -12.039 25.078 0.902 1 91.38 94 LYS B O 1
ATOM 4850 N N . PHE B 1 95 ? -10.117 25.938 0.218 1 94 95 PHE B N 1
ATOM 4851 C CA . PHE B 1 95 ? -9.391 25.5 1.4 1 94 95 PHE B CA 1
ATOM 4852 C C . PHE B 1 95 ? -9.492 26.531 2.516 1 94 95 PHE B C 1
ATOM 4854 O O . PHE B 1 95 ? -8.664 27.438 2.602 1 94 95 PHE B O 1
ATOM 4861 N N . THR B 1 96 ? -10.422 26.297 3.51 1 95.62 96 THR B N 1
ATOM 4862 C CA . THR B 1 96 ? -10.781 27.375 4.426 1 95.62 96 THR B CA 1
ATOM 4863 C C . THR B 1 96 ? -10.586 26.938 5.875 1 95.62 96 THR B C 1
ATOM 4865 O O . THR B 1 96 ? -10.711 27.75 6.793 1 95.62 96 THR B O 1
ATOM 4868 N N . ARG B 1 97 ? -10.266 25.688 6.047 1 96.81 97 ARG B N 1
ATOM 4869 C CA . ARG B 1 97 ? -10.203 25.188 7.422 1 96.81 97 ARG B CA 1
ATOM 4870 C C . ARG B 1 97 ? -8.992 24.297 7.629 1 96.81 97 ARG B C 1
ATOM 4872 O O . ARG B 1 97 ? -8.734 23.391 6.832 1 96.81 97 ARG B O 1
ATOM 4879 N N . LEU B 1 98 ? -8.273 24.5 8.695 1 98.31 98 LEU B N 1
ATOM 4880 C CA . LEU B 1 98 ? -7.184 23.672 9.188 1 98.31 98 LEU B CA 1
ATOM 4881 C C . LEU B 1 98 ? -7.082 23.75 10.711 1 98.31 98 LEU B C 1
ATOM 4883 O O . LEU B 1 98 ? -6.645 24.766 11.25 1 98.31 98 LEU B O 1
ATOM 4887 N N . ASP B 1 99 ? -7.504 22.75 11.414 1 98.62 99 ASP B N 1
ATOM 4888 C CA . ASP B 1 99 ? -7.418 22.594 12.859 1 98.62 99 ASP B CA 1
ATOM 4889 C C . ASP B 1 99 ? -6.336 21.578 13.234 1 98.62 99 ASP B C 1
ATOM 4891 O O . ASP B 1 99 ? -6.176 20.562 12.562 1 98.62 99 ASP B O 1
ATOM 4895 N N . ALA B 1 100 ? -5.57 21.906 14.266 1 98.81 100 ALA B N 1
ATOM 4896 C CA . ALA B 1 100 ? -4.441 21.031 14.539 1 98.81 100 ALA B CA 1
ATOM 4897 C C . ALA B 1 100 ? -4.09 21.031 16.031 1 98.81 100 ALA B C 1
ATOM 4899 O O . ALA B 1 100 ? -4.316 22.031 16.719 1 98.81 100 ALA B O 1
ATOM 4900 N N . THR B 1 101 ? -3.635 19.953 16.5 1 98.81 101 THR B N 1
ATOM 4901 C CA . THR B 1 101 ? -3.051 19.797 17.828 1 98.81 101 THR B CA 1
ATOM 4902 C C . THR B 1 101 ? -1.73 19.031 17.734 1 98.81 101 THR B C 1
ATOM 4904 O O . THR B 1 101 ? -1.642 18 17.062 1 98.81 101 THR B O 1
ATOM 4907 N N . ILE B 1 102 ? -0.729 19.578 18.406 1 98.81 102 ILE B N 1
ATOM 4908 C CA . ILE B 1 102 ? 0.586 18.938 18.453 1 98.81 102 ILE B CA 1
ATOM 4909 C C . ILE B 1 102 ? 0.949 18.609 19.891 1 98.81 102 ILE B C 1
ATOM 4911 O O . ILE B 1 102 ? 0.618 19.359 20.812 1 98.81 102 ILE B O 1
ATOM 4915 N N . LEU B 1 103 ? 1.521 17.438 20.125 1 98.38 103 LEU B N 1
ATOM 4916 C CA . LEU B 1 103 ? 2.088 17.031 21.406 1 98.38 103 LEU B CA 1
ATOM 4917 C C . LEU B 1 103 ? 3.592 16.797 21.281 1 98.38 103 LEU B C 1
ATOM 4919 O O . LEU B 1 103 ? 4.055 16.172 20.328 1 98.38 103 LEU B O 1
ATOM 4923 N N . LEU B 1 104 ? 4.297 17.375 22.203 1 98.06 104 LEU B N 1
ATOM 4924 C CA . LEU B 1 104 ? 5.73 17.156 22.359 1 98.06 104 LEU B CA 1
ATOM 4925 C C . LEU B 1 104 ? 6.051 16.625 23.75 1 98.06 104 LEU B C 1
ATOM 4927 O O . LEU B 1 104 ? 5.469 17.094 24.734 1 98.06 104 LEU B O 1
ATOM 4931 N N . PRO B 1 105 ? 6.941 15.664 23.797 1 96.94 105 PRO B N 1
ATOM 4932 C CA . PRO B 1 105 ? 7.324 15.203 25.125 1 96.94 105 PRO B CA 1
ATOM 4933 C C . PRO B 1 105 ? 8.047 16.281 25.938 1 96.94 105 PRO B C 1
ATOM 4935 O O . PRO B 1 105 ? 8.711 17.141 25.359 1 96.94 105 PRO B O 1
ATOM 4938 N N . ILE B 1 106 ? 7.855 16.203 27.203 1 95 106 ILE B N 1
ATOM 4939 C CA . ILE B 1 106 ? 8.617 17.047 28.109 1 95 106 ILE B CA 1
ATOM 4940 C C . ILE B 1 106 ? 9.898 16.328 28.531 1 95 106 ILE B C 1
ATOM 4942 O O . ILE B 1 106 ? 9.836 15.312 29.234 1 95 106 ILE B O 1
ATOM 4946 N N . GLY B 1 107 ? 10.961 16.781 28.141 1 88.88 107 GLY B N 1
ATOM 4947 C CA . GLY B 1 107 ? 12.203 16.062 28.375 1 88.88 107 GLY B CA 1
ATOM 4948 C C . GLY B 1 107 ? 12.258 14.719 27.688 1 88.88 107 GLY B C 1
ATOM 4949 O O . GLY B 1 107 ? 11.883 14.594 26.531 1 88.88 107 GLY B O 1
ATOM 4950 N N . ASN B 1 108 ? 12.797 13.727 28.406 1 83.88 108 ASN B N 1
ATOM 4951 C CA . ASN B 1 108 ? 12.906 12.375 27.859 1 83.88 108 ASN B CA 1
ATOM 4952 C C . ASN B 1 108 ? 11.844 11.445 28.438 1 83.88 108 ASN B C 1
ATOM 4954 O O . ASN B 1 108 ? 11.938 10.227 28.281 1 83.88 108 ASN B O 1
ATOM 4958 N N . ASP B 1 109 ? 10.828 12.102 28.984 1 82.88 109 ASP B N 1
ATOM 4959 C CA . ASP B 1 109 ? 9.766 11.344 29.625 1 82.88 109 ASP B CA 1
ATOM 4960 C C . ASP B 1 109 ? 8.57 11.18 28.688 1 82.88 109 ASP B C 1
ATOM 4962 O O . ASP B 1 109 ? 7.852 12.141 28.406 1 82.88 109 ASP B O 1
ATOM 4966 N N . THR B 1 110 ? 8.328 9.93 28.312 1 84.06 110 THR B N 1
ATOM 4967 C CA . THR B 1 110 ? 7.23 9.711 27.375 1 84.06 110 THR B CA 1
ATOM 4968 C C . THR B 1 110 ? 5.898 9.602 28.109 1 84.06 110 THR B C 1
ATOM 4970 O O . THR B 1 110 ? 4.875 9.266 27.516 1 84.06 110 THR B O 1
ATOM 4973 N N . MET B 1 111 ? 5.898 10.016 29.375 1 90.31 111 MET B N 1
ATOM 4974 C CA . MET B 1 111 ? 4.633 10.023 30.109 1 90.31 111 MET B CA 1
ATOM 4975 C C . MET B 1 111 ? 4.23 11.445 30.469 1 90.31 111 MET B C 1
ATOM 4977 O O . MET B 1 111 ? 3.205 11.656 31.125 1 90.31 111 MET B O 1
ATOM 4981 N N . LYS B 1 112 ? 4.98 12.406 30.031 1 94.75 112 LYS B N 1
ATOM 4982 C CA . LYS B 1 112 ? 4.637 13.812 30.172 1 94.75 112 LYS B CA 1
ATOM 4983 C C . LYS B 1 112 ? 4.762 14.547 28.844 1 94.75 112 LYS B C 1
ATOM 4985 O O . LYS B 1 112 ? 5.832 14.562 28.234 1 94.75 112 LYS B O 1
ATOM 4990 N N . TRP B 1 113 ? 3.682 15.203 28.484 1 96.88 113 TRP B N 1
ATOM 4991 C CA . TRP B 1 113 ? 3.623 15.836 27.172 1 96.88 113 TRP B CA 1
ATOM 4992 C C . TRP B 1 113 ? 3.111 17.266 27.281 1 96.88 113 TRP B C 1
ATOM 4994 O O . TRP B 1 113 ? 2.266 17.578 28.125 1 96.88 113 TRP B O 1
ATOM 5004 N N . ARG B 1 114 ? 3.645 18.156 26.516 1 96.62 114 ARG B N 1
ATOM 5005 C CA . ARG B 1 114 ? 3.043 19.484 26.328 1 96.62 114 ARG B CA 1
ATOM 5006 C C . ARG B 1 114 ? 2.195 19.516 25.062 1 96.62 114 ARG B C 1
ATOM 5008 O O . ARG B 1 114 ? 2.555 18.906 24.062 1 96.62 114 ARG B O 1
ATOM 5015 N N . ARG B 1 115 ? 1.125 20.234 25.109 1 97.69 115 ARG B N 1
ATOM 5016 C CA . ARG B 1 115 ? 0.142 20.281 24.031 1 97.69 115 ARG B CA 1
ATOM 5017 C C . ARG B 1 115 ? -0.04 21.703 23.516 1 97.69 115 ARG B C 1
ATOM 5019 O O . ARG B 1 115 ? -0.181 22.641 24.297 1 97.69 115 ARG B O 1
ATOM 5026 N N . GLY B 1 116 ? 0.106 21.922 22.219 1 98.31 116 GLY B N 1
ATOM 5027 C CA . GLY B 1 116 ? -0.312 23.109 21.5 1 98.31 116 GLY B CA 1
ATOM 5028 C C . GLY B 1 116 ? -1.431 22.859 20.516 1 98.31 116 GLY B C 1
ATOM 5029 O O . GLY B 1 116 ? -1.428 21.828 19.812 1 98.31 116 GLY B O 1
ATOM 5030 N N . SER B 1 117 ? -2.461 23.828 20.5 1 97.94 117 SER B N 1
ATOM 5031 C CA . SER B 1 117 ? -3.605 23.562 19.641 1 97.94 117 SER B CA 1
ATOM 5032 C C . SER B 1 117 ? -4.102 24.828 18.969 1 97.94 117 SER B C 1
ATOM 5034 O O . SER B 1 117 ? -3.939 25.922 19.516 1 97.94 117 SER B O 1
ATOM 5036 N N . VAL B 1 118 ? -4.637 24.656 17.781 1 97.88 118 VAL B N 1
ATOM 5037 C CA . VAL B 1 118 ? -5.438 25.656 17.078 1 97.88 118 VAL B CA 1
ATOM 5038 C C . VAL B 1 118 ? -6.832 25.094 16.797 1 97.88 118 VAL B C 1
ATOM 5040 O O . VAL B 1 118 ? -6.969 24.094 16.094 1 97.88 118 VAL B O 1
ATOM 5043 N N . ASN B 1 119 ? -7.91 25.688 17.359 1 97.31 119 ASN B N 1
ATOM 5044 C CA . ASN B 1 119 ? -9.289 25.234 17.266 1 97.31 119 ASN B CA 1
ATOM 5045 C C . ASN B 1 119 ? -9.438 23.797 17.734 1 97.31 119 ASN B C 1
ATOM 5047 O O . ASN B 1 119 ? -9.984 22.938 17.031 1 97.31 119 ASN B O 1
ATOM 5051 N N . PRO B 1 120 ? -9.008 23.609 19 1 97.19 120 PRO B N 1
ATOM 5052 C CA . PRO B 1 120 ? -8.852 22.25 19.516 1 97.19 120 PRO B CA 1
ATOM 5053 C C . PRO B 1 120 ? -10.172 21.484 19.547 1 97.19 120 PRO B C 1
ATOM 5055 O O . PRO B 1 120 ? -10.172 20.25 19.453 1 97.19 120 PRO B O 1
ATOM 5058 N N . ARG B 1 121 ? -11.352 22.094 19.625 1 97.25 121 ARG B N 1
ATOM 5059 C CA . ARG B 1 121 ? -12.617 21.406 19.844 1 97.25 121 ARG B CA 1
ATOM 5060 C C . ARG B 1 121 ? -13.492 21.469 18.594 1 97.25 121 ARG B C 1
ATOM 5062 O O . ARG B 1 121 ? -14.609 20.938 18.578 1 97.25 121 ARG B O 1
ATOM 5069 N N . GLN B 1 122 ? -13 22.172 17.562 1 97.75 122 GLN B N 1
ATOM 5070 C CA . GLN B 1 122 ? -13.773 22.219 16.328 1 97.75 122 GLN B CA 1
ATOM 5071 C C . GLN B 1 122 ? -13.977 20.828 15.742 1 97.75 122 GLN B C 1
ATOM 5073 O O . GLN B 1 122 ? -13.016 20.062 15.578 1 97.75 122 GLN B O 1
ATOM 5078 N N . LEU B 1 123 ? -15.242 20.516 15.523 1 97.94 123 LEU B N 1
ATOM 5079 C CA . LEU B 1 123 ? -15.562 19.203 14.969 1 97.94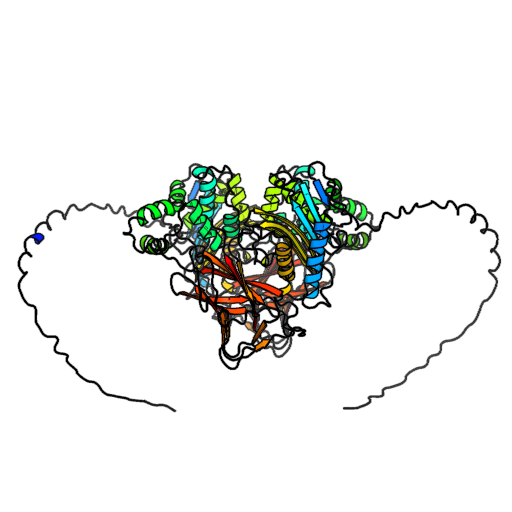 123 LEU B CA 1
ATOM 5080 C C . LEU B 1 123 ? -15.461 19.219 13.445 1 97.94 123 LEU B C 1
ATOM 5082 O O . LEU B 1 123 ? -15.867 20.203 12.805 1 97.94 123 LEU B O 1
ATOM 5086 N N . SER B 1 124 ? -14.844 18.172 12.945 1 97.75 124 SER B N 1
ATOM 5087 C CA . SER B 1 124 ? -14.734 17.953 11.508 1 97.75 124 SER B CA 1
ATOM 5088 C C . SER B 1 124 ? -15.047 16.5 11.148 1 97.75 124 SER B C 1
ATOM 5090 O O . SER B 1 124 ? -14.984 15.617 12 1 97.75 124 SER B O 1
ATOM 5092 N N . TYR B 1 125 ? -15.477 16.344 9.875 1 98.19 125 TYR B N 1
ATOM 5093 C CA . TYR B 1 125 ? -15.609 14.984 9.367 1 98.19 125 TYR B CA 1
ATOM 5094 C C . TYR B 1 125 ? -14.258 14.266 9.359 1 98.19 125 TYR B C 1
ATOM 5096 O O . TYR B 1 125 ? -13.312 14.727 8.711 1 98.19 125 TYR B O 1
ATOM 5104 N N . PRO B 1 126 ? -14.18 13.164 10.023 1 98.56 126 PRO B N 1
ATOM 5105 C CA . PRO B 1 126 ? -12.859 12.539 10.195 1 98.56 126 PRO B CA 1
ATOM 5106 C C . PRO B 1 126 ? -12.438 11.727 8.969 1 98.56 126 PRO B C 1
ATOM 5108 O O . PRO B 1 126 ? -11.266 11.375 8.844 1 98.56 126 PRO B O 1
ATOM 5111 N N . ALA B 1 127 ? -13.383 11.438 8.078 1 98.25 127 ALA B N 1
ATOM 5112 C CA . ALA B 1 127 ? -13.109 10.406 7.09 1 98.25 127 ALA B CA 1
ATOM 5113 C C . ALA B 1 127 ? -12.516 9.156 7.746 1 98.25 127 ALA B C 1
ATOM 5115 O O . ALA B 1 127 ? -13.023 8.688 8.766 1 98.25 127 ALA B O 1
ATOM 5116 N N . SER B 1 128 ? -11.414 8.602 7.223 1 98.69 128 SER B N 1
ATOM 5117 C CA . SER B 1 128 ? -10.906 7.312 7.684 1 98.69 128 SER B CA 1
ATOM 5118 C C . SER B 1 128 ? -10.102 7.465 8.977 1 98.69 128 SER B C 1
ATOM 5120 O O . SER B 1 128 ? -9.688 6.473 9.57 1 98.69 128 SER B O 1
ATOM 5122 N N . CYS B 1 129 ? -9.891 8.602 9.477 1 98.94 129 CYS B N 1
ATOM 5123 C CA . CYS B 1 129 ? -9.203 8.766 10.75 1 98.94 129 CYS B CA 1
ATOM 5124 C C . CYS B 1 129 ? -9.969 8.078 11.875 1 98.94 129 CYS B C 1
ATOM 5126 O O . CYS B 1 129 ? -9.375 7.637 12.859 1 98.94 129 CYS B O 1
ATOM 5128 N N . VAL B 1 130 ? -11.258 7.945 11.703 1 98.94 130 VAL B N 1
ATOM 5129 C CA . VAL B 1 130 ? -12.102 7.32 12.719 1 98.94 130 VAL B CA 1
ATOM 5130 C C . VAL B 1 130 ? -11.664 5.871 12.93 1 98.94 130 VAL B C 1
ATOM 5132 O O . VAL B 1 130 ? -11.875 5.305 14.008 1 98.94 130 VAL B O 1
ATOM 5135 N N . LYS B 1 131 ? -10.992 5.301 11.969 1 98.94 131 LYS B N 1
ATOM 5136 C CA . LYS B 1 131 ? -10.602 3.896 12.016 1 98.94 131 LYS B CA 1
ATOM 5137 C C . LYS B 1 131 ? -9.594 3.648 13.141 1 98.94 131 LYS B C 1
ATOM 5139 O O . LYS B 1 131 ? -9.453 2.52 13.617 1 98.94 131 LYS B O 1
ATOM 5144 N N . LEU B 1 132 ? -8.867 4.676 13.562 1 98.94 132 LEU B N 1
ATOM 5145 C CA . LEU B 1 132 ? -8.008 4.512 14.734 1 98.94 132 LEU B CA 1
ATOM 5146 C C . LEU B 1 132 ? -8.836 4.234 15.984 1 98.94 132 LEU B C 1
ATOM 5148 O O . LEU B 1 132 ? -8.445 3.424 16.828 1 98.94 132 LEU B O 1
ATOM 5152 N N . ALA B 1 133 ? -9.961 4.906 16.156 1 98.94 133 ALA B N 1
ATOM 5153 C CA . ALA B 1 133 ? -10.867 4.656 17.266 1 98.94 133 ALA B CA 1
ATOM 5154 C C . ALA B 1 133 ? -11.375 3.215 17.25 1 98.94 133 ALA B C 1
ATOM 5156 O O . ALA B 1 133 ? -11.438 2.561 18.297 1 98.94 133 ALA B O 1
ATOM 5157 N N . TYR B 1 134 ? -11.695 2.758 16.078 1 98.94 134 TYR B N 1
ATOM 5158 C CA . TYR B 1 134 ? -12.188 1.391 15.938 1 98.94 134 TYR B CA 1
ATOM 5159 C C . TYR B 1 134 ? -11.086 0.382 16.25 1 98.94 134 TYR B C 1
ATOM 5161 O O . TYR B 1 134 ? -11.359 -0.686 16.812 1 98.94 134 TYR B O 1
ATOM 5169 N N . LEU B 1 135 ? -9.844 0.708 15.867 1 98.94 135 LEU B N 1
ATOM 5170 C CA . LEU B 1 135 ? -8.734 -0.191 16.172 1 98.94 135 LEU B CA 1
ATOM 5171 C C . LEU B 1 135 ? -8.562 -0.334 17.688 1 98.94 135 LEU B C 1
ATOM 5173 O O . LEU B 1 135 ? -8.477 -1.451 18.203 1 98.94 135 LEU B O 1
ATOM 5177 N N . VAL B 1 136 ? -8.531 0.781 18.391 1 98.75 136 VAL B N 1
ATOM 5178 C CA . VAL B 1 136 ? -8.328 0.774 19.844 1 98.75 136 VAL B CA 1
ATOM 5179 C C . VAL B 1 136 ? -9.477 0.033 20.516 1 98.75 136 VAL B C 1
ATOM 5181 O O . VAL B 1 136 ? -9.25 -0.775 21.422 1 98.75 136 VAL B O 1
ATOM 5184 N N . SER B 1 137 ? -10.633 0.263 20.062 1 98.75 137 SER B N 1
ATOM 5185 C CA . SER B 1 137 ? -11.812 -0.397 20.609 1 98.75 137 SER B CA 1
ATOM 5186 C C . SER B 1 137 ? -11.789 -1.895 20.328 1 98.75 137 SER B C 1
ATOM 5188 O O . SER B 1 137 ? -12.258 -2.695 21.141 1 98.75 137 SER B O 1
ATOM 5190 N N . SER B 1 138 ? -11.305 -2.252 19.141 1 98.75 138 SER B N 1
ATOM 5191 C CA . SER B 1 138 ? -11.234 -3.664 18.781 1 98.75 138 SER B CA 1
ATOM 5192 C C . SER B 1 138 ? -10.266 -4.418 19.688 1 98.75 138 SER B C 1
ATOM 5194 O O . SER B 1 138 ? -10.516 -5.57 20.047 1 98.75 138 SER B O 1
ATOM 5196 N N . MET B 1 139 ? -9.172 -3.791 20.016 1 98.5 139 MET B N 1
ATOM 5197 C CA . MET B 1 139 ? -8.227 -4.43 20.922 1 98.5 139 MET B CA 1
ATOM 5198 C C . MET B 1 139 ? -8.844 -4.621 22.312 1 98.5 139 MET B C 1
ATOM 5200 O O . MET B 1 139 ? -8.648 -5.656 22.938 1 98.5 139 MET B O 1
ATOM 5204 N N . HIS B 1 140 ? -9.609 -3.633 22.766 1 97.88 140 HIS B N 1
ATOM 5205 C CA . HIS B 1 140 ? -10.344 -3.77 24.016 1 97.88 140 HIS B CA 1
ATOM 5206 C C . HIS B 1 140 ? -11.359 -4.906 23.938 1 97.88 140 HIS B C 1
ATOM 5208 O O . HIS B 1 140 ? -11.469 -5.711 24.875 1 97.88 140 HIS B O 1
ATOM 5214 N N . TRP B 1 141 ? -12.078 -4.941 22.859 1 98.38 141 TRP B N 1
ATOM 5215 C CA . TRP B 1 141 ? -13.078 -5.988 22.656 1 98.38 141 TRP B CA 1
ATOM 5216 C C . TRP B 1 141 ? -12.438 -7.367 22.703 1 98.38 141 TRP B C 1
ATOM 5218 O O . TRP B 1 141 ? -12.922 -8.273 23.375 1 98.38 141 TRP B O 1
ATOM 5228 N N . CYS B 1 142 ? -11.344 -7.559 22 1 98 142 CYS B N 1
ATOM 5229 C CA . CYS B 1 142 ? -10.641 -8.836 21.938 1 98 142 CYS B CA 1
ATOM 5230 C C . CYS B 1 142 ? -10.195 -9.273 23.328 1 98 142 CYS B C 1
ATOM 5232 O O . CYS B 1 142 ? -10.289 -10.461 23.672 1 98 142 CYS B O 1
ATOM 5234 N N . MET B 1 143 ? -9.781 -8.344 24.141 1 96.38 143 MET B N 1
ATOM 5235 C CA . MET B 1 143 ? -9.148 -8.672 25.406 1 96.38 143 MET B CA 1
ATOM 5236 C C . MET B 1 143 ? -10.18 -8.75 26.531 1 96.38 143 MET B C 1
ATOM 5238 O O . MET B 1 143 ? -10.141 -9.664 27.344 1 96.38 143 MET B O 1
ATOM 5242 N N . ALA B 1 144 ? -11.102 -7.875 26.578 1 94.56 144 ALA B N 1
ATOM 5243 C CA . ALA B 1 144 ? -11.938 -7.699 27.766 1 94.56 144 ALA B CA 1
ATOM 5244 C C . ALA B 1 144 ? -13.352 -8.211 27.531 1 94.56 144 ALA B C 1
ATOM 5246 O O . ALA B 1 144 ? -14.055 -8.586 28.469 1 94.56 144 ALA B O 1
ATOM 5247 N N . VAL B 1 145 ? -13.781 -8.219 26.328 1 94.38 145 VAL B N 1
ATOM 5248 C CA . VAL B 1 145 ? -15.172 -8.578 26.047 1 94.38 145 VAL B CA 1
ATOM 5249 C C . VAL B 1 145 ? -15.234 -10 25.516 1 94.38 145 VAL B C 1
ATOM 5251 O O . VAL B 1 145 ? -15.773 -10.898 26.156 1 94.38 145 VAL B O 1
ATOM 5254 N N . ALA B 1 146 ? -14.539 -10.195 24.406 1 93.06 146 ALA B N 1
ATOM 5255 C CA . ALA B 1 146 ? -14.516 -11.531 23.828 1 93.06 146 ALA B CA 1
ATOM 5256 C C . ALA B 1 146 ? -13.57 -12.445 24.594 1 93.06 146 ALA B C 1
ATOM 5258 O O . ALA B 1 146 ? -13.641 -13.672 24.469 1 93.06 146 ALA B O 1
ATOM 5259 N N . LYS B 1 147 ? -12.672 -11.969 25.375 1 92.06 147 LYS B N 1
ATOM 5260 C CA . LYS B 1 147 ? -11.727 -12.688 26.219 1 92.06 147 LYS B CA 1
ATOM 5261 C C . LYS B 1 147 ? -10.945 -13.727 25.422 1 92.06 147 LYS B C 1
ATOM 5263 O O . LYS B 1 147 ? -10.859 -14.891 25.812 1 92.06 147 LYS B O 1
ATOM 5268 N N . ARG B 1 148 ? -10.477 -13.32 24.25 1 89.44 148 ARG B N 1
ATOM 5269 C CA . ARG B 1 148 ? -9.703 -14.188 23.359 1 89.44 148 ARG B CA 1
ATOM 5270 C C . ARG B 1 148 ? -8.234 -14.227 23.766 1 89.44 148 ARG B C 1
ATOM 5272 O O . ARG B 1 148 ? -7.453 -15 23.219 1 89.44 148 ARG B O 1
ATOM 5279 N N . ASN B 1 149 ? -7.789 -13.414 24.688 1 89.88 149 ASN B N 1
ATOM 5280 C CA . ASN B 1 149 ? -6.426 -13.312 25.219 1 89.88 149 ASN B CA 1
ATOM 5281 C C . ASN B 1 149 ? -5.422 -13.023 24.094 1 89.88 149 ASN B C 1
ATOM 5283 O O . ASN B 1 149 ? -4.297 -13.523 24.125 1 89.88 149 ASN B O 1
ATOM 5287 N N . ARG B 1 150 ? -5.828 -12.484 23.062 1 93 150 ARG B N 1
ATOM 5288 C CA . ARG B 1 150 ? -5.004 -11.984 21.969 1 93 150 ARG B CA 1
ATOM 5289 C C . ARG B 1 150 ? -5.508 -10.641 21.469 1 93 150 ARG B C 1
ATOM 5291 O O . ARG B 1 150 ? -6.715 -10.445 21.281 1 93 150 ARG B O 1
ATOM 5298 N N . VAL B 1 151 ? -4.617 -9.688 21.281 1 93.56 151 VAL B N 1
ATOM 5299 C CA . VAL B 1 151 ? -4.988 -8.328 20.906 1 93.56 151 VAL B CA 1
ATOM 5300 C C . VAL B 1 151 ? -5.426 -8.297 19.438 1 93.56 151 VAL B C 1
ATOM 5302 O O . VAL B 1 151 ? -6.176 -7.41 19.031 1 93.56 151 VAL B O 1
ATOM 5305 N N . ASP B 1 152 ? -4.957 -9.289 18.641 1 94.88 152 ASP B N 1
ATOM 5306 C CA . ASP B 1 152 ? -5.164 -9.328 17.203 1 94.88 152 ASP B CA 1
ATOM 5307 C C . ASP B 1 152 ? -6.184 -10.398 16.812 1 94.88 152 ASP B C 1
ATOM 5309 O O . ASP B 1 152 ? -6.035 -11.062 15.797 1 94.88 152 ASP B O 1
ATOM 5313 N N . CYS B 1 153 ? -7.223 -10.594 17.594 1 96.31 153 CYS B N 1
ATOM 5314 C CA . CYS B 1 153 ? -8.141 -11.719 17.438 1 96.31 153 CYS B CA 1
ATOM 5315 C C . CYS B 1 153 ? -9.008 -11.547 16.203 1 96.31 153 CYS B C 1
ATOM 5317 O O . CYS B 1 153 ? -9.633 -12.5 15.734 1 96.31 153 CYS B O 1
ATOM 5319 N N . ILE B 1 154 ? -9.016 -10.375 15.578 1 97 154 ILE B N 1
ATOM 5320 C CA . ILE B 1 154 ? -9.727 -10.156 14.32 1 97 154 ILE B CA 1
ATOM 5321 C C . ILE B 1 154 ? -8.82 -9.414 13.336 1 97 154 ILE B C 1
ATOM 5323 O O . ILE B 1 154 ? -9.258 -8.484 12.656 1 97 154 ILE B O 1
ATOM 5327 N N . GLU B 1 155 ? -7.617 -9.773 13.305 1 96.44 155 GLU B N 1
ATOM 5328 C CA . GLU B 1 155 ? -6.59 -9.102 12.508 1 96.44 155 GLU B CA 1
ATOM 5329 C C . GLU B 1 155 ? -6.922 -9.148 11.023 1 96.44 155 GLU B C 1
ATOM 5331 O O . GLU B 1 155 ? -6.57 -8.234 10.273 1 96.44 155 GLU B O 1
ATOM 5336 N N . GLU B 1 156 ? -7.645 -10.18 10.539 1 95.31 156 GLU B N 1
ATOM 5337 C CA . GLU B 1 156 ? -8.031 -10.266 9.133 1 95.31 156 GLU B CA 1
ATOM 5338 C C . GLU B 1 156 ? -8.844 -9.047 8.703 1 95.31 156 GLU B C 1
ATOM 5340 O O . GLU B 1 156 ? -8.875 -8.695 7.523 1 95.31 156 GLU B O 1
ATOM 5345 N N . HIS B 1 157 ? -9.43 -8.367 9.734 1 97.62 157 HIS B N 1
ATOM 5346 C CA . HIS B 1 157 ? -10.227 -7.18 9.453 1 97.62 157 HIS B CA 1
ATOM 5347 C C . HIS B 1 157 ? -9.492 -5.91 9.875 1 97.62 157 HIS B C 1
ATOM 5349 O O . HIS B 1 157 ? -9.477 -4.922 9.141 1 97.62 157 HIS B O 1
ATOM 5355 N N . THR B 1 158 ? -8.82 -5.926 11.031 1 98.56 158 THR B N 1
ATOM 5356 C CA . THR B 1 158 ? -8.203 -4.711 11.547 1 98.56 158 THR B CA 1
ATOM 5357 C C . THR B 1 158 ? -6.969 -4.344 10.727 1 98.56 158 THR B C 1
ATOM 5359 O O . THR B 1 158 ? -6.672 -3.16 10.539 1 98.56 158 THR B O 1
ATOM 5362 N N . HIS B 1 159 ? -6.285 -5.32 10.195 1 98.25 159 HIS B N 1
ATOM 5363 C CA . HIS B 1 159 ? -5.082 -5.047 9.414 1 98.25 159 HIS B CA 1
ATOM 5364 C C . HIS B 1 159 ? -5.414 -4.25 8.156 1 98.25 159 HIS B C 1
ATOM 5366 O O . HIS B 1 159 ? -4.918 -3.135 7.973 1 98.25 159 HIS B O 1
ATOM 5372 N N . PRO B 1 160 ? -6.273 -4.73 7.281 1 97.75 160 PRO B N 1
ATOM 5373 C CA . PRO B 1 160 ? -6.602 -3.928 6.102 1 97.75 160 PRO B CA 1
ATOM 5374 C C . PRO B 1 160 ? -7.328 -2.631 6.449 1 97.75 160 PRO B C 1
ATOM 5376 O O . PRO B 1 160 ? -7.176 -1.626 5.75 1 97.75 160 PRO B O 1
ATOM 5379 N N . MET B 1 161 ? -8.102 -2.596 7.535 1 98.62 161 MET B N 1
ATOM 5380 C CA . MET B 1 161 ? -8.781 -1.378 7.977 1 98.62 161 MET B CA 1
ATOM 5381 C C . MET B 1 161 ? -7.773 -0.26 8.234 1 98.62 161 MET B C 1
ATOM 5383 O O . MET B 1 161 ? -7.984 0.878 7.809 1 98.62 161 MET B O 1
ATOM 5387 N N . ILE B 1 162 ? -6.676 -0.611 8.812 1 98.75 162 ILE B N 1
ATOM 5388 C CA . ILE B 1 162 ? -5.754 0.418 9.281 1 98.75 162 ILE B CA 1
ATOM 5389 C C . ILE B 1 162 ? -4.68 0.667 8.227 1 98.75 162 ILE B C 1
ATOM 5391 O O . ILE B 1 162 ? -4.465 1.809 7.809 1 98.75 162 ILE B O 1
ATOM 5395 N N . THR B 1 163 ? -4.066 -0.349 7.703 1 97.56 163 THR B N 1
ATOM 5396 C CA . THR B 1 163 ? -2.924 -0.209 6.809 1 97.56 163 THR B CA 1
ATOM 5397 C C . THR B 1 163 ? -3.367 0.298 5.441 1 97.56 163 THR B C 1
ATOM 5399 O O . THR B 1 163 ? -2.668 1.092 4.809 1 97.56 163 THR B O 1
ATOM 5402 N N . TYR B 1 164 ? -4.574 -0.143 5.023 1 96.5 164 TYR B N 1
ATOM 5403 C CA . TYR B 1 164 ? -5.008 0.189 3.67 1 96.5 164 TYR B CA 1
ATOM 5404 C C . TYR B 1 164 ? -6.312 0.975 3.693 1 96.5 164 TYR B C 1
ATOM 5406 O O . TYR B 1 164 ? -6.965 1.139 2.658 1 96.5 164 TYR B O 1
ATOM 5414 N N . SER B 1 165 ? -6.703 1.414 4.883 1 97.62 165 SER B N 1
ATOM 5415 C CA . SER B 1 165 ? -7.91 2.205 5.07 1 97.62 165 SER B CA 1
ATOM 5416 C C . SER B 1 165 ? -9.117 1.548 4.402 1 97.62 165 SER B C 1
ATOM 5418 O O . SER B 1 165 ? -9.953 2.23 3.811 1 97.62 165 SER B O 1
ATOM 5420 N N . ASP B 1 166 ? -9.281 0.259 4.523 1 97.44 166 ASP B N 1
ATOM 5421 C CA . ASP B 1 166 ? -10.312 -0.521 3.844 1 97.44 166 ASP B CA 1
ATOM 5422 C C . ASP B 1 166 ? -11.68 -0.323 4.504 1 97.44 166 ASP B C 1
ATOM 5424 O O . ASP B 1 166 ? -11.867 -0.691 5.668 1 97.44 166 ASP B O 1
ATOM 5428 N N . ASN B 1 167 ? -12.648 0.14 3.738 1 98 167 ASN B N 1
ATOM 5429 C CA . ASN B 1 167 ? -13.984 0.423 4.266 1 98 167 ASN B CA 1
ATOM 5430 C C . ASN B 1 167 ? -14.773 -0.858 4.5 1 98 167 ASN B C 1
ATOM 5432 O O . ASN B 1 167 ? -15.539 -0.952 5.461 1 98 167 ASN B O 1
ATOM 5436 N N . LEU B 1 168 ? -14.633 -1.789 3.611 1 97.31 168 LEU B N 1
ATOM 5437 C CA . LEU B 1 168 ? -15.328 -3.059 3.777 1 97.31 168 LEU B CA 1
ATOM 5438 C C . LEU B 1 168 ? -14.969 -3.707 5.109 1 97.31 168 LEU B C 1
ATOM 5440 O O . LEU B 1 168 ? -15.852 -4.074 5.883 1 97.31 168 LEU B O 1
ATOM 5444 N N . GLU B 1 169 ? -13.68 -3.805 5.328 1 97.81 169 GLU B N 1
ATOM 5445 C CA . GLU B 1 169 ? -13.195 -4.449 6.543 1 97.81 169 GLU B CA 1
ATOM 5446 C C . GLU B 1 169 ? -13.539 -3.627 7.781 1 97.81 169 GLU B C 1
ATOM 5448 O O . GLU B 1 169 ? -13.758 -4.18 8.859 1 97.81 169 GLU B O 1
ATOM 5453 N N . THR B 1 170 ? -13.656 -2.314 7.633 1 98.69 170 THR B N 1
ATOM 5454 C CA . THR B 1 170 ? -14.109 -1.473 8.734 1 98.69 170 THR B CA 1
ATOM 5455 C C . THR B 1 170 ? -15.523 -1.848 9.156 1 98.69 170 THR B C 1
ATOM 5457 O O . THR B 1 170 ? -15.836 -1.898 10.344 1 98.69 170 THR B O 1
ATOM 5460 N N . GLY B 1 171 ? -16.359 -2.059 8.156 1 98.06 171 GLY B N 1
ATOM 5461 C CA . GLY B 1 171 ? -17.719 -2.469 8.477 1 98.06 171 GLY B CA 1
ATOM 5462 C C . GLY B 1 171 ? -17.781 -3.75 9.289 1 98.06 171 GLY B C 1
ATOM 5463 O O . GLY B 1 171 ? -18.547 -3.85 10.242 1 98.06 171 GLY B O 1
ATOM 5464 N N . PHE B 1 172 ? -16.969 -4.699 8.945 1 97.81 172 PHE B N 1
ATOM 5465 C CA . PHE B 1 172 ? -16.922 -5.949 9.695 1 97.81 172 PHE B CA 1
ATOM 5466 C C . PHE B 1 172 ? -16.438 -5.711 11.117 1 97.81 172 PHE B C 1
ATOM 5468 O O . PHE B 1 172 ? -16.984 -6.285 12.062 1 97.81 172 PHE B O 1
ATOM 5475 N N . VAL B 1 173 ? -15.414 -4.859 11.273 1 98.62 173 VAL B N 1
ATOM 5476 C CA . VAL B 1 173 ? -14.898 -4.559 12.602 1 98.62 173 VAL B CA 1
ATOM 5477 C C . VAL B 1 173 ? -16 -3.953 13.461 1 98.62 173 VAL B C 1
ATOM 5479 O O . VAL B 1 173 ? -16.234 -4.402 14.586 1 98.62 173 VAL B O 1
ATOM 5482 N N . VAL B 1 174 ? -16.703 -2.973 12.938 1 98.75 174 VAL B N 1
ATOM 5483 C CA . VAL B 1 174 ? -17.734 -2.285 13.695 1 98.75 174 VAL B CA 1
ATOM 5484 C C . VAL B 1 174 ? -18.828 -3.275 14.086 1 98.75 174 VAL B C 1
ATOM 5486 O O . VAL B 1 174 ? -19.297 -3.279 15.227 1 98.75 174 VAL B O 1
ATOM 5489 N N . ASP B 1 175 ? -19.25 -4.121 13.164 1 98.12 175 ASP B N 1
ATOM 5490 C CA . ASP B 1 175 ? -20.266 -5.125 13.469 1 98.12 175 ASP B CA 1
ATOM 5491 C C . ASP B 1 175 ? -19.781 -6.066 14.578 1 98.12 175 ASP B C 1
ATOM 5493 O O . ASP B 1 175 ? -20.547 -6.383 15.5 1 98.12 175 ASP B O 1
ATOM 5497 N N . ILE B 1 176 ? -18.562 -6.539 14.469 1 97.94 176 ILE B N 1
ATOM 5498 C CA . ILE B 1 176 ? -18.031 -7.535 15.391 1 97.94 176 ILE B CA 1
ATOM 5499 C C . ILE B 1 176 ? -17.938 -6.941 16.797 1 97.94 176 ILE B C 1
ATOM 5501 O O . ILE B 1 176 ? -18.453 -7.523 17.75 1 97.94 176 ILE B O 1
ATOM 5505 N N . ILE B 1 177 ? -17.359 -5.727 16.922 1 98.44 177 ILE B N 1
ATOM 5506 C CA . ILE B 1 177 ? -17.047 -5.223 18.25 1 98.44 177 ILE B CA 1
ATOM 5507 C C . ILE B 1 177 ? -18.328 -4.703 18.922 1 98.44 177 ILE B C 1
ATOM 5509 O O . ILE B 1 177 ? -18.391 -4.594 20.141 1 98.44 177 ILE B O 1
ATOM 5513 N N . THR B 1 178 ? -19.312 -4.387 18.125 1 98.12 178 THR B N 1
ATOM 5514 C CA . THR B 1 178 ? -20.578 -3.949 18.703 1 98.12 178 THR B CA 1
ATOM 5515 C C . THR B 1 178 ? -21.562 -5.121 18.828 1 98.12 178 THR B C 1
ATOM 5517 O O . THR B 1 178 ? -22.609 -4.996 19.469 1 98.12 178 THR B O 1
ATOM 5520 N N . GLU B 1 179 ? -21.203 -6.211 18.156 1 95.25 179 GLU B N 1
ATOM 5521 C CA . GLU B 1 179 ? -22.047 -7.402 18.094 1 95.25 179 GLU B CA 1
ATOM 5522 C C . GLU B 1 179 ? -23.406 -7.082 17.5 1 95.25 179 GLU B C 1
ATOM 5524 O O . GLU B 1 179 ? -24.422 -7.605 17.953 1 95.25 179 GLU B O 1
ATOM 5529 N N . GLN B 1 180 ? -23.375 -6.117 16.625 1 92.19 180 GLN B N 1
ATOM 5530 C CA . GLN B 1 180 ? -24.609 -5.664 15.992 1 92.19 180 GLN B CA 1
ATOM 5531 C C . GLN B 1 180 ? -24.406 -5.422 14.5 1 92.19 180 GLN B C 1
ATOM 5533 O O . GLN B 1 180 ? -23.719 -4.477 14.109 1 92.19 180 GLN B O 1
ATOM 5538 N N . ALA B 1 181 ? -25.109 -6.234 13.727 1 93.5 181 ALA B N 1
ATOM 5539 C CA . ALA B 1 181 ? -25.188 -5.977 12.289 1 93.5 181 ALA B CA 1
ATOM 5540 C C . ALA B 1 181 ? -26.328 -5.008 11.969 1 93.5 181 ALA B C 1
ATOM 5542 O O . ALA B 1 181 ? -27.094 -4.645 12.852 1 93.5 181 ALA B O 1
ATOM 5543 N N . ASN B 1 182 ? -26.344 -4.523 10.766 1 94.88 182 ASN B N 1
ATOM 5544 C CA . ASN B 1 182 ? -27.406 -3.633 10.312 1 94.88 182 ASN B CA 1
ATOM 5545 C C . ASN B 1 182 ? -28.766 -4.312 10.391 1 94.88 182 ASN B C 1
ATOM 5547 O O . ASN B 1 182 ? -28.859 -5.539 10.305 1 94.88 182 ASN B O 1
ATOM 5551 N N . ILE B 1 183 ? -29.812 -3.539 10.688 1 96.25 183 ILE B N 1
ATOM 5552 C CA . ILE B 1 183 ? -31.203 -3.951 10.508 1 96.25 183 ILE B CA 1
ATOM 5553 C C . ILE B 1 183 ? -31.797 -3.244 9.297 1 96.25 183 ILE B C 1
ATOM 5555 O O . ILE B 1 183 ? -32.281 -2.111 9.406 1 96.25 183 ILE B O 1
ATOM 5559 N N . TYR B 1 184 ? -31.938 -3.891 8.227 1 90.94 184 TYR B N 1
ATOM 5560 C CA . TYR B 1 184 ? -32.156 -3.273 6.926 1 90.94 184 TYR B CA 1
ATOM 5561 C C . TYR B 1 184 ? -33.562 -2.727 6.805 1 90.94 184 TYR B C 1
ATOM 5563 O O . TYR B 1 184 ? -33.812 -1.752 6.09 1 90.94 184 TYR B O 1
ATOM 5571 N N . ASP B 1 185 ? -34.5 -3.357 7.504 1 92.75 185 ASP B N 1
ATOM 5572 C CA . ASP B 1 185 ? -35.906 -2.945 7.359 1 92.75 185 ASP B CA 1
ATOM 5573 C C . ASP B 1 185 ? -36.281 -1.941 8.445 1 92.75 185 ASP B C 1
ATOM 5575 O O . ASP B 1 185 ? -37.469 -1.613 8.594 1 92.75 185 ASP B O 1
ATOM 5579 N N . LEU B 1 186 ? -35.312 -1.486 9.203 1 96.06 186 LEU B N 1
ATOM 5580 C CA . LEU B 1 186 ? -35.562 -0.488 10.234 1 96.06 186 LEU B CA 1
ATOM 5581 C C . LEU B 1 186 ? -35.531 0.92 9.648 1 96.06 186 LEU B C 1
ATOM 5583 O O . LEU B 1 186 ? -34.562 1.318 9.031 1 96.06 186 LEU B O 1
ATOM 5587 N N . ASN B 1 187 ? -36.656 1.721 9.898 1 94.5 187 ASN B N 1
ATOM 5588 C CA . ASN B 1 187 ? -36.75 2.998 9.195 1 94.5 187 ASN B CA 1
ATOM 5589 C C . ASN B 1 187 ? -37.062 4.145 10.156 1 94.5 187 ASN B C 1
ATOM 5591 O O . ASN B 1 187 ? -37.219 5.285 9.719 1 94.5 187 ASN B O 1
ATOM 5595 N N . SER B 1 188 ? -37.094 3.801 11.445 1 96.88 188 SER B N 1
ATOM 5596 C CA . SER B 1 188 ? -37.469 4.848 12.391 1 96.88 188 SER B CA 1
ATOM 5597 C C . SER B 1 188 ? -36.781 4.629 13.742 1 96.88 188 SER B C 1
ATOM 5599 O O . SER B 1 188 ? -36.625 3.488 14.188 1 96.88 188 SER B O 1
ATOM 5601 N N . ALA B 1 189 ? -36.531 5.727 14.406 1 96.94 189 ALA B N 1
ATOM 5602 C CA . ALA B 1 189 ? -35.969 5.66 15.75 1 96.94 189 ALA B CA 1
ATOM 5603 C C . ALA B 1 189 ? -36.969 5.156 16.766 1 96.94 189 ALA B C 1
ATOM 5605 O O . ALA B 1 189 ? -36.625 4.754 17.875 1 96.94 189 ALA B O 1
ATOM 5606 N N . ASN B 1 190 ? -38.25 5.191 16.328 1 96.5 190 ASN B N 1
ATOM 5607 C CA . ASN B 1 190 ? -39.312 4.715 17.219 1 96.5 190 ASN B CA 1
ATOM 5608 C C . ASN B 1 190 ? -39.469 3.199 17.125 1 96.5 190 ASN B C 1
ATOM 5610 O O . ASN B 1 190 ? -40.188 2.602 17.938 1 96.5 190 ASN B O 1
ATOM 5614 N N . ASP B 1 191 ? -38.844 2.664 16.172 1 96.62 191 ASP B N 1
ATOM 5615 C CA . ASP B 1 191 ? -38.812 1.205 16.109 1 96.62 191 ASP B CA 1
ATOM 5616 C C . ASP B 1 191 ? -38.219 0.62 17.391 1 96.62 191 ASP B C 1
ATOM 5618 O O . ASP B 1 191 ? -37.125 1.021 17.812 1 96.62 191 ASP B O 1
ATOM 5622 N N . VAL B 1 192 ? -38.875 -0.346 17.984 1 94.62 192 VAL B N 1
ATOM 5623 C CA . VAL B 1 192 ? -38.5 -0.882 19.297 1 94.62 192 VAL B CA 1
ATOM 5624 C C . VAL B 1 192 ? -37.125 -1.519 19.234 1 94.62 192 VAL B C 1
ATOM 5626 O O . VAL B 1 192 ? -36.406 -1.583 20.234 1 94.62 192 VAL B O 1
ATOM 5629 N N . ARG B 1 193 ? -36.75 -1.918 18.141 1 96.38 193 ARG B N 1
ATOM 5630 C CA . ARG B 1 193 ? -35.438 -2.555 17.984 1 96.38 193 ARG B CA 1
ATOM 5631 C C . ARG B 1 193 ? -34.312 -1.525 18.031 1 96.38 193 ARG B C 1
ATOM 5633 O O . ARG B 1 193 ? -33.188 -1.867 18.328 1 96.38 193 ARG B O 1
ATOM 5640 N N . PHE B 1 194 ? -34.562 -0.321 17.641 1 97.75 194 PHE B N 1
ATOM 5641 C CA . PHE B 1 194 ? -33.531 0.696 17.438 1 97.75 194 PHE B CA 1
ATOM 5642 C C . PHE B 1 194 ? -32.812 1.005 18.734 1 97.75 194 PHE B C 1
ATOM 5644 O O . PHE B 1 194 ? -31.578 1.155 18.734 1 97.75 194 PHE B O 1
ATOM 5651 N N . LYS B 1 195 ? -33.531 1.105 19.797 1 96.56 195 LYS B N 1
ATOM 5652 C CA . LYS B 1 195 ? -32.906 1.463 21.078 1 96.56 195 LYS B CA 1
ATOM 5653 C C . LYS B 1 195 ? -31.844 0.452 21.469 1 96.56 195 LYS B C 1
ATOM 5655 O O . LYS B 1 195 ? -30.719 0.832 21.828 1 96.56 195 LYS B O 1
ATOM 5660 N N . SER B 1 196 ? -32.188 -0.812 21.469 1 96.69 196 SER B N 1
ATOM 5661 C CA . SER B 1 196 ? -31.219 -1.857 21.812 1 96.69 196 SER B CA 1
ATOM 5662 C C . SER B 1 196 ? -30.062 -1.9 20.812 1 96.69 196 SER B C 1
ATOM 5664 O O . SER B 1 196 ? -28.922 -2.105 21.203 1 96.69 196 SER B O 1
ATOM 5666 N N . TRP B 1 197 ? -30.391 -1.729 19.578 1 98.12 197 TRP B N 1
ATOM 5667 C CA . TRP B 1 197 ? -29.359 -1.695 18.547 1 98.12 197 TRP B CA 1
ATOM 5668 C C . TRP B 1 197 ? -28.359 -0.572 18.797 1 98.12 197 TRP B C 1
ATOM 5670 O O . TRP B 1 197 ? -27.156 -0.785 18.734 1 98.12 197 TRP B O 1
ATOM 5680 N N . MET B 1 198 ? -28.859 0.573 19.109 1 97.56 198 MET B N 1
ATOM 5681 C CA . MET B 1 198 ? -28.031 1.756 19.344 1 97.56 198 MET B CA 1
ATOM 5682 C C . MET B 1 198 ? -27.172 1.585 20.578 1 97.56 198 MET B C 1
ATOM 5684 O O . MET B 1 198 ? -26.016 2.029 20.594 1 97.56 198 MET B O 1
ATOM 5688 N N . GLU B 1 199 ? -27.688 0.989 21.594 1 97.31 199 GLU B N 1
ATOM 5689 C CA . GLU B 1 199 ? -26.922 0.745 22.828 1 97.31 199 GLU B CA 1
ATOM 5690 C C . GLU B 1 199 ? -25.688 -0.096 22.547 1 97.31 199 GLU B C 1
ATOM 5692 O O . GLU B 1 199 ? -24.594 0.212 23.031 1 97.31 199 GLU B O 1
ATOM 5697 N N . LYS B 1 200 ? -25.875 -1.073 21.781 1 97.62 200 LYS B N 1
ATOM 5698 C CA . LYS B 1 200 ? -24.766 -1.941 21.422 1 97.62 200 LYS B CA 1
ATOM 5699 C C . LYS B 1 200 ? -23.797 -1.243 20.469 1 97.62 200 LYS B C 1
ATOM 5701 O O . LYS B 1 200 ? -22.578 -1.348 20.609 1 97.62 200 LYS B O 1
ATOM 5706 N N . ARG B 1 201 ? -24.375 -0.504 19.531 1 98.12 201 ARG B N 1
ATOM 5707 C CA . ARG B 1 201 ? -23.594 0.191 18.516 1 98.12 201 ARG B CA 1
ATOM 5708 C C . ARG B 1 201 ? -22.703 1.265 19.141 1 98.12 201 ARG B C 1
ATOM 5710 O O . ARG B 1 201 ? -21.703 1.663 18.547 1 98.12 201 ARG B O 1
ATOM 5717 N N . ASN B 1 202 ? -23 1.678 20.328 1 98.12 202 ASN B N 1
ATOM 5718 C CA . ASN B 1 202 ? -22.266 2.73 21.016 1 98.12 202 ASN B CA 1
ATOM 5719 C C . ASN B 1 202 ? -21.047 2.174 21.75 1 98.12 202 ASN B C 1
ATOM 5721 O O . ASN B 1 202 ? -20.469 2.85 22.609 1 98.12 202 ASN B O 1
ATOM 5725 N N . PHE B 1 203 ? -20.656 1.001 21.406 1 98.62 203 PHE B N 1
ATOM 5726 C CA . PHE B 1 203 ? -19.562 0.326 22.078 1 98.62 203 PHE B CA 1
ATOM 5727 C C . PHE B 1 203 ? -18.312 1.195 22.078 1 98.62 203 PHE B C 1
ATOM 5729 O O . PHE B 1 203 ? -17.703 1.412 23.125 1 98.62 203 PHE B O 1
ATOM 5736 N N . THR B 1 204 ? -17.906 1.734 20.922 1 98.75 204 THR B N 1
ATOM 5737 C CA . THR B 1 204 ? -16.703 2.543 20.797 1 98.75 204 THR B CA 1
ATOM 5738 C C . THR B 1 204 ? -16.828 3.826 21.609 1 98.75 204 THR B C 1
ATOM 5740 O O . THR B 1 204 ? -15.891 4.211 22.312 1 98.75 204 THR B O 1
ATOM 5743 N N . MET B 1 205 ? -17.953 4.434 21.531 1 98.62 205 MET B N 1
ATOM 5744 C CA . MET B 1 205 ? -18.203 5.645 22.312 1 98.62 205 MET B CA 1
ATOM 5745 C C . MET B 1 205 ? -18.047 5.375 23.812 1 98.62 205 MET B C 1
ATOM 5747 O O . MET B 1 205 ? -17.406 6.145 24.516 1 98.62 205 MET B O 1
ATOM 5751 N N . ARG B 1 206 ? -18.625 4.328 24.266 1 98.31 206 ARG B N 1
ATOM 5752 C CA . ARG B 1 206 ? -18.594 3.986 25.688 1 98.31 206 ARG B CA 1
ATOM 5753 C C . ARG B 1 206 ? -17.156 3.697 26.141 1 98.31 206 ARG B C 1
ATOM 5755 O O . ARG B 1 206 ? -16.734 4.184 27.188 1 98.31 206 ARG B O 1
ATOM 5762 N N . TYR B 1 207 ? -16.5 2.902 25.359 1 98.38 207 TYR B N 1
ATOM 5763 C CA . TYR B 1 207 ? -15.133 2.553 25.734 1 98.38 207 TYR B CA 1
ATOM 5764 C C . TYR B 1 207 ? -14.25 3.793 25.797 1 98.38 207 TYR B C 1
ATOM 5766 O O . TYR B 1 207 ? -13.555 4.02 26.781 1 98.38 207 TYR B O 1
ATOM 5774 N N . LEU B 1 208 ? -14.297 4.629 24.75 1 98.31 208 LEU B N 1
ATOM 5775 C CA . LEU B 1 208 ? -13.438 5.801 24.703 1 98.31 208 LEU B CA 1
ATOM 5776 C C . LEU B 1 208 ? -13.812 6.801 25.781 1 98.31 208 LEU B C 1
ATOM 5778 O O . LEU B 1 208 ? -12.953 7.504 26.312 1 98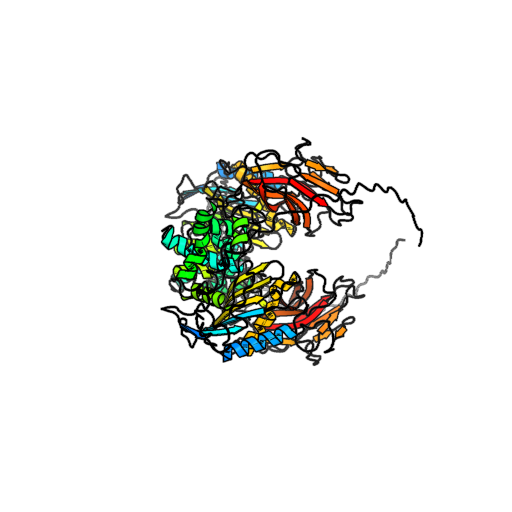.31 208 LEU B O 1
ATOM 5782 N N . SER B 1 209 ? -15.062 6.855 26.062 1 97.5 209 SER B N 1
ATOM 5783 C CA . SER B 1 209 ? -15.484 7.691 27.188 1 97.5 209 SER B CA 1
ATOM 5784 C C . SER B 1 209 ? -14.883 7.211 28.5 1 97.5 209 SER B C 1
ATOM 5786 O O . SER B 1 209 ? -14.43 8.016 29.312 1 97.5 209 SER B O 1
ATOM 5788 N N . SER B 1 210 ? -14.891 5.938 28.719 1 96.62 210 SER B N 1
ATOM 5789 C CA . SER B 1 210 ? -14.336 5.371 29.938 1 96.62 210 SER B CA 1
ATOM 5790 C C . SER B 1 210 ? -12.844 5.668 30.062 1 96.62 210 SER B C 1
ATOM 5792 O O . SER B 1 210 ? -12.305 5.715 31.156 1 96.62 210 SER B O 1
ATOM 5794 N N . GLU B 1 211 ? -12.242 5.875 28.922 1 96.19 211 GLU B N 1
ATOM 5795 C CA . GLU B 1 211 ? -10.812 6.172 28.906 1 96.19 211 GLU B CA 1
ATOM 5796 C C . GLU B 1 211 ? -10.562 7.676 28.812 1 96.19 211 GLU B C 1
ATOM 5798 O O . GLU B 1 211 ? -9.422 8.109 28.672 1 96.19 211 GLU B O 1
ATOM 5803 N N . ASN B 1 212 ? -11.656 8.516 28.844 1 96.69 212 ASN B N 1
ATOM 5804 C CA . ASN B 1 212 ? -11.57 9.969 28.719 1 96.69 212 ASN B CA 1
ATOM 5805 C C . ASN B 1 212 ? -10.93 10.367 27.391 1 96.69 212 ASN B C 1
ATOM 5807 O O . ASN B 1 212 ? -10 11.18 27.359 1 96.69 212 ASN B O 1
ATOM 5811 N N . LEU B 1 213 ? -11.406 9.789 26.312 1 97.75 213 LEU B N 1
ATOM 5812 C CA . LEU B 1 213 ? -10.805 10.031 25.016 1 97.75 213 LEU B CA 1
ATOM 5813 C C . LEU B 1 213 ? -11.852 10.531 24.016 1 97.75 213 LEU B C 1
ATOM 5815 O O . LEU B 1 213 ? -11.539 10.766 22.844 1 97.75 213 LEU B O 1
ATOM 5819 N N . ILE B 1 214 ? -13.031 10.68 24.422 1 97.06 214 ILE B N 1
ATOM 5820 C CA . ILE B 1 214 ? -14.078 10.945 23.453 1 97.06 214 ILE B CA 1
ATOM 5821 C C . ILE B 1 214 ? -14.297 12.453 23.312 1 97.06 214 ILE B C 1
ATOM 5823 O O . ILE B 1 214 ? -14.438 12.977 22.203 1 97.06 214 ILE B O 1
ATOM 5827 N N . GLY B 1 215 ? -14.367 13.25 24.5 1 95.94 215 GLY B N 1
ATOM 5828 C CA . GLY B 1 215 ? -14.742 14.648 24.453 1 95.94 215 GLY B CA 1
ATOM 5829 C C . GLY B 1 215 ? -16.047 14.891 23.703 1 95.94 215 GLY B C 1
ATOM 5830 O O . GLY B 1 215 ? -17.047 14.234 23.984 1 95.94 215 GLY B O 1
ATOM 5831 N N . ASN B 1 216 ? -16.062 15.844 22.797 1 96.94 216 ASN B N 1
ATOM 5832 C CA . ASN B 1 216 ? -17.266 16.156 22.031 1 96.94 216 ASN B CA 1
ATOM 5833 C C . ASN B 1 216 ? -17.312 15.383 20.719 1 96.94 216 ASN B C 1
ATOM 5835 O O . ASN B 1 216 ? -18.125 15.695 19.844 1 96.94 216 ASN B O 1
ATOM 5839 N N . GLN B 1 217 ? -16.5 14.375 20.547 1 98.31 217 GLN B N 1
ATOM 5840 C CA . GLN B 1 217 ? -16.391 13.609 19.312 1 98.31 217 GLN B CA 1
ATOM 5841 C C . GLN B 1 217 ? -17.531 12.594 19.203 1 98.31 217 GLN B C 1
ATOM 5843 O O . GLN B 1 217 ? -18.188 12.281 20.188 1 98.31 217 GLN B O 1
ATOM 5848 N N . VAL B 1 218 ? -17.797 12.148 17.984 1 98.56 218 VAL B N 1
ATOM 5849 C CA . VAL B 1 218 ? -18.812 11.133 17.719 1 98.56 218 VAL B CA 1
ATOM 5850 C C . VAL B 1 218 ? -18.219 10.055 16.812 1 98.56 218 VAL B C 1
ATOM 5852 O O . VAL B 1 218 ? -17.766 10.352 15.703 1 98.56 218 VAL B O 1
ATOM 5855 N N . PHE B 1 219 ? -18.203 8.828 17.297 1 98.62 219 PHE B N 1
ATOM 5856 C CA . PHE B 1 219 ? -17.734 7.676 16.531 1 98.62 219 PHE B CA 1
ATOM 5857 C C . PHE B 1 219 ? -18.734 6.527 16.625 1 98.62 219 PHE B C 1
ATOM 5859 O O . PHE B 1 219 ? -18.641 5.668 17.5 1 98.62 219 PHE B O 1
ATOM 5866 N N . VAL B 1 220 ? -19.625 6.453 15.68 1 98.44 220 VAL B N 1
ATOM 5867 C CA . VAL B 1 220 ? -20.672 5.434 15.734 1 98.44 220 VAL B CA 1
ATOM 5868 C C . VAL B 1 220 ? -20.828 4.77 14.367 1 98.44 220 VAL B C 1
ATOM 5870 O O . VAL B 1 220 ? -21 3.551 14.281 1 98.44 220 VAL B O 1
ATOM 5873 N N . SER B 1 221 ? -20.734 5.539 13.344 1 98.06 221 SER B N 1
ATOM 5874 C CA . SER B 1 221 ? -21.031 5.105 11.984 1 98.06 221 SER B CA 1
ATOM 5875 C C . SER B 1 221 ? -19.875 4.324 11.375 1 98.06 221 SER B C 1
ATOM 5877 O O . SER B 1 221 ? -18.719 4.613 11.664 1 98.06 221 SER B O 1
ATOM 5879 N N . LYS B 1 222 ? -20.25 3.365 10.531 1 98.06 222 LYS B N 1
ATOM 5880 C CA . LYS B 1 222 ? -19.25 2.764 9.648 1 98.06 222 LYS B CA 1
ATOM 5881 C C . LYS B 1 222 ? -18.734 3.779 8.641 1 98.06 222 LYS B C 1
ATOM 5883 O O . LYS B 1 222 ? -19.109 4.953 8.68 1 98.06 222 LYS B O 1
ATOM 5888 N N . THR B 1 223 ? -17.75 3.41 7.879 1 98 223 THR B N 1
ATOM 5889 C CA . THR B 1 223 ? -17.297 4.172 6.727 1 98 223 THR B CA 1
ATOM 5890 C C . THR B 1 223 ? -17.75 3.523 5.426 1 98 223 THR B C 1
ATOM 5892 O O . THR B 1 223 ? -17.531 2.328 5.211 1 98 223 THR B O 1
ATOM 5895 N N . TYR B 1 224 ? -18.438 4.27 4.555 1 94.75 224 TYR B N 1
ATOM 5896 C CA . TYR B 1 224 ? -19.078 3.715 3.375 1 94.75 224 TYR B CA 1
ATOM 5897 C C . TYR B 1 224 ? -18.297 4.047 2.111 1 94.75 224 TYR B C 1
ATOM 5899 O O . TYR B 1 224 ? -17.609 5.07 2.051 1 94.75 224 TYR B O 1
ATOM 5907 N N . PRO B 1 225 ? -18.422 3.27 1.069 1 93.94 225 PRO B N 1
ATOM 5908 C CA . PRO B 1 225 ? -19.125 1.99 0.996 1 93.94 225 PRO B CA 1
ATOM 5909 C C . PRO B 1 225 ? -18.5 0.918 1.887 1 93.94 225 PRO B C 1
ATOM 5911 O O . PRO B 1 225 ? -17.297 0.943 2.135 1 93.94 225 PRO B O 1
ATOM 5914 N N . THR B 1 226 ? -19.344 0.008 2.385 1 96.12 226 THR B N 1
ATOM 5915 C CA . THR B 1 226 ? -18.875 -1.016 3.309 1 96.12 226 THR B CA 1
ATOM 5916 C C . THR B 1 226 ? -19.703 -2.285 3.189 1 96.12 226 THR B C 1
ATOM 5918 O O . THR B 1 226 ? -20.375 -2.506 2.17 1 96.12 226 THR B O 1
ATOM 5921 N N . ASN B 1 227 ? -19.641 -3.234 4.184 1 94.88 227 ASN B N 1
ATOM 5922 C CA . ASN B 1 227 ? -20.266 -4.559 4.141 1 94.88 227 ASN B CA 1
ATOM 5923 C C . ASN B 1 227 ? -21.781 -4.469 4.18 1 94.88 227 ASN B C 1
ATOM 5925 O O . ASN B 1 227 ? -22.469 -5.449 3.889 1 94.88 227 ASN B O 1
ATOM 5929 N N . SER B 1 228 ? -22.312 -3.307 4.539 1 93.06 228 SER B N 1
ATOM 5930 C CA . SER B 1 228 ? -23.75 -3.135 4.609 1 93.06 228 SER B CA 1
ATOM 5931 C C . SER B 1 228 ? -24.266 -2.283 3.451 1 93.06 228 SER B C 1
ATOM 5933 O O . SER B 1 228 ? -25.406 -1.812 3.477 1 93.06 228 SER B O 1
ATOM 5935 N N . GLY B 1 229 ? -23.359 -1.982 2.523 1 89.56 229 GLY B N 1
ATOM 5936 C CA . GLY B 1 229 ? -23.828 -1.323 1.314 1 89.56 229 GLY B CA 1
ATOM 5937 C C . GLY B 1 229 ? -23.047 -0.063 0.985 1 89.56 229 GLY B C 1
ATOM 5938 O O . GLY B 1 229 ? -22.078 0.271 1.67 1 89.56 229 GLY B O 1
ATOM 5939 N N . GLU B 1 230 ? -23.5 0.682 -0.068 1 90.25 230 GLU B N 1
ATOM 5940 C CA . GLU B 1 230 ? -22.828 1.864 -0.595 1 90.25 230 GLU B CA 1
ATOM 5941 C C . GLU B 1 230 ? -23.078 3.084 0.287 1 90.25 230 GLU B C 1
ATOM 5943 O O . GLU B 1 230 ? -22.25 3.988 0.359 1 90.25 230 GLU B O 1
ATOM 5948 N N . TRP B 1 231 ? -24.266 3.053 0.916 1 91 231 TRP B N 1
ATOM 5949 C CA . TRP B 1 231 ? -24.719 4.129 1.788 1 91 231 TRP B CA 1
ATOM 5950 C C . TRP B 1 231 ? -25.406 3.57 3.033 1 91 231 TRP B C 1
ATOM 5952 O O . TRP B 1 231 ? -25.844 2.416 3.045 1 91 231 TRP B O 1
ATOM 5962 N N . PRO B 1 232 ? -25.438 4.438 4.043 1 93.88 232 PRO B N 1
ATOM 5963 C CA . PRO B 1 232 ? -26.188 3.965 5.211 1 93.88 232 PRO B CA 1
ATOM 5964 C C . PRO B 1 232 ? -27.656 3.705 4.898 1 93.88 232 PRO B C 1
ATOM 5966 O O . PRO B 1 232 ? -28.328 4.555 4.301 1 93.88 232 PRO B O 1
ATOM 5969 N N . ILE B 1 233 ? -28.109 2.57 5.25 1 91.69 233 ILE B N 1
ATOM 5970 C CA . ILE B 1 233 ? -29.516 2.184 5.125 1 91.69 233 ILE B CA 1
ATOM 5971 C C . ILE B 1 233 ? -29.984 1.508 6.41 1 91.69 233 ILE B C 1
ATOM 5973 O O . ILE B 1 233 ? -29.172 1.133 7.254 1 91.69 233 ILE B O 1
ATOM 5977 N N . GLY B 1 234 ? -31.266 1.428 6.598 1 94.75 234 GLY B N 1
ATOM 5978 C CA . GLY B 1 234 ? -31.781 0.751 7.777 1 94.75 234 GLY B CA 1
ATOM 5979 C C . GLY B 1 234 ? -31.391 1.429 9.078 1 94.75 234 GLY B C 1
ATOM 5980 O O . GLY B 1 234 ? -31.5 2.648 9.203 1 94.75 234 GLY B O 1
ATOM 5981 N N . ALA B 1 235 ? -31.016 0.613 10 1 97.88 235 ALA B N 1
ATOM 5982 C CA . ALA B 1 235 ? -30.656 1.123 11.32 1 97.88 235 ALA B CA 1
ATOM 5983 C C . ALA B 1 235 ? -29.516 2.135 11.227 1 97.88 235 ALA B C 1
ATOM 5985 O O . ALA B 1 235 ? -29.469 3.094 11.992 1 97.88 235 ALA B O 1
ATOM 5986 N N . GLU B 1 236 ? -28.641 1.926 10.297 1 97.31 236 GLU B N 1
ATOM 5987 C CA . GLU B 1 236 ? -27.484 2.803 10.156 1 97.31 236 GLU B CA 1
ATOM 5988 C C . GLU B 1 236 ? -27.891 4.172 9.617 1 97.31 236 GLU B C 1
ATOM 5990 O O . GLU B 1 236 ? -27.281 5.188 9.977 1 97.31 236 GLU B O 1
ATOM 5995 N N . ASP B 1 237 ? -28.891 4.207 8.797 1 96.69 237 ASP B N 1
ATOM 5996 C CA . ASP B 1 237 ? -29.438 5.484 8.344 1 96.69 237 ASP B CA 1
ATOM 5997 C C . ASP B 1 237 ? -30.141 6.223 9.477 1 96.69 237 ASP B C 1
ATOM 5999 O O . ASP B 1 237 ? -29.953 7.43 9.648 1 96.69 237 ASP B O 1
ATOM 6003 N N . VAL B 1 238 ? -30.969 5.469 10.219 1 98 238 VAL B N 1
ATOM 6004 C CA . VAL B 1 238 ? -31.688 6.051 11.352 1 98 238 VAL B CA 1
ATOM 6005 C C . VAL B 1 238 ? -30.672 6.582 12.367 1 98 238 VAL B C 1
ATOM 6007 O O . VAL B 1 238 ? -30.859 7.672 12.922 1 98 238 VAL B O 1
ATOM 6010 N N . GLN B 1 239 ? -29.656 5.805 12.625 1 98 239 GLN B N 1
ATOM 6011 C CA . GLN B 1 239 ? -28.609 6.23 13.531 1 98 239 GLN B CA 1
ATOM 6012 C C . GLN B 1 239 ? -28.031 7.578 13.117 1 98 239 GLN B C 1
ATOM 6014 O O . GLN B 1 239 ? -27.844 8.469 13.953 1 98 239 GLN B O 1
ATOM 6019 N N . ARG B 1 240 ? -27.719 7.812 11.922 1 97.12 240 ARG B N 1
ATOM 6020 C CA . ARG B 1 240 ? -27.125 9.047 11.438 1 97.12 240 ARG B CA 1
ATOM 6021 C C . ARG B 1 240 ? -28.078 10.227 11.578 1 97.12 240 ARG B C 1
ATOM 6023 O O . ARG B 1 240 ? -27.656 11.352 11.828 1 97.12 240 ARG B O 1
ATOM 6030 N N . LYS B 1 241 ? -29.297 9.891 11.406 1 96.69 241 LYS B N 1
ATOM 6031 C CA . LYS B 1 241 ? -30.297 10.93 11.586 1 96.69 241 LYS B CA 1
ATOM 6032 C C . LYS B 1 241 ? -30.406 11.344 13.047 1 96.69 241 LYS B C 1
ATOM 6034 O O . LYS B 1 241 ? -30.766 12.484 13.344 1 96.69 241 LYS B O 1
ATOM 6039 N N . VAL B 1 242 ? -30.078 10.438 13.875 1 96.94 242 VAL B N 1
ATOM 6040 C CA . VAL B 1 242 ? -30.234 10.68 15.305 1 96.94 242 VAL B CA 1
ATOM 6041 C C . VAL B 1 242 ? -28.969 11.281 15.875 1 96.94 242 VAL B C 1
ATOM 6043 O O . VAL B 1 242 ? -29.016 12.273 16.609 1 96.94 242 VAL B O 1
ATOM 6046 N N . THR B 1 243 ? -27.844 10.727 15.578 1 96.06 243 THR B N 1
ATOM 6047 C CA . THR B 1 243 ? -26.594 11.109 16.234 1 96.06 243 THR B CA 1
ATOM 6048 C C . THR B 1 243 ? -25.75 12 15.32 1 96.06 243 THR B C 1
ATOM 6050 O O . THR B 1 243 ? -24.781 12.617 15.758 1 96.06 243 THR B O 1
ATOM 6053 N N . GLY B 1 244 ? -26.203 12.156 14.07 1 95.88 244 GLY B N 1
ATOM 6054 C CA . GLY B 1 244 ? -25.281 12.688 13.086 1 95.88 244 GLY B CA 1
ATOM 6055 C C . GLY B 1 244 ? -24.219 11.688 12.672 1 95.88 244 GLY B C 1
ATOM 6056 O O . GLY B 1 244 ? -24.203 10.547 13.148 1 95.88 244 GLY B O 1
ATOM 6057 N N . GLY B 1 245 ? -23.328 12.102 11.742 1 97.38 245 GLY B N 1
ATOM 6058 C CA . GLY B 1 245 ? -22.203 11.289 11.336 1 97.38 245 GLY B CA 1
ATOM 6059 C C . GLY B 1 245 ? -21.031 11.375 12.289 1 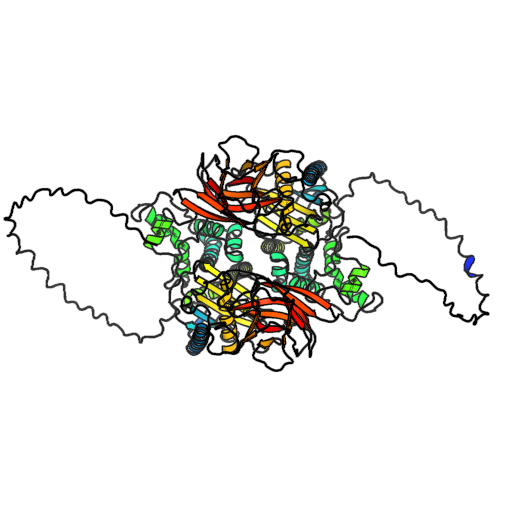97.38 245 GLY B C 1
ATOM 6060 O O . GLY B 1 245 ? -21.094 12.078 13.297 1 97.38 245 GLY B O 1
ATOM 6061 N N . ASN B 1 246 ? -20 10.617 11.984 1 98.69 246 ASN B N 1
ATOM 6062 C CA . ASN B 1 246 ? -18.781 10.703 12.766 1 98.69 246 ASN B CA 1
ATOM 6063 C C . ASN B 1 246 ? -18.219 12.117 12.781 1 98.69 246 ASN B C 1
ATOM 6065 O O . ASN B 1 246 ? -18.266 12.82 11.766 1 98.69 246 ASN B O 1
ATOM 6069 N N . ALA B 1 247 ? -17.703 12.516 13.883 1 98.75 247 ALA B N 1
ATOM 6070 C CA . ALA B 1 247 ? -17.094 13.836 14.078 1 98.75 247 ALA B CA 1
ATOM 6071 C C . ALA B 1 247 ? -15.867 13.75 14.977 1 98.75 247 ALA B C 1
ATOM 6073 O O . ALA B 1 247 ? -15.867 13.023 15.969 1 98.75 247 ALA B O 1
ATOM 6074 N N . MET B 1 248 ? -14.859 14.477 14.594 1 98.75 248 MET B N 1
ATOM 6075 C CA . MET B 1 248 ? -13.578 14.391 15.289 1 98.75 248 MET B CA 1
ATOM 6076 C C . MET B 1 248 ? -13.039 15.781 15.594 1 98.75 248 MET B C 1
ATOM 6078 O O . MET B 1 248 ? -13.227 16.719 14.812 1 98.75 248 MET B O 1
ATOM 6082 N N . ALA B 1 249 ? -12.398 15.922 16.703 1 98.69 249 ALA B N 1
ATOM 6083 C CA . ALA B 1 249 ? -11.695 17.125 17.125 1 98.69 249 ALA B CA 1
ATOM 6084 C C . ALA B 1 249 ? -10.203 16.859 17.297 1 98.69 249 ALA B C 1
ATOM 6086 O O . ALA B 1 249 ? -9.805 15.797 17.781 1 98.69 249 ALA B O 1
ATOM 6087 N N . SER B 1 250 ? -9.375 17.844 16.906 1 98.62 250 SER B N 1
ATOM 6088 C CA . SER B 1 250 ? -7.938 17.594 16.844 1 98.62 250 SER B CA 1
ATOM 6089 C C . SER B 1 250 ? -7.359 17.312 18.219 1 98.62 250 SER B C 1
ATOM 6091 O O . SER B 1 250 ? -6.449 16.484 18.359 1 98.62 250 SER B O 1
ATOM 6093 N N . CYS B 1 251 ? -7.867 17.984 19.234 1 97.31 251 CYS B N 1
ATOM 6094 C CA . CYS B 1 251 ? -7.273 17.828 20.547 1 97.31 251 CYS B CA 1
ATOM 6095 C C . CYS B 1 251 ? -7.438 16.406 21.062 1 97.31 251 CYS B C 1
ATOM 6097 O O . CYS B 1 251 ? -6.457 15.75 21.406 1 97.31 251 CYS B O 1
ATOM 6099 N N . CYS B 1 252 ? -8.664 15.875 21.094 1 98.38 252 CYS B N 1
ATOM 6100 C CA . CYS B 1 252 ? -8.891 14.523 21.594 1 98.38 252 CYS B CA 1
ATOM 6101 C C . CYS B 1 252 ? -8.328 13.484 20.625 1 98.38 252 CYS B C 1
ATOM 6103 O O . CYS B 1 252 ? -7.902 12.406 21.047 1 98.38 252 CYS B O 1
ATOM 6105 N N . ALA B 1 253 ? -8.258 13.797 19.344 1 98.81 253 ALA B N 1
ATOM 6106 C CA . ALA B 1 253 ? -7.625 12.906 18.375 1 98.81 253 ALA B CA 1
ATOM 6107 C C . ALA B 1 253 ? -6.145 12.711 18.688 1 98.81 253 ALA B C 1
ATOM 6109 O O . ALA B 1 253 ? -5.621 11.602 18.609 1 98.81 253 ALA B O 1
ATOM 6110 N N . ALA B 1 254 ? -5.469 13.789 19.016 1 98.75 254 ALA B N 1
ATOM 6111 C CA . ALA B 1 254 ? -4.062 13.688 19.406 1 98.75 254 ALA B CA 1
ATOM 6112 C C . ALA B 1 254 ? -3.904 12.82 20.656 1 98.75 254 ALA B C 1
ATOM 6114 O O . ALA B 1 254 ? -2.982 12.008 20.734 1 98.75 254 ALA B O 1
ATOM 6115 N N . SER B 1 255 ? -4.789 13 21.609 1 98.31 255 SER B N 1
ATOM 6116 C CA . SER B 1 255 ? -4.766 12.188 22.812 1 98.31 255 SER B CA 1
ATOM 6117 C C . SER B 1 255 ? -4.992 10.711 22.484 1 98.31 255 SER B C 1
ATOM 6119 O O . SER B 1 255 ? -4.43 9.836 23.156 1 98.31 255 SER B O 1
ATOM 6121 N N . LEU B 1 256 ? -5.84 10.469 21.531 1 98.69 256 LEU B N 1
ATOM 6122 C CA . LEU B 1 256 ? -6.078 9.094 21.094 1 98.69 256 LEU B CA 1
ATOM 6123 C C . LEU B 1 256 ? -4.797 8.469 20.547 1 98.69 256 LEU B C 1
ATOM 6125 O O . LEU B 1 256 ? -4.5 7.305 20.844 1 98.69 256 LEU B O 1
ATOM 6129 N N . VAL B 1 257 ? -4.043 9.211 19.734 1 98.81 257 VAL B N 1
ATOM 6130 C CA . VAL B 1 257 ? -2.768 8.711 19.234 1 98.81 257 VAL B CA 1
ATOM 6131 C C . VAL B 1 257 ? -1.814 8.453 20.391 1 98.81 257 VAL B C 1
ATOM 6133 O O . VAL B 1 257 ? -1.176 7.398 20.453 1 98.81 257 VAL B O 1
ATOM 6136 N N . LEU B 1 258 ? -1.752 9.391 21.281 1 98.19 258 LEU B N 1
ATOM 6137 C CA . LEU B 1 258 ? -0.886 9.258 22.453 1 98.19 258 LEU B CA 1
ATOM 6138 C C . LEU B 1 258 ? -1.247 8.023 23.266 1 98.19 258 LEU B C 1
ATOM 6140 O O . LEU B 1 258 ? -0.366 7.258 23.656 1 98.19 258 LEU B O 1
ATOM 6144 N N . HIS B 1 259 ? -2.477 7.871 23.5 1 97.44 259 HIS B N 1
ATOM 6145 C CA . HIS B 1 259 ? -2.98 6.699 24.203 1 97.44 259 HIS B CA 1
ATOM 6146 C C . HIS B 1 259 ? -2.572 5.41 23.5 1 97.44 259 HIS B C 1
ATOM 6148 O O . HIS B 1 259 ? -2.086 4.477 24.141 1 97.44 259 HIS B O 1
ATOM 6154 N N . THR B 1 260 ? -2.711 5.32 22.219 1 98.12 260 THR B N 1
ATOM 6155 C CA . THR B 1 260 ? -2.459 4.141 21.406 1 98.12 260 THR B CA 1
ATOM 6156 C C . THR B 1 260 ? -0.982 3.754 21.453 1 98.12 260 THR B C 1
ATOM 6158 O O . THR B 1 260 ? -0.646 2.572 21.547 1 98.12 260 THR B O 1
ATOM 6161 N N . ILE B 1 261 ? -0.17 4.742 21.438 1 97.81 261 ILE B N 1
ATOM 6162 C CA . ILE B 1 261 ? 1.258 4.496 21.281 1 97.81 261 ILE B CA 1
ATOM 6163 C C . ILE B 1 261 ? 1.905 4.293 22.641 1 97.81 261 ILE B C 1
ATOM 6165 O O . ILE B 1 261 ? 2.816 3.477 22.797 1 97.81 261 ILE B O 1
ATOM 6169 N N . TYR B 1 262 ? 1.399 4.953 23.75 1 96.25 262 TYR B N 1
ATOM 6170 C CA . TYR B 1 262 ? 2.213 5.008 24.969 1 96.25 262 TYR B CA 1
ATOM 6171 C C . TYR B 1 262 ? 1.428 4.516 26.172 1 96.25 262 TYR B C 1
ATOM 6173 O O . TYR B 1 262 ? 2.016 4.133 27.188 1 96.25 262 TYR B O 1
ATOM 6181 N N . ARG B 1 263 ? 0.178 4.543 26.156 1 95.5 263 ARG B N 1
ATOM 6182 C CA . ARG B 1 263 ? -0.572 4.242 27.375 1 95.5 263 ARG B CA 1
ATOM 6183 C C . ARG B 1 263 ? -1.062 2.797 27.359 1 95.5 263 ARG B C 1
ATOM 6185 O O . ARG B 1 263 ? -1.168 2.168 28.422 1 95.5 263 ARG B O 1
ATOM 6192 N N . LEU B 1 264 ? -1.444 2.307 26.25 1 96.19 264 LEU B N 1
ATOM 6193 C CA . LEU B 1 264 ? -1.891 0.921 26.141 1 96.19 264 LEU B CA 1
ATOM 6194 C C . LEU B 1 264 ? -0.769 -0.039 26.531 1 96.19 264 LEU B C 1
ATOM 6196 O O . LEU B 1 264 ? 0.41 0.307 26.438 1 96.19 264 LEU B O 1
ATOM 6200 N N . PRO B 1 265 ? -1.17 -1.258 27.016 1 95.12 265 PRO B N 1
ATOM 6201 C CA . PRO B 1 265 ? -0.141 -2.277 27.234 1 95.12 265 PRO B CA 1
ATOM 6202 C C . PRO B 1 265 ? 0.744 -2.494 26 1 95.12 265 PRO B C 1
ATOM 6204 O O . PRO B 1 265 ? 0.281 -2.35 24.875 1 95.12 265 PRO B O 1
ATOM 6207 N N . LYS B 1 266 ? 1.891 -2.916 26.234 1 93.94 266 LYS B N 1
ATOM 6208 C CA . LYS B 1 266 ? 2.932 -3.01 25.219 1 93.94 266 LYS B CA 1
ATOM 6209 C C . LYS B 1 266 ? 2.465 -3.85 24.031 1 93.94 266 LYS B C 1
ATOM 6211 O O . LYS B 1 266 ? 2.693 -3.484 22.875 1 93.94 266 LYS B O 1
ATOM 6216 N N . GLU B 1 267 ? 1.88 -4.965 24.266 1 93.31 267 GLU B N 1
ATOM 6217 C CA . GLU B 1 267 ? 1.431 -5.844 23.188 1 93.31 267 GLU B CA 1
ATOM 6218 C C . GLU B 1 267 ? 0.447 -5.129 22.266 1 93.31 267 GLU B C 1
ATOM 6220 O O . GLU B 1 267 ? 0.5 -5.293 21.047 1 93.31 267 GLU B O 1
ATOM 6225 N N . GLN B 1 268 ? -0.436 -4.34 22.875 1 96.81 268 GLN B N 1
ATOM 6226 C CA . GLN B 1 268 ? -1.424 -3.586 22.109 1 96.81 268 GLN B CA 1
ATOM 6227 C C . GLN B 1 268 ? -0.767 -2.449 21.328 1 96.81 268 GLN B C 1
ATOM 6229 O O . GLN B 1 268 ? -1.055 -2.254 20.156 1 96.81 268 GLN B O 1
ATOM 6234 N N . SER B 1 269 ? 0.077 -1.751 21.984 1 97 269 SER B N 1
ATOM 6235 C CA . SER B 1 269 ? 0.772 -0.643 21.344 1 97 269 SER B CA 1
ATOM 6236 C C . SER B 1 269 ? 1.632 -1.132 20.172 1 97 269 SER B C 1
ATOM 6238 O O . SER B 1 269 ? 1.661 -0.508 19.109 1 97 269 SER B O 1
ATOM 6240 N N . ASP B 1 270 ? 2.35 -2.221 20.359 1 94.25 270 ASP B N 1
ATOM 6241 C CA . ASP B 1 270 ? 3.188 -2.787 19.312 1 94.25 270 ASP B CA 1
ATOM 6242 C C . ASP B 1 270 ? 2.344 -3.217 18.109 1 94.25 270 ASP B C 1
ATOM 6244 O O . ASP B 1 270 ? 2.732 -2.996 16.953 1 94.25 270 ASP B O 1
ATOM 6248 N N . TYR B 1 271 ? 1.226 -3.869 18.422 1 96.06 271 TYR B N 1
ATOM 6249 C CA . TYR B 1 271 ? 0.311 -4.289 17.359 1 96.06 271 TYR B CA 1
ATOM 6250 C C . TYR B 1 271 ? -0.19 -3.092 16.562 1 96.06 271 TYR B C 1
ATOM 6252 O O . TYR B 1 271 ? -0.151 -3.1 15.336 1 96.06 271 TYR B O 1
ATOM 6260 N N . ALA B 1 272 ? -0.574 -2.057 17.266 1 98.44 272 ALA B N 1
ATOM 6261 C CA . ALA B 1 272 ? -1.084 -0.853 16.609 1 98.44 272 ALA B CA 1
ATOM 6262 C C . ALA B 1 272 ? -0.006 -0.189 15.758 1 98.44 272 ALA B C 1
ATOM 6264 O O . ALA B 1 272 ? -0.263 0.212 14.617 1 98.44 272 ALA B O 1
ATOM 6265 N N . LYS B 1 273 ? 1.152 -0.074 16.281 1 97.44 273 LYS B N 1
ATOM 6266 C CA . LYS B 1 273 ? 2.254 0.564 15.57 1 97.44 273 LYS B CA 1
ATOM 6267 C C . LYS B 1 273 ? 2.545 -0.152 14.258 1 97.44 273 LYS B C 1
ATOM 6269 O O . LYS B 1 273 ? 2.775 0.492 13.227 1 97.44 273 LYS B O 1
ATOM 6274 N N . ARG B 1 274 ? 2.531 -1.392 14.289 1 96.56 274 ARG B N 1
ATOM 6275 C CA . ARG B 1 274 ? 2.826 -2.162 13.086 1 96.56 274 ARG B CA 1
ATOM 6276 C C . ARG B 1 274 ? 1.786 -1.901 12 1 96.56 274 ARG B C 1
ATOM 6278 O O . ARG B 1 274 ? 2.125 -1.808 10.82 1 96.56 274 ARG B O 1
ATOM 6285 N N . LEU B 1 275 ? 0.533 -1.833 12.406 1 98.19 275 LEU B N 1
ATOM 6286 C CA . LEU B 1 275 ? -0.522 -1.592 11.43 1 98.19 275 LEU B CA 1
ATOM 6287 C C . LEU B 1 275 ? -0.484 -0.15 10.938 1 98.19 275 LEU B C 1
ATOM 6289 O O . LEU B 1 275 ? -0.84 0.125 9.789 1 98.19 275 LEU B O 1
ATOM 6293 N N . LEU B 1 276 ? 0.033 0.755 11.75 1 98.56 276 LEU B N 1
ATOM 6294 C CA . LEU B 1 276 ? 0.002 2.184 11.461 1 98.56 276 LEU B CA 1
ATOM 6295 C C . LEU B 1 276 ? 1.246 2.607 10.688 1 98.56 276 LEU B C 1
ATOM 6297 O O . LEU B 1 276 ? 1.338 3.748 10.227 1 98.56 276 LEU B O 1
ATOM 6301 N N . TYR B 1 277 ? 2.139 1.729 10.477 1 97.88 277 TYR B N 1
ATOM 6302 C CA . TYR B 1 277 ? 3.379 2.064 9.789 1 97.88 277 TYR B CA 1
ATOM 6303 C C . TYR B 1 277 ? 3.123 2.354 8.312 1 97.88 277 TYR B C 1
ATOM 6305 O O . TYR B 1 277 ? 2.506 1.547 7.613 1 97.88 277 TYR B O 1
ATOM 6313 N N . HIS B 1 278 ? 3.615 3.479 7.883 1 97.62 278 HIS B N 1
ATOM 6314 C CA . HIS B 1 278 ? 3.549 3.816 6.469 1 97.62 278 HIS B CA 1
ATOM 6315 C C . HIS B 1 278 ? 4.855 4.445 5.988 1 97.62 278 HIS B C 1
ATOM 6317 O O . HIS B 1 278 ? 5.57 5.07 6.773 1 97.62 278 HIS B O 1
ATOM 6323 N N . ARG B 1 279 ? 5.082 4.285 4.703 1 95.44 279 ARG B N 1
ATOM 6324 C CA . ARG B 1 279 ? 6.199 4.969 4.062 1 95.44 279 ARG B CA 1
ATOM 6325 C C . ARG B 1 279 ? 5.84 6.418 3.738 1 95.44 279 ARG B C 1
ATOM 6327 O O . ARG B 1 279 ? 4.66 6.762 3.633 1 95.44 279 ARG B O 1
ATOM 6334 N N . ARG B 1 280 ? 6.773 7.207 3.467 1 95.31 280 ARG B N 1
ATOM 6335 C CA . ARG B 1 280 ? 6.582 8.656 3.393 1 95.31 280 ARG B CA 1
ATOM 6336 C C . ARG B 1 280 ? 5.969 9.055 2.055 1 95.31 280 ARG B C 1
ATOM 6338 O O . ARG B 1 280 ? 5.352 10.117 1.943 1 95.31 280 ARG B O 1
ATOM 6345 N N . PHE B 1 281 ? 6.098 8.258 0.993 1 93.12 281 PHE B N 1
ATOM 6346 C CA . PHE B 1 281 ? 5.668 8.734 -0.316 1 93.12 281 PHE B CA 1
ATOM 6347 C C . PHE B 1 281 ? 4.645 7.789 -0.929 1 93.12 281 PHE B C 1
ATOM 6349 O O . PHE B 1 281 ? 4.535 7.691 -2.152 1 93.12 281 PHE B O 1
ATOM 6356 N N . ASP B 1 282 ? 3.854 6.988 -0.144 1 87.44 282 ASP B N 1
ATOM 6357 C CA . ASP B 1 282 ? 2.846 6.066 -0.654 1 87.44 282 ASP B CA 1
ATOM 6358 C C . ASP B 1 282 ? 1.447 6.672 -0.565 1 87.44 282 ASP B C 1
ATOM 6360 O O . ASP B 1 282 ? 0.448 5.977 -0.754 1 87.44 282 ASP B O 1
ATOM 6364 N N . ASP B 1 283 ? 1.178 7.793 -0.418 1 85.69 283 ASP B N 1
ATOM 6365 C CA . ASP B 1 283 ? -0.095 8.508 -0.385 1 85.69 283 ASP B CA 1
ATOM 6366 C C . ASP B 1 283 ? -0.95 8.055 0.795 1 85.69 283 ASP B C 1
ATOM 6368 O O . ASP B 1 283 ? -2.178 8.008 0.698 1 85.69 283 ASP B O 1
ATOM 6372 N N . TRP B 1 284 ? -0.376 7.574 1.798 1 94.69 284 TRP B N 1
ATOM 6373 C CA . TRP B 1 284 ? -1.11 7.16 2.988 1 94.69 284 TRP B CA 1
ATOM 6374 C C . TRP B 1 284 ? -0.903 8.156 4.129 1 94.69 284 TRP B C 1
ATOM 6376 O O . TRP B 1 284 ? -1.169 7.84 5.289 1 94.69 284 TRP B O 1
ATOM 6386 N N . SER B 1 285 ? -0.417 9.305 3.719 1 97.31 285 SER B N 1
ATOM 6387 C CA . SER B 1 285 ? -0.253 10.383 4.691 1 97.31 285 SER B CA 1
ATOM 6388 C C . SER B 1 285 ? -0.367 11.75 4.031 1 97.31 285 SER B C 1
ATOM 6390 O O . SER B 1 285 ? 0.183 11.969 2.949 1 97.31 285 SER B O 1
ATOM 6392 N N . ALA B 1 286 ? -1.024 12.609 4.719 1 97.31 286 ALA B N 1
ATOM 6393 C CA . ALA B 1 286 ? -1.225 13.961 4.195 1 97.31 286 ALA B CA 1
ATOM 6394 C C . ALA B 1 286 ? -0.004 14.836 4.457 1 97.31 286 ALA B C 1
ATOM 6396 O O . ALA B 1 286 ? 0.14 15.906 3.861 1 97.31 286 ALA B O 1
ATOM 6397 N N . ILE B 1 287 ? 0.922 14.367 5.281 1 98.12 287 ILE B N 1
ATOM 6398 C CA . ILE B 1 287 ? 1.969 15.266 5.758 1 98.12 287 ILE B CA 1
ATOM 6399 C C . ILE B 1 287 ? 3.34 14.68 5.422 1 98.12 287 ILE B C 1
ATOM 6401 O O . ILE B 1 287 ? 4.352 15.391 5.473 1 98.12 287 ILE B O 1
ATOM 6405 N N . ALA B 1 288 ? 3.492 13.508 5.008 1 97.56 288 ALA B N 1
ATOM 6406 C CA . ALA B 1 288 ? 4.703 12.695 5.082 1 97.56 288 ALA B CA 1
ATOM 6407 C C . ALA B 1 288 ? 5.789 13.242 4.16 1 97.56 288 ALA B C 1
ATOM 6409 O O . ALA B 1 288 ? 6.973 13.227 4.508 1 97.56 288 ALA B O 1
ATOM 6410 N N . PRO B 1 289 ? 5.434 13.773 2.979 1 96.81 289 PRO B N 1
ATOM 6411 C CA . PRO B 1 289 ? 6.492 14.281 2.102 1 96.81 289 PRO B CA 1
ATOM 6412 C C . PRO B 1 289 ? 7.258 15.453 2.715 1 96.81 289 PRO B C 1
ATOM 6414 O O . PRO B 1 289 ? 8.328 15.82 2.225 1 96.81 289 PRO B O 1
ATOM 6417 N N . GLY B 1 290 ? 6.719 16.016 3.771 1 97.25 290 GLY B N 1
ATOM 6418 C CA . GLY B 1 290 ? 7.391 17.109 4.453 1 97.25 290 GLY B CA 1
ATOM 6419 C C . GLY B 1 290 ? 8.367 16.641 5.516 1 97.25 290 GLY B C 1
ATOM 6420 O O . GLY B 1 290 ? 9.047 17.453 6.141 1 97.25 290 GLY B O 1
ATOM 6421 N N . LEU B 1 291 ? 8.5 15.344 5.73 1 98.31 291 LEU B N 1
ATOM 6422 C CA . LEU B 1 291 ? 9.367 14.758 6.754 1 98.31 291 LEU B CA 1
ATOM 6423 C C . LEU B 1 291 ? 10.711 14.352 6.164 1 98.31 291 LEU B C 1
ATOM 6425 O O . LEU B 1 291 ? 10.781 13.906 5.016 1 98.31 291 LEU B O 1
ATOM 6429 N N . PRO B 1 292 ? 11.789 14.469 6.883 1 97.81 292 PRO B N 1
ATOM 6430 C CA . PRO B 1 292 ? 13.102 14.07 6.379 1 97.81 292 PRO B CA 1
ATOM 6431 C C . PRO B 1 292 ? 13.25 12.555 6.266 1 97.81 292 PRO B C 1
ATOM 6433 O O . PRO B 1 292 ? 12.547 11.805 6.945 1 97.81 292 PRO B O 1
ATOM 6436 N N . PRO B 1 293 ? 14.195 12.133 5.32 1 97.12 293 PRO B N 1
ATOM 6437 C CA . PRO B 1 293 ? 14.422 10.695 5.238 1 97.12 293 PRO B CA 1
ATOM 6438 C C . PRO B 1 293 ? 14.945 10.102 6.551 1 97.12 293 PRO B C 1
ATOM 6440 O O . PRO B 1 293 ? 15.672 10.773 7.285 1 97.12 293 PRO B O 1
ATOM 6443 N N . GLY B 1 294 ? 14.57 8.875 6.824 1 95.62 294 GLY B N 1
ATOM 6444 C CA . GLY B 1 294 ? 14.906 8.227 8.086 1 95.62 294 GLY B CA 1
ATOM 6445 C C . GLY B 1 294 ? 13.828 8.383 9.141 1 95.62 294 GLY B C 1
ATOM 6446 O O . GLY B 1 294 ? 13.914 7.785 10.219 1 95.62 294 GLY B O 1
ATOM 6447 N N . THR B 1 295 ? 12.781 9.133 8.844 1 97.5 295 THR B N 1
ATOM 6448 C CA . THR B 1 295 ? 11.672 9.32 9.766 1 97.5 295 THR B CA 1
ATOM 6449 C C . THR B 1 295 ? 10.836 8.055 9.883 1 97.5 295 THR B C 1
ATOM 6451 O O . THR B 1 295 ? 10.562 7.391 8.875 1 97.5 295 THR B O 1
ATOM 6454 N N . LEU B 1 296 ? 10.531 7.664 11.102 1 97.25 296 LEU B N 1
ATOM 6455 C CA . LEU B 1 296 ? 9.555 6.613 11.352 1 97.25 296 LEU B CA 1
ATOM 6456 C C . LEU B 1 296 ? 8.156 7.203 11.531 1 97.25 296 LEU B C 1
ATOM 6458 O O . LEU B 1 296 ? 7.941 8.055 12.391 1 97.25 296 LEU B O 1
ATOM 6462 N N . LEU B 1 297 ? 7.258 6.742 10.703 1 98.31 297 LEU B N 1
ATOM 6463 C CA . LEU B 1 297 ? 5.914 7.309 10.648 1 98.31 297 LEU B CA 1
ATOM 6464 C C . LEU B 1 297 ? 4.867 6.258 11 1 98.31 297 LEU B C 1
ATOM 6466 O O . LEU B 1 297 ? 4.793 5.211 10.352 1 98.31 297 LEU B O 1
ATOM 6470 N N . HIS B 1 298 ? 4.098 6.469 12.023 1 98.69 298 HIS B N 1
ATOM 6471 C CA . HIS B 1 298 ? 2.879 5.742 12.367 1 98.69 298 HIS B CA 1
ATOM 6472 C C . HIS B 1 298 ? 1.653 6.645 12.281 1 98.69 298 HIS B C 1
ATOM 6474 O O . HIS B 1 298 ? 1.468 7.531 13.117 1 98.69 298 HIS B O 1
ATOM 6480 N N . ASN B 1 299 ? 0.809 6.359 11.242 1 98.81 299 ASN B N 1
ATOM 6481 C CA . ASN B 1 299 ? -0.257 7.336 11.039 1 98.81 299 ASN B CA 1
ATOM 6482 C C . ASN B 1 299 ? -1.53 6.676 10.523 1 98.81 299 ASN B C 1
ATOM 6484 O O . ASN B 1 299 ? -1.505 5.523 10.086 1 98.81 299 ASN B O 1
ATOM 6488 N N . LYS B 1 300 ? -2.58 7.371 10.641 1 98.81 300 LYS B N 1
ATOM 6489 C CA . LYS B 1 300 ? -3.863 7.094 10 1 98.81 300 LYS B CA 1
ATOM 6490 C C . LYS B 1 300 ? -4.367 8.312 9.227 1 98.81 300 LYS B C 1
ATOM 6492 O O . LYS B 1 300 ? -4.688 9.344 9.828 1 98.81 300 LYS B O 1
ATOM 6497 N N . ILE B 1 301 ? -4.488 8.195 7.957 1 98.5 301 ILE B N 1
ATOM 6498 C CA . ILE B 1 301 ? -4.965 9.266 7.086 1 98.5 301 ILE B CA 1
ATOM 6499 C C . ILE B 1 301 ? -6.488 9.227 7.012 1 98.5 301 ILE B C 1
ATOM 6501 O O . ILE B 1 301 ? -7.105 8.195 7.262 1 98.5 301 ILE B O 1
ATOM 6505 N N . GLY B 1 302 ? -7.137 10.359 6.766 1 98.44 302 GLY B N 1
ATOM 6506 C CA . GLY B 1 302 ? -8.539 10.492 6.387 1 98.44 302 GLY B CA 1
ATOM 6507 C C . GLY B 1 302 ? -8.742 11.383 5.176 1 98.44 302 GLY B C 1
ATOM 6508 O O . GLY B 1 302 ? -8.414 12.57 5.203 1 98.44 302 GLY B O 1
ATOM 6509 N N . ASN B 1 303 ? -9.242 10.82 4.133 1 97.06 303 ASN B N 1
ATOM 6510 C CA . ASN B 1 303 ? -9.492 11.539 2.885 1 97.06 303 ASN B CA 1
ATOM 6511 C C . ASN B 1 303 ? -10.852 11.188 2.293 1 97.06 303 ASN B C 1
ATOM 6513 O O . ASN B 1 303 ? -11.07 10.055 1.854 1 97.06 303 ASN B O 1
ATOM 6517 N N . ALA B 1 304 ? -11.75 12.078 2.32 1 95.56 304 ALA B N 1
ATOM 6518 C CA . ALA B 1 304 ? -13.07 11.922 1.724 1 95.56 304 ALA B CA 1
ATOM 6519 C C . ALA B 1 304 ? -13.703 13.273 1.429 1 95.56 304 ALA B C 1
ATOM 6521 O O . ALA B 1 304 ? -13.586 14.211 2.223 1 95.56 304 ALA B O 1
ATOM 6522 N N . TYR B 1 305 ? -14.359 13.328 0.263 1 94.25 305 TYR B N 1
ATOM 6523 C CA . TYR B 1 305 ? -14.977 14.578 -0.17 1 94.25 305 TYR B CA 1
ATOM 6524 C C . TYR B 1 305 ? -13.938 15.688 -0.267 1 94.25 305 TYR B C 1
ATOM 6526 O O . TYR B 1 305 ? -12.945 15.562 -0.982 1 94.25 305 TYR B O 1
ATOM 6534 N N . ASN B 1 306 ? -14.102 16.719 0.576 1 95.62 306 ASN B N 1
ATOM 6535 C CA . ASN B 1 306 ? -13.102 17.781 0.527 1 95.62 306 ASN B CA 1
ATOM 6536 C C . ASN B 1 306 ? -12.18 17.734 1.739 1 95.62 306 ASN B C 1
ATOM 6538 O O . ASN B 1 306 ? -11.336 18.609 1.918 1 95.62 306 ASN B O 1
ATOM 6542 N N . ASP B 1 307 ? -12.312 16.688 2.562 1 97.5 307 ASP B N 1
ATOM 6543 C CA . ASP B 1 307 ? -11.516 16.594 3.785 1 97.5 307 ASP B CA 1
ATOM 6544 C C . ASP B 1 307 ? -10.219 15.844 3.543 1 97.5 307 ASP B C 1
ATOM 6546 O O . ASP B 1 307 ? -10.203 14.836 2.83 1 97.5 307 ASP B O 1
ATOM 6550 N N . ILE B 1 308 ? -9.117 16.344 4.062 1 97.62 308 ILE B N 1
ATOM 6551 C CA . ILE B 1 308 ? -7.836 15.656 4.145 1 97.62 308 ILE B CA 1
ATOM 6552 C C . ILE B 1 308 ? -7.242 15.836 5.535 1 97.62 308 ILE B C 1
ATOM 6554 O O . ILE B 1 308 ? -6.957 16.969 5.953 1 97.62 308 ILE B O 1
ATOM 6558 N N . ASN B 1 309 ? -7.137 14.727 6.312 1 98.69 309 ASN B N 1
ATOM 6559 C CA . ASN B 1 309 ? -6.742 14.664 7.715 1 98.69 309 ASN B CA 1
ATOM 6560 C C . ASN B 1 309 ? -5.594 13.688 7.934 1 98.69 309 ASN B C 1
ATOM 6562 O O . ASN B 1 309 ? -5.332 12.836 7.086 1 98.69 309 ASN B O 1
ATOM 6566 N N . ASP B 1 310 ? -4.914 13.875 9.055 1 98.81 310 ASP B N 1
ATOM 6567 C CA . ASP B 1 310 ? -3.859 12.93 9.406 1 98.81 310 ASP B CA 1
ATOM 6568 C C . ASP B 1 310 ? -3.637 12.891 10.922 1 98.81 310 ASP B C 1
ATOM 6570 O O . ASP B 1 310 ? -3.535 13.945 11.562 1 98.81 310 ASP B O 1
ATOM 6574 N N . LEU B 1 311 ? -3.688 11.75 11.5 1 98.94 311 LEU B N 1
ATOM 6575 C CA . LEU B 1 311 ? -3.229 11.477 12.852 1 98.94 311 LEU B CA 1
ATOM 6576 C C . LEU B 1 311 ? -1.884 10.758 12.836 1 98.94 311 LEU B C 1
ATOM 6578 O O . LEU B 1 311 ? -1.78 9.641 12.328 1 98.94 311 LEU B O 1
ATOM 6582 N N . ALA B 1 312 ? -0.868 11.383 13.469 1 98.88 312 ALA B N 1
ATOM 6583 C CA . ALA B 1 312 ? 0.458 10.82 13.227 1 98.88 312 ALA B CA 1
ATOM 6584 C C . ALA B 1 312 ? 1.304 10.844 14.492 1 98.88 312 ALA B C 1
ATOM 6586 O O . ALA B 1 312 ? 1.27 11.82 15.25 1 98.88 312 ALA B O 1
ATOM 6587 N N . HIS B 1 313 ? 1.949 9.773 14.805 1 98.88 313 HIS B N 1
ATOM 6588 C CA . HIS B 1 313 ? 3.125 9.688 15.664 1 98.88 313 HIS B CA 1
ATOM 6589 C C . HIS B 1 313 ? 4.406 9.648 14.836 1 98.88 313 HIS B C 1
ATOM 6591 O O . HIS B 1 313 ? 4.547 8.82 13.945 1 98.88 313 HIS B O 1
ATOM 6597 N N . ILE B 1 314 ? 5.285 10.539 15.102 1 98.62 314 ILE B N 1
ATOM 6598 C CA . ILE B 1 314 ? 6.453 10.75 14.258 1 98.62 314 ILE B CA 1
ATOM 6599 C C . ILE B 1 314 ? 7.727 10.648 15.102 1 98.62 314 ILE B C 1
ATOM 6601 O O . ILE B 1 314 ? 7.824 11.273 16.156 1 98.62 314 ILE B O 1
ATOM 6605 N N . THR B 1 315 ? 8.664 9.852 14.688 1 97.62 315 THR B N 1
ATOM 6606 C CA . THR B 1 315 ? 10.023 9.836 15.219 1 97.62 315 THR B CA 1
ATOM 6607 C C . THR B 1 315 ? 11.016 10.305 14.172 1 97.62 315 THR B C 1
ATOM 6609 O O . THR B 1 315 ? 11.258 9.609 13.172 1 97.62 315 THR B O 1
ATOM 6612 N N . LEU B 1 316 ? 11.594 11.414 14.398 1 97.31 316 LEU B N 1
ATOM 6613 C CA . LEU B 1 316 ? 12.547 12.008 13.469 1 97.31 316 LEU B CA 1
ATOM 6614 C C . LEU B 1 316 ? 13.898 11.312 13.57 1 97.31 316 LEU B C 1
ATOM 6616 O O . LEU B 1 316 ? 14.18 10.625 14.555 1 97.31 316 LEU B O 1
ATOM 6620 N N . PRO B 1 317 ? 14.781 11.508 12.539 1 95.75 317 PRO B N 1
ATOM 6621 C CA . PRO B 1 317 ? 16.062 10.789 12.523 1 95.75 317 PRO B CA 1
ATOM 6622 C C . PRO B 1 317 ? 16.984 11.219 13.656 1 95.75 317 PRO B C 1
ATOM 6624 O O . PRO B 1 317 ? 17.906 10.477 14.023 1 95.75 317 PRO B O 1
ATOM 6627 N N . ASN B 1 318 ? 16.812 12.336 14.227 1 95.44 318 ASN B N 1
ATOM 6628 C CA . ASN B 1 318 ? 17.641 12.789 15.344 1 95.44 318 ASN B CA 1
ATOM 6629 C C . ASN B 1 318 ? 17.078 12.297 16.688 1 95.44 318 ASN B C 1
ATOM 6631 O O . ASN B 1 318 ? 17.578 12.688 17.75 1 95.44 318 ASN B O 1
ATOM 6635 N N . GLY B 1 319 ? 15.984 11.578 16.625 1 93.94 319 GLY B N 1
ATOM 6636 C CA . GLY B 1 319 ? 15.422 10.969 17.812 1 93.94 319 GLY B CA 1
ATOM 6637 C C . GLY B 1 319 ? 14.25 11.75 18.391 1 93.94 319 GLY B C 1
ATOM 6638 O O . GLY B 1 319 ? 13.531 11.242 19.25 1 93.94 319 GLY B O 1
ATOM 6639 N N . GLN B 1 320 ? 14.039 12.93 17.938 1 95.31 320 GLN B N 1
ATOM 6640 C CA . GLN B 1 320 ? 12.906 13.703 18.422 1 95.31 320 GLN B CA 1
ATOM 6641 C C . GLN B 1 320 ? 11.586 13.047 18.047 1 95.31 320 GLN B C 1
ATOM 6643 O O . GLN B 1 320 ? 11.461 12.461 16.969 1 95.31 320 GLN B O 1
ATOM 6648 N N . VAL B 1 321 ? 10.641 13.18 19 1 96.88 321 VAL B N 1
ATOM 6649 C CA . VAL B 1 321 ? 9.328 12.57 18.812 1 96.88 321 VAL B CA 1
ATOM 6650 C C . VAL B 1 321 ? 8.242 13.641 18.906 1 96.88 321 VAL B C 1
ATOM 6652 O O . VAL B 1 321 ? 8.383 14.609 19.656 1 96.88 321 VAL B O 1
ATOM 6655 N N . LEU B 1 322 ? 7.207 13.445 18.125 1 98.19 322 LEU B N 1
ATOM 6656 C CA . LEU B 1 322 ? 6.035 14.305 18.234 1 98.19 322 LEU B CA 1
ATOM 6657 C C . LEU B 1 322 ? 4.777 13.57 17.781 1 98.19 322 LEU B C 1
ATOM 6659 O O . LEU B 1 322 ? 4.863 12.539 17.125 1 98.19 322 LEU B O 1
ATOM 6663 N N . ILE B 1 323 ? 3.658 14.047 18.203 1 98.69 323 ILE B N 1
ATOM 6664 C CA . ILE B 1 323 ? 2.336 13.625 17.75 1 98.69 323 ILE B CA 1
ATOM 6665 C C . ILE B 1 323 ? 1.606 14.812 17.109 1 98.69 323 ILE B C 1
ATOM 6667 O O . ILE B 1 323 ? 1.66 15.93 17.641 1 98.69 323 ILE B O 1
ATOM 6671 N N . LEU B 1 324 ? 0.98 14.578 15.992 1 98.94 324 LEU B N 1
ATOM 6672 C CA . LEU B 1 324 ? 0.216 15.617 15.312 1 98.94 324 LEU B CA 1
ATOM 6673 C C . LEU B 1 324 ? -1.145 15.094 14.867 1 98.94 324 LEU B C 1
ATOM 6675 O O . LEU B 1 324 ? -1.229 14.047 14.219 1 98.94 324 LEU B O 1
ATOM 6679 N N . ALA B 1 325 ? -2.168 15.727 15.273 1 98.94 325 ALA B N 1
ATOM 6680 C CA . ALA B 1 325 ? -3.5 15.57 14.695 1 98.94 325 ALA B CA 1
ATOM 6681 C C . ALA B 1 325 ? -3.895 16.812 13.883 1 98.94 325 ALA B C 1
ATOM 6683 O O . ALA B 1 325 ? -3.982 17.906 14.43 1 98.94 325 ALA B O 1
ATOM 6684 N N . VAL B 1 326 ? -4.086 16.641 12.617 1 98.94 326 VAL B N 1
ATOM 6685 C CA . VAL B 1 326 ? -4.434 17.75 11.742 1 98.94 326 VAL B CA 1
ATOM 6686 C C . VAL B 1 326 ? -5.672 17.406 10.93 1 98.94 326 VAL B C 1
ATOM 6688 O O . VAL B 1 326 ? -5.742 16.328 10.32 1 98.94 326 VAL B O 1
ATOM 6691 N N . LEU B 1 327 ? -6.68 18.25 10.984 1 98.88 327 LEU B N 1
ATOM 6692 C CA . LEU B 1 327 ? -7.957 18.109 10.297 1 98.88 327 LEU B CA 1
ATOM 6693 C C . LEU B 1 327 ? -8.211 19.297 9.375 1 98.88 327 LEU B C 1
ATOM 6695 O O . LEU B 1 327 ? -8.125 20.453 9.805 1 98.88 327 LEU B O 1
ATOM 6699 N N . SER B 1 328 ? -8.516 19.016 8.062 1 98.38 328 SER B N 1
ATOM 6700 C CA . SER B 1 328 ? -8.68 20.125 7.125 1 98.38 328 SER B CA 1
ATOM 6701 C C . SER B 1 328 ? -9.656 19.766 6.012 1 98.38 328 SER B C 1
ATOM 6703 O O . SER B 1 328 ? -10.062 18.609 5.879 1 98.38 328 SER B O 1
ATOM 6705 N N . ASN B 1 329 ? -10.086 20.766 5.273 1 97.5 329 ASN B N 1
ATOM 6706 C CA . ASN B 1 329 ? -10.852 20.547 4.051 1 97.5 329 ASN B CA 1
ATOM 6707 C C . ASN B 1 329 ? -10.031 20.891 2.809 1 97.5 329 ASN B C 1
ATOM 6709 O O . ASN B 1 329 ? -10.539 21.531 1.887 1 97.5 329 ASN B O 1
ATOM 6713 N N . GLY B 1 330 ? -8.812 20.438 2.822 1 93.62 330 GLY B N 1
ATOM 6714 C CA . GLY B 1 330 ? -7.859 20.859 1.807 1 93.62 330 GLY B CA 1
ATOM 6715 C C . GLY B 1 330 ? -7.887 19.984 0.567 1 93.62 330 GLY B C 1
ATOM 6716 O O . GLY B 1 330 ? -7.23 20.297 -0.431 1 93.62 330 GLY B O 1
ATOM 6717 N N . TYR B 1 331 ? -8.617 18.969 0.542 1 90.75 331 TYR B N 1
ATOM 6718 C CA . TYR B 1 331 ? -8.641 18.094 -0.621 1 90.75 331 TYR B CA 1
ATOM 6719 C C . TYR B 1 331 ? -9.547 18.656 -1.709 1 90.75 331 TYR B C 1
ATOM 6721 O O . TYR B 1 331 ? -10.742 18.359 -1.742 1 90.75 331 TYR B O 1
ATOM 6729 N N . GLN B 1 332 ? -8.914 19.266 -2.631 1 85.94 332 GLN B N 1
ATOM 6730 C CA . GLN B 1 332 ? -9.688 19.953 -3.664 1 85.94 332 GLN B CA 1
ATOM 6731 C C . GLN B 1 332 ? -9.359 19.406 -5.047 1 85.94 332 GLN B C 1
ATOM 6733 O O . GLN B 1 332 ? -10.156 19.547 -5.98 1 85.94 332 GLN B O 1
ATOM 6738 N N . ARG B 1 333 ? -8.188 18.906 -5.188 1 84.5 333 ARG B N 1
ATOM 6739 C CA . ARG B 1 333 ? -7.723 18.219 -6.387 1 84.5 333 ARG B CA 1
ATOM 6740 C C . ARG B 1 333 ? -7.215 16.812 -6.051 1 84.5 333 ARG B C 1
ATOM 6742 O O . ARG B 1 333 ? -6.816 16.547 -4.914 1 84.5 333 ARG B O 1
ATOM 6749 N N . PRO B 1 334 ? -7.141 15.875 -7.02 1 78 334 PRO B N 1
ATOM 6750 C CA . PRO B 1 334 ? -6.617 14.531 -6.746 1 78 334 PRO B CA 1
ATOM 6751 C C . PRO B 1 334 ? -5.195 14.555 -6.191 1 78 334 PRO B C 1
ATOM 6753 O O . PRO B 1 334 ? -4.816 13.672 -5.414 1 78 334 PRO B O 1
ATOM 6756 N N . SER B 1 335 ? -4.48 15.531 -6.5 1 77.5 335 SER B N 1
ATOM 6757 C CA . SER B 1 335 ? -3.092 15.617 -6.059 1 77.5 335 SER B CA 1
ATOM 6758 C C . SER B 1 335 ? -2.996 16.188 -4.645 1 77.5 335 SER B C 1
ATOM 6760 O O . SER B 1 335 ? -1.916 16.203 -4.051 1 77.5 335 SER B O 1
ATOM 6762 N N . ASP B 1 336 ? -4.129 16.531 -4.059 1 89 336 ASP B N 1
ATOM 6763 C CA . ASP B 1 336 ? -4.082 17.25 -2.793 1 89 336 ASP B CA 1
ATOM 6764 C C . ASP B 1 336 ? -4.043 16.281 -1.61 1 89 336 ASP B C 1
ATOM 6766 O O . ASP B 1 336 ? -4.219 16.688 -0.461 1 89 336 ASP B O 1
ATOM 6770 N N . THR B 1 337 ? -3.768 15.016 -1.906 1 92.12 337 THR B N 1
ATOM 6771 C CA . THR B 1 337 ? -3.68 14.031 -0.834 1 92.12 337 THR B CA 1
ATOM 6772 C C . THR B 1 337 ? -2.523 14.352 0.106 1 92.12 337 THR B C 1
ATOM 6774 O O . THR B 1 337 ? -2.525 13.945 1.268 1 92.12 337 THR B O 1
ATOM 6777 N N . THR B 1 338 ? -1.53 15.078 -0.388 1 93.81 338 THR B N 1
ATOM 6778 C CA . THR B 1 338 ? -0.364 15.398 0.426 1 93.81 338 THR B CA 1
ATOM 6779 C C . THR B 1 338 ? -0.229 16.906 0.6 1 93.81 338 THR B C 1
ATOM 6781 O O . THR B 1 338 ? 0.867 17.422 0.85 1 93.81 338 THR B O 1
ATOM 6784 N N . ILE B 1 339 ? -1.252 17.609 0.524 1 92.44 339 ILE B N 1
ATOM 6785 C CA . ILE B 1 339 ? -1.256 19.078 0.484 1 92.44 339 ILE B CA 1
ATOM 6786 C C . ILE B 1 339 ? -0.739 19.625 1.81 1 92.44 339 ILE B C 1
ATOM 6788 O O . ILE B 1 339 ? -0.304 20.781 1.881 1 92.44 339 ILE B O 1
ATOM 6792 N N . LEU B 1 340 ? -0.758 18.797 2.879 1 96.88 340 LEU B N 1
ATOM 6793 C CA . LEU B 1 340 ? -0.365 19.281 4.199 1 96.88 340 LEU B CA 1
ATOM 6794 C C . LEU B 1 340 ? 1.126 19.062 4.434 1 96.88 340 LEU B C 1
ATOM 6796 O O . LEU B 1 340 ? 1.632 19.344 5.527 1 96.88 340 LEU B O 1
ATOM 6800 N N . SER B 1 341 ? 1.837 18.625 3.445 1 95.5 341 SER B N 1
ATOM 6801 C CA . SER B 1 341 ? 3.268 18.375 3.568 1 95.5 341 SER B CA 1
ATOM 6802 C C . SER B 1 341 ? 4.035 19.656 3.889 1 95.5 341 SER B C 1
ATOM 6804 O O . SER B 1 341 ? 4.938 19.641 4.727 1 95.5 341 SER B O 1
ATOM 6806 N N . ARG B 1 342 ? 3.688 20.734 3.232 1 95.06 342 ARG B N 1
ATOM 6807 C CA . ARG B 1 342 ? 4.363 22 3.469 1 95.06 342 ARG B CA 1
ATOM 6808 C C . ARG B 1 342 ? 4.082 22.516 4.875 1 95.06 342 ARG B C 1
ATOM 6810 O O . ARG B 1 342 ? 4.969 23.062 5.527 1 95.06 342 ARG B O 1
ATOM 6817 N N . PHE B 1 343 ? 2.846 22.344 5.289 1 97.69 343 PHE B N 1
ATOM 6818 C CA . PHE B 1 343 ? 2.506 22.719 6.66 1 97.69 343 PHE B CA 1
ATOM 6819 C C . PHE B 1 343 ? 3.412 22 7.652 1 97.69 343 PHE B C 1
ATOM 6821 O O . PHE B 1 343 ? 3.953 22.609 8.57 1 97.69 343 PHE B O 1
ATOM 6828 N N . MET B 1 344 ? 3.57 20.688 7.469 1 98.31 344 MET B N 1
ATOM 6829 C CA . MET B 1 344 ? 4.414 19.875 8.344 1 98.31 344 MET B CA 1
ATOM 6830 C C . MET B 1 344 ? 5.855 20.375 8.328 1 98.31 344 MET B C 1
ATOM 6832 O O . MET B 1 344 ? 6.492 20.484 9.375 1 98.31 344 MET B O 1
ATOM 6836 N N . GLU B 1 345 ? 6.344 20.625 7.203 1 96.94 345 GLU B N 1
ATOM 6837 C CA . GLU B 1 345 ? 7.707 21.125 7.059 1 96.94 345 GLU B CA 1
ATOM 6838 C C . GLU B 1 345 ? 7.891 22.453 7.797 1 96.94 345 GLU B C 1
ATOM 6840 O O . GLU B 1 345 ? 8.875 22.641 8.516 1 96.94 345 GLU B O 1
ATOM 6845 N N . MET B 1 346 ? 6.98 23.391 7.605 1 97.38 346 MET B N 1
ATOM 6846 C CA . MET B 1 346 ? 7.031 24.688 8.266 1 97.38 346 MET B CA 1
ATOM 6847 C C . MET B 1 346 ? 6.984 24.531 9.781 1 97.38 346 MET B C 1
ATOM 6849 O O . MET B 1 346 ? 7.684 25.25 10.5 1 97.38 346 MET B O 1
ATOM 6853 N N . LEU B 1 347 ? 6.184 23.625 10.164 1 98.62 347 LEU B N 1
ATOM 6854 C CA . LEU B 1 347 ? 6.027 23.391 11.594 1 98.62 347 LEU B CA 1
ATOM 6855 C C . LEU B 1 347 ? 7.32 22.859 12.211 1 98.62 347 LEU B C 1
ATOM 6857 O O . LEU B 1 347 ? 7.746 23.328 13.266 1 98.62 347 LEU B O 1
ATOM 6861 N N . LEU B 1 348 ? 7.949 21.906 11.594 1 98.38 348 LEU B N 1
ATOM 6862 C CA . LEU B 1 348 ? 9.203 21.344 12.086 1 98.38 348 LEU B CA 1
ATOM 6863 C C . LEU B 1 348 ? 10.273 22.422 12.18 1 98.38 348 LEU B C 1
ATOM 6865 O O . LEU B 1 348 ? 11.055 22.453 13.141 1 98.38 348 LEU B O 1
ATOM 6869 N N . GLN B 1 349 ? 10.297 23.281 11.211 1 96.69 349 GLN B N 1
ATOM 6870 C CA . GLN B 1 349 ? 11.273 24.359 11.195 1 96.69 349 GLN B CA 1
ATOM 6871 C C . GLN B 1 349 ? 11.008 25.359 12.312 1 96.69 349 GLN B C 1
ATOM 6873 O O . GLN B 1 349 ? 11.93 25.766 13.031 1 96.69 349 GLN B O 1
ATOM 6878 N N . ARG B 1 350 ? 9.797 25.766 12.43 1 97.94 350 ARG B N 1
ATOM 6879 C CA . ARG B 1 350 ? 9.406 26.75 13.43 1 97.94 350 ARG B CA 1
ATOM 6880 C C . ARG B 1 350 ? 9.742 26.266 14.836 1 97.94 350 ARG B C 1
ATOM 6882 O O . ARG B 1 350 ? 10.156 27.062 15.688 1 97.94 350 ARG B O 1
ATOM 6889 N N . LEU B 1 351 ? 9.594 25 15.055 1 97.94 351 LEU B N 1
ATOM 6890 C CA . LEU B 1 351 ? 9.773 24.438 16.391 1 97.94 351 LEU B CA 1
ATOM 6891 C C . LEU B 1 351 ? 11.203 23.938 16.578 1 97.94 351 LEU B C 1
ATOM 6893 O O . LEU B 1 351 ? 11.523 23.328 17.609 1 97.94 351 LEU B O 1
ATOM 6897 N N . SER B 1 352 ? 12.086 24.094 15.609 1 96.56 352 SER B N 1
ATOM 6898 C CA . SER B 1 352 ? 13.492 23.703 15.656 1 96.56 352 SER B CA 1
ATOM 6899 C C . SER B 1 352 ? 13.641 22.219 15.969 1 96.56 352 SER B C 1
ATOM 6901 O O . SER B 1 352 ? 14.461 21.828 16.797 1 96.56 352 SER B O 1
ATOM 6903 N N . LEU B 1 353 ? 12.789 21.484 15.359 1 96.5 353 LEU B N 1
ATOM 6904 C CA . LEU B 1 353 ? 12.82 20.047 15.609 1 96.5 353 LEU B CA 1
ATOM 6905 C C . LEU B 1 353 ? 13.75 19.344 14.625 1 96.5 353 LEU B C 1
ATOM 6907 O O . LEU B 1 353 ? 14.031 18.156 14.773 1 96.5 353 LEU B O 1
ATOM 6911 N N . VAL B 1 354 ? 14.242 20.016 13.656 1 94.31 354 VAL B N 1
ATOM 6912 C CA . VAL B 1 354 ? 15.055 19.406 12.609 1 94.31 354 VAL B CA 1
ATOM 6913 C C . VAL B 1 354 ? 16.5 19.875 12.75 1 94.31 354 VAL B C 1
ATOM 6915 O O . VAL B 1 354 ? 17.219 20.031 11.758 1 94.31 354 VAL B O 1
ATOM 6918 N N . GLN B 1 355 ? 16.922 20.094 13.938 1 93.75 355 GLN B N 1
ATOM 6919 C CA . GLN B 1 355 ? 18.312 20.391 14.227 1 93.75 355 GLN B CA 1
ATOM 6920 C C . GLN B 1 355 ? 19.125 19.094 14.344 1 93.75 355 GLN B C 1
ATOM 6922 O O . GLN B 1 355 ? 18.594 18.047 14.695 1 93.75 355 GLN B O 1
ATOM 6927 N N . ASN B 1 356 ? 20.438 19.109 13.992 1 93.69 356 ASN B N 1
ATOM 6928 C CA . ASN B 1 356 ? 21.359 18 14.117 1 93.69 356 ASN B CA 1
ATOM 6929 C C . ASN B 1 356 ? 20.938 16.812 13.25 1 93.69 356 ASN B C 1
ATOM 6931 O O . ASN B 1 356 ? 21.016 15.664 13.68 1 93.69 356 ASN B O 1
ATOM 6935 N N . LEU B 1 357 ? 20.328 17.094 12.195 1 95.44 357 LEU B N 1
ATOM 6936 C CA . LEU B 1 357 ? 20.031 16.109 11.156 1 95.44 357 LEU B CA 1
ATOM 6937 C C . LEU B 1 357 ? 21.172 16.047 10.141 1 95.44 357 LEU B C 1
ATOM 6939 O O . LEU B 1 357 ? 21.969 16.984 10.047 1 95.44 357 LEU B O 1
ATOM 6943 N N . PRO B 1 358 ? 21.203 14.898 9.414 1 95.25 358 PRO B N 1
ATOM 6944 C CA . PRO B 1 358 ? 22.078 14.953 8.242 1 95.25 358 PRO B CA 1
ATOM 6945 C C . PRO B 1 358 ? 21.734 16.125 7.309 1 95.25 358 PRO B C 1
ATOM 6947 O O . PRO B 1 358 ? 20.625 16.656 7.363 1 95.25 358 PRO B O 1
ATOM 6950 N N . PRO B 1 359 ? 22.672 16.469 6.504 1 95.88 359 PRO B N 1
ATOM 6951 C CA . PRO B 1 359 ? 22.5 17.672 5.68 1 95.88 359 PRO B CA 1
ATOM 6952 C C . PRO B 1 359 ? 21.25 17.609 4.812 1 95.88 359 PRO B C 1
ATOM 6954 O O . PRO B 1 359 ? 20.953 16.578 4.211 1 95.88 359 PRO B O 1
ATOM 6957 N N . ILE B 1 360 ? 20.547 18.672 4.789 1 96.56 360 ILE B N 1
ATOM 6958 C CA . ILE B 1 360 ? 19.438 18.906 3.883 1 96.56 360 ILE B CA 1
ATOM 6959 C C . ILE B 1 360 ? 19.672 20.219 3.117 1 96.56 360 ILE B C 1
ATOM 6961 O O . ILE B 1 360 ? 19.766 21.281 3.719 1 96.56 360 ILE B O 1
ATOM 6965 N N . VAL B 1 361 ? 19.812 20.109 1.812 1 96.38 361 VAL B N 1
ATOM 6966 C CA . VAL B 1 361 ? 20.016 21.281 0.968 1 96.38 361 VAL B CA 1
ATOM 6967 C C . VAL B 1 361 ? 18.781 21.531 0.108 1 96.38 361 VAL B C 1
ATOM 6969 O O . VAL B 1 361 ? 18.391 20.672 -0.684 1 96.38 361 VAL B O 1
ATOM 6972 N N . THR B 1 362 ? 18.188 22.656 0.307 1 95.25 362 THR B N 1
ATOM 6973 C CA . THR B 1 362 ? 17.031 23.062 -0.485 1 95.25 362 THR B CA 1
ATOM 6974 C C . THR B 1 362 ? 17.406 24.188 -1.436 1 95.25 362 THR B C 1
ATOM 6976 O O . THR B 1 362 ? 17.938 25.219 -1.011 1 95.25 362 THR B O 1
ATOM 6979 N N . LEU B 1 363 ? 17.125 23.969 -2.674 1 95.38 363 LEU B N 1
ATOM 6980 C CA . LEU B 1 363 ? 17.312 25 -3.688 1 95.38 363 LEU B CA 1
ATOM 6981 C C . LEU B 1 363 ? 15.977 25.469 -4.246 1 95.38 363 LEU B C 1
ATOM 6983 O O . LEU B 1 363 ? 15.07 24.656 -4.445 1 95.38 363 LEU B O 1
ATOM 6987 N N . THR B 1 364 ? 15.844 26.734 -4.438 1 94.12 364 THR B N 1
ATOM 6988 C CA . THR B 1 364 ? 14.672 27.328 -5.086 1 94.12 364 THR B CA 1
ATOM 6989 C C . THR B 1 364 ? 15.07 28.062 -6.363 1 94.12 364 THR B C 1
ATOM 6991 O O . THR B 1 364 ? 16.25 28.266 -6.625 1 94.12 364 THR B O 1
ATOM 6994 N N . THR B 1 365 ? 14.117 28.406 -7.113 1 91.81 365 THR B N 1
ATOM 6995 C CA . THR B 1 365 ? 14.367 29.141 -8.359 1 91.81 365 THR B CA 1
ATOM 6996 C C . THR B 1 365 ? 14.641 30.609 -8.078 1 91.81 365 THR B C 1
ATOM 6998 O O . THR B 1 365 ? 14.875 31.391 -9 1 91.81 365 THR B O 1
ATOM 7001 N N . ASP B 1 366 ? 14.641 30.984 -6.758 1 87.75 366 ASP B N 1
ATOM 7002 C CA . ASP B 1 366 ? 14.992 32.375 -6.402 1 87.75 366 ASP B CA 1
ATOM 7003 C C . ASP B 1 366 ? 16.484 32.594 -6.582 1 87.75 366 ASP B C 1
ATOM 7005 O O . ASP B 1 366 ? 16.922 33.75 -6.758 1 87.75 366 ASP B O 1
ATOM 7009 N N . ASN B 1 367 ? 17.25 31.562 -6.176 1 71.25 367 ASN B N 1
ATOM 7010 C CA . ASN B 1 367 ? 18.703 31.734 -6.18 1 71.25 367 ASN B CA 1
ATOM 7011 C C . ASN B 1 367 ? 19.234 31.906 -7.598 1 71.25 367 ASN B C 1
ATOM 7013 O O . ASN B 1 367 ? 19.234 30.969 -8.391 1 71.25 367 ASN B O 1
ATOM 7017 N N . THR B 1 368 ? 19.5 33.188 -8.016 1 59.75 368 THR B N 1
ATOM 7018 C CA . THR B 1 368 ? 19.906 33.531 -9.375 1 59.75 368 THR B CA 1
ATOM 7019 C C . THR B 1 368 ? 21.375 33.219 -9.609 1 59.75 368 THR B C 1
ATOM 7021 O O . THR B 1 368 ? 21.953 33.594 -10.625 1 59.75 368 THR B O 1
ATOM 7024 N N . ASN B 1 369 ? 21.891 32.656 -8.586 1 56.62 369 ASN B N 1
ATOM 7025 C CA . ASN B 1 369 ? 23.25 32.25 -8.922 1 56.62 369 ASN B CA 1
ATOM 7026 C C . ASN B 1 369 ? 23.234 31.125 -9.961 1 56.62 369 ASN B C 1
ATOM 7028 O O . ASN B 1 369 ? 22.719 30.047 -9.711 1 56.62 369 ASN B O 1
ATOM 7032 N N . LEU B 1 370 ? 23.562 31.531 -11.195 1 54.41 370 LEU B N 1
ATOM 7033 C CA . LEU B 1 370 ? 23.547 30.719 -12.406 1 54.41 370 LEU B CA 1
ATOM 7034 C C . LEU B 1 370 ? 24.141 29.328 -12.141 1 54.41 370 LEU B C 1
ATOM 7036 O O . LEU B 1 370 ? 23.906 28.391 -12.914 1 54.41 370 LEU B O 1
ATOM 7040 N N . ILE B 1 371 ? 24.672 29.172 -11.023 1 62.88 371 ILE B N 1
ATOM 7041 C CA . ILE B 1 371 ? 25.312 27.891 -10.773 1 62.88 371 ILE B CA 1
ATOM 7042 C C . ILE B 1 371 ? 24.297 26.875 -10.273 1 62.88 371 ILE B C 1
ATOM 7044 O O . ILE B 1 371 ? 24.406 25.688 -10.547 1 62.88 371 ILE B O 1
ATOM 7048 N N . GLN B 1 372 ? 23.203 27.328 -9.891 1 81.5 372 GLN B N 1
ATOM 7049 C CA . GLN B 1 372 ? 22.328 26.375 -9.219 1 81.5 372 GLN B CA 1
ATOM 7050 C C . GLN B 1 372 ? 21.344 25.75 -10.203 1 81.5 372 GLN B C 1
ATOM 7052 O O . GLN B 1 372 ? 21.047 24.562 -10.117 1 81.5 372 GLN B O 1
ATOM 7057 N N . PHE B 1 373 ? 20.859 26.609 -11.172 1 86.62 373 PHE B N 1
ATOM 7058 C CA . PHE B 1 373 ? 20.062 25.969 -12.203 1 86.62 373 PHE B CA 1
ATOM 7059 C C . PHE B 1 373 ? 20.25 26.656 -13.547 1 86.62 373 PHE B C 1
ATOM 7061 O O . PHE B 1 373 ? 20.734 27.797 -13.602 1 86.62 373 PHE B O 1
ATOM 7068 N N . ASN B 1 374 ? 20.094 25.969 -14.633 1 90 374 ASN B N 1
ATOM 7069 C CA . ASN B 1 374 ? 20.172 26.438 -16 1 90 374 ASN B CA 1
ATOM 7070 C C . ASN B 1 374 ? 19 25.953 -16.844 1 90 374 ASN B C 1
ATOM 7072 O O . ASN B 1 374 ? 18.469 24.859 -16.594 1 90 374 ASN B O 1
ATOM 7076 N N . THR B 1 375 ? 18.578 26.844 -17.766 1 91.12 375 THR B N 1
ATOM 7077 C CA . THR B 1 375 ? 17.469 26.484 -18.641 1 91.12 375 THR B CA 1
ATOM 7078 C C . THR B 1 375 ? 17.891 26.578 -20.109 1 91.12 375 THR B C 1
ATOM 7080 O O . THR B 1 375 ? 18.703 27.422 -20.469 1 91.12 375 THR B O 1
ATOM 7083 N N . GLN B 1 376 ? 17.359 25.75 -20.812 1 93.5 376 GLN B N 1
ATOM 7084 C CA . GLN B 1 376 ? 17.375 25.906 -22.266 1 93.5 376 GLN B CA 1
ATOM 7085 C C . GLN B 1 376 ? 16.188 26.734 -22.734 1 93.5 376 GLN B C 1
ATOM 7087 O O . GLN B 1 376 ? 15.477 27.344 -21.938 1 93.5 376 GLN B O 1
ATOM 7092 N N . ASP B 1 377 ? 16.047 26.828 -24.031 1 92.12 377 ASP B N 1
ATOM 7093 C CA . ASP B 1 377 ? 15.008 27.672 -24.609 1 92.12 377 ASP B CA 1
ATOM 7094 C C . ASP B 1 377 ? 13.617 27.156 -24.25 1 92.12 377 ASP B C 1
ATOM 7096 O O . ASP B 1 377 ? 13.414 25.953 -24.109 1 92.12 377 ASP B O 1
ATOM 7100 N N . GLY B 1 378 ? 12.68 28.094 -24.062 1 93.56 378 GLY B N 1
ATOM 7101 C CA . GLY B 1 378 ? 11.281 27.75 -23.891 1 93.56 378 GLY B CA 1
ATOM 7102 C C . GLY B 1 378 ? 10.797 27.922 -22.469 1 93.56 378 GLY B C 1
ATOM 7103 O O . GLY B 1 378 ? 9.594 28.062 -22.219 1 93.56 378 GLY B O 1
ATOM 7104 N N . TRP B 1 379 ? 11.719 27.922 -21.578 1 94.12 379 TRP B N 1
ATOM 7105 C CA . TRP B 1 379 ? 11.352 28.047 -20.172 1 94.12 379 TRP B CA 1
ATOM 7106 C C . TRP B 1 379 ? 11.102 29.516 -19.812 1 94.12 379 TRP B C 1
ATOM 7108 O O . TRP B 1 379 ? 11.82 30.406 -20.281 1 94.12 379 TRP B O 1
ATOM 7118 N N . MET B 1 380 ? 10.078 29.688 -18.969 1 90.06 380 MET B N 1
ATOM 7119 C CA . MET B 1 380 ? 9.719 31.031 -18.531 1 90.06 380 MET B CA 1
ATOM 7120 C C . MET B 1 380 ? 9.977 31.203 -17.047 1 90.06 380 MET B C 1
ATOM 7122 O O . MET B 1 380 ? 9.547 30.375 -16.234 1 90.06 380 MET B O 1
ATOM 7126 N N . TYR B 1 381 ? 10.648 32.188 -16.766 1 89.69 381 TYR B N 1
ATOM 7127 C CA . TYR B 1 381 ? 10.898 32.531 -15.375 1 89.69 381 TYR B CA 1
ATOM 7128 C C . TYR B 1 381 ? 9.852 33.531 -14.867 1 89.69 381 TYR B C 1
ATOM 7130 O O . TYR B 1 381 ? 9.625 34.562 -15.469 1 89.69 381 TYR B O 1
ATOM 7138 N N . VAL B 1 382 ? 9.25 33.125 -13.812 1 86.38 382 VAL B N 1
ATOM 7139 C CA . VAL B 1 382 ? 8.211 33.969 -13.227 1 86.38 382 VAL B CA 1
ATOM 7140 C C . VAL B 1 382 ? 8.641 34.438 -11.836 1 86.38 382 VAL B C 1
ATOM 7142 O O . VAL B 1 382 ? 8.922 33.594 -10.961 1 86.38 382 VAL B O 1
ATOM 7145 N N . ASN B 1 383 ? 8.859 35.656 -11.695 1 81.69 383 ASN B N 1
ATOM 7146 C CA . ASN B 1 383 ? 9.219 36.219 -10.398 1 81.69 383 ASN B CA 1
ATOM 7147 C C . ASN B 1 383 ? 8.234 37.312 -9.984 1 81.69 383 ASN B C 1
ATOM 7149 O O . ASN B 1 383 ? 8.383 38.469 -10.375 1 81.69 383 ASN B O 1
ATOM 7153 N N . ASN B 1 384 ? 6.984 37 -9.977 1 65 384 ASN B N 1
ATOM 7154 C CA . ASN B 1 384 ? 6.047 38.062 -9.617 1 65 384 ASN B CA 1
ATOM 7155 C C . ASN B 1 384 ? 5.27 37.719 -8.344 1 65 384 ASN B C 1
ATOM 7157 O O . ASN B 1 384 ? 4.59 36.688 -8.289 1 65 384 ASN B O 1
ATOM 7161 N N . SER B 1 385 ? 5.516 38.594 -7.379 1 59.66 385 SER B N 1
ATOM 7162 C CA . SER B 1 385 ? 4.859 38.406 -6.086 1 59.66 385 SER B CA 1
ATOM 7163 C C . SER B 1 385 ? 3.342 38.469 -6.223 1 59.66 385 SER B C 1
ATOM 7165 O O . SER B 1 385 ? 2.613 38.062 -5.324 1 59.66 385 SER B O 1
ATOM 7167 N N . ARG B 1 386 ? 2.867 39 -7.348 1 53.69 386 ARG B N 1
ATOM 7168 C CA . ARG B 1 386 ? 1.438 39.281 -7.41 1 53.69 386 ARG B CA 1
ATOM 7169 C C . ARG B 1 386 ? 0.705 38.25 -8.266 1 53.69 386 ARG B C 1
ATOM 7171 O O . ARG B 1 386 ? -0.487 38.406 -8.539 1 53.69 386 ARG B O 1
ATOM 7178 N N . LEU B 1 387 ? 1.444 37.219 -8.648 1 60.03 387 LEU B N 1
ATOM 7179 C CA . LEU B 1 387 ? 0.763 36.312 -9.555 1 60.03 387 LEU B CA 1
ATOM 7180 C C . LEU B 1 387 ? -0.079 35.281 -8.773 1 60.03 387 LEU B C 1
ATOM 7182 O O . LEU B 1 387 ? 0.335 34.812 -7.711 1 60.03 387 LEU B O 1
ATOM 7186 N N . GLU B 1 388 ? -1.326 35.281 -9.242 1 62.94 388 GLU B N 1
ATOM 7187 C CA . GLU B 1 388 ? -2.262 34.281 -8.75 1 62.94 388 GLU B CA 1
ATOM 7188 C C . GLU B 1 388 ? -1.759 32.875 -9.039 1 62.94 388 GLU B C 1
ATOM 7190 O O . GLU B 1 388 ? -2.146 31.922 -8.359 1 62.94 388 GLU B O 1
ATOM 7195 N N . GLU B 1 389 ? -0.808 32.875 -9.938 1 71.62 389 GLU B N 1
ATOM 7196 C CA . GLU B 1 389 ? -0.248 31.562 -10.258 1 71.62 389 GLU B CA 1
ATOM 7197 C C . GLU B 1 389 ? 0.904 31.203 -9.32 1 71.62 389 GLU B C 1
ATOM 7199 O O . GLU B 1 389 ? 1.719 32.062 -8.984 1 71.62 389 GLU B O 1
ATOM 7204 N N . GLY B 1 390 ? 0.84 30.047 -8.867 1 78.88 390 GLY B N 1
ATOM 7205 C CA . GLY B 1 390 ? 1.932 29.562 -8.031 1 78.88 390 GLY B CA 1
ATOM 7206 C C . GLY B 1 390 ? 1.939 30.188 -6.648 1 78.88 390 GLY B C 1
ATOM 7207 O O . GLY B 1 390 ? 3.002 30.516 -6.117 1 78.88 390 GLY B O 1
ATOM 7208 N N . VAL B 1 391 ? 0.779 30.516 -6.105 1 83.75 391 VAL B N 1
ATOM 7209 C CA . VAL B 1 391 ? 0.688 31.172 -4.805 1 83.75 391 VAL B CA 1
ATOM 7210 C C . VAL B 1 391 ? 1.335 30.312 -3.734 1 83.75 391 VAL B C 1
ATOM 7212 O O . VAL B 1 391 ? 1.831 30.812 -2.727 1 83.75 391 VAL B O 1
ATOM 7215 N N . ASP B 1 392 ? 1.38 29.047 -3.977 1 89.81 392 ASP B N 1
ATOM 7216 C CA . ASP B 1 392 ? 1.902 28.078 -3.012 1 89.81 392 ASP B CA 1
ATOM 7217 C C . ASP B 1 392 ? 3.4 27.859 -3.213 1 89.81 392 ASP B C 1
ATOM 7219 O O . ASP B 1 392 ? 3.975 26.922 -2.65 1 89.81 392 ASP B O 1
ATOM 7223 N N . ARG B 1 393 ? 4.086 28.656 -3.955 1 91 393 ARG B N 1
ATOM 7224 C CA . ARG B 1 393 ? 5.504 28.469 -4.242 1 91 393 ARG B CA 1
ATOM 7225 C C . ARG B 1 393 ? 6.348 28.672 -2.988 1 91 393 ARG B C 1
ATOM 7227 O O . ARG B 1 393 ? 5.938 29.375 -2.061 1 91 393 ARG B O 1
ATOM 7234 N N . ILE B 1 394 ? 7.461 28.062 -2.959 1 91.94 394 ILE B N 1
ATOM 7235 C CA . ILE B 1 394 ? 8.508 28.328 -1.975 1 91.94 394 ILE B CA 1
ATOM 7236 C C . ILE B 1 394 ? 9.422 29.438 -2.484 1 91.94 394 ILE B C 1
ATOM 7238 O O . ILE B 1 394 ? 10.023 29.312 -3.553 1 91.94 394 ILE B O 1
ATOM 7242 N N . GLY B 1 395 ? 9.5 30.469 -1.722 1 89.12 395 GLY B N 1
ATOM 7243 C CA . GLY B 1 395 ? 10.227 31.641 -2.197 1 89.12 395 GLY B CA 1
ATOM 7244 C C . GLY B 1 395 ? 9.383 32.562 -3.051 1 89.12 395 GLY B C 1
ATOM 7245 O O . GLY B 1 395 ? 8.195 32.75 -2.777 1 89.12 395 GLY B O 1
ATOM 7246 N N . ASN B 1 396 ? 10.047 33.156 -4.078 1 87.81 396 ASN B N 1
ATOM 7247 C CA . ASN B 1 396 ? 9.352 34.25 -4.773 1 87.81 396 ASN B CA 1
ATOM 7248 C C . ASN B 1 396 ? 9.195 33.938 -6.262 1 87.81 396 ASN B C 1
ATOM 7250 O O . ASN B 1 396 ? 8.586 34.719 -6.996 1 87.81 396 ASN B O 1
ATOM 7254 N N . SER B 1 397 ? 9.758 32.812 -6.652 1 89.06 397 SER B N 1
ATOM 7255 C CA . SER B 1 397 ? 9.75 32.594 -8.094 1 89.06 397 SER B CA 1
ATOM 7256 C C . SER B 1 397 ? 9.531 31.109 -8.414 1 89.06 397 SER B C 1
ATOM 7258 O O . SER B 1 397 ? 9.609 30.25 -7.531 1 89.06 397 SER B O 1
ATOM 7260 N N . PHE B 1 398 ? 9.148 30.844 -9.664 1 90.38 398 PHE B N 1
ATOM 7261 C CA . PHE B 1 398 ? 9.133 29.516 -10.25 1 90.38 398 PHE B CA 1
ATOM 7262 C C . PHE B 1 398 ? 9.43 29.578 -11.742 1 90.38 398 PHE B C 1
ATOM 7264 O O . PHE B 1 398 ? 9.461 30.656 -12.336 1 90.38 398 PHE B O 1
ATOM 7271 N N . VAL B 1 399 ? 9.812 28.5 -12.273 1 91.31 399 VAL B N 1
ATOM 7272 C CA . VAL B 1 399 ? 10.062 28.359 -13.703 1 91.31 399 VAL B CA 1
ATOM 7273 C C . VAL B 1 399 ? 9 27.453 -14.328 1 91.31 399 VAL B C 1
ATOM 7275 O O . VAL B 1 399 ? 8.602 26.453 -13.727 1 91.31 399 VAL B O 1
ATOM 7278 N N . PHE B 1 400 ? 8.555 27.891 -15.453 1 90.69 400 PHE B N 1
ATOM 7279 C CA . PHE B 1 400 ? 7.441 27.156 -16.062 1 90.69 400 PHE B CA 1
ATOM 7280 C C . PHE B 1 400 ? 7.672 26.953 -17.547 1 90.69 400 PHE B C 1
ATOM 7282 O O . PHE B 1 400 ? 8.297 27.797 -18.203 1 90.69 400 PHE B O 1
ATOM 7289 N N . LEU B 1 401 ? 7.336 25.766 -18.031 1 92.75 401 LEU B N 1
ATOM 7290 C CA . LEU B 1 401 ? 7.332 25.438 -19.453 1 92.75 401 LEU B CA 1
ATOM 7291 C C . LEU B 1 401 ? 5.914 25.172 -19.953 1 92.75 401 LEU B C 1
ATOM 7293 O O . LEU B 1 401 ? 5.27 24.219 -19.516 1 92.75 401 LEU B O 1
ATOM 7297 N N . PRO B 1 402 ? 5.367 26.016 -20.891 1 91.12 402 PRO B N 1
ATOM 7298 C CA . PRO B 1 402 ? 4.043 25.734 -21.438 1 91.12 402 PRO B CA 1
ATOM 7299 C C . PRO B 1 402 ? 3.971 24.406 -22.172 1 91.12 402 PRO B C 1
ATOM 7301 O O . PRO B 1 402 ? 5 23.859 -22.594 1 91.12 402 PRO B O 1
ATOM 7304 N N . PRO B 1 403 ? 2.775 23.875 -22.297 1 91.5 403 PRO B N 1
ATOM 7305 C CA . PRO B 1 403 ? 2.635 22.609 -23.047 1 91.5 403 PRO B CA 1
ATOM 7306 C C . PRO B 1 403 ? 3.031 22.75 -24.516 1 91.5 403 PRO B C 1
ATOM 7308 O O . PRO B 1 403 ? 3.008 23.859 -25.062 1 91.5 403 PRO B O 1
ATOM 7311 N N . TYR B 1 404 ? 3.424 21.672 -25.094 1 93.56 404 TYR B N 1
ATOM 7312 C CA . TYR B 1 404 ? 3.715 21.531 -26.516 1 93.56 404 TYR B CA 1
ATOM 7313 C C . TYR B 1 404 ? 4.895 22.406 -26.922 1 93.56 404 TYR B C 1
ATOM 7315 O O . TYR B 1 404 ? 4.801 23.172 -27.875 1 93.56 404 TYR B O 1
ATOM 7323 N N . PRO B 1 405 ? 5.977 22.266 -26.25 1 95.06 405 PRO B N 1
ATOM 7324 C CA . PRO B 1 405 ? 7.156 23.016 -26.703 1 95.06 405 PRO B CA 1
ATOM 7325 C C . PRO B 1 405 ? 7.566 22.641 -28.125 1 95.06 405 PRO B C 1
ATOM 7327 O O . PRO B 1 405 ? 7.48 21.484 -28.531 1 95.06 405 PRO B O 1
ATOM 7330 N N . LYS B 1 406 ? 8.07 23.609 -28.875 1 95.44 406 LYS B N 1
ATOM 7331 C CA . LYS B 1 406 ? 8.414 23.438 -30.281 1 95.44 406 LYS B CA 1
ATOM 7332 C C . LYS B 1 406 ? 9.625 22.516 -30.438 1 95.44 406 LYS B C 1
ATOM 7334 O O . LYS B 1 406 ? 9.781 21.875 -31.469 1 95.44 406 LYS B O 1
ATOM 7339 N N . LYS B 1 407 ? 10.531 22.531 -29.469 1 96.25 407 LYS B N 1
ATOM 7340 C CA . LYS B 1 407 ? 11.711 21.672 -29.438 1 96.25 407 LYS B CA 1
ATOM 7341 C C . LYS B 1 407 ? 11.898 21.047 -28.062 1 96.25 407 LYS B C 1
ATOM 7343 O O . LYS B 1 407 ? 11.398 21.562 -27.062 1 96.25 407 LYS B O 1
ATOM 7348 N N . ALA B 1 408 ? 12.578 19.844 -28.141 1 97.06 408 ALA B N 1
ATOM 7349 C CA . ALA B 1 408 ? 12.977 19.297 -26.859 1 97.06 408 ALA B CA 1
ATOM 7350 C C . ALA B 1 408 ? 13.812 20.297 -26.062 1 97.06 408 ALA B C 1
ATOM 7352 O O . ALA B 1 408 ? 14.617 21.031 -26.625 1 97.06 408 ALA B O 1
ATOM 7353 N N . THR B 1 409 ? 13.617 20.391 -24.75 1 97.5 409 THR B N 1
ATOM 7354 C CA . THR B 1 409 ? 14.297 21.375 -23.922 1 97.5 409 THR B CA 1
ATOM 7355 C C . THR B 1 409 ? 14.602 20.797 -22.547 1 97.5 409 THR B C 1
ATOM 7357 O O . THR B 1 409 ? 14.039 19.781 -22.156 1 97.5 409 THR B O 1
ATOM 7360 N N . THR B 1 410 ? 15.609 21.406 -21.875 1 96.81 410 THR B N 1
ATOM 7361 C CA . THR B 1 410 ? 16.078 20.844 -20.609 1 96.81 410 THR B CA 1
ATOM 7362 C C . THR B 1 410 ? 16.219 21.953 -19.562 1 96.81 410 THR B C 1
ATOM 7364 O O . THR B 1 410 ? 16.672 23.047 -19.859 1 96.81 410 THR B O 1
ATOM 7367 N N . PHE B 1 411 ? 15.727 21.719 -18.391 1 96.19 411 PHE B N 1
ATOM 7368 C CA . PHE B 1 411 ? 16.047 22.453 -17.172 1 96.19 411 PHE B CA 1
ATOM 7369 C C . PHE B 1 411 ? 16.969 21.641 -16.266 1 96.19 411 PHE B C 1
ATOM 7371 O O . PHE B 1 411 ? 16.688 20.484 -15.961 1 96.19 411 PHE B O 1
ATOM 7378 N N . SER B 1 412 ? 18.094 22.219 -15.797 1 95.31 412 SER B N 1
ATOM 7379 C CA . SER B 1 412 ? 19.078 21.469 -15.039 1 95.31 412 SER B CA 1
ATOM 7380 C C . SER B 1 412 ? 19.328 22.078 -13.664 1 95.31 412 SER B C 1
ATOM 7382 O O . SER B 1 412 ? 19.469 23.312 -13.547 1 95.31 412 SER B O 1
ATOM 7384 N N . TRP B 1 413 ? 19.375 21.219 -12.633 1 95.5 413 TRP B N 1
ATOM 7385 C CA . TRP B 1 413 ? 19.812 21.594 -11.297 1 95.5 413 TRP B CA 1
ATOM 7386 C C . TRP B 1 413 ? 21.266 21.188 -11.062 1 95.5 413 TRP B C 1
ATOM 7388 O O . TRP B 1 413 ? 21.688 20.109 -11.477 1 95.5 413 TRP B O 1
ATOM 7398 N N . SER B 1 414 ? 22 22.062 -10.484 1 94.31 414 SER B N 1
ATOM 7399 C CA . SER B 1 414 ? 23.297 21.75 -9.898 1 94.31 414 SER B CA 1
ATOM 7400 C C . SER B 1 414 ? 23.312 22.047 -8.398 1 94.31 414 SER B C 1
ATOM 7402 O O . SER B 1 414 ? 22.594 22.938 -7.934 1 94.31 414 SER B O 1
ATOM 7404 N N . VAL B 1 415 ? 24.109 21.25 -7.625 1 94.62 415 VAL B N 1
ATOM 7405 C CA . VAL B 1 415 ? 24.078 21.438 -6.176 1 94.62 415 VAL B CA 1
ATOM 7406 C C . VAL B 1 415 ? 25.469 21.234 -5.594 1 94.62 415 VAL B C 1
ATOM 7408 O O . VAL B 1 415 ? 26.25 20.422 -6.109 1 94.62 415 VAL B O 1
ATOM 7411 N N . ILE B 1 416 ? 25.828 22.016 -4.641 1 94.62 416 ILE B N 1
ATOM 7412 C CA . ILE B 1 416 ? 27 21.781 -3.811 1 94.62 416 ILE B CA 1
ATOM 7413 C C . ILE B 1 416 ? 26.594 21.094 -2.512 1 94.62 416 ILE B C 1
ATOM 7415 O O . ILE B 1 416 ? 25.828 21.656 -1.717 1 94.62 416 ILE B O 1
ATOM 7419 N N . LEU B 1 417 ? 27.062 19.875 -2.34 1 95.56 417 LEU B N 1
ATOM 7420 C CA . LEU B 1 417 ? 26.688 19.125 -1.152 1 95.56 417 LEU B CA 1
ATOM 7421 C C . LEU B 1 417 ? 27.844 19.094 -0.146 1 95.56 417 LEU B C 1
ATOM 7423 O O . LEU B 1 417 ? 29.016 19.016 -0.532 1 95.56 417 LEU B O 1
ATOM 7427 N N . PRO B 1 418 ? 27.562 19.109 1.126 1 96.5 418 PRO B N 1
ATOM 7428 C CA . PRO B 1 418 ? 28.609 19.188 2.154 1 96.5 418 PRO B CA 1
ATOM 7429 C C . PRO B 1 418 ? 29.297 17.859 2.414 1 96.5 418 PRO B C 1
ATOM 7431 O O . PRO B 1 418 ? 30.391 17.812 2.969 1 96.5 418 PRO B O 1
ATOM 7434 N N . GLU B 1 419 ? 28.641 16.719 2.07 1 95 419 GLU B N 1
ATOM 7435 C CA . GLU B 1 419 ? 29.141 15.383 2.346 1 95 419 GLU B CA 1
ATOM 7436 C C . GLU B 1 419 ? 28.781 14.414 1.226 1 95 419 GLU B C 1
ATOM 7438 O O . GLU B 1 419 ? 27.766 14.578 0.558 1 95 419 GLU B O 1
ATOM 7443 N N . ASP B 1 420 ? 29.672 13.438 1.118 1 92.5 420 ASP B N 1
ATOM 7444 C CA . ASP B 1 420 ? 29.266 12.281 0.316 1 92.5 420 ASP B CA 1
ATOM 7445 C C . ASP B 1 420 ? 28.156 11.5 1.005 1 92.5 420 ASP B C 1
ATOM 7447 O O . ASP B 1 420 ? 28.062 11.492 2.234 1 92.5 420 ASP B O 1
ATOM 7451 N N . GLY B 1 421 ? 27.312 10.922 0.204 1 92.38 421 GLY B N 1
ATOM 7452 C CA . GLY B 1 421 ? 26.375 10.016 0.845 1 92.38 421 GLY B CA 1
ATOM 7453 C C . GLY B 1 421 ? 25.141 9.758 0.008 1 92.38 421 GLY B C 1
ATOM 7454 O O . GLY B 1 421 ? 25.094 10.133 -1.166 1 92.38 421 GLY B O 1
ATOM 7455 N N . LEU B 1 422 ? 24.281 8.906 0.593 1 94.75 422 LEU B N 1
ATOM 7456 C CA . LEU B 1 422 ? 22.969 8.617 -0.001 1 94.75 422 LEU B CA 1
ATOM 7457 C C . LEU B 1 422 ? 21.984 9.758 0.267 1 94.75 422 LEU B C 1
ATOM 7459 O O . LEU B 1 422 ? 21.734 10.102 1.422 1 94.75 422 LEU B O 1
ATOM 7463 N N . TYR B 1 423 ? 21.469 10.352 -0.812 1 96.69 423 TYR B N 1
ATOM 7464 C CA . TYR B 1 423 ? 20.562 11.484 -0.697 1 96.69 423 TYR B CA 1
ATOM 7465 C C . TYR B 1 423 ? 19.188 11.148 -1.293 1 96.69 423 TYR B C 1
ATOM 7467 O O . TYR B 1 423 ? 19.109 10.555 -2.371 1 96.69 423 TYR B O 1
ATOM 7475 N N . GLU B 1 424 ? 18.156 11.461 -0.58 1 97.56 424 GLU B N 1
ATOM 7476 C CA . GLU B 1 424 ? 16.812 11.539 -1.144 1 97.56 424 GLU B CA 1
ATOM 7477 C C . GLU B 1 424 ? 16.625 12.836 -1.936 1 97.56 424 GLU B C 1
ATOM 7479 O O . GLU B 1 424 ? 16.875 13.922 -1.42 1 97.56 424 GLU B O 1
ATOM 7484 N N . VAL B 1 425 ? 16.203 12.68 -3.18 1 97.5 425 VAL B N 1
ATOM 7485 C CA . VAL B 1 425 ? 15.984 13.844 -4.031 1 97.5 425 VAL B CA 1
ATOM 7486 C C . VAL B 1 425 ? 14.492 14.039 -4.27 1 97.5 425 VAL B C 1
ATOM 7488 O O . VAL B 1 425 ? 13.82 13.141 -4.793 1 97.5 425 VAL B O 1
ATOM 7491 N N . THR B 1 426 ? 13.984 15.203 -3.891 1 97.62 426 THR B N 1
ATOM 7492 C CA . THR B 1 426 ? 12.57 15.531 -4.051 1 97.62 426 THR B CA 1
ATOM 7493 C C . THR B 1 426 ? 12.398 16.875 -4.746 1 97.62 426 THR B C 1
ATOM 7495 O O . THR B 1 426 ? 13.258 17.766 -4.625 1 97.62 426 THR B O 1
ATOM 7498 N N . VAL B 1 427 ? 11.312 17.031 -5.496 1 96.38 427 VAL B N 1
ATOM 7499 C CA . VAL B 1 427 ? 11.023 18.266 -6.207 1 96.38 427 VAL B CA 1
ATOM 7500 C C . VAL B 1 427 ? 9.68 18.828 -5.742 1 96.38 427 VAL B C 1
ATOM 7502 O O . VAL B 1 427 ? 8.773 18.062 -5.398 1 96.38 427 VAL B O 1
ATOM 7505 N N . TYR B 1 428 ? 9.625 20.141 -5.691 1 95.06 428 TYR B N 1
ATOM 7506 C CA . TYR B 1 428 ? 8.398 20.859 -5.344 1 95.06 428 TYR B CA 1
ATOM 7507 C C . TYR B 1 428 ? 7.832 21.594 -6.555 1 95.06 428 TYR B C 1
ATOM 7509 O O . TYR B 1 428 ? 8.555 22.328 -7.23 1 95.06 428 TYR B O 1
ATOM 7517 N N . SER B 1 429 ? 6.605 21.375 -6.82 1 90.44 429 SER B N 1
ATOM 7518 C CA . SER B 1 429 ? 5.926 22.062 -7.914 1 90.44 429 SER B CA 1
ATOM 7519 C C . SER B 1 429 ? 4.797 22.953 -7.395 1 90.44 429 SER B C 1
ATOM 7521 O O . SER B 1 429 ? 3.883 22.469 -6.719 1 90.44 429 SER B O 1
ATOM 7523 N N . SER B 1 430 ? 4.832 24.219 -7.754 1 89.06 430 SER B N 1
ATOM 7524 C CA . SER B 1 430 ? 3.764 25.141 -7.391 1 89.06 430 SER B CA 1
ATOM 7525 C C . SER B 1 430 ? 2.576 25 -8.344 1 89.06 430 SER B C 1
ATOM 7527 O O . SER B 1 430 ? 2.725 24.516 -9.469 1 89.06 430 SER B O 1
ATOM 7529 N N . THR B 1 431 ? 1.424 25.422 -7.812 1 85.88 431 THR B N 1
ATOM 7530 C CA . THR B 1 431 ? 0.18 25.281 -8.562 1 85.88 431 THR B CA 1
ATOM 7531 C C . THR B 1 431 ? 0.165 26.219 -9.766 1 85.88 431 THR B C 1
ATOM 7533 O O . THR B 1 431 ? 0.615 27.359 -9.672 1 85.88 431 THR B O 1
ATOM 7536 N N . LEU B 1 432 ? -0.309 25.641 -10.883 1 76.06 432 LEU B N 1
ATOM 7537 C CA . LEU B 1 432 ? -0.629 26.438 -12.055 1 76.06 432 LEU B CA 1
ATOM 7538 C C . LEU B 1 432 ? -2.127 26.406 -12.344 1 76.06 432 LEU B C 1
ATOM 7540 O O . LEU B 1 432 ? -2.787 25.391 -12.117 1 76.06 432 LEU B O 1
ATOM 7544 N N . SER B 1 433 ? -2.594 27.562 -12.641 1 64.75 433 SER B N 1
ATOM 7545 C CA . SER B 1 433 ? -4.02 27.672 -12.914 1 64.75 433 SER B CA 1
ATOM 7546 C C . SER B 1 433 ? -4.48 26.625 -13.914 1 64.75 433 SER B C 1
ATOM 7548 O O . SER B 1 433 ? -5.617 26.156 -13.844 1 64.75 433 SER B O 1
ATOM 7550 N N . THR B 1 434 ? -3.625 26.391 -14.867 1 60.03 434 THR B N 1
ATOM 7551 C CA . THR B 1 434 ? -4.016 25.391 -15.859 1 60.03 434 THR B CA 1
ATOM 7552 C C . THR B 1 434 ? -3.859 23.984 -15.305 1 60.03 434 THR B C 1
ATOM 7554 O O . THR B 1 434 ? -4 23 -16.031 1 60.03 434 THR B O 1
ATOM 7557 N N . SER B 1 435 ? -3.414 24 -14.109 1 58.84 435 SER B N 1
ATOM 7558 C CA . SER B 1 435 ? -3.139 22.703 -13.516 1 58.84 435 SER B CA 1
ATOM 7559 C C . SER B 1 435 ? -4.414 21.875 -13.375 1 58.84 435 SER B C 1
ATOM 7561 O O . SER B 1 435 ? -5.32 22.25 -12.625 1 58.84 435 SER B O 1
ATOM 7563 N N . SER B 1 436 ? -4.777 21.375 -14.57 1 56.66 436 SER B N 1
ATOM 7564 C CA . SER B 1 436 ? -5.887 20.438 -14.617 1 56.66 436 SER B CA 1
ATOM 7565 C C . SER B 1 436 ? -5.656 19.266 -13.672 1 56.66 436 SER B C 1
ATOM 7567 O O . SER B 1 436 ? -4.555 19.094 -13.141 1 56.66 436 SER B O 1
ATOM 7569 N N . SER B 1 437 ? -6.742 18.641 -13.328 1 57 437 SER B N 1
ATOM 7570 C CA . SER B 1 437 ? -6.91 17.438 -12.5 1 57 437 SER B CA 1
ATOM 7571 C C . SER B 1 437 ? -6.031 16.297 -12.992 1 57 437 SER B C 1
ATOM 7573 O O . SER B 1 437 ? -5.992 15.234 -12.383 1 57 437 SER B O 1
ATOM 7575 N N . SER B 1 438 ? -5.176 16.703 -13.961 1 58.97 438 SER B N 1
ATOM 7576 C CA . SER B 1 438 ? -4.578 15.523 -14.562 1 58.97 438 SER B CA 1
ATOM 7577 C C . SER B 1 438 ? -3.238 15.188 -13.914 1 58.97 438 SER B C 1
ATOM 7579 O O . SER B 1 438 ? -2.438 16.078 -13.641 1 58.97 438 SER B O 1
ATOM 7581 N N . GLN B 1 439 ? -3.113 14.023 -13.5 1 69.12 439 GLN B N 1
ATOM 7582 C CA . GLN B 1 439 ? -1.852 13.461 -13.023 1 69.12 439 GLN B CA 1
ATOM 7583 C C . GLN B 1 439 ? -0.982 13 -14.188 1 69.12 439 GLN B C 1
ATOM 7585 O O . GLN B 1 439 ? -1.459 12.312 -15.094 1 69.12 439 GLN B O 1
ATOM 7590 N N . TYR B 1 440 ? 0.135 13.727 -14.422 1 83.12 440 TYR B N 1
ATOM 7591 C CA . TYR B 1 440 ? 1.096 13.312 -15.438 1 83.12 440 TYR B CA 1
ATOM 7592 C C . TYR B 1 440 ? 2.502 13.227 -14.859 1 83.12 440 TYR B C 1
ATOM 7594 O O . TYR B 1 440 ? 2.734 13.633 -13.719 1 83.12 440 TYR B O 1
ATOM 7602 N N . SER B 1 441 ? 3.314 12.562 -15.648 1 90.06 441 SER B N 1
ATOM 7603 C CA . SER B 1 441 ? 4.695 12.391 -15.203 1 90.06 441 SER B CA 1
ATOM 7604 C C . SER B 1 441 ? 5.645 13.289 -15.992 1 90.06 441 SER B C 1
ATOM 7606 O O . SER B 1 441 ? 5.422 13.547 -17.172 1 90.06 441 SER B O 1
ATOM 7608 N N . VAL B 1 442 ? 6.656 13.727 -15.328 1 92.69 442 VAL B N 1
ATOM 7609 C CA . VAL B 1 442 ? 7.676 14.578 -15.922 1 92.69 442 VAL B CA 1
ATOM 7610 C C . VAL B 1 442 ? 8.977 13.797 -16.078 1 92.69 442 VAL B C 1
ATOM 7612 O O . VAL B 1 442 ? 9.523 13.281 -15.109 1 92.69 442 VAL B O 1
ATOM 7615 N N . PRO B 1 443 ? 9.477 13.742 -17.297 1 94.94 443 PRO B N 1
ATOM 7616 C CA . PRO B 1 443 ? 10.734 13.016 -17.516 1 94.94 443 PRO B CA 1
ATOM 7617 C C . PRO B 1 443 ? 11.953 13.766 -16.984 1 94.94 443 PRO B C 1
ATOM 7619 O O . PRO B 1 443 ? 12.016 14.992 -17.109 1 94.94 443 PRO B O 1
ATOM 7622 N N . CYS B 1 444 ? 12.883 13.008 -16.453 1 96.19 444 CYS B N 1
ATOM 7623 C CA . CYS B 1 444 ? 14.133 13.617 -16.016 1 96.19 444 CYS B CA 1
ATOM 7624 C C . CYS B 1 444 ? 15.266 12.602 -16.047 1 96.19 444 CYS B C 1
ATOM 7626 O O . CYS B 1 444 ? 15.031 11.398 -16.203 1 96.19 444 CYS B O 1
ATOM 7628 N N . VAL B 1 445 ? 16.453 13.164 -16.016 1 95.19 445 VAL B N 1
ATOM 7629 C CA . VAL B 1 445 ? 17.672 12.391 -15.898 1 95.19 445 VAL B CA 1
ATOM 7630 C C . VAL B 1 445 ? 18.422 12.789 -14.625 1 95.19 445 VAL B C 1
ATOM 7632 O O . VAL B 1 445 ? 18.484 13.969 -14.281 1 95.19 445 VAL B O 1
ATOM 7635 N N . VAL B 1 446 ? 18.875 11.805 -13.898 1 94.62 446 VAL B N 1
ATOM 7636 C CA . VAL B 1 446 ? 19.672 12.078 -12.711 1 94.62 446 VAL B CA 1
ATOM 7637 C C . VAL B 1 446 ? 21.094 11.57 -12.914 1 94.62 446 VAL B C 1
ATOM 7639 O O . VAL B 1 446 ? 21.297 10.414 -13.305 1 94.62 446 VAL B O 1
ATOM 7642 N N . ASN B 1 447 ? 21.969 12.469 -12.672 1 92.88 447 ASN B N 1
ATOM 7643 C CA . ASN B 1 447 ? 23.391 12.125 -12.695 1 92.88 447 ASN B CA 1
ATOM 7644 C C . ASN B 1 447 ? 23.922 11.828 -11.289 1 92.88 447 ASN B C 1
ATOM 7646 O O . ASN B 1 447 ? 23.688 12.602 -10.359 1 92.88 447 ASN B O 1
ATOM 7650 N N . TYR B 1 448 ? 24.469 10.625 -11.102 1 85.62 448 TYR B N 1
ATOM 7651 C CA . TYR B 1 448 ? 24.891 10.18 -9.773 1 85.62 448 TYR B CA 1
ATOM 7652 C C . TYR B 1 448 ? 26.25 9.492 -9.828 1 85.62 448 TYR B C 1
ATOM 7654 O O . TYR B 1 448 ? 26.812 9.312 -10.906 1 85.62 448 TYR B O 1
ATOM 7662 N N . TYR B 1 449 ? 26.891 9.375 -8.602 1 74.75 449 TYR B N 1
ATOM 7663 C CA . TYR B 1 449 ? 28.203 8.742 -8.422 1 74.75 449 TYR B CA 1
ATOM 7664 C C . TYR B 1 449 ? 28.047 7.316 -7.914 1 74.75 449 TYR B C 1
ATOM 7666 O O . TYR B 1 449 ? 26.953 6.914 -7.492 1 74.75 449 TYR B O 1
ATOM 7674 N N . PRO B 1 450 ? 29.422 6.527 -7.93 1 61.44 450 PRO B N 1
ATOM 7675 C CA . PRO B 1 450 ? 30.812 6.871 -8.242 1 61.44 450 PRO B CA 1
ATOM 7676 C C . PRO B 1 450 ? 31.094 6.883 -9.75 1 61.44 450 PRO B C 1
ATOM 7678 O O . PRO B 1 450 ? 32.125 7.414 -10.188 1 61.44 450 PRO B O 1
ATOM 7681 N N . VAL B 1 451 ? 30.156 6.066 -10.508 1 57.97 451 VAL B N 1
ATOM 7682 C CA . VAL B 1 451 ? 30.516 6.07 -11.93 1 57.97 451 VAL B CA 1
ATOM 7683 C C . VAL B 1 451 ? 29.562 7 -12.688 1 57.97 451 VAL B C 1
ATOM 7685 O O . VAL B 1 451 ? 28.359 7.023 -12.422 1 57.97 451 VAL B O 1
ATOM 7688 N N . ALA B 1 452 ? 30.109 8.078 -13.211 1 61.81 452 ALA B N 1
ATOM 7689 C CA . ALA B 1 452 ? 29.406 9.039 -14.047 1 61.81 452 ALA B CA 1
ATOM 7690 C C . ALA B 1 452 ? 28.219 8.391 -14.742 1 61.81 452 ALA B C 1
ATOM 7692 O O . ALA B 1 452 ? 28.234 8.156 -15.953 1 61.81 452 ALA B O 1
ATOM 7693 N N . SER B 1 453 ? 27.312 7.969 -13.898 1 76.56 453 SER B N 1
ATOM 7694 C CA . SER B 1 453 ? 26.156 7.254 -14.422 1 76.56 453 SER B CA 1
ATOM 7695 C C . SER B 1 453 ? 24.906 8.133 -14.391 1 76.56 453 SER B C 1
ATOM 7697 O O . SER B 1 453 ? 24.859 9.125 -13.664 1 76.56 453 SER B O 1
ATOM 7699 N N . SER B 1 454 ? 24.156 7.898 -15.438 1 82.25 454 SER B N 1
ATOM 7700 C CA . SER B 1 454 ? 22.859 8.562 -15.523 1 82.25 454 SER B CA 1
ATOM 7701 C C . SER B 1 454 ? 21.734 7.559 -15.711 1 82.25 454 SER B C 1
ATOM 7703 O O . SER B 1 454 ? 21.953 6.453 -16.203 1 82.25 454 SER B O 1
ATOM 7705 N N . SER B 1 455 ? 20.703 7.879 -15.086 1 85.19 455 SER B N 1
ATOM 7706 C CA . SER B 1 455 ? 19.516 7.055 -15.273 1 85.19 455 SER B CA 1
ATOM 7707 C C . SER B 1 455 ? 18.297 7.906 -15.609 1 85.19 455 SER B C 1
ATOM 7709 O O . SER B 1 455 ? 18.172 9.039 -15.141 1 85.19 455 SER B O 1
ATOM 7711 N N . ASP B 1 456 ? 17.469 7.305 -16.484 1 84.88 456 ASP B N 1
ATOM 7712 C CA . ASP B 1 456 ? 16.203 7.938 -16.812 1 84.88 456 ASP B CA 1
ATOM 7713 C C . ASP B 1 456 ? 15.164 7.691 -15.727 1 84.88 456 ASP B C 1
ATOM 7715 O O . ASP B 1 456 ? 15.016 6.562 -15.242 1 84.88 456 ASP B O 1
ATOM 7719 N N . TYR B 1 457 ? 14.57 8.758 -15.336 1 90.81 457 TYR B N 1
ATOM 7720 C CA . TYR B 1 457 ? 13.484 8.703 -14.367 1 90.81 457 TYR B CA 1
ATOM 7721 C C . TYR B 1 457 ? 12.289 9.539 -14.828 1 90.81 457 TYR B C 1
ATOM 7723 O O . TYR B 1 457 ? 12.32 10.117 -15.922 1 90.81 457 TYR B O 1
ATOM 7731 N N . SER B 1 458 ? 11.242 9.422 -14.227 1 92.44 458 SER B N 1
ATOM 7732 C CA . SER B 1 458 ? 10.07 10.289 -14.297 1 92.44 458 SER B CA 1
ATOM 7733 C C . SER B 1 458 ? 9.406 10.438 -12.93 1 92.44 458 SER B C 1
ATOM 7735 O O . SER B 1 458 ? 9.516 9.547 -12.086 1 92.44 458 SER B O 1
ATOM 7737 N N . TYR B 1 459 ? 8.93 11.562 -12.695 1 90.31 459 TYR B N 1
ATOM 7738 C CA . TYR B 1 459 ? 8.203 11.758 -11.445 1 90.31 459 TYR B CA 1
ATOM 7739 C C . TYR B 1 459 ? 6.82 12.352 -11.703 1 90.31 459 TYR B C 1
ATOM 7741 O O . TYR B 1 459 ? 6.645 13.148 -12.633 1 90.31 459 TYR B O 1
ATOM 7749 N N . PRO B 1 460 ? 5.879 11.914 -10.945 1 87.94 460 PRO B N 1
ATOM 7750 C CA . PRO B 1 460 ? 4.547 12.508 -11.078 1 87.94 460 PRO B CA 1
ATOM 7751 C C . PRO B 1 460 ? 4.488 13.945 -10.586 1 87.94 460 PRO B C 1
ATOM 7753 O O . PRO B 1 460 ? 5.09 14.281 -9.562 1 87.94 460 PRO B O 1
ATOM 7756 N N . ILE B 1 461 ? 3.801 14.703 -11.305 1 85.06 461 ILE B N 1
ATOM 7757 C CA . ILE B 1 461 ? 3.633 16.078 -10.852 1 85.06 461 ILE B CA 1
ATOM 7758 C C . ILE B 1 461 ? 2.539 16.141 -9.781 1 85.06 461 ILE B C 1
ATOM 7760 O O . ILE B 1 461 ? 1.441 15.617 -9.984 1 85.06 461 ILE B O 1
ATOM 7764 N N . ARG B 1 462 ? 2.908 16.594 -8.641 1 86.44 462 ARG B N 1
ATOM 7765 C CA . ARG B 1 462 ? 1.993 16.922 -7.551 1 86.44 462 ARG B CA 1
ATOM 7766 C C . ARG B 1 462 ? 2.166 18.375 -7.113 1 86.44 462 ARG B C 1
ATOM 7768 O O . ARG B 1 462 ? 3.238 18.766 -6.645 1 86.44 462 ARG B O 1
ATOM 7775 N N . PHE B 1 463 ? 1.099 19.047 -7.27 1 86.88 463 PHE B N 1
ATOM 7776 C CA . PHE B 1 463 ? 1.194 20.453 -6.93 1 86.88 463 PHE B CA 1
ATOM 7777 C C . PHE B 1 463 ? 1.103 20.656 -5.422 1 86.88 463 PHE B C 1
ATOM 7779 O O . PHE B 1 463 ? 0.443 19.875 -4.727 1 86.88 463 PHE B O 1
ATOM 7786 N N . SER B 1 464 ? 1.727 21.641 -4.918 1 89.19 464 SER B N 1
ATOM 7787 C CA . SER B 1 464 ? 1.703 22.078 -3.523 1 89.19 464 SER B CA 1
ATOM 7788 C C . SER B 1 464 ? 2.307 21.016 -2.605 1 89.19 464 SER B C 1
ATOM 7790 O O . SER B 1 464 ? 1.894 20.875 -1.451 1 89.19 464 SER B O 1
ATOM 7792 N N . SER B 1 465 ? 3.176 20.219 -3.152 1 92.12 465 SER B N 1
ATOM 7793 C CA . SER B 1 465 ? 3.785 19.156 -2.357 1 92.12 465 SER B CA 1
ATOM 7794 C C . SER B 1 465 ? 5.137 18.75 -2.93 1 92.12 465 SER B C 1
ATOM 7796 O O . SER B 1 465 ? 5.484 19.125 -4.051 1 92.12 465 SER B O 1
ATOM 7798 N N . TRP B 1 466 ? 5.887 18.016 -2.139 1 95.12 466 TRP B N 1
ATOM 7799 C CA . TRP B 1 466 ? 7.141 17.422 -2.588 1 95.12 466 TRP B CA 1
ATOM 7800 C C . TRP B 1 466 ? 6.887 16.062 -3.252 1 95.12 466 TRP B C 1
ATOM 7802 O O . TRP B 1 466 ? 6.055 15.289 -2.785 1 95.12 466 TRP B O 1
ATOM 7812 N N . THR B 1 467 ? 7.539 15.852 -4.34 1 94.5 467 THR B N 1
ATOM 7813 C CA . THR B 1 467 ? 7.516 14.562 -5.023 1 94.5 467 THR B CA 1
ATOM 7814 C C . THR B 1 467 ? 8.914 13.953 -5.074 1 94.5 467 THR B C 1
ATOM 7816 O O . THR B 1 467 ? 9.883 14.641 -5.379 1 94.5 467 THR B O 1
ATOM 7819 N N . LYS B 1 468 ? 8.992 12.711 -4.809 1 96.19 468 LYS B N 1
ATOM 7820 C CA . LYS B 1 468 ? 10.281 12.039 -4.762 1 96.19 468 LYS B CA 1
ATOM 7821 C C . LYS B 1 468 ? 10.711 11.57 -6.152 1 96.19 468 LYS B C 1
ATOM 7823 O O . LYS B 1 468 ? 9.922 10.945 -6.871 1 96.19 468 LYS B O 1
ATOM 7828 N N . ILE B 1 469 ? 11.922 11.898 -6.539 1 95.88 469 ILE B N 1
ATOM 7829 C CA . ILE B 1 469 ? 12.523 11.359 -7.758 1 95.88 469 ILE B CA 1
ATOM 7830 C C . ILE B 1 469 ? 13.172 10.008 -7.465 1 95.88 469 ILE B C 1
ATOM 7832 O O . ILE B 1 469 ? 12.961 9.039 -8.195 1 95.88 469 ILE B O 1
ATOM 7836 N N . GLY B 1 470 ? 13.945 10.016 -6.387 1 95.31 470 GLY B N 1
ATOM 7837 C CA . GLY B 1 470 ? 14.625 8.789 -6.012 1 95.31 470 GLY B CA 1
ATOM 7838 C C . GLY B 1 470 ? 15.688 9 -4.945 1 95.31 470 GLY B C 1
ATOM 7839 O O . GLY B 1 470 ? 15.711 10.039 -4.285 1 95.31 470 GLY B O 1
ATOM 7840 N N . ASP B 1 471 ? 16.438 7.973 -4.605 1 95.88 471 ASP B N 1
ATOM 7841 C CA . ASP B 1 471 ? 17.562 7.953 -3.676 1 95.88 471 ASP B CA 1
ATOM 7842 C C . ASP B 1 471 ? 18.875 7.691 -4.406 1 95.88 471 ASP B C 1
ATOM 7844 O O . ASP B 1 471 ? 19.016 6.691 -5.121 1 95.88 471 ASP B O 1
ATOM 7848 N N . PHE B 1 472 ? 19.844 8.594 -4.254 1 94.88 472 PHE B N 1
ATOM 7849 C CA . PHE B 1 472 ? 21.031 8.508 -5.086 1 94.88 472 PHE B CA 1
ATOM 7850 C C . PHE B 1 472 ? 22.297 8.75 -4.258 1 94.88 472 PHE B C 1
ATOM 7852 O O . PHE B 1 472 ? 22.281 9.547 -3.32 1 94.88 472 PHE B O 1
ATOM 7859 N N . LEU B 1 473 ? 23.312 8.07 -4.625 1 93.25 473 LEU B N 1
ATOM 7860 C CA . LEU B 1 473 ? 24.625 8.391 -4.082 1 93.25 473 LEU B CA 1
ATOM 7861 C C . LEU B 1 473 ? 25.219 9.617 -4.762 1 93.25 473 LEU B C 1
ATOM 7863 O O . LEU B 1 473 ? 25.406 9.633 -5.977 1 93.25 473 LEU B O 1
ATOM 7867 N N . LEU B 1 474 ? 25.5 10.641 -3.959 1 93.69 474 LEU B N 1
ATOM 7868 C CA . LEU B 1 474 ? 26.047 11.883 -4.477 1 93.69 474 LEU B CA 1
ATOM 7869 C C . LEU B 1 474 ? 27.328 12.258 -3.734 1 93.69 474 LEU B C 1
ATOM 7871 O O . LEU B 1 474 ? 27.594 11.75 -2.641 1 93.69 474 LEU B O 1
ATOM 7875 N N . TYR B 1 475 ? 28.141 13.109 -4.336 1 91.81 475 TYR B N 1
ATOM 7876 C CA . TYR B 1 475 ? 29.438 13.43 -3.773 1 91.81 475 TYR B CA 1
ATOM 7877 C C . TYR B 1 475 ? 29.406 14.789 -3.084 1 91.81 475 TYR B C 1
ATOM 7879 O O . TYR B 1 475 ? 28.578 15.641 -3.412 1 91.81 475 TYR B O 1
ATOM 7887 N N . GLN B 1 476 ? 30.359 14.844 -2.166 1 94.56 476 GLN B N 1
ATOM 7888 C CA . GLN B 1 476 ? 30.625 16.156 -1.59 1 94.56 476 GLN B CA 1
ATOM 7889 C C . GLN B 1 476 ? 31.125 17.141 -2.652 1 94.56 476 GLN B C 1
ATOM 7891 O O . GLN B 1 476 ? 31.938 16.766 -3.51 1 94.56 476 GLN B O 1
ATOM 7896 N N . GLY B 1 477 ? 30.641 18.359 -2.545 1 93.62 477 GLY B N 1
ATOM 7897 C CA . GLY B 1 477 ? 31.016 19.391 -3.504 1 93.62 477 GLY B CA 1
ATOM 7898 C C . GLY B 1 477 ? 30 19.562 -4.617 1 93.62 477 GLY B C 1
ATOM 7899 O O . GLY B 1 477 ? 28.812 19.359 -4.41 1 93.62 477 GLY B O 1
ATOM 7900 N N . LEU B 1 478 ? 30.5 20.031 -5.707 1 92.69 478 LEU B N 1
ATOM 7901 C CA . LEU B 1 478 ? 29.609 20.406 -6.793 1 92.69 478 LEU B CA 1
ATOM 7902 C C . LEU B 1 478 ? 29.141 19.188 -7.582 1 92.69 478 LEU B C 1
ATOM 7904 O O . LEU B 1 478 ? 29.969 18.469 -8.141 1 92.69 478 LEU B O 1
ATOM 7908 N N . ASN B 1 479 ? 27.922 18.875 -7.555 1 93.31 479 ASN B N 1
ATOM 7909 C CA . ASN B 1 479 ? 27.266 17.969 -8.477 1 93.31 479 ASN B CA 1
ATOM 7910 C C . ASN B 1 479 ? 26.578 18.719 -9.609 1 93.31 479 ASN B C 1
ATOM 7912 O O . ASN B 1 479 ? 25.453 19.203 -9.453 1 93.31 479 ASN B O 1
ATOM 7916 N N . LYS B 1 480 ? 27.234 18.766 -10.711 1 91.56 480 LYS B N 1
ATOM 7917 C CA . LYS B 1 480 ? 26.766 19.578 -11.836 1 91.56 480 LYS B CA 1
ATOM 7918 C C . LYS B 1 480 ? 25.656 18.859 -12.609 1 91.56 480 LYS B C 1
ATOM 7920 O O . LYS B 1 480 ? 25.766 17.656 -12.891 1 91.56 480 LYS B O 1
ATOM 7925 N N . ASN B 1 481 ? 24.641 19.625 -12.984 1 92.81 481 ASN B N 1
ATOM 7926 C CA . ASN B 1 481 ? 23.516 19.078 -13.734 1 92.81 481 ASN B CA 1
ATOM 7927 C C . ASN B 1 481 ? 23.047 17.75 -13.148 1 92.81 481 ASN B C 1
ATOM 7929 O O . ASN B 1 481 ? 22.875 16.766 -13.883 1 92.81 481 ASN B O 1
ATOM 7933 N N . VAL B 1 482 ? 23.016 17.703 -11.859 1 94.69 482 VAL B N 1
ATOM 7934 C CA . VAL B 1 482 ? 22.719 16.453 -11.148 1 94.69 482 VAL B CA 1
ATOM 7935 C C . VAL B 1 482 ? 21.312 15.969 -11.492 1 94.69 482 VAL B C 1
ATOM 7937 O O . VAL B 1 482 ? 21.078 14.766 -11.594 1 94.69 482 VAL B O 1
ATOM 7940 N N . VAL B 1 483 ? 20.359 16.859 -11.594 1 96.31 483 VAL B N 1
ATOM 7941 C CA . VAL B 1 483 ? 19 16.531 -12.039 1 96.31 483 VAL B CA 1
ATOM 7942 C C . VAL B 1 483 ? 18.656 17.344 -13.281 1 96.31 483 VAL B C 1
ATOM 7944 O O . VAL B 1 483 ? 18.688 18.578 -13.25 1 96.31 483 VAL B O 1
ATOM 7947 N N . GLN B 1 484 ? 18.328 16.656 -14.344 1 96.56 484 GLN B N 1
ATOM 7948 C CA . GLN B 1 484 ? 17.969 17.312 -15.594 1 96.56 484 GLN B CA 1
ATOM 7949 C C . GLN B 1 484 ? 16.531 16.953 -16 1 96.56 484 GLN B C 1
ATOM 7951 O O . GLN B 1 484 ? 16.266 15.828 -16.406 1 96.56 484 GLN B O 1
ATOM 7956 N N . VAL B 1 485 ? 15.656 17.938 -15.859 1 96.62 485 VAL B N 1
ATOM 7957 C CA . VAL B 1 485 ? 14.305 17.766 -16.375 1 96.62 485 VAL B CA 1
ATOM 7958 C C . VAL B 1 485 ? 14.305 17.906 -17.891 1 96.62 485 VAL B C 1
ATOM 7960 O O . VAL B 1 485 ? 14.43 19.031 -18.422 1 96.62 485 VAL B O 1
ATOM 7963 N N . GLN B 1 486 ? 14.117 16.812 -18.562 1 96.5 486 GLN B N 1
ATOM 7964 C CA . GLN B 1 486 ? 14.195 16.781 -20.031 1 96.5 486 GLN B CA 1
ATOM 7965 C C . GLN B 1 486 ? 12.812 16.594 -20.641 1 96.5 486 GLN B C 1
ATOM 7967 O O . GLN B 1 486 ? 12.312 15.469 -20.734 1 96.5 486 GLN B O 1
ATOM 7972 N N . VAL B 1 487 ? 12.328 17.656 -21.219 1 96 487 VAL B N 1
ATOM 7973 C CA . VAL B 1 487 ? 10.984 17.641 -21.781 1 96 487 VAL B CA 1
ATOM 7974 C C . VAL B 1 487 ? 11.062 17.438 -23.297 1 96 487 VAL B C 1
ATOM 7976 O O . VAL B 1 487 ? 11.688 18.25 -24 1 96 487 VAL B O 1
ATOM 7979 N N . PRO B 1 488 ? 10.43 16.391 -23.781 1 96.06 488 PRO B N 1
ATOM 7980 C CA . PRO B 1 488 ? 10.477 16.156 -25.234 1 96.06 488 PRO B CA 1
ATOM 7981 C C . PRO B 1 488 ? 9.625 17.156 -26.016 1 96.06 488 PRO B C 1
ATOM 7983 O O . PRO B 1 488 ? 8.789 17.844 -25.438 1 96.06 488 PRO B O 1
ATOM 7986 N N . GLN B 1 489 ? 9.914 17.188 -27.312 1 95.94 489 GLN B N 1
ATOM 7987 C CA . GLN B 1 489 ? 9.102 18 -28.219 1 95.94 489 GLN B CA 1
ATOM 7988 C C . GLN B 1 489 ? 7.633 17.578 -28.156 1 95.94 489 GLN B C 1
ATOM 7990 O O . GLN B 1 489 ? 7.32 16.391 -28.078 1 95.94 489 GLN B O 1
ATOM 7995 N N . ASN B 1 490 ? 6.719 18.531 -28.078 1 94.75 490 ASN B N 1
ATOM 7996 C CA . ASN B 1 490 ? 5.27 18.375 -28.141 1 94.75 490 ASN B CA 1
ATOM 7997 C C . ASN B 1 490 ? 4.73 17.719 -26.859 1 94.75 490 ASN B C 1
ATOM 7999 O O . ASN B 1 490 ? 3.656 17.109 -26.891 1 94.75 490 ASN B O 1
ATOM 8003 N N . TYR B 1 491 ? 5.555 17.75 -25.797 1 92.75 491 TYR B N 1
ATOM 8004 C CA . TYR B 1 491 ? 5.016 17.297 -24.531 1 92.75 491 TYR B CA 1
ATOM 8005 C C . TYR B 1 491 ? 3.742 18.047 -24.172 1 92.75 491 TYR B C 1
ATOM 8007 O O . TYR B 1 491 ? 3.74 19.281 -24.094 1 92.75 491 TYR B O 1
ATOM 8015 N N . PRO B 1 492 ? 2.652 17.328 -23.859 1 89.06 492 PRO B N 1
ATOM 8016 C CA . PRO B 1 492 ? 1.337 17.969 -23.891 1 89.06 492 PRO B CA 1
ATOM 8017 C C . PRO B 1 492 ? 0.986 18.641 -22.562 1 89.06 492 PRO B C 1
ATOM 8019 O O . PRO B 1 492 ? -0.109 19.188 -22.406 1 89.06 492 PRO B O 1
ATOM 8022 N N . TYR B 1 493 ? 1.836 18.594 -21.609 1 88.12 493 TYR B N 1
ATOM 8023 C CA . TYR B 1 493 ? 1.501 19.125 -20.297 1 88.12 493 TYR B CA 1
ATOM 8024 C C . TYR B 1 493 ? 2.48 20.219 -19.891 1 88.12 493 TYR B C 1
ATOM 8026 O O . TYR B 1 493 ? 3.637 20.219 -20.312 1 88.12 493 TYR B O 1
ATOM 8034 N N . PRO B 1 494 ? 1.987 21.109 -19.078 1 89.75 494 PRO B N 1
ATOM 8035 C CA . PRO B 1 494 ? 2.918 22.094 -18.531 1 89.75 494 PRO B CA 1
ATOM 8036 C C . PRO B 1 494 ? 3.859 21.5 -17.484 1 89.75 494 PRO B C 1
ATOM 8038 O O . PRO B 1 494 ? 3.492 20.562 -16.781 1 89.75 494 PRO B O 1
ATOM 8041 N N . VAL B 1 495 ? 5.023 22.062 -17.438 1 91.62 495 VAL B N 1
ATOM 8042 C CA . VAL B 1 495 ? 5.988 21.656 -16.422 1 91.62 495 VAL B CA 1
ATOM 8043 C C . VAL B 1 495 ? 6.348 22.859 -15.547 1 91.62 495 VAL B C 1
ATOM 8045 O O . VAL B 1 495 ? 6.684 23.922 -16.047 1 91.62 495 VAL B O 1
ATOM 8048 N N . VAL B 1 496 ? 6.191 22.688 -14.242 1 91.19 496 VAL B N 1
ATOM 8049 C CA . VAL B 1 496 ? 6.508 23.75 -13.297 1 91.19 496 VAL B CA 1
ATOM 8050 C C . VAL B 1 496 ? 7.641 23.312 -12.375 1 91.19 496 VAL B C 1
ATOM 8052 O O . VAL B 1 496 ? 7.594 22.219 -11.805 1 91.19 496 VAL B O 1
ATOM 8055 N N . ILE B 1 497 ? 8.633 24.141 -12.227 1 92.69 497 ILE B N 1
ATOM 8056 C CA . ILE B 1 497 ? 9.766 23.891 -11.344 1 92.69 497 ILE B CA 1
ATOM 8057 C C . ILE B 1 497 ? 9.891 25.031 -10.336 1 92.69 497 ILE B C 1
ATOM 8059 O O . ILE B 1 497 ? 10 26.203 -10.719 1 92.69 497 ILE B O 1
ATOM 8063 N N . ASN B 1 498 ? 9.852 24.656 -9.07 1 93.88 498 ASN B N 1
ATOM 8064 C CA . ASN B 1 498 ? 9.93 25.672 -8.031 1 93.88 498 ASN B CA 1
ATOM 8065 C C . ASN B 1 498 ? 11.117 25.438 -7.094 1 93.88 498 ASN B C 1
ATOM 8067 O O . ASN B 1 498 ? 11.867 26.359 -6.789 1 93.88 498 ASN B O 1
ATOM 8071 N N . ALA B 1 499 ? 11.227 24.25 -6.664 1 95.5 499 ALA B N 1
ATOM 8072 C CA . ALA B 1 499 ? 12.305 23.953 -5.727 1 95.5 499 ALA B CA 1
ATOM 8073 C C . ALA B 1 499 ? 12.727 22.484 -5.832 1 95.5 499 ALA B C 1
ATOM 8075 O O . ALA B 1 499 ? 11.992 21.656 -6.387 1 95.5 499 ALA B O 1
ATOM 8076 N N . ILE B 1 500 ? 13.906 22.188 -5.375 1 96.81 500 ILE B N 1
ATOM 8077 C CA . ILE B 1 500 ? 14.43 20.828 -5.273 1 96.81 500 ILE B CA 1
ATOM 8078 C C . ILE B 1 500 ? 15.141 20.656 -3.936 1 96.81 500 ILE B C 1
ATOM 8080 O O . ILE B 1 500 ? 15.711 21.609 -3.395 1 96.81 500 ILE B O 1
ATOM 8084 N N . LYS B 1 501 ? 15.031 19.516 -3.361 1 97.19 501 LYS B N 1
ATOM 8085 C CA . LYS B 1 501 ? 15.617 19.219 -2.059 1 97.19 501 LYS B CA 1
ATOM 8086 C C . LYS B 1 501 ? 16.484 17.969 -2.123 1 97.19 501 LYS B C 1
ATOM 8088 O O . LYS B 1 501 ? 16.094 16.969 -2.717 1 97.19 501 LYS B O 1
ATOM 8093 N N . PHE B 1 502 ? 17.703 18.078 -1.631 1 97.56 502 PHE B N 1
ATOM 8094 C CA . PHE B 1 502 ? 18.641 16.969 -1.419 1 97.56 502 PHE B CA 1
ATOM 8095 C C . PHE B 1 502 ? 18.812 16.688 0.068 1 97.56 502 PHE B C 1
ATOM 8097 O O . PHE B 1 502 ? 19.453 17.453 0.78 1 97.56 502 PHE B O 1
ATOM 8104 N N . SER B 1 503 ? 18.219 15.609 0.525 1 98 503 SER B N 1
ATOM 8105 C CA . SER B 1 503 ? 18.25 15.258 1.941 1 98 503 SER B CA 1
ATOM 8106 C C . SER B 1 503 ? 19.062 13.992 2.18 1 98 503 SER B C 1
ATOM 8108 O O . SER B 1 503 ? 18.688 12.914 1.709 1 98 503 SER B O 1
ATOM 8110 N N . LYS B 1 504 ? 20.141 14.133 2.938 1 97.69 504 LYS B N 1
ATOM 8111 C CA . LYS B 1 504 ? 21 12.977 3.191 1 97.69 504 LYS B CA 1
ATOM 8112 C C . LYS B 1 504 ? 20.359 12.023 4.199 1 97.69 504 LYS B C 1
ATOM 8114 O O . LYS B 1 504 ? 19.781 12.469 5.195 1 97.69 504 LYS B O 1
ATOM 8119 N N . TYR B 1 505 ? 20.406 10.711 3.91 1 96.56 505 TYR B N 1
ATOM 8120 C CA . TYR B 1 505 ? 19.984 9.688 4.859 1 96.56 505 TYR B CA 1
ATOM 8121 C C . TYR B 1 505 ? 20.922 9.633 6.062 1 96.56 505 TYR B C 1
ATOM 8123 O O . TYR B 1 505 ? 22.109 9.93 5.941 1 96.56 505 TYR B O 1
ATOM 8131 N N . PRO B 1 506 ? 20.344 9.281 7.223 1 93.31 506 PRO B N 1
ATOM 8132 C CA . PRO B 1 506 ? 21.234 9.039 8.352 1 93.31 506 PRO B CA 1
ATOM 8133 C C . PRO B 1 506 ? 22.156 7.844 8.125 1 93.31 506 PRO B C 1
ATOM 8135 O O . PRO B 1 506 ? 21.797 6.906 7.406 1 93.31 506 PRO B O 1
ATOM 8138 N N . ASN B 1 507 ? 23.328 7.992 8.75 1 78.62 507 ASN B N 1
ATOM 8139 C CA . ASN B 1 507 ? 24.266 6.879 8.656 1 78.62 507 ASN B CA 1
ATOM 8140 C C . ASN B 1 507 ? 23.797 5.676 9.461 1 78.62 507 ASN B C 1
ATOM 8142 O O . ASN B 1 507 ? 23.219 5.836 10.539 1 78.62 507 ASN B O 1
ATOM 8146 N N . GLN B 1 508 ? 23.484 4.566 8.781 1 64.81 508 GLN B N 1
ATOM 8147 C CA . GLN B 1 508 ? 23.062 3.389 9.539 1 64.81 508 GLN B CA 1
ATOM 8148 C C . GLN B 1 508 ? 24.25 2.736 10.242 1 64.81 508 GLN B C 1
ATOM 8150 O O . GLN B 1 508 ? 25.391 2.844 9.781 1 64.81 508 GLN B O 1
#

Radius of gyration: 34.12 Å; Cα contacts (8 Å, |Δi|>4): 2113; chains: 2; bounding box: 138×86×96 Å

Solvent-accessible surface area (backbone atoms only — not comparable to full-atom values): 54706 Å² total; per-residue (Å²): 145,78,88,69,90,72,83,86,78,81,90,76,87,71,85,88,80,85,85,76,94,82,80,75,89,67,71,96,66,71,76,89,60,63,91,65,61,73,83,60,65,80,71,72,77,69,73,67,70,73,63,69,89,54,74,76,73,64,72,36,44,80,49,96,82,37,45,57,41,83,32,68,67,50,15,50,53,50,42,49,45,52,54,56,43,62,71,27,44,67,62,50,88,66,40,76,50,77,28,30,15,39,37,34,54,49,79,92,37,87,46,33,29,35,34,20,49,34,61,27,73,53,71,39,71,35,55,50,37,53,49,57,57,51,49,56,40,40,31,46,31,21,44,72,68,67,56,66,81,33,60,63,75,58,39,90,26,51,41,45,23,50,58,65,62,31,31,44,34,38,26,50,47,54,24,61,63,26,71,46,72,81,41,72,88,38,82,44,78,80,40,80,62,40,58,61,49,48,62,34,45,36,40,49,45,52,53,32,45,77,65,44,40,36,68,92,42,38,61,66,65,72,51,73,48,23,69,80,25,71,53,72,50,17,41,52,35,38,45,35,73,70,72,45,66,47,30,35,23,21,30,26,48,32,39,44,53,48,38,47,64,63,64,45,59,64,71,52,17,53,53,49,44,63,36,21,49,53,65,56,85,71,79,59,38,22,35,35,57,36,53,63,64,70,47,47,41,31,38,38,37,8,71,47,87,40,26,38,23,32,41,36,43,39,35,42,70,66,65,50,56,40,35,38,10,38,42,28,35,54,24,79,48,82,53,24,60,32,45,44,6,54,52,44,33,50,44,36,57,75,67,60,65,72,59,84,51,58,60,68,49,74,46,43,58,61,60,74,54,69,70,37,44,49,70,43,76,74,60,40,78,43,71,50,89,80,42,82,53,31,48,36,38,61,79,57,20,35,35,36,30,66,47,45,35,91,52,62,31,42,40,28,34,26,48,73,35,95,52,64,44,46,25,40,35,32,38,31,20,35,43,45,84,79,60,56,84,66,78,48,70,46,45,28,35,40,48,36,53,94,55,96,38,71,45,83,48,58,31,60,63,34,44,40,23,57,32,67,68,49,69,42,30,42,55,49,36,77,36,71,52,26,41,29,41,45,44,54,55,55,36,79,56,67,46,55,46,18,33,41,34,43,31,33,48,64,87,128,142,88,88,67,93,65,93,80,92,86,90,76,88,68,78,81,74,76,81,70,92,75,82,73,92,65,70,92,62,67,80,79,60,65,91,64,65,76,83,58,67,81,72,71,76,70,73,68,69,73,65,72,88,56,74,76,72,66,70,34,43,80,50,97,80,37,45,58,41,82,30,68,66,50,14,51,54,50,42,49,46,52,52,57,42,60,72,27,44,67,63,50,90,67,40,76,51,76,27,29,17,38,38,35,54,48,80,93,36,87,45,33,29,35,32,20,48,34,62,26,73,52,70,39,72,35,55,49,36,52,49,56,57,52,50,57,40,40,31,47,31,21,45,73,67,69,58,66,80,33,60,63,75,56,40,91,27,53,42,46,24,50,59,66,61,31,31,44,34,37,28,51,46,53,23,60,64,26,71,45,73,83,42,72,88,38,82,44,77,80,40,80,63,41,58,62,51,49,61,33,45,35,39,48,46,53,53,32,45,76,65,44,38,36,68,93,41,39,60,64,64,72,49,70,48,23,68,81,25,72,52,73,50,18,40,53,34,39,44,33,72,71,71,45,65,46,29,36,24,21,30,26,49,31,39,46,51,48,38,47,66,63,64,43,60,65,72,52,15,52,54,49,45,63,35,21,49,53,66,56,85,71,79,60,37,23,35,34,58,35,55,63,61,68,47,45,43,32,36,37,34,8,71,47,87,40,24,40,22,32,40,35,42,39,35,42,71,68,65,50,57,40,35,39,11,38,42,28,36,52,24,81,50,82,55,25,59,32,45,43,7,55,51,45,34,50,44,36,57,75,67,60,64,70,59,84,51,57,62,68,50,75,47,44,56,59,60,74,53,70,71,37,45,50,71,44,76,76,61,41,78,43,72,50,88,80,44,82,54,33,50,37,38,59,79,58,20,35,35,37,31,66,48,44,35,92,53,62,32,43,39,28,34,27,49,72,36,95,52,62,43,46,25,41,34,32,37,31,21,36,42,45,85,80,60,57,82,66,80,49,68,45,44,29,36,40,47,37,50,94,58,92,37,73,46,84,48,59,30,60,64,34,44,41,23,59,32,67,68,48,71,40,31,40,55,52,35,78,35,72,53,25,41,27,40,46,45,55,54,54,36,80,56,66,47,54,46,16,33,40,36,42,31,32,48,64,87,126